Protein 4XCB (pdb70)

Solvent-accessible surface area: 38028 Å² total; per-residue (Å²): 140,171,79,126,114,40,3,76,121,67,41,12,1,19,2,3,1,2,0,19,9,44,27,101,56,24,5,38,92,49,61,4,106,53,15,86,50,17,0,132,160,39,132,37,68,100,52,60,47,100,124,14,101,55,8,71,73,1,14,83,58,2,89,36,0,28,153,4,0,58,32,101,90,0,19,34,8,0,61,22,0,0,5,5,10,0,25,7,5,26,4,16,0,26,45,7,42,84,54,0,16,51,60,1,43,19,5,17,0,4,26,24,82,54,84,110,47,75,0,6,20,16,15,6,20,30,33,43,31,8,61,30,52,4,2,1,3,10,0,25,0,14,0,1,0,16,70,2,78,30,53,73,29,0,0,6,0,15,0,11,3,0,2,30,1,23,3,24,0,5,39,24,38,32,139,145,54,84,104,73,1,1,6,70,70,29,20,105,10,16,36,44,15,89,2,132,32,0,10,0,0,0,1,3,21,0,0,0,8,0,7,38,80,6,112,43,130,51,66,10,7,9,0,0,0,0,0,0,0,2,7,2,15,87,92,124,134,10,131,51,50,45,110,67,4,103,10,18,0,9,17,90,17,14,24,6,116,92,63,63,212,166,81,124,111,38,3,75,117,54,42,13,2,17,2,4,1,1,0,19,10,43,25,100,57,26,5,44,91,54,65,4,99,55,14,76,45,17,0,135,164,36,127,37,70,104,36,66,51,100,137,12,98,57,8,71,73,1,12,82,62,2,108,46,0,33,196,4,1,58,31,110,90,0,12,34,8,0,60,23,0,0,5,5,10,0,26,9,4,28,4,16,0,24,47,6,55,81,76,1,13,48,50,1,44,18,5,18,1,4,25,22,88,71,134,52,77,2,6,19,17,14,5,22,32,34,43,32,7,62,29,56,5,2,2,3,11,0,23,1,14,0,2,1,15,70,2,76,35,50,80,28,0,0,6,0,14,0,12,3,0,2,30,2,22,8,42,7,1,49,48,28,35,131,115,57,73,63,82,1,0,5,73,69,31,19,104,13,16,40,43,14,89,4,133,43,0,10,1,0,1,2,2,20,0,0,0,8,0,8,40,68,6,104,41,128,53,58,9,2,10,0,0,0,0,0,0,0,2,7,3,14,82,98,137,120,17,130,57,49,51,109,66,2,83,12,28,1,11,18,90,16,16,22,3,106,96,53,58,191,106,45,4,84,104,59,41,20,1,21,2,4,1,2,0,19,10,41,27,97,65,26,6,40,95,53,62,4,86,52,13,72,64,5,0,127,186,31,128,35,68,113,42,58,39,99,151,14,99,51,7,73,73,2,13,81,62,2,101,36,0,29,183,5,0,53,31,103,97,0,14,26,8,0,68,18,0,0,6,5,9,0,25,10,3,25,3,14,0,24,68,12,85,120,73,0,12,51,42,1,42,20,5,17,0,3,28,23,83,57,78,109,50,77,0,6,19,15,14,6,21,31,31,45,31,7,59,34,52,6,2,1,3,12,0,24,0,14,0,2,0,24,71,2,74,27,58,76,27,0,0,6,0,15,0,13,4,0,2,31,1,22,5,38,8,4,44,51,40,30,131,184,56,78,99,63,0,2,5,64,68,26,22,103,13,16,43,44,17,87,4,134,34,0,8,0,0,0,1,3,22,0,0,0,8,1,9,39,74,23,112,82,27,18,13,0,0,0,0,0,0,0,1,7,2,9,80,91,127,139,29,135,60,51,47,108,76,4,82,14,20,0,10,16,90,17,13,20,6,108,88,65,58,54,83,119,48,44,12,2,18,2,5,1,1,0,19,10,43,31,97,56,24,4,37,96,45,68,5,103,59,18,92,62,36,1,136,200,42,125,35,65,102,40,60,61,98,138,10,98,52,5,68,77,0,18,87,51,5,93,44,0,26,154,3,0,50,35,98,96,0,13,42,13,0,63,36,0,0,5,4,9,0,25,8,3,28,4,15,0,23,42,6,47,72,59,0,17,48,55,1,43,18,6,16,1,4,28,24,80,53,82,106,52,78,1,6,19,20,13,6,21,30,32,43,29,8,61,27,52,6,1,2,2,12,0,25,0,13,0,2,1,18,69,2,74,27,55,78,29,0,0,6,0,14,0,10,4,0,3,31,1,23,9,40,3,0,77,96,43,70,129,118,73,0,1,4,63,68,29,22,103,12,17,42,41,17,92,2,131,28,0,10,2,0,1,1,2,20,0,0,0,8,0,6,41,78,8,103,44,131,41,67,9,8,9,0,0,0,0,0,0,0,1,6,3,10,89,100,137,118,18,135,58,48,48,110,72,3,93,14,25,0,11,16,90,16,17,22,3,110,96,54,67

Sequence (1024 aa):
LHMVPALTREQLYIFDTTGFLVIPGVFGSGEVESFRSELERLDTVDPGFPRTRRYPDLPAASPVFARLALDDRLLAPVRDVVNQPLRLLEGYGLRRTKDSVLYLHGGNSELLDLGDRQVGRDLSITHTYHDGKLYCPYVKALVYLSDIQSPEDGSFCYVQQGSHKANFPLLRERAERGENTSLVDSGFPTLSDVFVRSGDVLLLNEALMHGTRRKLTEGDRLLTAFGYGPTFFTEWRELDAETADLRGAGYVDHDVEEDFVLHMVPALTREQLYIFDTTGFLVIPGVFGSGEVESFRRSELERLDTVDPGFPRTRRYPDLPAASPVFARLALDDRLLAPVRDVVNQPLRLLEGYGLRRTKDSVLYLHGGNSELLDLDRQVGRDLSITHTYHDGKLYCPYVVKALVYLSDIQSPEDGSFCYVQQGSHKANFPLLRERRAERGENTSLVDSGFPTLSDVFVRSGDVLLLNEALMHGTRRKLTEGDRLLTAFGYGPTFFTEWRELDAETADLRGAGYVDHDVEEDFVVPALTREQLYIFDTTGFLVIPGVFGSGEVESFRSELERLDTVDPGFPRTRRYPDLPAASPVFARLALDDRLLAPVRDVVNQPLRLLEGYGLRRTKDSVLYLHGGNSELLDLGDRQVGRDLSITHTYHDGKLYCPYVKALVYLSDIQSPEDGSFCYVQQGSHKANFPLLRERAERGENTSLVDSGFPTLSDVFVRSGDVLLLNEALMHGTRRKLTRLLTAFGYGPTFFTEWRELDAETADLRGAGYVDHDVEEDFVLTREQLYIFDTTGFLVIPGVFGSGEVESFRSELERLDTVDPGFPRTRRYPDLPAASPVFARLALDDRLLAPVRDVVNQPLRLLEGYGLRRTKDSVLYLHGGNSELLDLGDRQVGRDLSITHTYHDGKLYCPYVKALVYLSDIQSPEDGSFCYVQQGSHKANFPLLRERAENTSLVDSGFPTLSDVFVRSGDVLLLNEALMHGTRRKLTEGDRLLTAFGYGPTFFTEWRELDAETADLRGAGYVDHDVEEDFV

CATH classification: 2.60.120.620

InterPro domains:
  IPR008775 Phytanoyl-CoA dioxygenase-like [PF05721] (12-217)

B-factor: mean 22.38, std 9.2, range [6.79, 66.64]

Foldseek 3Di:
DDDDQLADPVQVVCCVQFQKGKFAQLDDPVLLVVVVVVVVVADWDDPPFPQKTKFFAVLVGDVSVVCVLVPCNPVRVVCQAAVAAKDWQGKMKMKGFAQTWWFKFAFAFFWDDAPVDIGGGFPCQDWDDDDNGTRGFKKKKKQWSAWFADQQQFFKKFFGPRLVDPDHDDPVCLVVVVLDGCLAVPDPRIDTDTGHHNMIMMGRRNTTIITHGHHDGDMGIIMMIMMGHPPAHRADEDCHQDPVNPDDHGHGGDTSVVRD/DDDDQLADPVQVVCCVQFQKGKFAQLDDPVLLVVVVVVVVVDDFDDPPWPQKTKFFAVLVVDVSVVCVLVPCNQVRVVCQAAVAAKDWQGKMKMKGFAQTWWFKFAFAFFWDDAVDIGGGFVCQDWDDDDHGTRGFKKKKKQWSAWFADLQQFFKKFQGPRLVDPDHDPVVCVVVVVQDGCLAVPDPRIDGDTGHHNMIMMGRRNTTIITHGHHDGDMGIIMMIMMGHPVAHRADEDCHQDPVNPDHHGDGGDTSVVGD/DALADPVQVVCCVQFQKGKDAQQADPVLLVVVVVVVVVDDFDCPPWPQKTKFWAVLVGDVSQVDVLVDCNQVRVVCQAAVAAKDWQGKMKMDGDAQTWWFKFAFAFFWDDAPPDIGGGFVCQDWDDDDHGTRGFKKKKKAFSAWFADQLQFFKKFQGPRLVDPDHDVVVCLVVPVLDGCLAVPDPRIDTDTGGHNMIMIGRRNTIIITHGHHGGIIMMIMMGHPPAHRADEDDHQDPVNPDHHGDGGDTSVVRD/DDPVQVVCCVQFQKGKDAQLDDPVLLVVVVVVVVVFDWDCPVWPQKTKFFAVLVTDVSQVVVLVDPSQVVVVCQAAVAAKDWQGKMKMKGFAQTWWFWFAFAFFWDQQPVDIGGGFVCLDWDDDDHGTRGFKKKKKAWSAWFADQQQFFKKFQGPRLVDPDHDDPVCLVLDGCLEVPDPRIDGDTGHHNMIMIGRSNTTIITHGHHDGDMTIIMMIMMGHPPAHRADEDCHQDPVRPDHHGHGGDTSVVRD

Nearest PDB structures (foldseek):
  4xcb-assembly1_C  TM=1.004E+00  e=1.661E-54  Streptomyces hygroscopicus subsp. hygroscopicus
  4xcb-assembly1_D  TM=9.905E-01  e=1.956E-50  Streptomyces hygroscopicus subsp. hygroscopicus
  4xca-assembly1_A  TM=9.695E-01  e=4.659E-48  Streptomyces hygroscopicus subsp. hygroscopicus
  4zpi-assembly1_C  TM=9.800E-01  e=3.576E-47  Streptomyces hygroscopicus subsp. hygroscopicus
  4xc9-assembly2_F-2  TM=9.930E-01  e=4.125E-46  Streptomyces hygroscopicus subsp. hygroscopicus

Organism: NCBI:txid68042

Radius of gyration: 30.1 Å; Cα contacts (8 Å, |Δi|>4): 2611; chains: 4; bounding box: 62×93×93 Å

Structure (mmCIF, N/CA/C/O backbone):
data_4XCB
#
_entry.id   4XCB
#
_cell.length_a   50.220
_cell.length_b   117.431
_cell.length_c   185.359
_cell.angle_alpha   90.000
_cell.angle_beta   90.000
_cell.angle_gamma   90.000
#
_symmetry.space_group_name_H-M   'P 21 21 21'
#
loop_
_entity.id
_entity.type
_entity.pdbx_description
1 polymer oxidase/hydroxylase
2 non-polymer 'NICKEL (II) ION'
3 non-polymer '2-OXOGLUTARIC ACID'
4 non-polymer 'HYGROMYCIN B VARIANT'
5 water water
#
loop_
_atom_site.group_PDB
_atom_site.id
_atom_site.type_symbol
_atom_site.label_atom_id
_atom_site.label_alt_id
_atom_site.label_comp_id
_atom_site.label_asym_id
_atom_site.label_entity_id
_atom_site.label_seq_id
_atom_site.pdbx_PDB_ins_code
_atom_site.Cartn_x
_atom_site.Cartn_y
_atom_site.Cartn_z
_atom_site.occupancy
_atom_site.B_iso_or_equiv
_atom_site.auth_seq_id
_atom_site.auth_comp_id
_atom_site.auth_asym_id
_atom_site.auth_atom_id
_atom_site.pdbx_PDB_model_num
ATOM 1 N N . LEU A 1 1 ? -16.109 251.867 218.148 1.00 25.20 -2 LEU A N 1
ATOM 2 C CA . LEU A 1 1 ? -17.422 251.284 217.904 1.00 26.05 -2 LEU A CA 1
ATOM 3 C C . LEU A 1 1 ? -17.659 251.016 216.421 1.00 22.83 -2 LEU A C 1
ATOM 4 O O . LEU A 1 1 ? -18.461 250.145 216.063 1.00 20.48 -2 LEU A O 1
ATOM 6 N N . HIS A 1 2 ? -16.962 251.773 215.569 1.00 23.18 -1 HIS A N 1
ATOM 7 C CA . HIS A 1 2 ? -17.118 251.703 214.113 1.00 26.15 -1 HIS A CA 1
ATOM 8 C C . HIS A 1 2 ? -15.739 251.730 213.473 1.00 26.52 -1 HIS A C 1
ATOM 9 O O . HIS A 1 2 ? -15.432 252.590 212.642 1.00 31.07 -1 HIS A O 1
ATOM 16 N N . MET A 1 3 ? -14.912 250.776 213.893 1.00 30.92 0 MET A N 1
ATOM 17 C CA . MET A 1 3 ? -13.512 250.730 213.505 1.00 32.10 0 MET A CA 1
ATOM 18 C C . MET A 1 3 ? -13.331 250.213 212.091 1.00 29.61 0 MET A C 1
ATOM 19 O O . MET A 1 3 ? -13.897 249.188 211.708 1.00 31.18 0 MET A O 1
ATOM 20 N N . VAL A 1 4 ? -12.554 250.951 211.310 1.00 32.46 1 VAL A N 1
ATOM 21 C CA . VAL A 1 4 ? -12.103 250.478 210.012 1.00 35.13 1 VAL A CA 1
ATOM 22 C C . VAL A 1 4 ? -10.590 250.465 210.065 1.00 33.47 1 VAL A C 1
ATOM 23 O O . VAL A 1 4 ? -9.996 251.307 210.739 1.00 30.24 1 VAL A O 1
ATOM 27 N N . PRO A 1 5 ? -9.962 249.489 209.392 1.00 29.84 2 PRO A N 1
ATOM 28 C CA . PRO A 1 5 ? -8.502 249.359 209.436 1.00 29.00 2 PRO A CA 1
ATOM 29 C C . PRO A 1 5 ? -7.793 250.652 209.062 1.00 25.24 2 PRO A C 1
ATOM 30 O O . PRO A 1 5 ? -8.169 251.316 208.097 1.00 27.44 2 PRO A O 1
ATOM 34 N N . ALA A 1 6 ? -6.783 251.009 209.846 1.00 20.95 3 ALA A N 1
ATOM 35 C CA . ALA A 1 6 ? -6.010 252.214 209.593 1.00 20.57 3 ALA A CA 1
ATOM 36 C C . ALA A 1 6 ? -5.270 252.105 208.277 1.00 22.31 3 ALA A C 1
ATOM 37 O O . ALA A 1 6 ? -5.131 253.085 207.544 1.00 25.29 3 ALA A O 1
ATOM 39 N N . LEU A 1 7 ? -4.791 250.896 207.997 1.00 18.18 4 LEU A N 1
ATOM 40 C CA . LEU A 1 7 ? -4.041 250.633 206.771 1.00 13.43 4 LEU A CA 1
ATOM 41 C C . LEU A 1 7 ? -4.729 249.562 205.947 1.00 17.06 4 LEU A C 1
ATOM 42 O O . LEU A 1 7 ? -5.160 248.539 206.478 1.00 17.00 4 LEU A O 1
ATOM 47 N N . THR A 1 8 ? -4.806 249.791 204.641 1.00 17.46 5 THR A N 1
ATOM 48 C CA . THR A 1 8 ? -5.380 248.808 203.737 1.00 20.67 5 THR A CA 1
ATOM 49 C C . THR A 1 8 ? -4.417 247.649 203.528 1.00 17.54 5 THR A C 1
ATOM 50 O O . THR A 1 8 ? -3.259 247.726 203.936 1.00 14.64 5 THR A O 1
ATOM 54 N N . ARG A 1 9 ? -4.905 246.590 202.881 1.00 20.66 6 ARG A N 1
ATOM 55 C CA . ARG A 1 9 ? -4.078 245.442 202.514 1.00 21.18 6 ARG A CA 1
ATOM 56 C C . ARG A 1 9 ? -2.876 245.902 201.695 1.00 17.08 6 ARG A C 1
ATOM 57 O O . ARG A 1 9 ? -1.738 245.473 201.928 1.00 16.07 6 ARG A O 1
ATOM 65 N N . GLU A 1 10 ? -3.131 246.801 200.751 1.00 15.45 7 GLU A N 1
ATOM 66 C CA . GLU A 1 10 ? -2.078 247.293 199.890 1.00 15.86 7 GLU A CA 1
ATOM 67 C C . GLU A 1 10 ? -1.068 248.142 200.662 1.00 13.98 7 GLU A C 1
ATOM 68 O O . GLU A 1 10 ? 0.134 248.032 200.433 1.00 13.25 7 GLU A O 1
ATOM 74 N N . GLN A 1 11 ? -1.550 248.984 201.575 1.00 13.21 8 GLN A N 1
ATOM 75 C CA . GLN A 1 11 ? -0.662 249.813 202.388 1.00 13.50 8 GLN A CA 1
ATOM 76 C C . GLN A 1 11 ? 0.235 248.947 203.275 1.00 11.69 8 GLN A C 1
ATOM 77 O O . GLN A 1 11 ? 1.434 249.213 203.381 1.00 12.68 8 GLN A O 1
ATOM 83 N N . LEU A 1 12 ? -0.334 247.921 203.904 1.00 11.42 9 LEU A N 1
ATOM 84 C CA . LEU A 1 12 ? 0.480 246.963 204.663 1.00 11.90 9 LEU A CA 1
ATOM 85 C C . LEU A 1 12 ? 1.500 246.262 203.771 1.00 14.51 9 LEU A C 1
ATOM 86 O O . LEU A 1 12 ? 2.652 246.058 204.176 1.00 10.53 9 LEU A O 1
ATOM 91 N N . TYR A 1 13 ? 1.077 245.892 202.561 1.00 13.32 10 TYR A N 1
ATOM 92 C CA . TYR A 1 13 ? 1.980 245.196 201.647 1.00 12.88 10 TYR A CA 1
ATOM 93 C C . TYR A 1 13 ? 3.175 246.072 201.342 1.00 9.58 10 TYR A C 1
ATOM 94 O O . TYR A 1 13 ? 4.322 245.618 201.392 1.00 11.72 10 TYR A O 1
ATOM 103 N N . ILE A 1 14 ? 2.893 247.327 201.014 1.00 11.48 11 ILE A N 1
ATOM 104 C CA . ILE A 1 14 ? 3.926 248.297 200.698 1.00 10.99 11 ILE A CA 1
ATOM 105 C C . ILE A 1 14 ? 4.826 248.587 201.901 1.00 12.42 11 ILE A C 1
ATOM 106 O O . ILE A 1 14 ? 6.042 248.641 201.757 1.00 10.38 11 ILE A O 1
ATOM 111 N N . PHE A 1 15 ? 4.252 248.768 203.094 1.00 11.53 12 PHE A N 1
ATOM 112 C CA . PHE A 1 15 ? 5.107 249.033 204.242 1.00 10.27 12 PHE A CA 1
ATOM 113 C C . PHE A 1 15 ? 6.030 247.845 204.513 1.00 10.50 12 PHE A C 1
ATOM 114 O O . PHE A 1 15 ? 7.209 248.020 204.803 1.00 10.31 12 PHE A O 1
ATOM 122 N N . ASP A 1 16 ? 5.484 246.640 204.414 1.00 10.38 13 ASP A N 1
ATOM 123 C CA . ASP A 1 16 ? 6.256 245.438 204.661 1.00 8.54 13 ASP A CA 1
ATOM 124 C C . ASP A 1 16 ? 7.392 245.337 203.656 1.00 9.64 13 ASP A C 1
ATOM 125 O O . ASP A 1 16 ? 8.536 245.067 204.011 1.00 11.60 13 ASP A O 1
ATOM 130 N N . THR A 1 17 ? 7.076 245.559 202.383 1.00 10.05 14 THR A N 1
ATOM 131 C CA . THR A 1 17 ? 8.060 245.254 201.355 1.00 12.09 14 THR A CA 1
ATOM 132 C C . THR A 1 17 ? 9.096 246.354 201.161 1.00 11.95 14 THR A C 1
ATOM 133 O O . THR A 1 17 ? 10.199 246.080 200.684 1.00 15.29 14 THR A O 1
ATOM 137 N N . THR A 1 18 ? 8.763 247.590 201.524 1.00 11.40 15 THR A N 1
ATOM 138 C CA . THR A 1 18 ? 9.664 248.713 201.277 1.00 10.56 15 THR A CA 1
ATOM 139 C C . THR A 1 18 ? 10.218 249.371 202.540 1.00 11.75 15 THR A C 1
ATOM 140 O O . THR A 1 18 ? 11.196 250.120 202.485 1.00 12.71 15 THR A O 1
ATOM 144 N N . GLY A 1 19 ? 9.580 249.104 203.678 1.00 11.21 16 GLY A N 1
ATOM 145 C CA . GLY A 1 19 ? 10.051 249.641 204.945 1.00 8.69 16 GLY A CA 1
ATOM 146 C C . GLY A 1 19 ? 9.481 251.005 205.276 1.00 13.72 16 GLY A C 1
ATOM 147 O O . GLY A 1 19 ? 9.838 251.585 206.282 1.00 13.24 16 GLY A O 1
ATOM 148 N N . PHE A 1 20 ? 8.624 251.530 204.412 1.00 10.51 17 PHE A N 1
ATOM 149 C CA . PHE A 1 20 ? 7.993 252.802 204.714 1.00 13.00 17 PHE A CA 1
ATOM 150 C C . PHE A 1 20 ? 6.694 252.915 203.954 1.00 10.85 17 PHE A C 1
ATOM 151 O O . PHE A 1 20 ? 6.365 252.060 203.132 1.00 13.50 17 PHE A O 1
ATOM 159 N N . LEU A 1 21 ? 5.930 253.945 204.275 1.00 10.04 18 LEU A N 1
ATOM 160 C CA . LEU A 1 21 ? 4.664 254.180 203.615 1.00 10.74 18 LEU A CA 1
ATOM 161 C C . LEU A 1 21 ? 4.381 255.667 203.627 1.00 11.16 18 LEU A C 1
ATOM 162 O O . LEU A 1 21 ? 4.415 256.314 204.680 1.00 10.01 18 LEU A O 1
ATOM 167 N N . VAL A 1 22 ? 4.147 256.228 202.444 1.00 13.49 19 VAL A N 1
ATOM 168 C CA . VAL A 1 22 ? 3.759 257.622 202.349 1.00 12.75 19 VAL A CA 1
ATOM 169 C C . VAL A 1 22 ? 2.246 257.689 202.345 1.00 11.48 19 VAL A C 1
ATOM 170 O O . VAL A 1 22 ? 1.586 257.081 201.488 1.00 16.00 19 VAL A O 1
ATOM 174 N N . ILE A 1 23 ? 1.701 258.392 203.335 1.00 13.35 20 ILE A N 1
ATOM 175 C CA . ILE A 1 23 ? 0.263 258.559 203.447 1.00 15.91 20 ILE A CA 1
ATOM 176 C C . ILE A 1 23 ? -0.032 260.000 203.085 1.00 16.24 20 ILE A C 1
ATOM 177 O O . ILE A 1 23 ? 0.318 260.912 203.827 1.00 15.32 20 ILE A O 1
ATOM 182 N N . PRO A 1 24 ? -0.635 260.222 201.910 1.00 15.96 21 PRO A N 1
ATOM 183 C CA . PRO A 1 24 ? -0.798 261.593 201.434 1.00 15.10 21 PRO A CA 1
ATOM 184 C C . PRO A 1 24 ? -1.927 262.370 202.115 1.00 14.76 21 PRO A C 1
ATOM 185 O O . PRO A 1 24 ? -2.973 261.808 202.454 1.00 17.65 21 PRO A O 1
ATOM 189 N N . GLY A 1 25 ? -1.695 263.666 202.298 1.00 19.91 22 GLY A N 1
ATOM 190 C CA . GLY A 1 25 ? -2.732 264.584 202.725 1.00 18.60 22 GLY A CA 1
ATOM 191 C C . GLY A 1 25 ? -3.384 264.307 204.064 1.00 18.35 22 GLY A C 1
ATOM 192 O O . GLY A 1 25 ? -4.567 264.566 204.233 1.00 22.50 22 GLY A O 1
ATOM 193 N N . VAL A 1 26 ? -2.625 263.784 205.019 1.00 12.96 23 VAL A N 1
ATOM 194 C CA . VAL A 1 26 ? -3.193 263.458 206.320 1.00 14.97 23 VAL A CA 1
ATOM 195 C C . VAL A 1 26 ? -3.631 264.715 207.064 1.00 17.30 23 VAL A C 1
ATOM 196 O O . VAL A 1 26 ? -4.658 264.738 207.757 1.00 19.25 23 VAL A O 1
ATOM 200 N N . PHE A 1 27 ? -2.856 265.773 206.903 1.00 17.40 24 PHE A N 1
ATOM 201 C CA . PHE A 1 27 ? -3.169 267.015 207.586 1.00 16.19 24 PHE A CA 1
ATOM 202 C C . PHE A 1 27 ? -3.478 268.099 206.580 1.00 19.67 24 PHE A C 1
ATOM 203 O O . PHE A 1 27 ? -2.780 268.241 205.578 1.00 19.62 24 PHE A O 1
ATOM 211 N N . GLY A 1 28 ? -4.535 268.858 206.848 1.00 22.53 25 GLY A N 1
ATOM 212 C CA . GLY A 1 28 ? -4.977 269.875 205.913 1.00 16.94 25 GLY A CA 1
ATOM 213 C C . GLY A 1 28 ? -4.087 271.091 205.941 1.00 21.52 25 GLY A C 1
ATOM 214 O O . GLY A 1 28 ? -3.288 271.248 206.864 1.00 21.74 25 GLY A O 1
ATOM 215 N N . SER A 1 29 ? -4.242 271.957 204.939 1.00 21.06 26 SER A N 1
ATOM 216 C CA . SER A 1 29 ? -3.430 273.167 204.822 1.00 19.02 26 SER A CA 1
ATOM 217 C C . SER A 1 29 ? -3.537 274.046 206.071 1.00 22.47 26 SER A C 1
ATOM 218 O O . SER A 1 29 ? -2.548 274.614 206.524 1.00 25.64 26 SER A O 1
ATOM 221 N N . GLY A 1 30 ? -4.726 274.135 206.649 1.00 22.32 27 GLY A N 1
ATOM 222 C CA . GLY A 1 30 ? -4.912 274.922 207.857 1.00 20.64 27 GLY A CA 1
ATOM 223 C C . GLY A 1 30 ? -4.167 274.347 209.051 1.00 23.68 27 GLY A C 1
ATOM 224 O O . GLY A 1 30 ? -3.595 275.077 209.867 1.00 24.23 27 GLY A O 1
ATOM 225 N N . GLU A 1 31 ? -4.179 273.025 209.167 1.00 22.36 28 GLU A N 1
ATOM 226 C CA . GLU A 1 31 ? -3.482 272.378 210.269 1.00 21.97 28 GLU A CA 1
ATOM 227 C C . GLU A 1 31 ? -1.983 272.539 210.116 1.00 20.81 28 GLU A C 1
ATOM 228 O O . GLU A 1 31 ? -1.272 272.819 211.079 1.00 18.60 28 GLU A O 1
ATOM 234 N N . VAL A 1 32 ? -1.509 272.322 208.895 1.00 19.95 29 VAL A N 1
ATOM 235 C CA . VAL A 1 32 ? -0.113 272.549 208.567 1.00 20.19 29 VAL A CA 1
ATOM 236 C C . VAL A 1 32 ? 0.293 273.974 208.933 1.00 21.32 29 VAL A C 1
ATOM 237 O O . VAL A 1 32 ? 1.352 274.196 209.524 1.00 19.94 29 VAL A O 1
ATOM 241 N N . GLU A 1 33 ? -0.569 274.934 208.609 1.00 19.59 30 GLU A N 1
ATOM 242 C CA . GLU A 1 33 ? -0.330 276.319 209.001 1.00 22.79 30 GLU A CA 1
ATOM 243 C C . GLU A 1 33 ? -0.211 276.474 210.519 1.00 19.63 30 GLU A C 1
ATOM 244 O O . GLU A 1 33 ? 0.660 277.199 211.001 1.00 19.88 30 GLU A O 1
ATOM 250 N N . SER A 1 34 ? -1.074 275.782 211.260 1.00 19.45 31 SER A N 1
ATOM 251 C CA . SER A 1 34 ? -1.034 275.795 212.720 1.00 16.49 31 SER A CA 1
ATOM 252 C C . SER A 1 34 ? 0.293 275.247 213.240 1.00 17.88 31 SER A C 1
ATOM 253 O O . SER A 1 34 ? 0.882 275.788 214.172 1.00 20.99 31 SER A O 1
ATOM 256 N N . PHE A 1 35 ? 0.765 274.162 212.631 1.00 16.01 32 PHE A N 1
ATOM 257 C CA . PHE A 1 35 ? 2.019 273.559 213.072 1.00 18.74 32 PHE A CA 1
ATOM 258 C C . PHE A 1 35 ? 3.221 274.467 212.748 1.00 16.63 32 PHE A C 1
ATOM 259 O O . PHE A 1 35 ? 4.125 274.632 213.564 1.00 17.25 32 PHE A O 1
ATOM 267 N N . ARG A 1 36 ? 3.235 275.049 211.554 1.00 16.55 33 ARG A N 1
ATOM 268 C CA . ARG A 1 36 ? 4.299 275.977 211.178 1.00 18.08 33 ARG A CA 1
ATOM 269 C C . ARG A 1 36 ? 4.358 277.178 212.112 1.00 18.93 33 ARG A C 1
ATOM 270 O O . ARG A 1 36 ? 5.430 277.563 212.570 1.00 21.50 33 ARG A O 1
ATOM 278 N N . SER A 1 37 ? 3.198 277.774 212.376 1.00 19.99 34 SER A N 1
ATOM 279 C CA . SER A 1 37 ? 3.118 278.918 213.281 1.00 20.47 34 SER A CA 1
ATOM 280 C C . SER A 1 37 ? 3.697 278.597 214.643 1.00 21.09 34 SER A C 1
ATOM 281 O O . SER A 1 37 ? 4.458 279.385 215.204 1.00 21.22 34 SER A O 1
ATOM 284 N N . GLU A 1 38 ? 3.327 277.437 215.179 1.00 18.70 35 GLU A N 1
ATOM 285 C CA . GLU A 1 38 ? 3.799 277.029 216.493 1.00 19.78 35 GLU A CA 1
ATOM 286 C C . GLU A 1 38 ? 5.324 276.861 216.507 1.00 20.25 35 GLU A C 1
ATOM 287 O O . GLU A 1 38 ? 5.991 277.363 217.407 1.00 23.83 35 GLU A O 1
ATOM 293 N N . LEU A 1 39 ? 5.884 276.196 215.495 1.00 19.78 36 LEU A N 1
ATOM 294 C CA . LEU A 1 39 ? 7.334 276.011 215.454 1.00 16.40 36 LEU A CA 1
ATOM 295 C C . LEU A 1 39 ? 8.071 277.344 215.441 1.00 18.36 36 LEU A C 1
ATOM 296 O O . LEU A 1 39 ? 9.109 277.495 216.079 1.00 20.54 36 LEU A O 1
ATOM 301 N N . GLU A 1 40 ? 7.523 278.320 214.726 1.00 21.09 37 GLU A N 1
ATOM 302 C CA . GLU A 1 40 ? 8.148 279.639 214.668 1.00 21.61 37 GLU A CA 1
ATOM 303 C C . GLU A 1 40 ? 8.239 280.287 216.044 1.00 25.68 37 GLU A C 1
ATOM 304 O O . GLU A 1 40 ? 9.118 281.112 216.287 1.00 25.78 37 GLU A O 1
ATOM 310 N N . ARG A 1 41 ? 7.333 279.902 216.940 1.00 22.24 38 ARG A N 1
ATOM 311 C CA . ARG A 1 41 ? 7.314 280.418 218.302 1.00 24.87 38 ARG A CA 1
ATOM 312 C C . ARG A 1 41 ? 8.060 279.534 219.307 1.00 25.92 38 ARG A C 1
ATOM 313 O O . ARG A 1 41 ? 7.939 279.726 220.516 1.00 30.51 38 ARG A O 1
ATOM 321 N N . LEU A 1 42 ? 8.822 278.561 218.817 1.00 21.97 39 LEU A N 1
ATOM 322 C CA . LEU A 1 42 ? 9.580 277.687 219.706 1.00 25.30 39 LEU A CA 1
ATOM 323 C C . LEU A 1 42 ? 11.071 277.810 219.445 1.00 25.79 39 LEU A C 1
ATOM 324 O O . LEU A 1 42 ? 11.488 278.225 218.366 1.00 24.38 39 LEU A O 1
ATOM 329 N N . ASP A 1 43 ? 11.869 277.439 220.438 1.00 26.98 40 ASP A N 1
ATOM 330 C CA . ASP A 1 43 ? 13.320 277.533 220.336 1.00 27.66 40 ASP A CA 1
ATOM 331 C C . ASP A 1 43 ? 13.924 276.285 219.711 1.00 25.98 40 ASP A C 1
ATOM 332 O O . ASP A 1 43 ? 13.399 275.181 219.879 1.00 22.17 40 ASP A O 1
ATOM 337 N N . THR A 1 44 ? 15.042 276.465 219.016 1.00 23.41 41 THR A N 1
ATOM 338 C CA . THR A 1 44 ? 15.787 275.332 218.473 1.00 23.39 41 THR A CA 1
ATOM 339 C C . THR A 1 44 ? 17.156 275.188 219.109 1.00 26.04 41 THR A C 1
ATOM 340 O O . THR A 1 44 ? 17.612 276.056 219.860 1.00 22.46 41 THR A O 1
ATOM 344 N N . VAL A 1 45 ? 17.806 274.079 218.782 1.00 21.72 42 VAL A N 1
ATOM 345 C CA . VAL A 1 45 ? 19.206 273.887 219.099 1.00 21.93 42 VAL A CA 1
ATOM 346 C C . VAL A 1 45 ? 19.975 273.566 217.821 1.00 20.32 42 VAL A C 1
ATOM 347 O O . VAL A 1 45 ? 19.396 273.217 216.787 1.00 18.58 42 VAL A O 1
ATOM 351 N N . ASP A 1 46 ? 21.289 273.697 217.911 1.00 22.34 43 ASP A N 1
ATOM 352 C CA . ASP A 1 46 ? 22.197 273.257 216.872 1.00 26.62 43 ASP A CA 1
ATOM 353 C C . ASP A 1 46 ? 22.511 271.777 217.092 1.00 23.29 43 ASP A C 1
ATOM 354 O O . ASP A 1 46 ? 23.192 271.429 218.061 1.00 25.16 43 ASP A O 1
ATOM 359 N N . PRO A 1 47 ? 22.006 270.897 216.203 1.00 23.74 44 PRO A N 1
ATOM 360 C CA . PRO A 1 47 ? 22.229 269.456 216.359 1.00 23.59 44 PRO A CA 1
ATOM 361 C C . PRO A 1 47 ? 23.620 269.032 215.900 1.00 25.75 44 PRO A C 1
ATOM 362 O O . PRO A 1 47 ? 24.009 267.878 216.093 1.00 33.82 44 PRO A O 1
ATOM 366 N N . GLY A 1 48 ? 24.362 269.954 215.298 1.00 25.01 45 GLY A N 1
ATOM 367 C CA . GLY A 1 48 ? 25.714 269.657 214.870 1.00 28.14 45 GLY A CA 1
ATOM 368 C C . GLY A 1 48 ? 25.800 269.235 213.420 1.00 27.99 45 GLY A C 1
ATOM 369 O O . GLY A 1 48 ? 26.838 268.752 212.967 1.00 35.24 45 GLY A O 1
ATOM 370 N N . PHE A 1 49 ? 24.698 269.399 212.695 1.00 28.69 46 PHE A N 1
ATOM 371 C CA . PHE A 1 49 ? 24.701 269.245 211.248 1.00 27.81 46 PHE A CA 1
ATOM 372 C C . PHE A 1 49 ? 24.556 270.636 210.657 1.00 25.99 46 PHE A C 1
ATOM 373 O O . PHE A 1 49 ? 23.711 271.412 211.103 1.00 26.36 46 PHE A O 1
ATOM 378 N N . PRO A 1 50 ? 25.396 270.970 209.668 1.00 30.72 47 PRO A N 1
ATOM 379 C CA . PRO A 1 50 ? 25.365 272.313 209.080 1.00 26.59 47 PRO A CA 1
ATOM 380 C C . PRO A 1 50 ? 24.010 272.670 208.463 1.00 21.53 47 PRO A C 1
ATOM 381 O O . PRO A 1 50 ? 23.367 271.828 207.821 1.00 25.10 47 PRO A O 1
ATOM 385 N N . ARG A 1 51 ? 23.586 273.912 208.685 1.00 21.12 48 ARG A N 1
ATOM 386 C CA . ARG A 1 51 ? 22.382 274.475 208.073 1.00 23.79 48 ARG A CA 1
ATOM 387 C C . ARG A 1 51 ? 21.124 273.718 208.500 1.00 22.49 48 ARG A C 1
ATOM 388 O O . ARG A 1 51 ? 20.147 273.620 207.748 1.00 20.51 48 ARG A O 1
ATOM 396 N N . THR A 1 52 ? 21.177 273.198 209.724 1.00 21.78 49 THR A N 1
ATOM 397 C CA . THR A 1 52 ? 20.100 272.418 210.328 1.00 24.39 49 THR A CA 1
ATOM 398 C C . THR A 1 52 ? 19.837 272.931 211.746 1.00 21.99 49 THR A C 1
ATOM 399 O O . THR A 1 52 ? 20.776 273.135 212.528 1.00 23.53 49 THR A O 1
ATOM 403 N N . ARG A 1 53 ? 18.567 273.160 212.067 1.00 19.86 50 ARG A N 1
ATOM 404 C CA . ARG A 1 53 ? 18.154 273.466 213.433 1.00 16.78 50 ARG A CA 1
ATOM 405 C C . ARG A 1 53 ? 17.198 272.390 213.907 1.00 17.01 50 ARG A C 1
ATOM 406 O O . ARG A 1 53 ? 16.347 271.941 213.136 1.00 17.31 50 ARG A O 1
ATOM 414 N N . ARG A 1 54 ? 17.319 271.991 215.168 1.00 17.78 51 ARG A N 1
ATOM 415 C CA . ARG A 1 54 ? 16.468 270.939 215.720 1.00 14.75 51 ARG A CA 1
ATOM 416 C C . ARG A 1 54 ? 15.589 271.462 216.863 1.00 19.60 51 ARG A C 1
ATOM 417 O O . ARG A 1 54 ? 16.063 272.167 217.754 1.00 19.41 51 ARG A O 1
ATOM 425 N N . TYR A 1 55 ? 14.302 271.127 216.816 1.00 15.82 52 TYR A N 1
ATOM 426 C CA . TYR A 1 55 ? 13.398 271.375 217.942 1.00 14.68 52 TYR A CA 1
ATOM 427 C C . TYR A 1 55 ? 13.416 270.107 218.786 1.00 17.72 52 TYR A C 1
ATOM 428 O O . TYR A 1 55 ? 12.849 269.100 218.390 1.00 17.44 52 TYR A O 1
ATOM 437 N N . PRO A 1 56 ? 14.091 270.141 219.939 1.00 17.26 53 PRO A N 1
ATOM 438 C CA . PRO A 1 56 ? 14.459 268.858 220.547 1.00 18.33 53 PRO A CA 1
ATOM 439 C C . PRO A 1 56 ? 13.338 268.014 221.161 1.00 23.00 53 PRO A C 1
ATOM 440 O O . PRO A 1 56 ? 13.440 266.781 221.130 1.00 21.00 53 PRO A O 1
ATOM 444 N N . ASP A 1 57 ? 12.310 268.635 221.725 1.00 21.20 54 ASP A N 1
ATOM 445 C CA . ASP A 1 57 ? 11.278 267.855 222.414 1.00 18.59 54 ASP A CA 1
ATOM 446 C C . ASP A 1 57 ? 9.941 268.552 222.258 1.00 20.13 54 ASP A C 1
ATOM 447 O O . ASP A 1 57 ? 9.501 269.282 223.139 1.00 20.36 54 ASP A O 1
ATOM 452 N N . LEU A 1 58 ? 9.298 268.340 221.118 1.00 15.89 55 LEU A N 1
ATOM 453 C CA . LEU A 1 58 ? 8.090 269.088 220.810 1.00 16.22 55 LEU A CA 1
ATOM 454 C C . LEU A 1 58 ? 6.910 268.797 221.744 1.00 16.31 55 LEU A C 1
ATOM 455 O O . LEU A 1 58 ? 6.184 269.722 222.087 1.00 19.58 55 LEU A O 1
ATOM 460 N N . PRO A 1 59 ? 6.698 267.531 222.152 1.00 17.34 56 PRO A N 1
ATOM 461 C CA . PRO A 1 59 ? 5.517 267.356 223.006 1.00 20.08 56 PRO A CA 1
ATOM 462 C C . PRO A 1 59 ? 5.677 268.007 224.382 1.00 21.57 56 PRO A C 1
ATOM 463 O O . PRO A 1 59 ? 4.675 268.392 224.977 1.00 21.29 56 PRO A O 1
ATOM 467 N N . ALA A 1 60 ? 6.909 268.141 224.869 1.00 19.56 57 ALA A N 1
ATOM 468 C CA . ALA A 1 60 ? 7.159 268.853 226.120 1.00 19.43 57 ALA A CA 1
ATOM 469 C C . ALA A 1 60 ? 7.061 270.360 225.919 1.00 20.32 57 ALA A C 1
ATOM 470 O O . ALA A 1 60 ? 6.653 271.104 226.821 1.00 20.84 57 ALA A O 1
ATOM 472 N N . ALA A 1 61 ? 7.426 270.798 224.719 1.00 21.05 58 ALA A N 1
ATOM 473 C CA . ALA A 1 61 ? 7.570 272.215 224.412 1.00 18.86 58 ALA A CA 1
ATOM 474 C C . ALA A 1 61 ? 6.239 272.921 224.146 1.00 21.13 58 ALA A C 1
ATOM 475 O O . ALA A 1 61 ? 6.125 274.135 224.327 1.00 23.73 58 ALA A O 1
ATOM 477 N N . SER A 1 62 ? 5.232 272.169 223.717 1.00 21.83 59 SER A N 1
ATOM 478 C CA . SER A 1 62 ? 4.005 272.792 223.247 1.00 20.21 59 SER A CA 1
ATOM 479 C C . SER A 1 62 ? 2.842 271.813 223.213 1.00 18.46 59 SER A C 1
ATOM 480 O O . SER A 1 62 ? 2.970 270.719 222.674 1.00 21.81 59 SER A O 1
ATOM 483 N N . PRO A 1 63 ? 1.696 272.205 223.789 1.00 19.13 60 PRO A N 1
ATOM 484 C CA . PRO A 1 63 ? 0.519 271.332 223.809 1.00 19.66 60 PRO A CA 1
ATOM 485 C C . PRO A 1 63 ? 0.018 270.968 222.424 1.00 15.51 60 PRO A C 1
ATOM 486 O O . PRO A 1 63 ? -0.638 269.935 222.281 1.00 16.95 60 PRO A O 1
ATOM 490 N N . VAL A 1 64 ? 0.280 271.817 221.429 1.00 18.92 61 VAL A N 1
ATOM 491 C CA . VAL A 1 64 ? -0.094 271.506 220.060 1.00 17.01 61 VAL A CA 1
ATOM 492 C C . VAL A 1 64 ? 0.597 270.241 219.589 1.00 16.07 61 VAL A C 1
ATOM 493 O O . VAL A 1 64 ? -0.033 269.363 218.997 1.00 15.52 61 VAL A O 1
ATOM 497 N N . PHE A 1 65 ? 1.891 270.143 219.860 1.00 15.43 62 PHE A N 1
ATOM 498 C CA . PHE A 1 65 ? 2.622 268.978 219.411 1.00 17.30 62 PHE A CA 1
ATOM 499 C C . PHE A 1 65 ? 2.455 267.798 220.356 1.00 16.05 62 PHE A C 1
ATOM 500 O O . PHE A 1 65 ? 2.581 266.651 219.926 1.00 16.68 62 PHE A O 1
ATOM 508 N N . ALA A 1 66 ? 2.122 268.068 221.615 1.00 17.18 63 ALA A N 1
ATOM 509 C CA . ALA A 1 66 ? 1.689 266.994 222.504 1.00 18.76 63 ALA A CA 1
ATOM 510 C C . ALA A 1 66 ? 0.451 266.303 221.938 1.00 15.89 63 ALA A C 1
ATOM 511 O O . ALA A 1 66 ? 0.344 265.078 221.969 1.00 18.53 63 ALA A O 1
ATOM 513 N N . ARG A 1 67 ? -0.480 267.094 221.406 1.00 16.56 64 ARG A N 1
ATOM 514 C CA . ARG A 1 67 ? -1.708 266.543 220.845 1.00 16.38 64 ARG A CA 1
ATOM 515 C C . ARG A 1 67 ? -1.442 265.856 219.514 1.00 16.38 64 ARG A C 1
ATOM 516 O O . ARG A 1 67 ? -2.030 264.809 219.223 1.00 16.91 64 ARG A O 1
ATOM 524 N N . LEU A 1 68 ? -0.552 266.436 218.720 1.00 14.90 65 LEU A N 1
ATOM 525 C CA . LEU A 1 68 ? -0.185 265.830 217.441 1.00 14.86 65 LEU A CA 1
ATOM 526 C C . LEU A 1 68 ? 0.392 264.434 217.676 1.00 15.83 65 LEU A C 1
ATOM 527 O O . LEU A 1 68 ? 0.042 263.492 216.966 1.00 13.91 65 LEU A O 1
ATOM 532 N N . ALA A 1 69 ? 1.262 264.304 218.673 1.00 15.28 66 ALA A N 1
ATOM 533 C CA . ALA A 1 69 ? 1.876 263.010 218.999 1.00 12.35 66 ALA A CA 1
ATOM 534 C C . ALA A 1 69 ? 0.861 261.917 219.332 1.00 15.21 66 ALA A C 1
ATOM 535 O O . ALA A 1 69 ? 1.134 260.731 219.138 1.00 15.48 66 ALA A O 1
ATOM 537 N N . LEU A 1 70 ? -0.306 262.308 219.837 1.00 14.01 67 LEU A N 1
ATOM 538 C CA . LEU A 1 70 ? -1.342 261.343 220.190 1.00 14.12 67 LEU A CA 1
ATOM 539 C C . LEU A 1 70 ? -2.502 261.332 219.188 1.00 13.68 67 LEU A C 1
ATOM 540 O O . LEU A 1 70 ? -3.509 260.679 219.430 1.00 17.86 67 LEU A O 1
ATOM 545 N N . ASP A 1 71 ? -2.366 262.061 218.083 1.00 13.52 68 ASP A N 1
ATOM 546 C CA . ASP A 1 71 ? -3.425 262.123 217.076 1.00 13.66 68 ASP A CA 1
ATOM 547 C C . ASP A 1 71 ? -3.659 260.726 216.496 1.00 16.65 68 ASP A C 1
ATOM 548 O O . ASP A 1 71 ? -2.707 260.049 216.115 1.00 15.83 68 ASP A O 1
ATOM 553 N N . ASP A 1 72 ? -4.908 260.274 216.420 1.00 17.23 69 ASP A N 1
ATOM 554 C CA . ASP A 1 72 ? -5.150 258.932 215.868 1.00 17.74 69 ASP A CA 1
ATOM 555 C C . ASP A 1 72 ? -4.786 258.807 214.380 1.00 16.53 69 ASP A C 1
ATOM 556 O O . ASP A 1 72 ? -4.694 257.697 213.863 1.00 18.04 69 ASP A O 1
ATOM 561 N N . ARG A 1 73 ? -4.576 259.925 213.692 1.00 15.33 70 ARG A N 1
ATOM 562 C CA . ARG A 1 73 ? -4.149 259.853 212.298 1.00 14.18 70 ARG A CA 1
ATOM 563 C C . ARG A 1 73 ? -2.713 259.358 212.240 1.00 14.88 70 ARG A C 1
ATOM 564 O O . ARG A 1 73 ? -2.277 258.837 211.218 1.00 17.22 70 ARG A O 1
ATOM 572 N N . LEU A 1 74 ? -1.973 259.550 213.331 1.00 12.05 71 LEU A N 1
ATOM 573 C CA . LEU A 1 74 ? -0.645 258.958 213.458 1.00 12.87 71 LEU A CA 1
ATOM 574 C C . LEU A 1 74 ? -0.701 257.623 214.172 1.00 12.97 71 LEU A C 1
ATOM 575 O O . LEU A 1 74 ? -0.062 256.662 213.753 1.00 13.73 71 LEU A O 1
ATOM 580 N N . LEU A 1 75 ? -1.443 257.567 215.276 1.00 14.07 72 LEU A N 1
ATOM 581 C CA . LEU A 1 75 ? -1.426 256.373 216.098 1.00 13.29 72 LEU A CA 1
ATOM 582 C C . LEU A 1 75 ? -2.041 255.169 215.411 1.00 12.10 72 LEU A C 1
ATOM 583 O O . LEU A 1 75 ? -1.554 254.056 215.574 1.00 14.34 72 LEU A O 1
ATOM 588 N N . ALA A 1 76 ? -3.096 255.371 214.632 1.00 11.77 73 ALA A N 1
ATOM 589 C CA . ALA A 1 76 ? -3.755 254.209 214.048 1.00 12.44 73 ALA A CA 1
ATOM 590 C C . ALA A 1 76 ? -2.823 253.475 213.055 1.00 12.19 73 ALA A C 1
ATOM 591 O O . ALA A 1 76 ? -2.660 252.265 213.168 1.00 15.10 73 ALA A O 1
ATOM 593 N N . PRO A 1 77 ? -2.168 254.192 212.119 1.00 10.81 74 PRO A N 1
ATOM 594 C CA . PRO A 1 77 ? -1.228 253.419 211.289 1.00 10.39 74 PRO A CA 1
ATOM 595 C C . PRO A 1 77 ? -0.002 252.880 212.040 1.00 11.14 74 PRO A C 1
ATOM 596 O O . PRO A 1 77 ? 0.457 251.784 211.719 1.00 10.13 74 PRO A O 1
ATOM 600 N N . VAL A 1 78 ? 0.518 253.621 213.019 1.00 11.22 75 VAL A N 1
ATOM 601 C CA . VAL A 1 78 ? 1.619 253.110 213.858 1.00 10.20 75 VAL A CA 1
ATOM 602 C C . VAL A 1 78 ? 1.259 251.788 214.539 1.00 12.61 75 VAL A C 1
ATOM 603 O O . VAL A 1 78 ? 2.043 250.828 214.516 1.00 12.30 75 VAL A O 1
ATOM 607 N N . ARG A 1 79 ? 0.066 251.729 215.125 1.00 14.49 76 ARG A N 1
ATOM 608 C CA . ARG A 1 79 ? -0.387 250.509 215.783 1.00 13.71 76 ARG A CA 1
ATOM 609 C C . ARG A 1 79 ? -0.374 249.299 214.853 1.00 11.29 76 ARG A C 1
ATOM 610 O O . ARG A 1 79 ? -0.104 248.170 215.291 1.00 11.69 76 ARG A O 1
ATOM 618 N N . ASP A 1 80 ? -0.657 249.539 213.573 1.00 10.88 77 ASP A N 1
ATOM 619 C CA . ASP A 1 80 ? -0.759 248.465 212.583 1.00 11.70 77 ASP A CA 1
ATOM 620 C C . ASP A 1 80 ? 0.609 247.971 212.136 1.00 12.96 77 ASP A C 1
ATOM 621 O O . ASP A 1 80 ? 0.693 246.939 211.491 1.00 15.15 77 ASP A O 1
ATOM 626 N N . VAL A 1 81 ? 1.683 248.684 212.479 1.00 9.09 78 VAL A N 1
ATOM 627 C CA . VAL A 1 81 ? 3.013 248.194 212.117 1.00 11.72 78 VAL A CA 1
ATOM 628 C C . VAL A 1 81 ? 3.852 247.823 213.345 1.00 11.64 78 VAL A C 1
ATOM 629 O O . VAL A 1 81 ? 4.834 247.101 213.229 1.00 12.41 78 VAL A O 1
ATOM 633 N N . VAL A 1 82 ? 3.471 248.317 214.516 1.00 9.15 79 VAL A N 1
ATOM 634 C CA . VAL A 1 82 ? 4.144 247.906 215.763 1.00 10.03 79 VAL A CA 1
ATOM 635 C C . VAL A 1 82 ? 3.437 246.733 216.442 1.00 11.90 79 VAL A C 1
ATOM 636 O O . VAL A 1 82 ? 4.074 245.758 216.845 1.00 10.10 79 VAL A O 1
ATOM 640 N N . ASN A 1 83 ? 2.117 246.827 216.563 1.00 9.53 80 ASN A N 1
ATOM 641 C CA . ASN A 1 83 ? 1.291 245.764 217.137 1.00 8.31 80 ASN A CA 1
ATOM 642 C C . ASN A 1 83 ? 1.775 245.302 218.525 1.00 10.94 80 ASN A C 1
ATOM 643 O O . ASN A 1 83 ? 1.840 244.104 218.836 1.00 10.38 80 ASN A O 1
ATOM 648 N N . GLN A 1 84 ? 2.129 246.291 219.341 1.00 10.41 81 GLN A N 1
ATOM 649 C CA . GLN A 1 84 ? 2.486 246.107 220.755 1.00 8.68 81 GLN A CA 1
ATOM 650 C C . GLN A 1 84 ? 1.823 247.221 221.551 1.00 11.63 81 GLN A C 1
ATOM 651 O O . GLN A 1 84 ? 1.498 248.265 220.978 1.00 11.91 81 GLN A O 1
ATOM 657 N N . PRO A 1 85 ? 1.641 247.016 222.870 1.00 12.25 82 PRO A N 1
ATOM 658 C CA . PRO A 1 85 ? 1.306 248.162 223.717 1.00 12.40 82 PRO A CA 1
ATOM 659 C C . PRO A 1 85 ? 2.331 249.259 223.465 1.00 11.22 82 PRO A C 1
ATOM 660 O O . PRO A 1 85 ? 3.525 248.993 223.473 1.00 11.64 82 PRO A O 1
ATOM 664 N N . LEU A 1 86 ? 1.847 250.467 223.214 1.00 12.30 83 LEU A N 1
ATOM 665 C CA . LEU A 1 86 ? 2.634 251.544 222.635 1.00 10.92 83 LEU A CA 1
ATOM 666 C C . LEU A 1 86 ? 3.139 252.571 223.633 1.00 13.54 83 LEU A C 1
ATOM 667 O O . LEU A 1 86 ? 2.453 252.909 224.605 1.00 12.39 83 LEU A O 1
ATOM 672 N N . ARG A 1 87 ? 4.320 253.103 223.345 1.00 12.80 84 ARG A N 1
ATOM 673 C CA . ARG A 1 87 ? 4.863 254.231 224.083 1.00 10.46 84 ARG A CA 1
ATOM 674 C C . ARG A 1 87 ? 5.449 255.246 223.103 1.00 13.87 84 ARG A C 1
ATOM 675 O O . ARG A 1 87 ? 6.026 254.875 222.085 1.00 11.46 84 ARG A O 1
ATOM 683 N N . LEU A 1 88 ? 5.272 256.527 223.391 1.00 10.42 85 LEU A N 1
ATOM 684 C CA . LEU A 1 88 ? 5.912 257.595 222.632 1.00 10.25 85 LEU A CA 1
ATOM 685 C C . LEU A 1 88 ? 7.374 257.713 223.037 1.00 9.94 85 LEU A C 1
ATOM 686 O O . LEU A 1 88 ? 7.672 257.951 224.212 1.00 13.32 85 LEU A O 1
ATOM 691 N N . LEU A 1 89 ? 8.294 257.548 222.084 1.00 8.74 86 LEU A N 1
ATOM 692 C CA . LEU A 1 89 ? 9.719 257.490 222.443 1.00 10.85 86 LEU A CA 1
ATOM 693 C C . LEU A 1 89 ? 10.448 258.811 222.215 1.00 9.75 86 LEU A C 1
ATOM 694 O O . LEU A 1 89 ? 11.436 259.113 222.893 1.00 12.84 86 LEU A O 1
ATOM 699 N N . GLU A 1 90 ? 9.947 259.606 221.280 1.00 11.99 87 GLU A N 1
ATOM 700 C CA . GLU A 1 90 ? 10.539 260.913 220.987 1.00 11.48 87 GLU A CA 1
ATOM 701 C C . GLU A 1 90 ? 9.634 261.742 220.094 1.00 12.05 87 GLU A C 1
ATOM 702 O O . GLU A 1 90 ? 8.767 261.211 219.411 1.00 12.83 87 GLU A O 1
ATOM 708 N N . GLY A 1 91 ? 9.833 263.054 220.114 1.00 13.45 88 GLY A N 1
ATOM 709 C CA . GLY A 1 91 ? 9.136 263.920 219.186 1.00 11.16 88 GLY A CA 1
ATOM 710 C C . GLY A 1 91 ? 9.985 265.147 218.974 1.00 13.98 88 GLY A C 1
ATOM 711 O O . GLY A 1 91 ? 10.254 265.897 219.925 1.00 14.57 88 GLY A O 1
ATOM 712 N N . TYR A 1 92 ? 10.429 265.354 217.739 1.00 12.87 89 TYR A N 1
ATOM 713 C CA . TYR A 1 92 ? 11.312 266.476 217.450 1.00 13.07 89 TYR A CA 1
ATOM 714 C C . TYR A 1 92 ? 10.984 267.134 216.117 1.00 12.31 89 TYR A C 1
ATOM 715 O O . TYR A 1 92 ? 10.197 266.614 215.327 1.00 13.21 89 TYR A O 1
ATOM 724 N N . GLY A 1 93 ? 11.586 268.293 215.887 1.00 14.65 90 GLY A N 1
ATOM 725 C CA . GLY A 1 93 ? 11.387 269.003 214.642 1.00 15.84 90 GLY A CA 1
ATOM 726 C C . GLY A 1 93 ? 12.719 269.285 213.991 1.00 13.74 90 GLY A C 1
ATOM 727 O O . GLY A 1 93 ? 13.726 269.378 214.673 1.00 14.86 90 GLY A O 1
ATOM 728 N N . LEU A 1 94 ? 12.723 269.388 212.667 1.00 14.05 91 LEU A N 1
ATOM 729 C CA . LEU A 1 94 ? 13.933 269.707 211.914 1.00 13.47 91 LEU A CA 1
ATOM 730 C C . LEU A 1 94 ? 13.639 270.796 210.897 1.00 13.02 91 LEU A C 1
ATOM 731 O O . LEU A 1 94 ? 12.749 270.651 210.050 1.00 16.00 91 LEU A O 1
ATOM 736 N N . ARG A 1 95 ? 14.401 271.882 210.989 1.00 16.20 92 ARG A N 1
ATOM 737 C CA . ARG A 1 95 ? 14.308 272.975 210.039 1.00 16.51 92 ARG A CA 1
ATOM 738 C C . ARG A 1 95 ? 15.632 273.102 209.298 1.00 16.25 92 ARG A C 1
ATOM 739 O O . ARG A 1 95 ? 16.664 273.291 209.928 1.00 15.63 92 ARG A O 1
ATOM 747 N N . ARG A 1 96 ? 15.601 272.999 207.974 1.00 15.04 93 ARG A N 1
ATOM 748 C CA . ARG A 1 96 ? 16.830 273.022 207.181 1.00 14.98 93 ARG A CA 1
ATOM 749 C C . ARG A 1 96 ? 16.818 274.082 206.092 1.00 18.85 93 ARG A C 1
ATOM 750 O O . ARG A 1 96 ? 15.777 274.382 205.511 1.00 18.88 93 ARG A O 1
ATOM 758 N N . THR A 1 97 ? 17.995 274.618 205.804 1.00 21.73 94 THR A N 1
ATOM 759 C CA . THR A 1 97 ? 18.158 275.551 204.697 1.00 19.58 94 THR A CA 1
ATOM 760 C C . THR A 1 97 ? 19.178 274.982 203.719 1.00 23.19 94 THR A C 1
ATOM 761 O O . THR A 1 97 ? 19.669 273.867 203.912 1.00 22.26 94 THR A O 1
ATOM 765 N N . LYS A 1 98 ? 19.484 275.730 202.662 1.00 23.51 95 LYS A N 1
ATOM 766 C CA . LYS A 1 98 ? 20.352 275.228 201.602 1.00 24.77 95 LYS A CA 1
ATOM 767 C C . LYS A 1 98 ? 21.729 274.800 202.120 1.00 24.74 95 LYS A C 1
ATOM 768 O O . LYS A 1 98 ? 22.242 275.363 203.083 1.00 24.55 95 LYS A O 1
ATOM 774 N N . ASP A 1 99 ? 22.288 273.785 201.459 1.00 25.40 96 ASP A N 1
ATOM 775 C CA . ASP A 1 99 ? 23.586 273.179 201.774 1.00 23.74 96 ASP A CA 1
ATOM 776 C C . ASP A 1 99 ? 23.520 272.215 202.961 1.00 28.78 96 ASP A C 1
ATOM 777 O O . ASP A 1 99 ? 24.557 271.741 203.423 1.00 29.82 96 ASP A O 1
ATOM 779 N N . SER A 1 100 ? 22.313 271.913 203.440 1.00 23.50 97 SER A N 1
ATOM 780 C CA . SER A 1 100 ? 22.141 270.892 204.483 1.00 21.55 97 SER A CA 1
ATOM 781 C C . SER A 1 100 ? 21.929 269.513 203.857 1.00 18.00 97 SER A C 1
ATOM 782 O O . SER A 1 100 ? 21.470 269.405 202.723 1.00 18.34 97 SER A O 1
ATOM 785 N N . VAL A 1 101 ? 22.265 268.468 204.615 1.00 19.05 98 VAL A N 1
ATOM 786 C CA . VAL A 1 101 ? 22.248 267.095 204.126 1.00 16.22 98 VAL A CA 1
ATOM 787 C C . VAL A 1 101 ? 22.055 266.168 205.322 1.00 17.57 98 VAL A C 1
ATOM 788 O O . VAL A 1 101 ? 22.384 266.544 206.438 1.00 17.62 98 VAL A O 1
ATOM 792 N N . LEU A 1 102 ? 21.504 264.979 205.092 1.00 18.29 99 LEU A N 1
ATOM 793 C CA . LEU A 1 102 ? 21.426 263.972 206.154 1.00 17.65 99 LEU A CA 1
ATOM 794 C C . LEU A 1 102 ? 21.927 262.648 205.609 1.00 15.59 99 LEU A C 1
ATOM 795 O O . LEU A 1 102 ? 21.275 262.015 204.774 1.00 17.61 99 LEU A O 1
ATOM 800 N N . TYR A 1 103 ? 23.100 262.240 206.080 1.00 18.80 100 TYR A N 1
ATOM 801 C CA . TYR A 1 103 ? 23.745 261.044 205.554 1.00 15.09 100 TYR A CA 1
ATOM 802 C C . TYR A 1 103 ? 22.991 259.793 205.988 1.00 20.07 100 TYR A C 1
ATOM 803 O O . TYR A 1 103 ? 22.228 259.834 206.955 1.00 17.32 100 TYR A O 1
ATOM 812 N N . LEU A 1 104 ? 23.208 258.691 205.271 1.00 15.86 101 LEU A N 1
ATOM 813 C CA . LEU A 1 104 ? 22.485 257.452 205.527 1.00 13.09 101 LEU A CA 1
ATOM 814 C C . LEU A 1 104 ? 22.664 256.939 206.950 1.00 14.76 101 LEU A C 1
ATOM 815 O O . LEU A 1 104 ? 23.740 257.043 207.555 1.00 14.82 101 LEU A O 1
ATOM 820 N N . HIS A 1 105 ? 21.581 256.380 207.472 1.00 14.03 102 HIS A N 1
ATOM 821 C CA . HIS A 1 105 ? 21.592 255.753 208.796 1.00 12.31 102 HIS A CA 1
ATOM 822 C C . HIS A 1 105 ? 20.548 254.664 208.807 1.00 13.15 102 HIS A C 1
ATOM 823 O O . HIS A 1 105 ? 19.700 254.611 207.926 1.00 14.02 102 HIS A O 1
ATOM 830 N N . GLY A 1 106 ? 20.585 253.799 209.819 1.00 15.22 103 GLY A N 1
ATOM 831 C CA . GLY A 1 106 ? 19.715 252.638 209.826 1.00 16.11 103 GLY A CA 1
ATOM 832 C C . GLY A 1 106 ? 20.319 251.528 208.990 1.00 16.17 103 GLY A C 1
ATOM 833 O O . GLY A 1 106 ? 21.489 251.584 208.638 1.00 20.38 103 GLY A O 1
ATOM 834 N N . GLY A 1 107 ? 19.512 250.531 208.656 1.00 11.50 104 GLY A N 1
ATOM 835 C CA . GLY A 1 107 ? 19.994 249.341 207.968 1.00 13.53 104 GLY A CA 1
ATOM 836 C C . GLY A 1 107 ? 19.943 248.131 208.894 1.00 12.91 104 GLY A C 1
ATOM 837 O O . GLY A 1 107 ? 20.466 248.157 210.006 1.00 19.40 104 GLY A O 1
ATOM 838 N N . ASN A 1 108 ? 19.337 247.055 208.413 1.00 14.58 105 ASN A N 1
ATOM 839 C CA . ASN A 1 108 ? 19.070 245.873 209.226 1.00 14.60 105 ASN A CA 1
ATOM 840 C C . ASN A 1 108 ? 20.311 245.135 209.737 1.00 15.66 105 ASN A C 1
ATOM 841 O O . ASN A 1 108 ? 20.280 244.546 210.832 1.00 15.77 105 ASN A O 1
ATOM 846 N N . SER A 1 109 ? 21.394 245.143 208.966 1.00 15.19 106 SER A N 1
ATOM 847 C CA . SER A 1 109 ? 22.560 244.331 209.311 1.00 15.02 106 SER A CA 1
ATOM 848 C C . SER A 1 109 ? 23.889 245.083 209.456 1.00 14.76 106 SER A C 1
ATOM 849 O O . SER A 1 109 ? 24.962 244.477 209.329 1.00 16.56 106 SER A O 1
ATOM 852 N N . GLU A 1 110 ? 23.841 246.375 209.765 1.00 13.52 107 GLU A N 1
ATOM 853 C CA . GLU A 1 110 ? 25.068 247.135 209.924 1.00 12.65 107 GLU A CA 1
ATOM 854 C C . GLU A 1 110 ? 25.779 246.707 211.192 1.00 15.01 107 GLU A C 1
ATOM 855 O O . GLU A 1 110 ? 25.147 246.159 212.112 1.00 14.18 107 GLU A O 1
ATOM 861 N N . LEU A 1 111 ? 27.084 246.956 211.242 1.00 12.89 108 LEU A N 1
ATOM 862 C CA . LEU A 1 111 ? 27.927 246.407 212.296 1.00 16.72 108 LEU A CA 1
ATOM 863 C C . LEU A 1 111 ? 28.129 247.365 213.454 1.00 16.83 108 LEU A C 1
ATOM 864 O O . LEU A 1 111 ? 28.010 248.583 213.317 1.00 18.65 108 LEU A O 1
ATOM 869 N N . LEU A 1 112 ? 28.430 246.787 214.612 1.00 14.14 109 LEU A N 1
ATOM 870 C CA . LEU A 1 112 ? 28.821 247.544 215.790 1.00 16.16 109 LEU A CA 1
ATOM 871 C C . LEU A 1 112 ? 29.923 246.763 216.480 1.00 16.85 109 LEU A C 1
ATOM 872 O O . LEU A 1 112 ? 29.779 245.564 216.702 1.00 18.40 109 LEU A O 1
ATOM 877 N N . ASP A 1 113 ? 31.033 247.437 216.771 1.00 18.44 110 ASP A N 1
ATOM 878 C CA . ASP A 1 113 ? 32.140 246.817 217.480 1.00 19.17 110 ASP A CA 1
ATOM 879 C C . ASP A 1 113 ? 31.912 247.034 218.963 1.00 19.06 110 ASP A C 1
ATOM 880 O O . ASP A 1 113 ? 31.706 248.173 219.401 1.00 21.46 110 ASP A O 1
ATOM 885 N N . LEU A 1 114 ? 31.944 245.947 219.730 1.00 20.93 111 LEU A N 1
ATOM 886 C CA . LEU A 1 114 ? 31.734 246.028 221.173 1.00 24.03 111 LEU A CA 1
ATOM 887 C C . LEU A 1 114 ? 32.962 245.655 221.993 1.00 30.31 111 LEU A C 1
ATOM 888 O O . LEU A 1 114 ? 32.839 245.239 223.147 1.00 32.61 111 LEU A O 1
ATOM 893 N N . GLY A 1 115 ? 34.144 245.801 221.408 1.00 25.06 112 GLY A N 1
ATOM 894 C CA . GLY A 1 115 ? 35.367 245.566 222.154 1.00 30.54 112 GLY A CA 1
ATOM 895 C C . GLY A 1 115 ? 35.914 244.168 221.956 1.00 34.47 112 GLY A C 1
ATOM 896 O O . GLY A 1 115 ? 36.952 243.981 221.319 1.00 40.45 112 GLY A O 1
ATOM 897 N N . ASP A 1 116 ? 35.213 243.177 222.498 1.00 29.85 113 ASP A N 1
ATOM 898 C CA . ASP A 1 116 ? 35.649 241.793 222.353 1.00 30.65 113 ASP A CA 1
ATOM 899 C C . ASP A 1 116 ? 34.879 241.059 221.255 1.00 31.92 113 ASP A C 1
ATOM 900 O O . ASP A 1 116 ? 35.064 239.856 221.058 1.00 32.75 113 ASP A O 1
ATOM 905 N N . ARG A 1 117 ? 34.028 241.789 220.540 1.00 25.47 114 ARG A N 1
ATOM 906 C CA . ARG A 1 117 ? 33.187 241.191 219.516 1.00 25.09 114 ARG A CA 1
ATOM 907 C C . ARG A 1 117 ? 32.532 242.239 218.633 1.00 21.92 114 ARG A C 1
ATOM 908 O O . ARG A 1 117 ? 32.346 243.391 219.027 1.00 21.24 114 ARG A O 1
ATOM 916 N N . GLN A 1 118 ? 32.165 241.809 217.439 1.00 18.58 115 GLN A N 1
ATOM 917 C CA . GLN A 1 118 ? 31.390 242.629 216.525 1.00 17.10 115 GLN A CA 1
ATOM 918 C C . GLN A 1 118 ? 29.985 242.036 216.345 1.00 16.91 115 GLN A C 1
ATOM 919 O O . GLN A 1 118 ? 29.838 240.837 216.116 1.00 18.77 115 GLN A O 1
ATOM 925 N N . VAL A 1 119 ? 28.949 242.859 216.457 1.00 14.68 116 VAL A N 1
ATOM 926 C CA . VAL A 1 119 ? 27.592 242.352 216.282 1.00 16.05 116 VAL A CA 1
ATOM 927 C C . VAL A 1 119 ? 26.941 242.984 215.060 1.00 18.12 116 VAL A C 1
ATOM 928 O O . VAL A 1 119 ? 27.332 244.075 214.636 1.00 18.89 116 VAL A O 1
ATOM 932 N N . GLY A 1 120 ? 25.970 242.283 214.477 1.00 13.83 117 GLY A N 1
ATOM 933 C CA . GLY A 1 120 ? 25.320 242.734 213.258 1.00 14.05 117 GLY A CA 1
ATOM 934 C C . GLY A 1 120 ? 23.807 242.820 213.313 1.00 14.56 117 GLY A C 1
ATOM 935 O O . GLY A 1 120 ? 23.145 242.908 212.279 1.00 15.11 117 GLY A O 1
ATOM 936 N N . ARG A 1 121 ? 23.263 242.755 214.519 1.00 15.29 118 ARG A N 1
ATOM 937 C CA . ARG A 1 121 ? 21.845 243.014 214.755 1.00 14.64 118 ARG A CA 1
ATOM 938 C C . ARG A 1 121 ? 21.721 244.106 215.806 1.00 11.65 118 ARG A C 1
ATOM 939 O O . ARG A 1 121 ? 22.469 244.120 216.788 1.00 12.34 118 ARG A O 1
ATOM 947 N N . ASP A 1 122 ? 20.782 245.022 215.588 1.00 13.55 119 ASP A N 1
ATOM 948 C CA . ASP A 1 122 ? 20.401 246.030 216.574 1.00 13.73 119 ASP A CA 1
ATOM 949 C C . ASP A 1 122 ? 18.987 245.684 216.964 1.00 12.77 119 ASP A C 1
ATOM 950 O O . ASP A 1 122 ? 18.066 245.823 216.149 1.00 12.04 119 ASP A O 1
ATOM 955 N N . LEU A 1 123 ? 18.807 245.226 218.202 1.00 11.88 120 LEU A N 1
ATOM 956 C CA . LEU A 1 123 ? 17.518 244.677 218.586 1.00 11.61 120 LEU A CA 1
ATOM 957 C C . LEU A 1 123 ? 16.458 245.783 218.702 1.00 9.89 120 LEU A C 1
ATOM 958 O O . LEU A 1 123 ? 15.272 245.481 218.676 1.00 13.14 120 LEU A O 1
ATOM 963 N N . SER A 1 124 ? 16.866 247.056 218.729 1.00 10.43 121 SER A N 1
ATOM 964 C CA . SER A 1 124 ? 15.896 248.156 218.797 1.00 11.40 121 SER A CA 1
ATOM 965 C C . SER A 1 124 ? 15.120 248.311 217.498 1.00 10.52 121 SER A C 1
ATOM 966 O O . SER A 1 124 ? 14.053 248.939 217.465 1.00 10.53 121 SER A O 1
ATOM 969 N N . ILE A 1 125 ? 15.663 247.766 216.414 1.00 12.61 122 ILE A N 1
ATOM 970 C CA . ILE A 1 125 ? 15.027 247.886 215.121 1.00 10.41 122 ILE A CA 1
ATOM 971 C C . ILE A 1 125 ? 14.802 246.544 214.440 1.00 10.87 122 ILE A C 1
ATOM 972 O O . ILE A 1 125 ? 14.439 246.501 213.276 1.00 14.32 122 ILE A O 1
ATOM 977 N N . THR A 1 126 ? 15.046 245.460 215.162 1.00 11.48 123 THR A N 1
ATOM 978 C CA . THR A 1 126 ? 14.877 244.124 214.616 1.00 12.20 123 THR A CA 1
ATOM 979 C C . THR A 1 126 ? 13.392 243.762 214.619 1.00 13.47 123 THR A C 1
ATOM 980 O O . THR A 1 126 ? 12.733 243.744 215.661 1.00 13.47 123 THR A O 1
ATOM 984 N N . HIS A 1 127 ? 12.852 243.505 213.433 1.00 10.23 124 HIS A N 1
ATOM 985 C CA . HIS A 1 127 ? 11.422 243.386 213.296 1.00 10.49 124 HIS A CA 1
ATOM 986 C C . HIS A 1 127 ? 11.024 242.038 212.733 1.00 12.30 124 HIS A C 1
ATOM 987 O O . HIS A 1 127 ? 11.851 241.293 212.196 1.00 12.43 124 HIS A O 1
ATOM 994 N N . THR A 1 128 ? 9.755 241.708 212.888 1.00 9.67 125 THR A N 1
ATOM 995 C CA . THR A 1 128 ? 9.302 240.411 212.436 1.00 11.14 125 THR A CA 1
ATOM 996 C C . THR A 1 128 ? 7.850 240.461 211.976 1.00 11.77 125 THR A C 1
ATOM 997 O O . THR A 1 128 ? 7.239 241.532 211.875 1.00 13.03 125 THR A O 1
ATOM 1001 N N . TYR A 1 129 ? 7.337 239.288 211.645 1.00 11.54 126 TYR A N 1
ATOM 1002 C CA . TYR A 1 129 ? 5.988 239.108 211.133 1.00 10.37 126 TYR A CA 1
ATOM 1003 C C . TYR A 1 129 ? 5.434 237.802 211.683 1.00 9.50 126 TYR A C 1
ATOM 1004 O O . TYR A 1 129 ? 6.146 236.798 211.755 1.00 12.06 126 TYR A O 1
ATOM 1013 N N . HIS A 1 130 ? 4.164 237.804 212.059 1.00 9.79 127 HIS A N 1
ATOM 1014 C CA . HIS A 1 130 ? 3.555 236.621 212.626 1.00 8.63 127 HIS A CA 1
ATOM 1015 C C . HIS A 1 130 ? 2.038 236.694 212.503 1.00 12.11 127 HIS A C 1
ATOM 1016 O O . HIS A 1 130 ? 1.417 237.677 212.929 1.00 12.64 127 HIS A O 1
ATOM 1023 N N . ASP A 1 131 ? 1.464 235.645 211.919 1.00 15.30 128 ASP A N 1
ATOM 1024 C CA . ASP A 1 131 ? 0.021 235.451 211.863 1.00 14.01 128 ASP A CA 1
ATOM 1025 C C . ASP A 1 131 ? -0.733 236.701 211.428 1.00 12.76 128 ASP A C 1
ATOM 1026 O O . ASP A 1 131 ? -1.659 237.136 212.108 1.00 15.50 128 ASP A O 1
ATOM 1031 N N . GLY A 1 132 ? -0.320 237.285 210.312 1.00 16.93 129 GLY A N 1
ATOM 1032 C CA . GLY A 1 132 ? -1.071 238.383 209.734 1.00 13.52 129 GLY A CA 1
ATOM 1033 C C . GLY A 1 132 ? -0.699 239.764 210.230 1.00 15.90 129 GLY A C 1
ATOM 1034 O O . GLY A 1 132 ? -1.287 240.773 209.818 1.00 14.74 129 GLY A O 1
ATOM 1035 N N . LYS A 1 133 ? 0.296 239.834 211.107 1.00 11.90 130 LYS A N 1
ATOM 1036 C CA . LYS A 1 133 ? 0.643 241.118 211.698 1.00 11.55 130 LYS A CA 1
ATOM 1037 C C . LYS A 1 133 ? 2.125 241.417 211.602 1.00 8.66 130 LYS A C 1
ATOM 1038 O O . LYS A 1 133 ? 2.958 240.542 211.846 1.00 11.36 130 LYS A O 1
ATOM 1044 N N . LEU A 1 134 ? 2.449 242.657 211.259 1.00 11.09 131 LEU A N 1
ATOM 1045 C CA . LEU A 1 134 ? 3.812 243.170 211.393 1.00 10.19 131 LEU A CA 1
ATOM 1046 C C . LEU A 1 134 ? 4.121 243.545 212.828 1.00 9.38 131 LEU A C 1
ATOM 1047 O O . LEU A 1 134 ? 3.274 244.085 213.538 1.00 10.88 131 LEU A O 1
ATOM 1052 N N . TYR A 1 135 ? 5.349 243.252 213.239 1.00 11.01 132 TYR A N 1
ATOM 1053 C CA . TYR A 1 135 ? 5.844 243.637 214.547 1.00 9.11 132 TYR A CA 1
ATOM 1054 C C . TYR A 1 135 ? 7.167 244.393 214.383 1.00 10.96 132 TYR A C 1
ATOM 1055 O O . TYR A 1 135 ? 8.229 243.788 214.349 1.00 12.09 132 TYR A O 1
ATOM 1064 N N . CYS A 1 136 ? 7.093 245.716 214.242 1.00 12.06 133 CYS A N 1
ATOM 1065 C CA . CYS A 1 136 ? 8.295 246.544 214.137 1.00 10.00 133 CYS A CA 1
ATOM 1066 C C . CYS A 1 136 ? 8.459 247.341 215.409 1.00 12.74 133 CYS A C 1
ATOM 1067 O O . CYS A 1 136 ? 7.576 248.108 215.769 1.00 17.23 133 CYS A O 1
ATOM 1070 N N . PRO A 1 137 ? 9.591 247.169 216.094 1.00 10.75 134 PRO A N 1
ATOM 1071 C CA . PRO A 1 137 ? 9.660 247.784 217.424 1.00 10.75 134 PRO A CA 1
ATOM 1072 C C . PRO A 1 137 ? 9.967 249.288 217.426 1.00 12.29 134 PRO A C 1
ATOM 1073 O O . PRO A 1 137 ? 9.742 249.915 218.462 1.00 14.04 134 PRO A O 1
ATOM 1077 N N . TYR A 1 138 ? 10.473 249.864 216.342 1.00 10.81 135 TYR A N 1
ATOM 1078 C CA . TYR A 1 138 ? 10.785 251.283 216.369 1.00 12.03 135 TYR A CA 1
ATOM 1079 C C . TYR A 1 138 ? 10.344 251.874 215.056 1.00 10.54 135 TYR A C 1
ATOM 1080 O O . TYR A 1 138 ? 10.950 251.588 214.025 1.00 10.05 135 TYR A O 1
ATOM 1089 N N . VAL A 1 139 ? 9.269 252.655 215.085 1.00 9.29 136 VAL A N 1
ATOM 1090 C CA . VAL A 1 139 ? 8.786 253.317 213.883 1.00 9.56 136 VAL A CA 1
ATOM 1091 C C . VAL A 1 139 ? 8.618 254.815 214.129 1.00 10.69 136 VAL A C 1
ATOM 1092 O O . VAL A 1 139 ? 8.432 255.281 215.279 1.00 12.27 136 VAL A O 1
ATOM 1096 N N . LYS A 1 140 ? 8.715 255.576 213.047 1.00 10.28 137 LYS A N 1
ATOM 1097 C CA . LYS A 1 140 ? 8.550 257.009 213.088 1.00 11.65 137 LYS A CA 1
ATOM 1098 C C . LYS A 1 140 ? 7.431 257.447 212.189 1.00 14.08 137 LYS A C 1
ATOM 1099 O O . LYS A 1 140 ? 7.250 256.905 211.098 1.00 13.34 137 LYS A O 1
ATOM 1105 N N . ALA A 1 141 ? 6.689 258.446 212.639 1.00 13.40 138 ALA A N 1
ATOM 1106 C CA . ALA A 1 141 ? 5.801 259.176 211.755 1.00 12.46 138 ALA A CA 1
ATOM 1107 C C . ALA A 1 141 ? 6.443 260.518 211.469 1.00 13.17 138 ALA A C 1
ATOM 1108 O O . ALA A 1 141 ? 6.607 261.345 212.36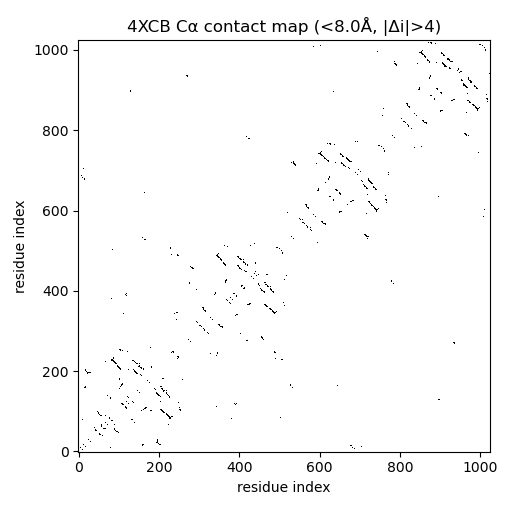4 1.00 14.31 138 ALA A O 1
ATOM 1110 N N . LEU A 1 142 ? 6.836 260.722 210.221 1.00 12.50 139 LEU A N 1
ATOM 1111 C CA . LEU A 1 142 ? 7.352 262.003 209.783 1.00 11.91 139 LEU A CA 1
ATOM 1112 C C . LEU A 1 142 ? 6.214 262.813 209.180 1.00 14.56 139 LEU A C 1
ATOM 1113 O O . LEU A 1 142 ? 5.628 262.422 208.169 1.00 15.84 139 LEU A O 1
ATOM 1118 N N . VAL A 1 143 ? 5.906 263.936 209.814 1.00 15.08 140 VAL A N 1
ATOM 1119 C CA . VAL A 1 143 ? 4.907 264.859 209.316 1.00 13.83 140 VAL A CA 1
ATOM 1120 C C . VAL A 1 143 ? 5.607 266.010 208.593 1.00 13.54 140 VAL A C 1
ATOM 1121 O O . VAL A 1 143 ? 6.217 266.894 209.214 1.00 14.36 140 VAL A O 1
ATOM 1125 N N . TYR A 1 144 ? 5.529 266.005 207.269 1.00 13.63 141 TYR A N 1
ATOM 1126 C CA . TYR A 1 144 ? 6.206 267.043 206.509 1.00 14.78 141 TYR A CA 1
ATOM 1127 C C . TYR A 1 144 ? 5.380 268.312 206.474 1.00 13.30 141 TYR A C 1
ATOM 1128 O O . TYR A 1 144 ? 4.159 268.271 206.302 1.00 14.71 141 TYR A O 1
ATOM 1137 N N . LEU A 1 145 ? 6.053 269.439 206.650 1.00 14.77 142 LEU A N 1
ATOM 1138 C CA . LEU A 1 145 ? 5.381 270.726 206.723 1.00 13.07 142 LEU A CA 1
ATOM 1139 C C . LEU A 1 145 ? 5.875 271.631 205.612 1.00 15.24 142 LEU A C 1
ATOM 1140 O O . LEU A 1 145 ? 5.686 272.845 205.665 1.00 17.38 142 LEU A O 1
ATOM 1145 N N . SER A 1 146 ? 6.532 271.037 204.616 1.00 16.96 143 SER A N 1
ATOM 1146 C CA . SER A 1 146 ? 6.877 271.756 203.393 1.00 16.67 143 SER A CA 1
ATOM 1147 C C . SER A 1 146 ? 6.902 270.771 202.232 1.00 18.54 143 SER A C 1
ATOM 1148 O O . SER A 1 146 ? 6.944 269.562 202.442 1.00 17.20 143 SER A O 1
ATOM 1151 N N . ASP A 1 147 ? 6.854 271.297 201.013 1.00 17.56 144 ASP A N 1
ATOM 1152 C CA . ASP A 1 147 ? 6.887 270.470 199.818 1.00 15.47 144 ASP A CA 1
ATOM 1153 C C . ASP A 1 147 ? 8.317 270.106 199.478 1.00 15.19 144 ASP A C 1
ATOM 1154 O O . ASP A 1 147 ? 9.207 270.960 199.496 1.00 17.66 144 ASP A O 1
ATOM 1159 N N . ILE A 1 148 ? 8.529 268.835 199.160 1.00 17.99 145 ILE A N 1
ATOM 1160 C CA . ILE A 1 148 ? 9.834 268.342 198.765 1.00 18.35 145 ILE A CA 1
ATOM 1161 C C . ILE A 1 148 ? 9.619 267.541 197.478 1.00 17.34 145 ILE A C 1
ATOM 1162 O O . ILE A 1 148 ? 9.197 266.383 197.505 1.00 16.57 145 ILE A O 1
ATOM 1167 N N . GLN A 1 149 ? 9.868 268.175 196.334 1.00 18.73 146 GLN A N 1
ATOM 1168 C CA . GLN A 1 149 ? 9.432 267.595 195.068 1.00 21.76 146 GLN A CA 1
ATOM 1169 C C . GLN A 1 149 ? 10.576 267.300 194.096 1.00 19.33 146 GLN A C 1
ATOM 1170 O O . GLN A 1 149 ? 10.348 266.877 192.966 1.00 21.55 146 GLN A O 1
ATOM 1176 N N . SER A 1 150 ? 11.803 267.528 194.540 1.00 22.02 147 SER A N 1
ATOM 1177 C CA . SER A 1 150 ? 12.964 267.206 193.725 1.00 21.69 147 SER A CA 1
ATOM 1178 C C . SER A 1 150 ? 14.103 266.780 194.625 1.00 22.62 147 SER A C 1
ATOM 1179 O O . SER A 1 150 ? 14.076 267.055 195.816 1.00 20.13 147 SER A O 1
ATOM 1182 N N . PRO A 1 151 ? 15.109 266.099 194.064 1.00 20.72 148 PRO A N 1
ATOM 1183 C CA . PRO A 1 151 ? 16.309 265.821 194.853 1.00 20.37 148 PRO A CA 1
ATOM 1184 C C . PRO A 1 151 ? 16.912 267.071 195.492 1.00 20.22 148 PRO A C 1
ATOM 1185 O O . PRO A 1 151 ? 17.312 267.036 196.647 1.00 18.23 148 PRO A O 1
ATOM 1189 N N . GLU A 1 152 ? 16.946 268.186 194.767 1.00 22.25 149 GLU A N 1
ATOM 1190 C CA . GLU A 1 152 ? 17.603 269.377 195.289 1.00 17.93 149 GLU A CA 1
ATOM 1191 C C . GLU A 1 152 ? 16.788 270.074 196.373 1.00 16.37 149 GLU A C 1
ATOM 1192 O O . GLU A 1 152 ? 17.282 270.999 197.007 1.00 23.54 149 GLU A O 1
ATOM 1198 N N . ASP A 1 153 ? 15.554 269.626 196.593 1.00 17.58 150 ASP A N 1
ATOM 1199 C CA . ASP A 1 153 ? 14.812 270.045 197.789 1.00 15.72 150 ASP A CA 1
ATOM 1200 C C . ASP A 1 153 ? 15.295 269.284 199.028 1.00 19.50 150 ASP A C 1
ATOM 1201 O O . ASP A 1 153 ? 14.856 269.554 200.146 1.00 20.89 150 ASP A O 1
ATOM 1206 N N . GLY A 1 154 ? 16.196 268.329 198.827 1.00 19.88 151 GLY A N 1
ATOM 1207 C CA . GLY A 1 154 ? 16.663 267.493 199.918 1.00 18.79 151 GLY A CA 1
ATOM 1208 C C . GLY A 1 154 ? 15.700 266.350 200.157 1.00 15.25 151 GLY A C 1
ATOM 1209 O O . GLY A 1 154 ? 15.301 266.069 201.294 1.00 15.75 151 GLY A O 1
ATOM 1210 N N . SER A 1 155 ? 15.313 265.668 199.088 1.00 18.08 152 SER A N 1
ATOM 1211 C CA . SER A 1 155 ? 14.347 264.592 199.229 1.00 18.64 152 SER A CA 1
ATOM 1212 C C . SER A 1 155 ? 14.870 263.485 200.122 1.00 16.81 152 SER A C 1
ATOM 1213 O O . SER A 1 155 ? 16.059 263.171 200.123 1.00 14.44 152 SER A O 1
ATOM 1216 N N . PHE A 1 156 ? 13.954 262.932 200.900 1.00 14.41 153 PHE A N 1
ATOM 1217 C CA . PHE A 1 156 ? 14.156 261.670 201.585 1.00 15.88 153 PHE A CA 1
ATOM 1218 C C . PHE A 1 156 ? 14.681 260.652 200.577 1.00 14.42 153 PHE A C 1
ATOM 1219 O O . PHE A 1 156 ? 14.230 260.620 199.427 1.00 16.59 153 PHE A O 1
ATOM 1227 N N . CYS A 1 157 ? 15.658 259.858 200.990 1.00 13.58 154 CYS A N 1
ATOM 1228 C CA . CYS A 1 157 ? 16.118 258.756 200.158 1.00 14.33 154 CYS A CA 1
ATOM 1229 C C . CYS A 1 157 ? 16.403 257.534 201.012 1.00 13.11 154 CYS A C 1
ATOM 1230 O O . CYS A 1 157 ? 16.641 257.639 202.216 1.00 14.62 154 CYS A O 1
ATOM 1233 N N . TYR A 1 158 ? 16.389 256.377 200.372 1.00 14.64 155 TYR A N 1
ATOM 1234 C CA . TYR A 1 158 ? 16.528 255.119 201.084 1.00 12.25 155 TYR A CA 1
ATOM 1235 C C . TYR A 1 158 ? 17.180 254.067 200.196 1.00 14.15 155 TYR A C 1
ATOM 1236 O O . TYR A 1 158 ? 17.087 254.118 198.957 1.00 13.71 155 TYR A O 1
ATOM 1245 N N . VAL A 1 159 ? 17.832 253.105 200.828 1.00 15.29 156 VAL A N 1
ATOM 1246 C CA . VAL A 1 159 ? 18.388 251.980 200.086 1.00 13.18 156 VAL A CA 1
ATOM 1247 C C . VAL A 1 159 ? 17.343 250.876 200.007 1.00 13.56 156 VAL A C 1
ATOM 1248 O O . VAL A 1 159 ? 16.889 250.374 201.033 1.00 14.49 156 VAL A O 1
ATOM 1252 N N . GLN A 1 160 ? 16.958 250.490 198.790 1.00 12.31 157 GLN A N 1
ATOM 1253 C CA A GLN A 1 160 ? 15.894 249.518 198.579 0.51 14.58 157 GLN A CA 1
ATOM 1254 C CA B GLN A 1 160 ? 15.868 249.528 198.616 0.49 14.58 157 GLN A CA 1
ATOM 1255 C C . GLN A 1 160 ? 16.115 248.230 199.371 1.00 15.79 157 GLN A C 1
ATOM 1256 O O . GLN A 1 160 ? 17.195 247.639 199.301 1.00 15.19 157 GLN A O 1
ATOM 1267 N N . GLY A 1 161 ? 15.102 247.802 200.118 1.00 13.28 158 GLY A N 1
ATOM 1268 C CA . GLY A 1 161 ? 15.164 246.553 200.855 1.00 12.17 158 GLY A CA 1
ATOM 1269 C C . GLY A 1 161 ? 16.155 246.508 202.011 1.00 11.87 158 GLY A C 1
ATOM 1270 O O . GLY A 1 161 ? 16.394 245.433 202.590 1.00 11.95 158 GLY A O 1
ATOM 1271 N N . SER A 1 162 ? 16.714 247.659 202.380 1.00 11.09 159 SER A N 1
ATOM 1272 C CA . SER A 1 162 ? 17.741 247.686 203.416 1.00 10.82 159 SER A CA 1
ATOM 1273 C C . SER A 1 162 ? 17.184 247.357 204.790 1.00 12.25 159 SER A C 1
ATOM 1274 O O . SER A 1 162 ? 17.947 247.056 205.702 1.00 13.61 159 SER A O 1
ATOM 1277 N N . HIS A 1 163 ? 15.868 247.418 204.941 1.00 10.57 160 HIS A N 1
ATOM 1278 C CA . HIS A 1 163 ? 15.246 247.101 206.232 1.00 13.09 160 HIS A CA 1
ATOM 1279 C C . HIS A 1 163 ? 15.256 245.593 206.486 1.00 13.18 160 HIS A C 1
ATOM 1280 O O . HIS A 1 163 ? 15.057 245.133 207.627 1.00 11.49 160 HIS A O 1
ATOM 1287 N N . LYS A 1 164 ? 15.505 244.806 205.441 1.00 11.99 161 LYS A N 1
ATOM 1288 C CA . LYS A 1 164 ? 15.573 243.355 205.616 1.00 12.71 161 LYS A CA 1
ATOM 1289 C C . LYS A 1 164 ? 16.928 242.804 205.156 1.00 11.77 161 LYS A C 1
ATOM 1290 O O . LYS A 1 164 ? 17.066 241.606 204.915 1.00 16.55 161 LYS A O 1
ATOM 1296 N N . ALA A 1 165 ? 17.919 243.689 205.049 1.00 12.49 162 ALA A N 1
ATOM 1297 C CA . ALA A 1 165 ? 19.255 243.309 204.593 1.00 12.76 162 ALA A CA 1
ATOM 1298 C C . ALA A 1 165 ? 19.906 242.299 205.527 1.00 12.34 162 ALA A C 1
ATOM 1299 O O . ALA A 1 165 ? 19.828 242.425 206.760 1.00 13.68 162 ALA A O 1
ATOM 1301 N N . ASN A 1 166 ? 20.534 241.282 204.946 1.00 12.19 163 ASN A N 1
ATOM 1302 C CA . ASN A 1 166 ? 21.289 240.305 205.742 1.00 13.40 163 ASN A CA 1
ATOM 1303 C C . ASN A 1 166 ? 22.792 240.574 205.761 1.00 13.84 163 ASN A C 1
ATOM 1304 O O . ASN A 1 166 ? 23.522 239.976 206.553 1.00 16.30 163 ASN A O 1
ATOM 1309 N N . PHE A 1 167 ? 23.257 241.470 204.894 1.00 14.71 164 PHE A N 1
ATOM 1310 C CA . PHE A 1 167 ? 24.667 241.827 204.834 1.00 14.43 164 PHE A CA 1
ATOM 1311 C C . PHE A 1 167 ? 24.851 243.283 205.234 1.00 14.68 164 PHE A C 1
ATOM 1312 O O . PHE A 1 167 ? 23.957 244.094 205.004 1.00 14.46 164 PHE A O 1
ATOM 1320 N N . PRO A 1 168 ? 26.015 243.628 205.802 1.00 15.47 165 PRO A N 1
ATOM 1321 C CA . PRO A 1 168 ? 26.311 245.034 206.086 1.00 15.90 165 PRO A CA 1
ATOM 1322 C C . PRO A 1 168 ? 26.787 245.763 204.837 1.00 18.34 165 PRO A C 1
ATOM 1323 O O . PRO A 1 168 ? 27.376 245.147 203.938 1.00 17.60 165 PRO A O 1
ATOM 1327 N N . LEU A 1 169 ? 26.534 247.062 204.786 1.00 17.51 166 LEU A N 1
ATOM 1328 C CA . LEU A 1 169 ? 26.866 247.855 203.606 1.00 16.57 166 LEU A CA 1
ATOM 1329 C C . LEU A 1 169 ? 27.960 248.885 203.889 1.00 19.32 166 LEU A C 1
ATOM 1330 O O . LEU A 1 169 ? 28.885 249.057 203.097 1.00 18.91 166 LEU A O 1
ATOM 1335 N N . LEU A 1 170 ? 27.879 249.562 205.025 1.00 17.27 167 LEU A N 1
ATOM 1336 C CA . LEU A 1 170 ? 28.717 250.728 205.221 1.00 16.29 167 LEU A CA 1
ATOM 1337 C C . LEU A 1 170 ? 30.174 250.419 205.571 1.00 21.18 167 LEU A C 1
ATOM 1338 O O . LEU A 1 170 ? 31.074 251.171 205.189 1.00 25.27 167 LEU A O 1
ATOM 1343 N N . ARG A 1 171 ? 30.412 249.327 206.294 1.00 18.73 168 ARG A N 1
ATOM 1344 C CA . ARG A 1 171 ? 31.756 249.047 206.799 1.00 22.01 168 ARG A CA 1
ATOM 1345 C C . ARG A 1 171 ? 32.731 248.777 205.645 1.00 21.85 168 ARG A C 1
ATOM 1346 O O . ARG A 1 171 ? 33.840 249.303 205.637 1.00 23.04 168 ARG A O 1
ATOM 1354 N N . GLU A 1 172 ? 32.304 247.976 204.671 1.00 24.50 169 GLU A N 1
ATOM 1355 C CA . GLU A 1 172 ? 33.170 247.625 203.546 1.00 28.37 169 GLU A CA 1
ATOM 1356 C C . GLU A 1 172 ? 33.497 248.857 202.716 1.00 31.60 169 GLU A C 1
ATOM 1357 O O . GLU A 1 172 ? 34.631 249.022 202.273 1.00 34.66 169 GLU A O 1
ATOM 1363 N N . ARG A 1 173 ? 32.506 249.726 202.524 1.00 27.17 170 ARG A N 1
ATOM 1364 C CA . ARG A 1 173 ? 32.718 250.969 201.786 1.00 28.72 170 ARG A CA 1
ATOM 1365 C C . ARG A 1 173 ? 33.788 251.810 202.460 1.00 29.38 170 ARG A C 1
ATOM 1366 O O . ARG A 1 173 ? 34.660 252.374 201.800 1.00 29.76 170 ARG A O 1
ATOM 1374 N N . ALA A 1 174 ? 33.717 251.880 203.783 1.00 27.22 171 ALA A N 1
ATOM 1375 C CA . ALA A 1 174 ? 34.700 252.617 204.559 1.00 28.68 171 ALA A CA 1
ATOM 1376 C C . ALA A 1 174 ? 36.090 251.998 204.403 1.00 33.95 171 ALA A C 1
ATOM 1377 O O . ALA A 1 174 ? 37.077 252.706 204.202 1.00 32.91 171 ALA A O 1
ATOM 1379 N N . GLU A 1 175 ? 36.159 250.674 204.487 1.00 32.01 172 GLU A N 1
ATOM 1380 C CA . GLU A 1 175 ? 37.431 249.968 204.330 1.00 35.99 172 GLU A CA 1
ATOM 1381 C C . GLU A 1 175 ? 38.030 250.176 202.943 1.00 35.24 172 GLU A C 1
ATOM 1382 O O . GLU A 1 175 ? 39.248 250.194 202.776 1.00 36.33 172 GLU A O 1
ATOM 1388 N N . ARG A 1 176 ? 37.171 250.326 201.943 1.00 33.76 173 ARG A N 1
ATOM 1389 C CA . ARG A 1 176 ? 37.647 250.541 200.590 1.00 33.70 173 ARG A CA 1
ATOM 1390 C C . ARG A 1 176 ? 37.901 252.025 200.348 1.00 36.83 173 ARG A C 1
ATOM 1391 O O . ARG A 1 176 ? 38.145 252.447 199.218 1.00 39.73 173 ARG A O 1
ATOM 1399 N N . GLY A 1 177 ? 37.848 252.804 201.427 1.00 36.13 174 GLY A N 1
ATOM 1400 C CA . GLY A 1 177 ? 38.190 254.215 201.397 1.00 41.16 174 GLY A CA 1
ATOM 1401 C C . GLY A 1 177 ? 37.204 255.078 200.635 1.00 40.91 174 GLY A C 1
ATOM 1402 O O . GLY A 1 177 ? 37.587 256.079 200.030 1.00 43.02 174 GLY A O 1
ATOM 1403 N N . GLU A 1 178 ? 35.931 254.691 200.665 1.00 41.62 175 GLU A N 1
ATOM 1404 C CA . GLU A 1 178 ? 34.887 255.406 199.937 1.00 39.42 175 GLU A CA 1
ATOM 1405 C C . GLU A 1 178 ? 34.195 256.430 200.829 1.00 37.70 175 GLU A C 1
ATOM 1406 O O . GLU A 1 178 ? 33.016 256.279 201.143 1.00 40.24 175 GLU A O 1
ATOM 1412 N N . ASN A 1 179 ? 34.919 257.474 201.228 1.00 38.08 176 ASN A N 1
ATOM 1413 C CA . ASN A 1 179 ? 34.391 258.437 202.197 1.00 34.92 176 ASN A CA 1
ATOM 1414 C C . ASN A 1 179 ? 33.487 259.522 201.604 1.00 27.29 176 ASN A C 1
ATOM 1415 O O . ASN A 1 179 ? 33.407 260.625 202.135 1.00 32.28 176 ASN A O 1
ATOM 1420 N N . THR A 1 180 ? 32.807 259.198 200.511 1.00 35.98 177 THR A N 1
ATOM 1421 C CA . THR A 1 180 ? 31.790 260.075 199.943 1.00 32.53 177 THR A CA 1
ATOM 1422 C C . THR A 1 180 ? 30.410 259.460 200.165 1.00 29.79 177 THR A C 1
ATOM 1423 O O . THR A 1 180 ? 30.149 258.346 199.713 1.00 33.43 177 THR A O 1
ATOM 1427 N N . SER A 1 181 ? 29.530 260.180 200.861 1.00 26.01 178 SER A N 1
ATOM 1428 C CA . SER A 1 181 ? 28.186 259.667 201.151 1.00 22.70 178 SER A CA 1
ATOM 1429 C C . SER A 1 181 ? 27.433 259.245 199.907 1.00 23.67 178 SER A C 1
ATOM 1430 O O . SER A 1 181 ? 27.487 259.911 198.876 1.00 22.45 178 SER A O 1
ATOM 1433 N N . LEU A 1 182 ? 26.718 258.138 200.022 1.00 16.92 179 LEU A N 1
ATOM 1434 C CA . LEU A 1 182 ? 25.908 257.629 198.932 1.00 17.73 179 LEU A CA 1
ATOM 1435 C C . LEU A 1 182 ? 24.804 258.610 198.540 1.00 19.03 179 LEU A C 1
ATOM 1436 O O . LEU A 1 182 ? 24.310 258.546 197.415 1.00 20.78 179 LEU A O 1
ATOM 1441 N N . VAL A 1 183 ? 24.406 259.513 199.444 1.00 18.62 180 VAL A N 1
ATOM 1442 C CA . VAL A 1 183 ? 23.339 260.457 199.078 1.00 14.87 180 VAL A CA 1
ATOM 1443 C C . VAL A 1 183 ? 23.901 261.509 198.130 1.00 20.44 180 VAL A C 1
ATOM 1444 O O . VAL A 1 183 ? 23.144 262.182 197.438 1.00 21.92 180 VAL A O 1
ATOM 1448 N N . ASP A 1 184 ? 25.224 261.647 198.109 1.00 19.94 181 ASP A N 1
ATOM 1449 C CA . ASP A 1 184 ? 25.885 262.551 197.163 1.00 21.85 181 ASP A CA 1
ATOM 1450 C C . ASP A 1 184 ? 26.333 261.842 195.889 1.00 23.76 181 ASP A C 1
ATOM 1451 O O . ASP A 1 184 ? 26.179 262.376 194.787 1.00 24.82 181 ASP A O 1
ATOM 1456 N N . SER A 1 185 ? 26.895 260.646 196.032 1.00 24.14 182 SER A N 1
ATOM 1457 C CA . SER A 1 185 ? 27.455 259.934 194.884 1.00 20.29 182 SER A CA 1
ATOM 1458 C C . SER A 1 185 ? 26.407 259.097 194.161 1.00 23.93 182 SER A C 1
ATOM 1459 O O . SER A 1 185 ? 26.544 258.796 192.977 1.00 23.91 182 SER A O 1
ATOM 1462 N N . GLY A 1 186 ? 25.360 258.715 194.880 1.00 20.18 183 GLY A N 1
ATOM 1463 C CA . GLY A 1 186 ? 24.376 257.801 194.353 1.00 20.18 183 GLY A CA 1
ATOM 1464 C C . GLY A 1 186 ? 24.764 256.360 194.622 1.00 14.82 183 GLY A C 1
ATOM 1465 O O . GLY A 1 186 ? 25.895 256.067 195.002 1.00 18.26 183 GLY A O 1
ATOM 1466 N N . PHE A 1 187 ? 23.804 255.463 194.419 1.00 20.42 184 PHE A N 1
ATOM 1467 C CA . PHE A 1 187 ? 23.984 254.033 194.618 1.00 18.37 184 PHE A CA 1
ATOM 1468 C C . PHE A 1 187 ? 22.903 253.362 193.791 1.00 19.63 184 PHE A C 1
ATOM 1469 O O . PHE A 1 187 ? 21.815 253.916 193.660 1.00 21.01 184 PHE A O 1
ATOM 1477 N N . PRO A 1 188 ? 23.192 252.188 193.200 1.00 16.75 185 PRO A N 1
ATOM 1478 C CA . PRO A 1 188 ? 22.250 251.591 192.243 1.00 21.29 185 PRO A CA 1
ATOM 1479 C C . PRO A 1 188 ? 20.850 251.382 192.790 1.00 15.86 185 PRO A C 1
ATOM 1480 O O . PRO A 1 188 ? 19.884 251.437 192.032 1.00 19.53 185 PRO A O 1
ATOM 1484 N N . THR A 1 189 ? 20.749 251.140 194.096 1.00 16.63 186 THR A N 1
ATOM 1485 C CA . THR A 1 189 ? 19.455 250.903 194.727 1.00 18.46 186 THR A CA 1
ATOM 1486 C C . THR A 1 189 ? 19.034 252.024 195.678 1.00 19.77 186 THR A C 1
ATOM 1487 O O . THR A 1 189 ? 18.110 251.857 196.478 1.00 19.01 186 THR A O 1
ATOM 1491 N N . LEU A 1 190 ? 19.704 253.164 195.594 1.00 16.21 187 LEU A N 1
ATOM 1492 C CA . LEU A 1 190 ? 19.272 254.341 196.346 1.00 13.51 187 LEU A CA 1
ATOM 1493 C C . LEU A 1 190 ? 18.164 255.074 195.586 1.00 16.74 187 LEU A C 1
ATOM 1494 O O . LEU A 1 190 ? 18.348 255.485 194.434 1.00 21.32 187 LEU A O 1
ATOM 1499 N N . SER A 1 191 ? 17.016 255.236 196.235 1.00 18.10 188 SER A N 1
ATOM 1500 C CA . SER A 1 191 ? 15.841 255.831 195.618 1.00 15.38 188 SER A CA 1
ATOM 1501 C C . SER A 1 191 ? 15.372 257.039 196.408 1.00 16.82 188 SER A C 1
ATOM 1502 O O . SER A 1 191 ? 15.642 257.147 197.601 1.00 15.36 188 SER A O 1
ATOM 1505 N N . ASP A 1 192 ? 14.660 257.928 195.726 1.00 17.74 189 ASP A N 1
ATOM 1506 C CA . ASP A 1 192 ? 14.152 259.155 196.326 1.00 17.02 189 ASP A CA 1
ATOM 1507 C C . ASP A 1 192 ? 12.649 259.096 196.524 1.00 14.40 189 ASP A C 1
ATOM 1508 O O . ASP A 1 192 ? 11.931 258.415 195.775 1.00 15.64 189 ASP A O 1
ATOM 1513 N N . VAL A 1 193 ? 12.182 259.839 197.524 1.00 14.67 190 VAL A N 1
ATOM 1514 C CA . VAL A 1 193 ? 10.762 259.918 197.846 1.00 18.35 190 VAL A CA 1
ATOM 1515 C C . VAL A 1 193 ? 10.343 261.371 197.915 1.00 15.32 190 VAL A C 1
ATOM 1516 O O . VAL A 1 193 ? 10.953 262.159 198.638 1.00 17.74 190 VAL A O 1
ATOM 1520 N N . PHE A 1 194 ? 9.302 261.732 197.169 1.00 15.11 191 PHE A N 1
ATOM 1521 C CA . PHE A 1 194 ? 8.846 263.113 197.148 1.00 16.04 191 PHE A CA 1
ATOM 1522 C C . PHE A 1 194 ? 7.554 263.244 197.927 1.00 17.91 191 PHE A C 1
ATOM 1523 O O . PHE A 1 194 ? 6.731 262.334 197.935 1.00 19.31 191 PHE A O 1
ATOM 1531 N N . VAL A 1 195 ? 7.397 264.357 198.636 1.00 18.86 192 VAL A N 1
ATOM 1532 C CA . VAL A 1 195 ? 6.233 264.527 199.497 1.00 17.36 192 VAL A CA 1
ATOM 1533 C C . VAL A 1 195 ? 5.658 265.927 199.398 1.00 19.59 192 VAL A C 1
ATOM 1534 O O . VAL A 1 195 ? 6.337 266.857 198.962 1.00 17.91 192 VAL A O 1
ATOM 1538 N N . ARG A 1 196 ? 4.406 266.067 199.824 1.00 17.43 193 ARG A N 1
ATOM 1539 C CA . ARG A 1 196 ? 3.753 267.368 199.921 1.00 18.50 193 ARG A CA 1
ATOM 1540 C C . ARG A 1 196 ? 3.527 267.715 201.377 1.00 17.59 193 ARG A C 1
ATOM 1541 O O . ARG A 1 196 ? 3.484 266.820 202.227 1.00 18.29 193 ARG A O 1
ATOM 1549 N N . SER A 1 197 ? 3.430 269.009 201.662 1.00 17.34 194 SER A N 1
ATOM 1550 C CA . SER A 1 197 ? 3.120 269.494 202.997 1.00 17.79 194 SER A CA 1
ATOM 1551 C C . SER A 1 197 ? 1.816 268.851 203.473 1.00 18.51 194 SER A C 1
ATOM 1552 O O . SER A 1 197 ? 0.810 268.884 202.763 1.00 21.83 194 SER A O 1
ATOM 1555 N N . GLY A 1 198 ? 1.845 268.231 204.653 1.00 18.10 195 GLY A N 1
ATOM 1556 C CA . GLY A 1 198 ? 0.668 267.557 205.177 1.00 18.01 195 GLY A CA 1
ATOM 1557 C C . GLY A 1 198 ? 0.675 266.048 205.003 1.00 16.27 195 GLY A C 1
ATOM 1558 O O . GLY A 1 198 ? -0.169 265.338 205.572 1.00 15.47 195 GLY A O 1
ATOM 1559 N N . ASP A 1 199 ? 1.617 265.552 204.208 1.00 15.35 196 ASP A N 1
ATOM 1560 C CA . ASP A 1 199 ? 1.826 264.114 204.070 1.00 15.24 196 ASP A CA 1
ATOM 1561 C C . ASP A 1 199 ? 2.505 263.539 205.306 1.00 16.63 196 ASP A C 1
ATOM 1562 O O . ASP A 1 199 ? 3.267 264.230 205.984 1.00 15.05 196 ASP A O 1
ATOM 1567 N N . VAL A 1 200 ? 2.258 262.260 205.560 1.00 12.93 197 VAL A N 1
ATOM 1568 C CA . VAL A 1 200 ? 2.944 261.519 206.618 1.00 12.16 197 VAL A CA 1
ATOM 1569 C C . VAL A 1 200 ? 3.794 260.418 205.975 1.00 12.69 197 VAL A C 1
ATOM 1570 O O . VAL A 1 200 ? 3.292 259.660 205.154 1.00 15.48 197 VAL A O 1
ATOM 1574 N N . LEU A 1 201 ? 5.069 260.338 206.348 1.00 11.36 198 LEU A N 1
ATOM 1575 C CA . LEU A 1 201 ? 5.882 259.182 205.988 1.00 13.96 198 LEU A CA 1
ATOM 1576 C C . LEU A 1 201 ? 6.022 258.315 207.250 1.00 10.76 198 LEU A C 1
ATOM 1577 O O . LEU A 1 201 ? 6.621 258.730 208.248 1.00 13.57 198 LEU A O 1
ATOM 1582 N N . LEU A 1 202 ? 5.424 257.127 207.189 1.00 12.13 199 LEU A N 1
ATOM 1583 C CA . LEU A 1 202 ? 5.510 256.122 208.248 1.00 11.04 199 LEU A CA 1
ATOM 1584 C C . LEU A 1 202 ? 6.744 255.275 207.954 1.00 10.73 199 LEU A C 1
ATOM 1585 O O . LEU A 1 202 ? 6.839 254.700 206.877 1.00 12.28 199 LEU A O 1
ATOM 1590 N N . LEU A 1 203 ? 7.664 255.174 208.914 1.00 11.26 200 LEU A N 1
ATOM 1591 C CA . LEU A 1 203 ? 9.001 254.650 208.628 1.00 11.00 200 LEU A CA 1
ATOM 1592 C C . LEU A 1 203 ? 9.431 253.557 209.607 1.00 10.98 200 LEU A C 1
ATOM 1593 O O . LEU A 1 203 ? 9.447 253.767 210.812 1.00 12.09 200 LEU A O 1
ATOM 1598 N N . ASN A 1 204 ? 9.778 252.394 209.077 1.00 11.00 201 ASN A N 1
ATOM 1599 C CA . ASN A 1 204 ? 10.477 251.351 209.833 1.00 11.50 201 ASN A CA 1
ATOM 1600 C C . ASN A 1 204 ? 11.923 251.779 210.029 1.00 11.99 201 ASN A C 1
ATOM 1601 O O . ASN A 1 204 ? 12.656 251.915 209.051 1.00 11.83 201 ASN A O 1
ATOM 1606 N N . GLU A 1 205 ? 12.362 251.985 211.263 1.00 11.48 202 GLU A N 1
ATOM 1607 C CA . GLU A 1 205 ? 13.700 252.538 211.466 1.00 11.54 202 GLU A CA 1
ATOM 1608 C C . GLU A 1 205 ? 14.798 251.542 211.091 1.00 12.52 202 GLU A C 1
ATOM 1609 O O . GLU A 1 205 ? 15.976 251.893 211.053 1.00 13.18 202 GLU A O 1
ATOM 1615 N N . ALA A 1 206 ? 14.407 250.323 210.752 1.00 11.62 203 ALA A N 1
ATOM 1616 C CA . ALA A 1 206 ? 15.362 249.360 210.197 1.00 11.79 203 ALA A CA 1
ATOM 1617 C C . ALA A 1 206 ? 15.830 249.762 208.793 1.00 13.39 203 ALA A C 1
ATOM 1618 O O . ALA A 1 206 ? 16.902 249.330 208.356 1.00 11.40 203 ALA A O 1
ATOM 1620 N N . LEU A 1 207 ? 15.040 250.580 208.102 1.00 9.15 204 LEU A N 1
ATOM 1621 C CA . LEU A 1 207 ? 15.377 250.995 206.737 1.00 10.51 204 LEU A CA 1
ATOM 1622 C C . LEU A 1 207 ? 16.603 251.893 206.753 1.00 10.72 204 LEU A C 1
ATOM 1623 O O . LEU A 1 207 ? 16.717 252.760 207.590 1.00 11.95 204 LEU A O 1
ATOM 1628 N N . MET A 1 208 ? 17.535 251.688 205.822 1.00 10.23 205 MET A N 1
ATOM 1629 C CA . MET A 1 208 ? 18.668 252.584 205.709 1.00 10.32 205 MET A CA 1
ATOM 1630 C C . MET A 1 208 ? 18.248 253.755 204.858 1.00 9.85 205 MET A C 1
ATOM 1631 O O . MET A 1 208 ? 17.863 253.561 203.711 1.00 10.67 205 MET A O 1
ATOM 1636 N N . HIS A 1 209 ? 18.299 254.948 205.438 1.00 10.63 206 HIS A N 1
ATOM 1637 C CA . HIS A 1 209 ? 17.697 256.112 204.813 1.00 15.71 206 HIS A CA 1
ATOM 1638 C C . HIS A 1 209 ? 18.428 257.394 205.197 1.00 12.24 206 HIS A C 1
ATOM 1639 O O . HIS A 1 209 ? 19.275 257.412 206.091 1.00 11.89 206 HIS A O 1
ATOM 1646 N N . GLY A 1 210 ? 18.086 258.476 204.513 1.00 13.77 207 GLY A N 1
ATOM 1647 C CA . GLY A 1 210 ? 18.661 259.775 204.806 1.00 14.69 207 GLY A CA 1
ATOM 1648 C C . GLY A 1 210 ? 17.994 260.760 203.882 1.00 12.28 207 GLY A C 1
ATOM 1649 O O . GLY A 1 210 ? 16.869 260.536 203.450 1.00 14.55 207 GLY A O 1
ATOM 1650 N N . THR A 1 211 ? 18.671 261.857 203.570 1.00 15.05 208 THR A N 1
ATOM 1651 C CA . THR A 1 211 ? 18.151 262.741 202.528 1.00 14.03 208 THR A CA 1
ATOM 1652 C C . THR A 1 211 ? 19.257 263.245 201.634 1.00 18.17 208 THR A C 1
ATOM 1653 O O . THR A 1 211 ? 20.422 263.270 202.018 1.00 18.01 208 THR A O 1
ATOM 1657 N N . ARG A 1 212 ? 18.864 263.671 200.446 1.00 18.75 209 ARG A N 1
ATOM 1658 C CA . ARG A 1 212 ? 19.784 264.331 199.537 1.00 16.32 209 ARG A CA 1
ATOM 1659 C C . ARG A 1 212 ? 20.202 265.675 200.094 1.00 16.98 209 ARG A C 1
ATOM 1660 O O . ARG A 1 212 ? 19.595 266.213 201.023 1.00 17.01 209 ARG A O 1
ATOM 1668 N N . ARG A 1 213 ? 21.250 266.223 199.508 1.00 19.62 210 ARG A N 1
ATOM 1669 C CA . ARG A 1 213 ? 21.707 267.552 199.865 1.00 20.30 210 ARG A CA 1
ATOM 1670 C C . ARG A 1 213 ? 20.717 268.585 199.333 1.00 17.58 210 ARG A C 1
ATOM 1671 O O . ARG A 1 213 ? 20.308 268.520 198.170 1.00 21.10 210 ARG A O 1
ATOM 1679 N N . LYS A 1 214 ? 20.319 269.522 200.185 1.00 15.79 211 LYS A N 1
ATOM 1680 C CA . LYS A 1 214 ? 19.363 270.551 199.783 1.00 20.36 211 LYS A CA 1
ATOM 1681 C C . LYS A 1 214 ? 20.079 271.729 199.136 1.00 17.94 211 LYS A C 1
ATOM 1682 O O . LYS A 1 214 ? 21.032 272.260 199.704 1.00 20.61 211 LYS A O 1
ATOM 1688 N N . LEU A 1 215 ? 19.602 272.134 197.960 1.00 21.90 212 LEU A N 1
ATOM 1689 C CA . LEU A 1 215 ? 20.207 273.230 197.203 1.00 24.76 212 LEU A CA 1
ATOM 1690 C C . LEU A 1 215 ? 19.282 274.431 197.100 1.00 26.59 212 LEU A C 1
ATOM 1691 O O . LEU A 1 215 ? 19.722 275.553 196.823 1.00 27.29 212 LEU A O 1
ATOM 1696 N N . THR A 1 216 ? 17.996 274.192 197.324 1.00 26.61 213 THR A N 1
ATOM 1697 C CA . THR A 1 216 ? 16.976 275.190 197.039 1.00 22.89 213 THR A CA 1
ATOM 1698 C C . THR A 1 216 ? 16.708 276.165 198.185 1.00 21.47 213 THR A C 1
ATOM 1699 O O . THR A 1 216 ? 16.979 275.884 199.360 1.00 21.64 213 THR A O 1
ATOM 1703 N N . GLU A 1 217 ? 16.172 277.325 197.820 1.00 26.64 214 GLU A N 1
ATOM 1704 C CA . GLU A 1 217 ? 15.746 278.328 198.789 1.00 24.50 214 GLU A CA 1
ATOM 1705 C C . GLU A 1 217 ? 14.476 277.900 199.524 1.00 24.47 214 GLU A C 1
ATOM 1706 O O . GLU A 1 217 ? 13.734 277.043 199.051 1.00 26.75 214 GLU A O 1
ATOM 1712 N N . GLY A 1 218 ? 14.210 278.526 200.662 1.00 24.72 215 GLY A N 1
ATOM 1713 C CA . GLY A 1 218 ? 13.028 278.200 201.438 1.00 24.98 215 GLY A CA 1
ATOM 1714 C C . GLY A 1 218 ? 13.336 277.114 202.445 1.00 24.83 215 GLY A C 1
ATOM 1715 O O . GLY A 1 218 ? 14.085 276.188 202.144 1.00 23.82 215 GLY A O 1
ATOM 1716 N N . ASP A 1 219 ? 12.769 277.232 203.640 1.00 20.98 216 ASP A N 1
ATOM 1717 C CA . ASP A 1 219 ? 13.029 276.257 204.701 1.00 16.20 216 ASP A CA 1
ATOM 1718 C C . ASP A 1 219 ? 12.425 274.894 204.417 1.00 19.89 216 ASP A C 1
ATOM 1719 O O . ASP A 1 219 ? 11.280 274.785 203.980 1.00 20.15 216 ASP A O 1
ATOM 1724 N N . ARG A 1 220 ? 13.197 273.853 204.703 1.00 20.54 217 ARG A N 1
ATOM 1725 C CA . ARG A 1 220 ? 12.687 272.491 204.656 1.00 16.23 217 ARG A CA 1
ATOM 1726 C C . ARG A 1 220 ? 12.297 272.139 206.080 1.00 14.26 217 ARG A C 1
ATOM 1727 O O . ARG A 1 220 ? 13.100 272.300 206.997 1.00 16.82 217 ARG A O 1
ATOM 1735 N N . LEU A 1 221 ? 11.066 271.672 206.270 1.00 13.17 218 LEU A N 1
ATOM 1736 C CA . LEU A 1 221 ? 10.508 271.589 207.621 1.00 15.88 218 LEU A CA 1
ATOM 1737 C C . LEU A 1 221 ? 9.687 270.322 207.858 1.00 15.61 218 LEU A C 1
ATOM 1738 O O . LEU A 1 221 ? 8.854 269.944 207.043 1.00 14.44 218 LEU A O 1
ATOM 1743 N N . LEU A 1 222 ? 9.913 269.674 208.993 1.00 15.15 219 LEU A N 1
ATOM 1744 C CA . LEU A 1 222 ? 9.093 268.530 209.345 1.00 14.66 219 LEU A CA 1
ATOM 1745 C C . LEU A 1 222 ? 9.159 268.271 210.830 1.00 13.48 219 LEU A C 1
ATOM 1746 O O . LEU A 1 222 ? 10.024 268.799 211.521 1.00 14.70 219 LEU A O 1
ATOM 1751 N N . THR A 1 223 ? 8.219 267.464 211.305 1.00 14.45 220 THR A N 1
ATOM 1752 C CA . THR A 1 223 ? 8.230 266.999 212.685 1.00 14.53 220 THR A CA 1
ATOM 1753 C C . THR A 1 223 ? 8.173 265.479 212.700 1.00 15.21 220 THR A C 1
ATOM 1754 O O . THR A 1 223 ? 7.464 264.872 211.904 1.00 19.76 220 THR A O 1
ATOM 1758 N N . ALA A 1 224 ? 8.947 264.866 213.583 1.00 12.17 221 ALA A N 1
ATOM 1759 C CA . ALA A 1 224 ? 9.075 263.413 213.617 1.00 14.31 221 ALA A CA 1
ATOM 1760 C C . ALA A 1 224 ? 8.658 262.886 214.974 1.00 11.74 221 ALA A C 1
ATOM 1761 O O . ALA A 1 224 ? 9.075 263.418 216.009 1.00 14.06 221 ALA A O 1
ATOM 1763 N N . PHE A 1 225 ? 7.862 261.823 214.969 1.00 12.16 222 PHE A N 1
ATOM 1764 C CA . PHE A 1 225 ? 7.440 261.212 216.228 1.00 9.79 222 PHE A CA 1
ATOM 1765 C C . PHE A 1 225 ? 7.789 259.743 216.207 1.00 11.26 222 PHE A C 1
ATOM 1766 O O . PHE A 1 225 ? 7.463 259.046 215.245 1.00 13.19 222 PHE A O 1
ATOM 1774 N N . GLY A 1 226 ? 8.452 259.278 217.267 1.00 10.63 223 GLY A N 1
ATOM 1775 C CA . GLY A 1 226 ? 8.996 257.933 217.302 1.00 11.04 223 GLY A CA 1
ATOM 1776 C C . GLY A 1 226 ? 8.227 257.127 218.317 1.00 12.15 223 GLY A C 1
ATOM 1777 O O . GLY A 1 226 ? 7.968 257.604 219.420 1.00 12.40 223 GLY A O 1
ATOM 1778 N N . TYR A 1 227 ? 7.840 255.919 217.922 1.00 9.88 224 TYR A N 1
ATOM 1779 C CA . TYR A 1 227 ? 7.011 255.057 218.751 1.00 10.95 224 TYR A CA 1
ATOM 1780 C C . TYR A 1 227 ? 7.613 253.683 218.859 1.00 11.89 224 TYR A C 1
ATOM 1781 O O . TYR A 1 227 ? 8.236 253.189 217.915 1.00 10.71 224 TYR A O 1
ATOM 1790 N N . GLY A 1 228 ? 7.388 253.029 219.990 1.00 12.01 225 GLY A N 1
ATOM 1791 C CA . GLY A 1 228 ? 7.731 251.630 220.118 1.00 12.04 225 GLY A CA 1
ATOM 1792 C C . GLY A 1 228 ? 7.003 251.039 221.301 1.00 10.95 225 GLY A C 1
ATOM 1793 O O . GLY A 1 228 ? 6.084 251.666 221.846 1.00 10.97 225 GLY A O 1
ATOM 1794 N N . PRO A 1 229 ? 7.424 249.849 221.727 1.00 9.51 226 PRO A N 1
ATOM 1795 C CA . PRO A 1 229 ? 6.733 249.164 222.820 1.00 7.17 226 PRO A CA 1
ATOM 1796 C C . PRO A 1 229 ? 6.917 249.843 224.163 1.00 10.55 226 PRO A C 1
ATOM 1797 O O . PRO A 1 229 ? 7.857 250.593 224.349 1.00 8.31 226 PRO A O 1
ATOM 1801 N N . THR A 1 230 ? 6.013 249.568 225.091 1.00 9.23 227 THR A N 1
ATOM 1802 C CA . THR A 1 230 ? 6.076 250.191 226.404 1.00 8.93 227 THR A CA 1
ATOM 1803 C C . THR A 1 230 ? 7.345 249.877 227.178 1.00 9.20 227 THR A C 1
ATOM 1804 O O . THR A 1 230 ? 7.678 250.608 228.112 1.00 12.00 227 THR A O 1
ATOM 1808 N N . PHE A 1 231 ? 8.054 248.819 226.806 1.00 10.23 228 PHE A N 1
ATOM 1809 C CA . PHE A 1 231 ? 9.277 248.459 227.522 1.00 10.83 228 PHE A CA 1
ATOM 1810 C C . PHE A 1 231 ? 10.525 249.065 226.881 1.00 10.71 228 PHE A C 1
ATOM 1811 O O . PHE A 1 231 ? 11.627 248.822 227.362 1.00 12.65 228 PHE A O 1
ATOM 1819 N N . PHE A 1 232 ? 10.360 249.826 225.796 1.00 11.07 229 PHE A N 1
ATOM 1820 C CA . PHE A 1 232 ? 11.468 250.618 225.259 1.00 12.26 229 PHE A CA 1
ATOM 1821 C C . PHE A 1 232 ? 11.633 251.893 226.076 1.00 12.86 229 PHE A C 1
ATOM 1822 O O . PHE A 1 232 ? 10.640 252.483 226.509 1.00 12.42 229 PHE A O 1
ATOM 1830 N N . THR A 1 233 ? 12.876 252.311 226.301 1.00 12.64 230 THR A N 1
ATOM 1831 C CA . THR A 1 233 ? 13.125 253.605 226.940 1.00 12.82 230 THR A CA 1
ATOM 1832 C C . THR A 1 233 ? 12.943 254.762 225.953 1.00 12.35 230 THR A C 1
ATOM 1833 O O . THR A 1 233 ? 13.071 254.587 224.735 1.00 14.34 230 THR A O 1
ATOM 1837 N N . GLU A 1 234 ? 12.658 255.958 226.471 1.00 12.69 231 GLU A N 1
ATOM 1838 C CA . GLU A 1 234 ? 12.562 257.122 225.593 1.00 12.43 231 GLU A CA 1
ATOM 1839 C C . GLU A 1 234 ? 13.904 257.311 224.899 1.00 12.16 231 GLU A C 1
ATOM 1840 O O . GLU A 1 234 ? 14.944 256.960 225.463 1.00 16.73 231 GLU A O 1
ATOM 1846 N N . TRP A 1 235 ? 13.903 257.853 223.682 1.00 10.78 232 TRP A N 1
ATOM 1847 C CA . TRP A 1 235 ? 15.164 257.905 222.945 1.00 11.02 232 TRP A CA 1
ATOM 1848 C C . TRP A 1 235 ? 16.207 258.796 223.599 1.00 13.87 232 TRP A C 1
ATOM 1849 O O . TRP A 1 235 ? 15.934 259.927 224.014 1.00 14.96 232 TRP A O 1
ATOM 1860 N N . ARG A 1 236 ? 17.411 258.248 223.687 1.00 13.72 233 ARG A N 1
ATOM 1861 C CA . ARG A 1 236 ? 18.583 258.970 224.152 1.00 19.84 233 ARG A CA 1
ATOM 1862 C C . ARG A 1 236 ? 19.802 258.362 223.478 1.00 17.75 233 ARG A C 1
ATOM 1863 O O . ARG A 1 236 ? 19.873 257.144 223.313 1.00 16.94 233 ARG A O 1
ATOM 1871 N N . GLU A 1 237 ? 20.741 259.200 223.056 1.00 16.60 234 GLU A N 1
ATOM 1872 C CA . GLU A 1 237 ? 21.964 258.704 222.452 1.00 15.25 234 GLU A CA 1
ATOM 1873 C C . GLU A 1 237 ? 22.877 258.137 223.533 1.00 18.68 234 GLU A C 1
ATOM 1874 O O . GLU A 1 237 ? 23.062 258.749 224.573 1.00 18.87 234 GLU A O 1
ATOM 1880 N N . LEU A 1 238 ? 23.428 256.955 223.287 1.00 18.41 235 LEU A N 1
ATOM 1881 C CA . LEU A 1 238 ? 24.335 256.326 224.241 1.00 17.23 235 LEU A CA 1
ATOM 1882 C C . LEU A 1 238 ? 25.526 255.752 223.486 1.00 21.45 235 LEU A C 1
ATOM 1883 O O . LEU A 1 238 ? 25.357 255.014 222.510 1.00 22.36 235 LEU A O 1
ATOM 1888 N N . ASP A 1 239 ? 26.724 256.124 223.925 1.00 24.42 236 ASP A N 1
ATOM 1889 C CA . ASP A 1 239 ? 27.966 255.741 223.263 1.00 28.09 236 ASP A CA 1
ATOM 1890 C C . ASP A 1 239 ? 28.346 254.290 223.537 1.00 29.99 236 ASP A C 1
ATOM 1891 O O . ASP A 1 239 ? 28.846 253.586 222.655 1.00 29.61 236 ASP A O 1
ATOM 1896 N N . ALA A 1 240 ? 28.105 253.856 224.769 1.00 27.26 237 ALA A N 1
ATOM 1897 C CA . ALA A 1 240 ? 28.449 252.511 225.208 1.00 24.52 237 ALA A CA 1
ATOM 1898 C C . ALA A 1 240 ? 27.687 252.181 226.476 1.00 26.06 237 ALA A C 1
ATOM 1899 O O . ALA A 1 240 ? 27.193 253.088 227.154 1.00 21.13 237 ALA A O 1
ATOM 1901 N N . GLU A 1 241 ? 27.597 250.889 226.796 1.00 21.94 238 GLU A N 1
ATOM 1902 C CA . GLU A 1 241 ? 27.040 250.458 228.076 1.00 21.21 238 GLU A CA 1
ATOM 1903 C C . GLU A 1 241 ? 27.852 251.110 229.183 1.00 20.85 238 GLU A C 1
ATOM 1904 O O . GLU A 1 241 ? 29.035 251.402 228.999 1.00 24.65 238 GLU A O 1
ATOM 1910 N N . THR A 1 242 ? 27.221 251.344 230.324 1.00 17.83 239 THR A N 1
ATOM 1911 C CA . THR A 1 242 ? 27.881 252.065 231.404 1.00 22.28 239 THR A CA 1
ATOM 1912 C C . THR A 1 242 ? 28.558 251.109 232.367 1.00 22.14 239 THR A C 1
ATOM 1913 O O . THR A 1 242 ? 28.351 249.895 232.301 1.00 24.05 239 THR A O 1
ATOM 1917 N N . ALA A 1 243 ? 29.375 251.665 233.256 1.00 24.77 240 ALA A N 1
ATOM 1918 C CA . ALA A 1 243 ? 30.201 250.866 234.146 1.00 25.33 240 ALA A CA 1
ATOM 1919 C C . ALA A 1 243 ? 29.369 250.016 235.091 1.00 23.52 240 ALA A C 1
ATOM 1920 O O . ALA A 1 243 ? 29.792 248.933 235.497 1.00 27.87 240 ALA A O 1
ATOM 1922 N N . ASP A 1 244 ? 28.188 250.506 235.454 1.00 21.08 241 ASP A N 1
ATOM 1923 C CA . ASP A 1 244 ? 27.361 249.792 236.418 1.00 19.56 241 ASP A CA 1
ATOM 1924 C C . ASP A 1 244 ? 26.168 249.128 235.745 1.00 19.40 241 ASP A C 1
ATOM 1925 O O . ASP A 1 244 ? 25.277 248.627 236.421 1.00 17.55 241 ASP A O 1
ATOM 1930 N N . LEU A 1 245 ? 26.162 249.134 234.413 1.00 17.23 242 LEU A N 1
ATOM 1931 C CA . LEU A 1 245 ? 25.084 248.522 233.640 1.00 18.77 242 LEU A CA 1
ATOM 1932 C C . LEU A 1 245 ? 23.708 249.105 233.965 1.00 17.81 242 LEU A C 1
ATOM 1933 O O . LEU A 1 245 ? 22.680 248.435 233.809 1.00 16.61 242 LEU A O 1
ATOM 1938 N N . ARG A 1 246 ? 23.684 250.354 234.413 1.00 14.75 243 ARG A N 1
ATOM 1939 C CA . ARG A 1 246 ? 22.421 251.050 234.652 1.00 18.00 243 ARG A CA 1
ATOM 1940 C C . ARG A 1 246 ? 22.112 252.078 233.574 1.00 18.03 243 ARG A C 1
ATOM 1941 O O . ARG A 1 246 ? 21.030 252.654 233.559 1.00 23.25 243 ARG A O 1
ATOM 1949 N N . GLY A 1 247 ? 23.062 252.301 232.675 1.00 19.10 244 GLY A N 1
ATOM 1950 C CA . GLY A 1 247 ? 22.909 253.316 231.651 1.00 21.78 244 GLY A CA 1
ATOM 1951 C C . GLY A 1 247 ? 21.888 252.921 230.606 1.00 17.36 244 GLY A C 1
ATOM 1952 O O . GLY A 1 247 ? 21.938 251.820 230.066 1.00 19.15 244 GLY A O 1
ATOM 1953 N N . ALA A 1 248 ? 20.957 253.827 230.330 1.00 20.06 245 ALA A N 1
ATOM 1954 C CA . ALA A 1 248 ? 19.931 253.589 229.328 1.00 14.95 245 ALA A CA 1
ATOM 1955 C C . ALA A 1 248 ? 20.203 254.395 228.075 1.00 15.94 245 ALA A C 1
ATOM 1956 O O . ALA A 1 248 ? 20.789 255.462 228.138 1.00 19.94 245 ALA A O 1
ATOM 1958 N N . GLY A 1 249 ? 19.783 253.860 226.944 1.00 14.36 246 GLY A N 1
ATOM 1959 C CA . GLY A 1 249 ? 19.843 254.590 225.699 1.00 10.99 246 GLY A CA 1
ATOM 1960 C C . GLY A 1 249 ? 20.082 253.681 224.524 1.00 13.14 246 GLY A C 1
ATOM 1961 O O . GLY A 1 249 ? 20.092 252.454 224.631 1.00 12.13 246 GLY A O 1
ATOM 1962 N N . TYR A 1 250 ? 20.294 254.312 223.390 1.00 12.29 247 TYR A N 1
ATOM 1963 C CA . TYR A 1 250 ? 20.400 253.607 222.126 1.00 11.86 247 TYR A CA 1
ATOM 1964 C C . TYR A 1 250 ? 21.811 253.765 221.575 1.00 14.19 247 TYR A C 1
ATOM 1965 O O . TYR A 1 250 ? 22.304 254.882 221.393 1.00 15.07 247 TYR A O 1
ATOM 1974 N N . VAL A 1 251 ? 22.454 252.634 221.321 1.00 15.08 248 VAL A N 1
ATOM 1975 C CA . VAL A 1 251 ? 23.794 252.619 220.743 1.00 18.66 248 VAL A CA 1
ATOM 1976 C C . VAL A 1 251 ? 23.702 252.213 219.286 1.00 16.64 248 VAL A C 1
ATOM 1977 O O . VAL A 1 251 ? 23.459 251.048 218.968 1.00 15.15 248 VAL A O 1
ATOM 1981 N N . ASP A 1 252 ? 23.881 253.179 218.388 1.00 15.87 249 ASP A N 1
ATOM 1982 C CA . ASP A 1 252 ? 23.690 252.901 216.973 1.00 14.24 249 ASP A CA 1
ATOM 1983 C C . ASP A 1 252 ? 24.837 252.101 216.370 1.00 14.83 249 ASP A C 1
ATOM 1984 O O . ASP A 1 252 ? 25.996 252.239 216.768 1.00 15.74 249 ASP A O 1
ATOM 1989 N N . HIS A 1 253 ? 24.487 251.276 215.394 1.00 14.12 250 HIS A N 1
ATOM 1990 C CA . HIS A 1 253 ? 25.469 250.581 214.574 1.00 12.28 250 HIS A CA 1
ATOM 1991 C C . HIS A 1 253 ? 25.991 251.564 213.527 1.00 14.87 250 HIS A C 1
ATOM 1992 O O . HIS A 1 253 ? 25.620 252.732 213.567 1.00 13.75 250 HIS A O 1
ATOM 1999 N N . ASP A 1 254 ? 26.862 251.113 212.626 1.00 16.68 251 ASP A N 1
ATOM 2000 C CA . ASP A 1 254 ? 27.514 252.031 211.670 1.00 15.25 251 ASP A CA 1
ATOM 2001 C C . ASP A 1 254 ? 26.505 252.934 210.987 1.00 12.11 251 ASP A C 1
ATOM 2002 O O . ASP A 1 254 ? 25.481 252.461 210.526 1.00 15.49 251 ASP A O 1
ATOM 2007 N N . VAL A 1 255 ? 26.801 254.234 210.928 1.00 16.94 252 VAL A N 1
ATOM 2008 C CA . VAL A 1 255 ? 26.050 255.172 210.093 1.00 16.96 252 VAL A CA 1
ATOM 2009 C C . VAL A 1 255 ? 27.068 255.954 209.260 1.00 15.72 252 VAL A C 1
ATOM 2010 O O . VAL A 1 255 ? 28.239 256.025 209.635 1.00 17.53 252 VAL A O 1
ATOM 2014 N N . GLU A 1 256 ? 26.634 256.553 208.154 1.00 16.66 253 GLU A N 1
ATOM 2015 C CA . GLU A 1 256 ? 27.589 257.263 207.304 1.00 17.45 253 GLU A CA 1
ATOM 2016 C C . GLU A 1 256 ? 28.329 258.381 208.028 1.00 19.05 253 GLU A C 1
ATOM 2017 O O . GLU A 1 256 ? 29.485 258.647 207.716 1.00 22.03 253 GLU A O 1
ATOM 2023 N N . GLU A 1 257 ? 27.682 259.013 209.004 1.00 17.67 254 GLU A N 1
ATOM 2024 C CA . GLU A 1 257 ? 28.328 260.044 209.809 1.00 19.98 254 GLU A CA 1
ATOM 2025 C C . GLU A 1 257 ? 29.633 259.554 210.462 1.00 21.55 254 GLU A C 1
ATOM 2026 O O . GLU A 1 257 ? 30.522 260.355 210.745 1.00 22.78 254 GLU A O 1
ATOM 2032 N N . ASP A 1 258 ? 29.749 258.242 210.692 1.00 16.91 255 ASP A N 1
ATOM 2033 C CA . ASP A 1 258 ? 30.958 257.665 211.277 1.00 20.81 255 ASP A CA 1
ATOM 2034 C C . ASP A 1 258 ? 32.136 257.660 210.304 1.00 20.67 255 ASP A C 1
ATOM 2035 O O . ASP A 1 258 ? 33.286 257.567 210.732 1.00 23.44 255 ASP A O 1
ATOM 2040 N N . PHE A 1 259 ? 31.839 257.726 209.007 1.00 21.87 256 PHE A N 1
ATOM 2041 C CA . PHE A 1 259 ? 32.826 257.413 207.965 1.00 23.08 256 PHE A CA 1
ATOM 2042 C C . PHE A 1 259 ? 33.035 258.532 206.945 1.00 26.21 256 PHE A C 1
ATOM 2043 O O . PHE A 1 259 ? 34.086 258.598 206.306 1.00 27.96 256 PHE A O 1
ATOM 2051 N N . VAL A 1 260 ? 32.030 259.382 206.755 1.00 21.63 257 VAL A N 1
ATOM 2052 C CA . VAL A 1 260 ? 32.038 260.297 205.607 1.00 26.45 257 VAL A CA 1
ATOM 2053 C C . VAL A 1 260 ? 32.371 261.732 205.996 1.00 25.35 257 VAL A C 1
ATOM 2054 O O . VAL A 1 260 ? 32.669 262.021 207.149 1.00 28.77 257 VAL A O 1
ATOM 2058 N N . LEU B 1 1 ? 42.784 241.389 228.703 1.00 28.52 -2 LEU B N 1
ATOM 2059 C CA . LEU B 1 1 ? 44.036 241.086 228.015 1.00 25.33 -2 LEU B CA 1
ATOM 2060 C C . LEU B 1 1 ? 44.190 239.595 227.727 1.00 22.53 -2 LEU B C 1
ATOM 2061 O O . LEU B 1 1 ? 45.013 239.198 226.903 1.00 18.40 -2 LEU B O 1
ATOM 2066 N N . HIS B 1 2 ? 43.409 238.767 228.420 1.00 24.92 -1 HIS B N 1
ATOM 2067 C CA . HIS B 1 2 ? 43.548 237.313 228.318 1.00 25.58 -1 HIS B CA 1
ATOM 2068 C C . HIS B 1 2 ? 42.164 236.672 228.294 1.00 30.64 -1 HIS B C 1
ATOM 2069 O O . HIS B 1 2 ? 41.837 235.807 229.118 1.00 28.69 -1 HIS B O 1
ATOM 2076 N N . MET B 1 3 ? 41.361 237.116 227.330 1.00 29.04 0 MET B N 1
ATOM 2077 C CA . MET B 1 3 ? 39.960 236.729 227.237 1.00 35.44 0 MET B CA 1
ATOM 2078 C C . MET B 1 3 ? 39.770 235.307 226.727 1.00 33.12 0 MET B C 1
ATOM 2079 O O . MET B 1 3 ? 40.423 234.872 225.777 1.00 32.18 0 MET B O 1
ATOM 2080 N N . VAL B 1 4 ? 38.859 234.589 227.368 1.00 36.80 1 VAL B N 1
ATOM 2081 C CA . VAL B 1 4 ? 38.515 233.233 226.968 1.00 34.95 1 VAL B CA 1
ATOM 2082 C C . VAL B 1 4 ? 36.998 233.164 226.823 1.00 33.63 1 VAL B C 1
ATOM 2083 O O . VAL B 1 4 ? 36.281 233.739 227.645 1.00 33.41 1 VAL B O 1
ATOM 2087 N N . PRO B 1 5 ? 36.506 232.498 225.760 1.00 33.47 2 PRO B N 1
ATOM 2088 C CA . PRO B 1 5 ? 35.059 232.374 225.542 1.00 32.04 2 PRO B CA 1
ATOM 2089 C C . PRO B 1 5 ? 34.306 231.943 226.796 1.00 28.51 2 PRO B C 1
ATOM 2090 O O . PRO B 1 5 ? 34.668 230.962 227.448 1.00 31.72 2 PRO B O 1
ATOM 2094 N N . ALA B 1 6 ? 33.266 232.693 227.131 1.00 24.90 3 ALA B N 1
ATOM 2095 C CA . ALA B 1 6 ? 32.472 232.406 228.316 1.00 24.69 3 ALA B CA 1
ATOM 2096 C C . ALA B 1 6 ? 31.653 231.134 228.144 1.00 25.79 3 ALA B C 1
ATOM 2097 O O . ALA B 1 6 ? 31.367 230.430 229.116 1.00 29.67 3 ALA B O 1
ATOM 2099 N N . LEU B 1 7 ? 31.258 230.864 226.907 1.00 20.95 4 LEU B N 1
ATOM 2100 C CA . LEU B 1 7 ? 30.488 229.672 226.591 1.00 20.50 4 LEU B CA 1
ATOM 2101 C C . LEU B 1 7 ? 31.166 228.877 225.482 1.00 19.57 4 LEU B C 1
ATOM 2102 O O . LEU B 1 7 ? 31.645 229.444 224.507 1.00 19.61 4 LEU B O 1
ATOM 2107 N N . THR B 1 8 ? 31.202 227.563 225.646 1.00 16.75 5 THR B N 1
ATOM 2108 C CA . THR B 1 8 ? 31.727 226.671 224.612 1.00 16.67 5 THR B CA 1
ATOM 2109 C C . THR B 1 8 ? 30.754 226.525 223.462 1.00 19.66 5 THR B C 1
ATOM 2110 O O . THR B 1 8 ? 29.602 226.934 223.567 1.00 17.41 5 THR B O 1
ATOM 2114 N N . ARG B 1 9 ? 31.209 225.909 222.376 1.00 19.54 6 ARG B N 1
ATOM 2115 C CA . ARG B 1 9 ? 30.330 225.667 221.232 1.00 18.83 6 ARG B CA 1
ATOM 2116 C C . ARG B 1 9 ? 29.152 224.805 221.684 1.00 16.56 6 ARG B C 1
ATOM 2117 O O . ARG B 1 9 ? 28.013 225.048 221.308 1.00 16.45 6 ARG B O 1
ATOM 2125 N N . GLU B 1 10 ? 29.427 223.806 222.510 1.00 16.85 7 GLU B N 1
ATOM 2126 C CA . GLU B 1 10 ? 28.371 222.911 222.970 1.00 16.20 7 GLU B CA 1
ATOM 2127 C C . GLU B 1 10 ? 27.381 223.653 223.874 1.00 14.28 7 GLU B C 1
ATOM 2128 O O . GLU B 1 10 ? 26.166 223.445 223.795 1.00 13.34 7 GLU B O 1
ATOM 2134 N N . GLN B 1 11 ? 27.898 224.512 224.740 1.00 14.52 8 GLN B N 1
ATOM 2135 C CA . GLN B 1 11 ? 27.024 225.286 225.605 1.00 12.61 8 GLN B CA 1
ATOM 2136 C C . GLN B 1 11 ? 26.100 226.199 224.803 1.00 12.18 8 GLN B C 1
ATOM 2137 O O . GLN B 1 11 ? 24.916 226.317 225.123 1.00 13.91 8 GLN B O 1
ATOM 2143 N N . LEU B 1 12 ? 26.640 226.853 223.775 1.00 12.13 9 LEU B N 1
ATOM 2144 C CA . LEU B 1 12 ? 25.815 227.691 222.912 1.00 12.68 9 LEU B CA 1
ATOM 2145 C C . LEU B 1 12 ? 24.791 226.849 222.188 1.00 11.11 9 LEU B C 1
ATOM 2146 O O . LEU B 1 12 ? 23.638 227.238 222.082 1.00 10.58 9 LEU B O 1
ATOM 2151 N N . TYR B 1 13 ? 25.224 225.697 221.677 1.00 11.70 10 TYR B N 1
ATOM 2152 C CA . TYR B 1 13 ? 24.294 224.792 221.021 1.00 10.49 10 TYR B CA 1
ATOM 2153 C C . TYR B 1 13 ? 23.130 224.475 221.972 1.00 11.03 10 TYR B C 1
ATOM 2154 O O . TYR B 1 13 ? 21.961 224.600 221.601 1.00 10.91 10 TYR B O 1
ATOM 2163 N N . ILE B 1 14 ? 23.444 224.072 223.207 1.00 9.63 11 ILE B N 1
ATOM 2164 C CA . ILE B 1 14 ? 22.393 223.709 224.136 1.00 9.75 11 ILE B CA 1
ATOM 2165 C C . ILE B 1 14 ? 21.496 224.905 224.471 1.00 11.71 11 ILE B C 1
ATOM 2166 O O . ILE B 1 14 ? 20.273 224.757 224.529 1.00 9.60 11 ILE B O 1
ATOM 2171 N N . PHE B 1 15 ? 22.071 226.091 224.669 1.00 9.76 12 PHE B N 1
ATOM 2172 C CA . PHE B 1 15 ? 21.226 227.240 225.016 1.00 10.74 12 PHE B CA 1
ATOM 2173 C C . PHE B 1 15 ? 20.286 227.573 223.861 1.00 11.75 12 PHE B C 1
ATOM 2174 O O . PHE B 1 15 ? 19.103 227.831 224.068 1.00 10.55 12 PHE B O 1
ATOM 2182 N N . ASP B 1 16 ? 20.825 227.578 222.645 1.00 9.73 13 ASP B N 1
ATOM 2183 C CA . ASP B 1 16 ? 20.024 227.831 221.455 1.00 11.17 13 ASP B CA 1
ATOM 2184 C C . ASP B 1 16 ? 18.871 226.826 221.335 1.00 12.30 13 ASP B C 1
ATOM 2185 O O . ASP B 1 16 ? 17.720 227.199 221.123 1.00 10.80 13 ASP B O 1
ATOM 2190 N N . THR B 1 17 ? 19.176 225.546 221.501 1.00 9.56 14 THR B N 1
ATOM 2191 C CA . THR B 1 17 ? 18.198 224.531 221.171 1.00 12.93 14 THR B CA 1
ATOM 2192 C C . THR B 1 17 ? 17.167 224.332 222.269 1.00 12.51 14 THR B C 1
ATOM 2193 O O . THR B 1 17 ? 16.039 223.973 221.966 1.00 13.70 14 THR B O 1
ATOM 2197 N N . THR B 1 18 ? 17.531 224.571 223.536 1.00 9.57 15 THR B N 1
ATOM 2198 C CA . THR B 1 18 ? 16.599 224.330 224.634 1.00 10.74 15 THR B CA 1
ATOM 2199 C C . THR B 1 18 ? 16.077 225.601 225.306 1.00 8.48 15 THR B C 1
ATOM 2200 O O . THR B 1 18 ? 15.057 225.571 225.999 1.00 11.31 15 THR B O 1
ATOM 2204 N N . GLY B 1 19 ? 16.776 226.710 225.114 1.00 9.36 16 GLY B N 1
ATOM 2205 C CA . GLY B 1 19 ? 16.347 227.968 225.697 1.00 7.34 16 GLY B CA 1
ATOM 2206 C C . GLY B 1 19 ? 16.886 228.225 227.076 1.00 10.87 16 GLY B C 1
ATOM 2207 O O . GLY B 1 19 ? 16.555 229.235 227.701 1.00 9.36 16 GLY B O 1
ATOM 2208 N N . PHE B 1 20 ? 17.738 227.325 227.536 1.00 10.69 17 PHE B N 1
ATOM 2209 C CA . PHE B 1 20 ? 18.398 227.529 228.824 1.00 7.92 17 PHE B CA 1
ATOM 2210 C C . PHE B 1 20 ? 19.689 226.740 228.881 1.00 8.20 17 PHE B C 1
ATOM 2211 O O . PHE B 1 20 ? 19.966 225.904 228.017 1.00 10.90 17 PHE B O 1
ATOM 2219 N N . LEU B 1 21 ? 20.483 227.017 229.914 1.00 10.13 18 LEU B N 1
ATOM 2220 C CA . LEU B 1 21 ? 21.730 226.310 230.114 1.00 9.54 18 LEU B CA 1
ATOM 2221 C C . LEU B 1 21 ? 22.042 226.263 231.598 1.00 9.52 18 LEU B C 1
ATOM 2222 O O . LEU B 1 21 ? 22.104 227.303 232.248 1.00 9.72 18 LEU B O 1
ATOM 2227 N N . VAL B 1 22 ? 22.211 225.057 232.137 1.00 10.97 19 VAL B N 1
ATOM 2228 C CA . VAL B 1 22 ? 22.700 224.935 233.506 1.00 11.86 19 VAL B CA 1
ATOM 2229 C C . VAL B 1 22 ? 24.217 224.925 233.474 1.00 11.33 19 VAL B C 1
ATOM 2230 O O . VAL B 1 22 ? 24.845 224.111 232.788 1.00 11.78 19 VAL B O 1
ATOM 2234 N N . ILE B 1 23 ? 24.795 225.860 234.218 1.00 13.45 20 ILE B N 1
ATOM 2235 C CA . ILE B 1 23 ? 26.234 225.955 234.361 1.00 11.41 20 ILE B CA 1
ATOM 2236 C C . ILE B 1 23 ? 26.578 225.534 235.775 1.00 15.30 20 ILE B C 1
ATOM 2237 O O . ILE B 1 23 ? 26.285 226.255 236.715 1.00 15.37 20 ILE B O 1
ATOM 2242 N N . PRO B 1 24 ? 27.195 224.356 235.928 1.00 15.59 21 PRO B N 1
ATOM 2243 C CA . PRO B 1 24 ? 27.413 223.777 237.260 1.00 15.45 21 PRO B CA 1
ATOM 2244 C C . PRO B 1 24 ? 28.552 224.422 238.048 1.00 17.43 21 PRO B C 1
ATOM 2245 O O . PRO B 1 24 ? 29.598 224.773 237.490 1.00 18.64 21 PRO B O 1
ATOM 2249 N N . GLY B 1 25 ? 28.324 224.583 239.344 1.00 19.80 22 GLY B N 1
ATOM 2250 C CA . GLY B 1 25 ? 29.366 224.974 240.281 1.00 19.33 22 GLY B CA 1
ATOM 2251 C C . GLY B 1 25 ? 30.063 226.292 240.009 1.00 15.31 22 GLY B C 1
ATOM 2252 O O . GLY B 1 25 ? 31.278 226.401 240.160 1.00 19.49 22 GLY B O 1
ATOM 2253 N N . VAL B 1 26 ? 29.297 227.301 239.619 1.00 17.53 23 VAL B N 1
ATOM 2254 C CA . VAL B 1 26 ? 29.864 228.596 239.285 1.00 20.16 23 VAL B CA 1
ATOM 2255 C C . VAL B 1 26 ? 30.372 229.248 240.561 1.00 17.65 23 VAL B C 1
ATOM 2256 O O . VAL B 1 26 ? 31.428 229.871 240.564 1.00 18.37 23 VAL B O 1
ATOM 2260 N N . PHE B 1 27 ? 29.614 229.075 241.640 1.00 14.18 24 PHE B N 1
ATOM 2261 C CA . PHE B 1 27 ? 29.965 229.651 242.927 1.00 17.79 24 PHE B CA 1
ATOM 2262 C C . PHE B 1 27 ? 30.251 228.525 243.911 1.00 18.99 24 PHE B C 1
ATOM 2263 O O . PHE B 1 27 ? 29.460 227.603 244.043 1.00 19.07 24 PHE B O 1
ATOM 2271 N N . GLY B 1 28 ? 31.400 228.602 244.576 1.00 20.61 25 GLY B N 1
ATOM 2272 C CA . GLY B 1 28 ? 31.787 227.601 245.556 1.00 20.86 25 GLY B CA 1
ATOM 2273 C C . GLY B 1 28 ? 30.993 227.723 246.840 1.00 21.99 25 GLY B C 1
ATOM 2274 O O . GLY B 1 28 ? 30.296 228.713 247.060 1.00 23.04 25 GLY B O 1
ATOM 2275 N N . SER B 1 29 ? 31.110 226.722 247.703 1.00 24.36 26 SER B N 1
ATOM 2276 C CA . SER B 1 29 ? 30.270 226.657 248.892 1.00 19.75 26 SER B CA 1
ATOM 2277 C C . SER B 1 29 ? 30.441 227.863 249.813 1.00 20.76 26 SER B C 1
ATOM 2278 O O . SER B 1 29 ? 29.500 228.244 250.494 1.00 23.71 26 SER B O 1
ATOM 2281 N N . GLY B 1 30 ? 31.641 228.436 249.851 1.00 20.94 27 GLY B N 1
ATOM 2282 C CA . GLY B 1 30 ? 31.910 229.602 250.673 1.00 23.79 27 GLY B CA 1
ATOM 2283 C C . GLY B 1 30 ? 31.120 230.802 250.207 1.00 20.26 27 GLY B C 1
ATOM 2284 O O . GLY B 1 30 ? 30.509 231.518 251.000 1.00 20.97 27 GLY B O 1
ATOM 2285 N N . GLU B 1 31 ? 31.115 231.014 248.895 1.00 19.74 28 GLU B N 1
ATOM 2286 C CA . GLU B 1 31 ? 30.362 232.122 248.333 1.00 20.69 28 GLU B CA 1
ATOM 2287 C C . GLU B 1 31 ? 28.871 231.894 248.490 1.00 19.49 28 GLU B C 1
ATOM 2288 O O . GLU B 1 31 ? 28.131 232.812 248.815 1.00 20.31 28 GLU B O 1
ATOM 2294 N N . VAL B 1 32 ? 28.435 230.668 248.229 1.00 15.54 29 VAL B N 1
ATOM 2295 C CA . VAL B 1 32 ? 27.048 230.294 248.454 1.00 19.76 29 VAL B CA 1
ATOM 2296 C C . VAL B 1 32 ? 26.642 230.575 249.905 1.00 18.83 29 VAL B C 1
ATOM 2297 O O . VAL B 1 32 ? 25.577 231.139 250.161 1.00 18.98 29 VAL B O 1
ATOM 2301 N N . GLU B 1 33 ? 27.491 230.213 250.860 1.00 19.67 30 GLU B N 1
ATOM 2302 C CA . GLU B 1 33 ? 27.155 230.477 252.260 1.00 19.46 30 GLU B CA 1
ATOM 2303 C C . GLU B 1 33 ? 27.079 231.983 252.524 1.00 17.56 30 GLU B C 1
ATOM 2304 O O . GLU B 1 33 ? 26.188 232.450 253.235 1.00 18.27 30 GLU B O 1
ATOM 2310 N N . SER B 1 34 ? 27.977 232.738 251.895 1.00 19.05 31 SER B N 1
ATOM 2311 C CA . SER B 1 34 ? 27.962 234.192 251.978 1.00 16.81 31 SER B CA 1
ATOM 2312 C C . SER B 1 34 ? 26.653 234.788 251.438 1.00 20.66 31 SER B C 1
ATOM 2313 O O . SER B 1 34 ? 26.079 235.709 252.026 1.00 19.67 31 SER B O 1
ATOM 2316 N N . PHE B 1 35 ? 26.170 234.256 250.320 1.00 16.36 32 PHE B N 1
ATOM 2317 C CA . PHE B 1 35 ? 24.944 234.765 249.729 1.00 16.62 32 PHE B CA 1
ATOM 2318 C C . PHE B 1 35 ? 23.737 234.469 250.617 1.00 13.90 32 PHE B C 1
ATOM 2319 O O . PHE B 1 35 ? 22.857 235.312 250.783 1.00 14.69 32 PHE B O 1
ATOM 2327 N N . ARG B 1 36 ? 23.698 233.258 251.161 1.00 14.84 33 ARG B N 1
ATOM 2328 C CA A ARG B 1 36 ? 22.616 232.861 252.055 0.40 16.37 33 ARG B CA 1
ATOM 2329 C CA B ARG B 1 36 ? 22.632 232.842 252.070 0.60 16.36 33 ARG B CA 1
ATOM 2330 C C . ARG B 1 36 ? 22.581 233.725 253.310 1.00 15.90 33 ARG B C 1
ATOM 2331 O O . ARG B 1 36 ? 21.512 234.154 253.734 1.00 16.60 33 ARG B O 1
ATOM 2346 N N . SER B 1 37 ? 23.750 233.982 253.893 1.00 19.80 34 SER B N 1
ATOM 2347 C CA . SER B 1 37 ? 23.815 234.782 255.115 1.00 19.39 34 SER B CA 1
ATOM 2348 C C . SER B 1 37 ? 23.350 236.201 254.823 1.00 18.89 34 SER B C 1
ATOM 2349 O O . SER B 1 37 ? 22.682 236.823 255.639 1.00 22.75 34 SER B O 1
ATOM 2352 N N . GLU B 1 38 ? 23.689 236.714 253.644 1.00 17.39 35 GLU B N 1
ATOM 2353 C CA . GLU B 1 38 ? 23.247 238.049 253.279 1.00 17.07 35 GLU B CA 1
ATOM 2354 C C . GLU B 1 38 ? 21.729 238.138 253.106 1.00 18.07 35 GLU B C 1
ATOM 2355 O O . GLU B 1 38 ? 21.114 239.117 253.527 1.00 18.97 35 GLU B O 1
ATOM 2361 N N . LEU B 1 39 ? 21.116 237.123 252.500 1.00 15.49 36 LEU B N 1
ATOM 2362 C CA . LEU B 1 39 ? 19.665 237.105 252.372 1.00 18.62 36 LEU B CA 1
ATOM 2363 C C . LEU B 1 39 ? 18.988 237.063 253.743 1.00 20.33 36 LEU B C 1
ATOM 2364 O O . LEU B 1 39 ? 17.913 237.636 253.921 1.00 21.88 36 LEU B O 1
ATOM 2369 N N . GLU B 1 40 ? 19.627 236.400 254.704 1.00 21.00 37 GLU B N 1
ATOM 2370 C CA . GLU B 1 40 ? 19.106 236.342 256.068 1.00 23.20 37 GLU B CA 1
ATOM 2371 C C . GLU B 1 40 ? 18.986 237.733 256.682 1.00 23.20 37 GLU B C 1
ATOM 2372 O O . GLU B 1 40 ? 18.118 237.980 257.520 1.00 21.93 37 GLU B O 1
ATOM 2378 N N . ARG B 1 41 ? 19.852 238.642 256.242 1.00 22.52 38 ARG B N 1
ATOM 2379 C CA . ARG B 1 41 ? 19.873 240.004 256.760 1.00 22.30 38 ARG B CA 1
ATOM 2380 C C . ARG B 1 41 ? 18.852 240.906 256.085 1.00 25.64 38 ARG B C 1
ATOM 2381 O O . ARG B 1 41 ? 18.672 242.060 256.470 1.00 23.38 38 ARG B O 1
ATOM 2389 N N . LEU B 1 42 ? 18.191 240.409 255.049 1.00 19.43 39 LEU B N 1
ATOM 2390 C CA . LEU B 1 42 ? 17.290 241.274 254.317 1.00 20.30 39 LEU B CA 1
ATOM 2391 C C . LEU B 1 42 ? 15.818 240.958 254.551 1.00 19.00 39 LEU B C 1
ATOM 2392 O O . LEU B 1 42 ? 15.458 239.845 254.935 1.00 25.26 39 LEU B O 1
ATOM 2397 N N . ASP B 1 43 ? 14.976 241.952 254.302 1.00 22.79 40 ASP B N 1
ATOM 2398 C CA . ASP B 1 43 ? 13.536 241.806 254.452 1.00 25.07 40 ASP B CA 1
ATOM 2399 C C . ASP B 1 43 ? 12.927 241.395 253.123 1.00 23.15 40 ASP B C 1
ATOM 2400 O O . ASP B 1 43 ? 13.565 241.539 252.084 1.00 23.75 40 ASP B O 1
ATOM 2405 N N . THR B 1 44 ? 11.690 240.911 253.162 1.00 22.31 41 THR B N 1
ATOM 2406 C CA . THR B 1 44 ? 10.986 240.498 251.948 1.00 19.28 41 THR B CA 1
ATOM 2407 C C . THR B 1 44 ? 9.627 241.157 251.809 1.00 21.43 41 THR B C 1
ATOM 2408 O O . THR B 1 44 ? 9.141 241.810 252.741 1.00 22.79 41 THR B O 1
ATOM 2412 N N . VAL B 1 45 ? 9.014 240.967 250.642 1.00 17.96 42 VAL B N 1
ATOM 2413 C CA . VAL B 1 45 ? 7.619 241.316 250.421 1.00 17.07 42 VAL B CA 1
ATOM 2414 C C . VAL B 1 45 ? 6.792 240.096 250.032 1.00 19.31 42 VAL B C 1
ATOM 2415 O O . VAL B 1 45 ? 7.325 239.041 249.652 1.00 17.26 42 VAL B O 1
ATOM 2419 N N . ASP B 1 46 ? 5.479 240.253 250.144 1.00 22.35 43 ASP B N 1
ATOM 2420 C CA . ASP B 1 46 ? 4.535 239.219 249.768 1.00 24.89 43 ASP B CA 1
ATOM 2421 C C . ASP B 1 46 ? 4.220 239.374 248.286 1.00 23.76 43 ASP B C 1
ATOM 2422 O O . ASP B 1 46 ? 3.585 240.349 247.885 1.00 25.31 43 ASP B O 1
ATOM 2427 N N . PRO B 1 47 ? 4.665 238.409 247.464 1.00 18.82 44 PRO B N 1
ATOM 2428 C CA . PRO B 1 47 ? 4.497 238.538 246.017 1.00 21.75 44 PRO B CA 1
ATOM 2429 C C . PRO B 1 47 ? 3.125 238.107 245.513 1.00 26.00 44 PRO B C 1
ATOM 2430 O O . PRO B 1 47 ? 2.898 238.145 244.303 1.00 25.35 44 PRO B O 1
ATOM 2434 N N . GLY B 1 48 ? 2.234 237.693 246.408 1.00 23.31 45 GLY B N 1
ATOM 2435 C CA . GLY B 1 48 ? 0.904 237.275 245.992 1.00 23.20 45 GLY B CA 1
ATOM 2436 C C . GLY B 1 48 ? 0.790 235.786 245.721 1.00 24.37 45 GLY B C 1
ATOM 2437 O O . GLY B 1 48 ? -0.254 235.302 245.282 1.00 31.81 45 GLY B O 1
ATOM 2438 N N . PHE B 1 49 ? 1.871 235.055 245.973 1.00 23.11 46 PHE B N 1
ATOM 2439 C CA . PHE B 1 49 ? 1.874 233.600 245.838 1.00 20.68 46 PHE B CA 1
ATOM 2440 C C . PHE B 1 49 ? 2.112 232.985 247.210 1.00 19.74 46 PHE B C 1
ATOM 2441 O O . PHE B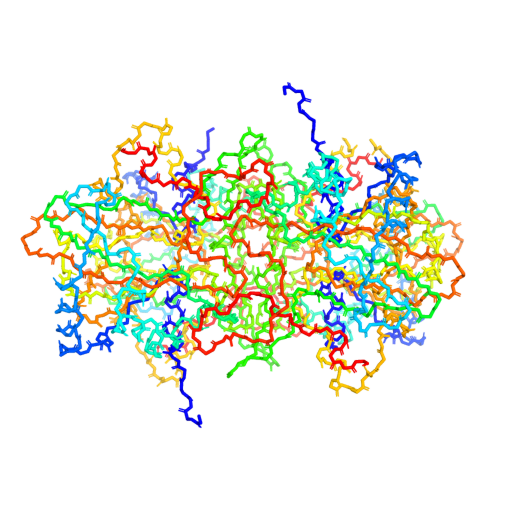 1 49 ? 3.002 233.428 247.938 1.00 19.47 46 PHE B O 1
ATOM 2449 N N . PRO B 1 50 ? 1.323 231.964 247.573 1.00 18.49 47 PRO B N 1
ATOM 2450 C CA . PRO B 1 50 ? 1.482 231.427 248.929 1.00 16.30 47 PRO B CA 1
ATOM 2451 C C . PRO B 1 50 ? 2.837 230.764 249.160 1.00 14.43 47 PRO B C 1
ATOM 2452 O O . PRO B 1 50 ? 3.425 230.185 248.240 1.00 16.83 47 PRO B O 1
ATOM 2456 N N . ARG B 1 51 ? 3.311 230.863 250.402 1.00 17.37 48 ARG B N 1
ATOM 2457 C CA . ARG B 1 51 ? 4.532 230.198 250.849 1.00 17.43 48 ARG B CA 1
ATOM 2458 C C . ARG B 1 51 ? 5.747 230.640 250.053 1.00 16.53 48 ARG B C 1
ATOM 2459 O O . ARG B 1 51 ? 6.701 229.879 249.892 1.00 14.61 48 ARG B O 1
ATOM 2467 N N . THR B 1 52 ? 5.696 231.883 249.579 1.00 14.83 49 THR B N 1
ATOM 2468 C CA . THR B 1 52 ? 6.774 232.495 248.813 1.00 14.57 49 THR B CA 1
ATOM 2469 C C . THR B 1 52 ? 7.065 233.888 249.369 1.00 15.92 49 THR B C 1
ATOM 2470 O O . THR B 1 52 ? 6.140 234.671 249.616 1.00 15.90 49 THR B O 1
ATOM 2474 N N . ARG B 1 53 ? 8.343 234.184 249.565 1.00 14.59 50 ARG B N 1
ATOM 2475 C CA . ARG B 1 53 ? 8.783 235.520 249.940 1.00 16.02 50 ARG B CA 1
ATOM 2476 C C . ARG B 1 53 ? 9.720 236.030 248.865 1.00 14.75 50 ARG B C 1
ATOM 2477 O O . ARG B 1 53 ? 10.584 235.291 248.390 1.00 14.02 50 ARG B O 1
ATOM 2485 N N . ARG B 1 54 ? 9.558 237.293 248.506 1.00 15.19 51 ARG B N 1
ATOM 2486 C CA . ARG B 1 54 ? 10.382 237.883 247.467 1.00 14.27 51 ARG B CA 1
ATOM 2487 C C . ARG B 1 54 ? 11.259 238.997 248.025 1.00 18.21 51 ARG B C 1
ATOM 2488 O O . ARG B 1 54 ? 10.772 239.872 248.737 1.00 15.71 51 ARG B O 1
ATOM 2496 N N . TYR B 1 55 ? 12.550 238.944 247.699 1.00 13.49 52 TYR B N 1
ATOM 2497 C CA . TYR B 1 55 ? 13.487 240.034 247.969 1.00 15.50 52 TYR B CA 1
ATOM 2498 C C . TYR B 1 55 ? 13.451 240.935 246.737 1.00 14.88 52 TYR B C 1
ATOM 2499 O O . TYR B 1 55 ? 13.987 240.560 245.698 1.00 14.38 52 TYR B O 1
ATOM 2508 N N . PRO B 1 56 ? 12.803 242.102 246.832 1.00 15.88 53 PRO B N 1
ATOM 2509 C CA . PRO B 1 56 ? 12.356 242.829 245.633 1.00 17.87 53 PRO B CA 1
ATOM 2510 C C . PRO B 1 56 ? 13.435 243.459 244.763 1.00 20.41 53 PRO B C 1
ATOM 2511 O O . PRO B 1 56 ? 13.253 243.517 243.546 1.00 19.36 53 PRO B O 1
ATOM 2515 N N . ASP B 1 57 ? 14.514 243.947 245.360 1.00 19.29 54 ASP B N 1
ATOM 2516 C CA . ASP B 1 57 ? 15.536 244.657 244.594 1.00 17.19 54 ASP B CA 1
ATOM 2517 C C . ASP B 1 57 ? 16.893 244.455 245.264 1.00 19.59 54 ASP B C 1
ATOM 2518 O O . ASP B 1 57 ? 17.370 245.315 246.024 1.00 22.29 54 ASP B O 1
ATOM 2523 N N . LEU B 1 58 ? 17.509 243.310 244.993 1.00 14.29 55 LEU B N 1
ATOM 2524 C CA . LEU B 1 58 ? 18.726 242.912 245.705 1.00 18.64 55 LEU B CA 1
ATOM 2525 C C . LEU B 1 58 ? 19.930 243.835 245.489 1.00 17.95 55 LEU B C 1
ATOM 2526 O O . LEU B 1 58 ? 20.677 244.103 246.442 1.00 17.00 55 LEU B O 1
ATOM 2531 N N . PRO B 1 59 ? 20.146 244.322 244.255 1.00 16.40 56 PRO B N 1
ATOM 2532 C CA . PRO B 1 59 ? 21.287 245.232 244.100 1.00 19.65 56 PRO B CA 1
ATOM 2533 C C . PRO B 1 59 ? 21.142 246.539 244.889 1.00 20.23 56 PRO B C 1
ATOM 2534 O O . PRO B 1 59 ? 22.147 247.104 245.325 1.00 25.75 56 PRO B O 1
ATOM 2538 N N . ALA B 1 60 ? 19.916 247.005 245.086 1.00 17.74 57 ALA B N 1
ATOM 2539 C CA . ALA B 1 60 ? 19.699 248.224 245.869 1.00 20.99 57 ALA B CA 1
ATOM 2540 C C . ALA B 1 60 ? 19.828 247.977 247.366 1.00 26.37 57 ALA B C 1
ATOM 2541 O O . ALA B 1 60 ? 20.147 248.894 248.131 1.00 24.97 57 ALA B O 1
ATOM 2543 N N . ALA B 1 61 ? 19.586 246.742 247.790 1.00 20.36 58 ALA B N 1
ATOM 2544 C CA . ALA B 1 61 ? 19.505 246.447 249.218 1.00 17.91 58 ALA B CA 1
ATOM 2545 C C . ALA B 1 61 ? 20.814 245.931 249.815 1.00 20.52 58 ALA B C 1
ATOM 2546 O O . ALA B 1 61 ? 20.969 245.871 251.044 1.00 20.35 58 ALA B O 1
ATOM 2548 N N . SER B 1 62 ? 21.758 245.565 248.957 1.00 19.03 59 SER B N 1
ATOM 2549 C CA . SER B 1 62 ? 22.937 244.833 249.400 1.00 19.39 59 SER B CA 1
ATOM 2550 C C . SER B 1 62 ? 24.121 245.072 248.484 1.00 19.68 59 SER B C 1
ATOM 2551 O O . SER B 1 62 ? 23.998 244.888 247.277 1.00 18.36 59 SER B O 1
ATOM 2554 N N . PRO B 1 63 ? 25.277 245.457 249.047 1.00 17.40 60 PRO B N 1
ATOM 2555 C CA . PRO B 1 63 ? 26.513 245.555 248.261 1.00 18.76 60 PRO B CA 1
ATOM 2556 C C . PRO B 1 63 ? 26.981 244.189 247.767 1.00 15.26 60 PRO B C 1
ATOM 2557 O O . PRO B 1 63 ? 27.647 244.067 246.740 1.00 19.27 60 PRO B O 1
ATOM 2561 N N . VAL B 1 64 ? 26.628 243.154 248.517 1.00 18.19 61 VAL B N 1
ATOM 2562 C CA . VAL B 1 64 ? 26.961 241.795 248.134 1.00 14.85 61 VAL B CA 1
ATOM 2563 C C . VAL B 1 64 ? 26.272 241.422 246.827 1.00 13.37 61 VAL B C 1
ATOM 2564 O O . VAL B 1 64 ? 26.898 240.905 245.915 1.00 15.72 61 VAL B O 1
ATOM 2568 N N . PHE B 1 65 ? 24.981 241.711 246.750 1.00 14.26 62 PHE B N 1
ATOM 2569 C CA . PHE B 1 65 ? 24.229 241.334 245.557 1.00 13.35 62 PHE B CA 1
ATOM 2570 C C . PHE B 1 65 ? 24.372 242.353 244.433 1.00 14.10 62 PHE B C 1
ATOM 2571 O O . PHE B 1 65 ? 24.259 241.993 243.265 1.00 14.83 62 PHE B O 1
ATOM 2579 N N . ALA B 1 66 ? 24.650 243.609 244.772 1.00 15.25 63 ALA B N 1
ATOM 2580 C CA . ALA B 1 66 ? 25.024 244.584 243.747 1.00 15.73 63 ALA B CA 1
ATOM 2581 C C . ALA B 1 66 ? 26.302 244.122 243.037 1.00 15.79 63 ALA B C 1
ATOM 2582 O O . ALA B 1 66 ? 26.458 244.303 241.836 1.00 17.56 63 ALA B O 1
ATOM 2584 N N . ARG B 1 67 ? 27.212 243.505 243.783 1.00 19.08 64 ARG B N 1
ATOM 2585 C CA . ARG B 1 67 ? 28.446 242.999 243.198 1.00 14.66 64 ARG B CA 1
ATOM 2586 C C . ARG B 1 67 ? 28.177 241.742 242.356 1.00 17.19 64 ARG B C 1
ATOM 2587 O O . ARG B 1 67 ? 28.718 241.584 241.258 1.00 15.92 64 ARG B O 1
ATOM 2595 N N . LEU B 1 68 ? 27.326 240.863 242.879 1.00 15.34 65 LEU B N 1
ATOM 2596 C CA . LEU B 1 68 ? 26.969 239.618 242.197 1.00 15.72 65 LEU B CA 1
ATOM 2597 C C . LEU B 1 68 ? 26.366 239.906 240.821 1.00 13.67 65 LEU B C 1
ATOM 2598 O O . LEU B 1 68 ? 26.704 239.249 239.822 1.00 12.75 65 LEU B O 1
ATOM 2603 N N . ALA B 1 69 ? 25.473 240.889 240.786 1.00 14.17 66 ALA B N 1
ATOM 2604 C CA . ALA B 1 69 ? 24.776 241.268 239.552 1.00 13.21 66 ALA B CA 1
ATOM 2605 C C . ALA B 1 69 ? 25.769 241.595 238.448 1.00 12.78 66 ALA B C 1
ATOM 2606 O O . ALA B 1 69 ? 25.476 241.445 237.257 1.00 15.86 66 ALA B O 1
ATOM 2608 N N . LEU B 1 70 ? 26.966 242.026 238.830 1.00 14.84 67 LEU B N 1
ATOM 2609 C CA . LEU B 1 70 ? 27.956 242.455 237.845 1.00 15.63 67 LEU B CA 1
ATOM 2610 C C . LEU B 1 70 ? 29.148 241.507 237.759 1.00 14.89 67 LEU B C 1
ATOM 2611 O O . LEU B 1 70 ? 30.128 241.785 237.067 1.00 19.14 67 LEU B O 1
ATOM 2616 N N . ASP B 1 71 ? 29.067 240.397 238.480 1.00 14.59 68 ASP B N 1
ATOM 2617 C CA . ASP B 1 71 ? 30.124 239.406 238.477 1.00 14.83 68 ASP B CA 1
ATOM 2618 C C . ASP B 1 71 ? 30.351 238.905 237.065 1.00 18.15 68 ASP B C 1
ATOM 2619 O O . ASP B 1 71 ? 29.388 238.593 236.368 1.00 14.86 68 ASP B O 1
ATOM 2624 N N . ASP B 1 72 ? 31.608 238.820 236.642 1.00 17.92 69 ASP B N 1
ATOM 2625 C CA . ASP B 1 72 ? 31.909 238.371 235.283 1.00 19.35 69 ASP B CA 1
ATOM 2626 C C . ASP B 1 72 ? 31.429 236.946 235.030 1.00 16.54 69 ASP B C 1
ATOM 2627 O O . ASP B 1 72 ? 31.207 236.564 233.879 1.00 19.13 69 ASP B O 1
ATOM 2632 N N . ARG B 1 73 ? 31.277 236.156 236.092 1.00 17.50 70 ARG B N 1
ATOM 2633 C CA . ARG B 1 73 ? 30.794 234.787 235.939 1.00 16.30 70 ARG B CA 1
ATOM 2634 C C . ARG B 1 73 ? 29.337 234.758 235.497 1.00 14.74 70 ARG B C 1
ATOM 2635 O O . ARG B 1 73 ? 28.885 233.755 234.956 1.00 18.24 70 ARG B O 1
ATOM 2643 N N . LEU B 1 74 ? 28.606 235.846 235.738 1.00 14.95 71 LEU B N 1
ATOM 2644 C CA . LEU B 1 74 ? 27.239 235.978 235.221 1.00 12.95 71 LEU B CA 1
ATOM 2645 C C . LEU B 1 74 ? 27.232 236.755 233.917 1.00 17.99 71 LEU B C 1
ATOM 2646 O O . LEU B 1 74 ? 26.605 236.330 232.944 1.00 14.24 71 LEU B O 1
ATOM 2651 N N . LEU B 1 75 ? 27.937 237.883 233.895 1.00 14.54 72 LEU B N 1
ATOM 2652 C CA . LEU B 1 75 ? 27.912 238.752 232.718 1.00 14.25 72 LEU B CA 1
ATOM 2653 C C . LEU B 1 75 ? 28.498 238.094 231.474 1.00 16.28 72 LEU B C 1
ATOM 2654 O O . LEU B 1 75 ? 27.982 238.280 230.388 1.00 14.46 72 LEU B O 1
ATOM 2659 N N . ALA B 1 76 ? 29.576 237.335 231.619 1.00 15.74 73 ALA B N 1
ATOM 2660 C CA . ALA B 1 76 ? 30.224 236.786 230.432 1.00 16.75 73 ALA B CA 1
ATOM 2661 C C . ALA B 1 76 ? 29.301 235.816 229.668 1.00 14.98 73 ALA B C 1
ATOM 2662 O O . ALA B 1 76 ? 29.161 235.951 228.450 1.00 16.87 73 ALA B O 1
ATOM 2664 N N . PRO B 1 77 ? 28.639 234.866 230.356 1.00 12.90 74 PRO B N 1
ATOM 2665 C CA . PRO B 1 77 ? 27.686 234.076 229.566 1.00 12.50 74 PRO B CA 1
ATOM 2666 C C . PRO B 1 77 ? 26.465 234.868 229.098 1.00 12.69 74 PRO B C 1
ATOM 2667 O O . PRO B 1 77 ? 25.938 234.575 228.032 1.00 12.18 74 PRO B O 1
ATOM 2671 N N . VAL B 1 78 ? 26.016 235.843 229.878 1.00 12.62 75 VAL B N 1
ATOM 2672 C CA . VAL B 1 78 ? 24.887 236.661 229.461 1.00 12.14 75 VAL B CA 1
ATOM 2673 C C . VAL B 1 78 ? 25.220 237.396 228.163 1.00 11.29 75 VAL B C 1
ATOM 2674 O O . VAL B 1 78 ? 24.407 237.430 227.244 1.00 10.54 75 VAL B O 1
ATOM 2678 N N . ARG B 1 79 ? 26.418 237.969 228.077 1.00 12.41 76 ARG B N 1
ATOM 2679 C CA . ARG B 1 79 ? 26.835 238.655 226.841 1.00 11.76 76 ARG B CA 1
ATOM 2680 C C . ARG B 1 79 ? 26.795 237.727 225.623 1.00 14.73 76 ARG B C 1
ATOM 2681 O O . ARG B 1 79 ? 26.525 238.158 224.494 1.00 14.22 76 ARG B O 1
ATOM 2689 N N . ASP B 1 80 ? 27.062 236.447 225.851 1.00 12.84 77 ASP B N 1
ATOM 2690 C CA . ASP B 1 80 ? 27.163 235.516 224.736 1.00 15.56 77 ASP B CA 1
ATOM 2691 C C . ASP B 1 80 ? 25.807 235.120 224.180 1.00 12.63 77 ASP B C 1
ATOM 2692 O O . ASP B 1 80 ? 25.733 234.553 223.099 1.00 14.72 77 ASP B O 1
ATOM 2697 N N . VAL B 1 81 ? 24.741 235.382 224.929 1.00 10.12 78 VAL B N 1
ATOM 2698 C CA . VAL B 1 81 ? 23.407 235.100 224.419 1.00 11.82 78 VAL B CA 1
ATOM 2699 C C . VAL B 1 81 ? 22.576 236.370 224.148 1.00 11.35 78 VAL B C 1
ATOM 2700 O O . VAL B 1 81 ? 21.581 236.311 223.423 1.00 12.69 78 VAL B O 1
ATOM 2704 N N . VAL B 1 82 ? 22.994 237.517 224.677 1.00 11.86 79 VAL B N 1
ATOM 2705 C CA . VAL B 1 82 ? 22.331 238.769 224.337 1.00 9.63 79 VAL B CA 1
ATOM 2706 C C . VAL B 1 82 ? 23.038 239.498 223.194 1.00 10.78 79 VAL B C 1
ATOM 2707 O O . VAL B 1 82 ? 22.397 239.932 222.235 1.00 10.62 79 VAL B O 1
ATOM 2711 N N . ASN B 1 83 ? 24.355 239.649 223.305 1.00 11.76 80 ASN B N 1
ATOM 2712 C CA . ASN B 1 83 ? 25.161 240.262 222.246 1.00 10.38 80 ASN B CA 1
ATOM 2713 C C . ASN B 1 83 ? 24.693 241.669 221.838 1.00 11.04 80 ASN B C 1
ATOM 2714 O O . ASN B 1 83 ? 24.606 242.002 220.653 1.00 12.85 80 ASN B O 1
ATOM 2719 N N . GLN B 1 84 ? 24.403 242.478 222.853 1.00 10.18 81 GLN B N 1
ATOM 2720 C CA . GLN B 1 84 ? 24.052 243.886 222.734 1.00 11.64 81 GLN B CA 1
ATOM 2721 C C . GLN B 1 84 ? 24.752 244.598 223.868 1.00 13.82 81 GLN B C 1
ATOM 2722 O O . GLN B 1 84 ? 25.123 243.958 224.849 1.00 14.50 81 GLN B O 1
ATOM 2728 N N . PRO B 1 85 ? 24.930 245.916 223.744 1.00 13.33 82 PRO B N 1
ATOM 2729 C CA . PRO B 1 85 ? 25.255 246.708 224.938 1.00 14.02 82 PRO B CA 1
ATOM 2730 C C . PRO B 1 85 ? 24.240 246.406 226.023 1.00 13.54 82 PRO B C 1
ATOM 2731 O O . PRO B 1 85 ? 23.041 246.373 225.744 1.00 13.17 82 PRO B O 1
ATOM 2735 N N . LEU B 1 86 ? 24.723 246.185 227.237 1.00 12.03 83 LEU B N 1
ATOM 2736 C CA . LEU B 1 86 ? 23.929 245.548 228.275 1.00 15.12 83 LEU B CA 1
ATOM 2737 C C . LEU B 1 86 ? 23.385 246.501 229.337 1.00 14.13 83 LEU B C 1
ATOM 2738 O O . LEU B 1 86 ? 23.992 247.527 229.653 1.00 14.08 83 LEU B O 1
ATOM 2743 N N . ARG B 1 87 ? 22.229 246.133 229.884 1.00 9.88 84 ARG B N 1
ATOM 2744 C CA . ARG B 1 87 ? 21.646 246.822 231.029 1.00 13.49 84 ARG B CA 1
ATOM 2745 C C . ARG B 1 87 ? 21.113 245.786 232.007 1.00 10.91 84 ARG B C 1
ATOM 2746 O O . ARG B 1 87 ? 20.571 244.754 231.605 1.00 10.67 84 ARG B O 1
ATOM 2754 N N . LEU B 1 88 ? 21.291 246.048 233.297 1.00 11.27 85 LEU B N 1
ATOM 2755 C CA . LEU B 1 88 ? 20.658 245.248 234.332 1.00 9.70 85 LEU B CA 1
ATOM 2756 C C . LEU B 1 88 ? 19.206 245.688 234.474 1.00 10.65 85 LEU B C 1
ATOM 2757 O O . LEU B 1 88 ? 18.934 246.862 234.719 1.00 15.08 85 LEU B O 1
ATOM 2762 N N . LEU B 1 89 ? 18.267 244.757 234.321 1.00 8.42 86 LEU B N 1
ATOM 2763 C CA . LEU B 1 89 ? 16.862 245.114 234.294 1.00 8.63 86 LEU B CA 1
ATOM 2764 C C . LEU B 1 89 ? 16.136 244.814 235.582 1.00 8.74 86 LEU B C 1
ATOM 2765 O O . LEU B 1 89 ? 15.133 245.437 235.885 1.00 11.29 86 LEU B O 1
ATOM 2770 N N . GLU B 1 90 ? 16.664 243.863 236.334 1.00 10.35 87 GLU B N 1
ATOM 2771 C CA . GLU B 1 90 ? 16.099 243.528 237.633 1.00 9.04 87 GLU B CA 1
ATOM 2772 C C . GLU B 1 90 ? 17.043 242.596 238.371 1.00 11.98 87 GLU B C 1
ATOM 2773 O O . GLU B 1 90 ? 17.900 241.945 237.773 1.00 12.25 87 GLU B O 1
ATOM 2779 N N . GLY B 1 91 ? 16.881 242.526 239.686 1.00 9.44 88 GLY B N 1
ATOM 2780 C CA . GLY B 1 91 ? 17.642 241.584 240.475 1.00 9.84 88 GLY B CA 1
ATOM 2781 C C . GLY B 1 91 ? 16.834 241.319 241.721 1.00 16.24 88 GLY B C 1
ATOM 2782 O O . GLY B 1 91 ? 16.647 242.212 242.547 1.00 14.32 88 GLY B O 1
ATOM 2783 N N . TYR B 1 92 ? 16.347 240.099 241.871 1.00 11.01 89 TYR B N 1
ATOM 2784 C CA . TYR B 1 92 ? 15.481 239.804 243.001 1.00 10.62 89 TYR B CA 1
ATOM 2785 C C . TYR B 1 92 ? 15.786 238.446 243.583 1.00 12.35 89 TYR B C 1
ATOM 2786 O O . TYR B 1 92 ? 16.509 237.649 242.992 1.00 11.93 89 TYR B O 1
ATOM 2795 N N . GLY B 1 93 ? 15.227 238.178 244.758 1.00 12.13 90 GLY B N 1
ATOM 2796 C CA . GLY B 1 93 ? 15.388 236.874 245.364 1.00 12.56 90 GLY B CA 1
ATOM 2797 C C . GLY B 1 93 ? 14.052 236.226 245.656 1.00 12.81 90 GLY B C 1
ATOM 2798 O O . GLY B 1 93 ? 13.055 236.916 245.847 1.00 13.30 90 GLY B O 1
ATOM 2799 N N . LEU B 1 94 ? 14.049 234.898 245.706 1.00 11.21 91 LEU B N 1
ATOM 2800 C CA . LEU B 1 94 ? 12.857 234.128 246.029 1.00 12.79 91 LEU B CA 1
ATOM 2801 C C . LEU B 1 94 ? 13.179 233.073 247.092 1.00 13.42 91 LEU B C 1
ATOM 2802 O O . LEU B 1 94 ? 14.106 232.285 246.930 1.00 14.27 91 LEU B O 1
ATOM 2807 N N . ARG B 1 95 ? 12.415 233.080 248.180 1.00 9.77 92 ARG B N 1
ATOM 2808 C CA . ARG B 1 95 ? 12.538 232.065 249.232 1.00 11.49 92 ARG B CA 1
ATOM 2809 C C . ARG B 1 95 ? 11.195 231.370 249.370 1.00 12.94 92 ARG B C 1
ATOM 2810 O O . ARG B 1 95 ? 10.180 232.015 249.633 1.00 14.87 92 ARG B O 1
ATOM 2818 N N . ARG B 1 96 ? 11.188 230.065 249.141 1.00 11.85 93 ARG B N 1
ATOM 2819 C CA . ARG B 1 96 ? 9.959 229.292 249.111 1.00 10.36 93 ARG B CA 1
ATOM 2820 C C . ARG B 1 96 ? 9.970 228.175 250.126 1.00 11.38 93 ARG B C 1
ATOM 2821 O O . ARG B 1 96 ? 10.997 227.546 250.360 1.00 13.54 93 ARG B O 1
ATOM 2829 N N . THR B 1 97 ? 8.803 227.917 250.692 1.00 16.93 94 THR B N 1
ATOM 2830 C CA . THR B 1 97 ? 8.638 226.775 251.580 1.00 15.93 94 THR B CA 1
ATOM 2831 C C . THR B 1 97 ? 7.584 225.842 251.033 1.00 17.63 94 THR B C 1
ATOM 2832 O O . THR B 1 97 ? 7.011 226.079 249.969 1.00 15.38 94 THR B O 1
ATOM 2836 N N . LYS B 1 98 ? 7.346 224.772 251.780 1.00 16.75 95 LYS B N 1
ATOM 2837 C CA . LYS B 1 98 ? 6.378 223.743 251.428 1.00 16.12 95 LYS B CA 1
ATOM 2838 C C . LYS B 1 98 ? 5.030 224.268 250.957 1.00 17.28 95 LYS B C 1
ATOM 2839 O O . LYS B 1 98 ? 4.471 225.179 251.576 1.00 17.73 95 LYS B O 1
ATOM 2845 N N . ASP B 1 99 ? 4.541 223.678 249.860 1.00 15.51 96 ASP B N 1
ATOM 2846 C CA . ASP B 1 99 ? 3.237 223.935 249.220 1.00 16.63 96 ASP B CA 1
ATOM 2847 C C . ASP B 1 99 ? 3.240 225.147 248.275 1.00 20.00 96 ASP B C 1
ATOM 2848 O O . ASP B 1 99 ? 2.212 225.494 247.694 1.00 26.06 96 ASP B O 1
ATOM 2853 N N . SER B 1 100 ? 4.401 225.758 248.094 1.00 13.85 97 SER B N 1
ATOM 2854 C CA . SER B 1 100 ? 4.561 226.837 247.120 1.00 14.11 97 SER B CA 1
ATOM 2855 C C . SER B 1 100 ? 4.750 226.286 245.706 1.00 14.84 97 SER B C 1
ATOM 2856 O O . SER B 1 100 ? 5.218 225.166 245.522 1.00 13.71 97 SER B O 1
ATOM 2859 N N . VAL B 1 101 ? 4.389 227.088 244.709 1.00 10.62 98 VAL B N 1
ATOM 2860 C CA . VAL B 1 101 ? 4.422 226.640 243.326 1.00 12.59 98 VAL B CA 1
ATOM 2861 C C . VAL B 1 101 ? 4.589 227.871 242.444 1.00 12.55 98 VAL B C 1
ATOM 2862 O O . VAL B 1 101 ? 4.343 228.991 242.886 1.00 14.64 98 VAL B O 1
ATOM 2866 N N . LEU B 1 102 ? 5.057 227.673 241.216 1.00 11.68 99 LEU B N 1
ATOM 2867 C CA . LEU B 1 102 ? 5.158 228.787 240.282 1.00 13.04 99 LEU B CA 1
ATOM 2868 C C . LEU B 1 102 ? 4.644 228.308 238.947 1.00 10.58 99 LEU B C 1
ATOM 2869 O O . LEU B 1 102 ? 5.267 227.470 238.300 1.00 11.49 99 LEU B O 1
ATOM 2874 N N . TYR B 1 103 ? 3.475 228.813 238.579 1.00 12.24 100 TYR B N 1
ATOM 2875 C CA . TYR B 1 103 ? 2.786 228.378 237.370 1.00 10.05 100 TYR B CA 1
ATOM 2876 C C . TYR B 1 103 ? 3.538 228.809 236.122 1.00 11.33 100 TYR B C 1
ATOM 2877 O O . TYR B 1 103 ? 4.349 229.730 236.171 1.00 12.04 100 TYR B O 1
ATOM 2886 N N . LEU B 1 104 ? 3.247 228.152 235.003 1.00 10.02 101 LEU B N 1
ATOM 2887 C CA . LEU B 1 104 ? 3.952 228.427 233.750 1.00 8.62 101 LEU B CA 1
ATOM 2888 C C . LEU B 1 104 ? 3.761 229.852 233.255 1.00 11.08 101 LEU B C 1
ATOM 2889 O O . LEU B 1 104 ? 2.685 230.438 233.363 1.00 11.65 101 LEU B O 1
ATOM 2894 N N . HIS B 1 105 ? 4.833 230.388 232.690 1.00 9.78 102 HIS B N 1
ATOM 2895 C CA . HIS B 1 105 ? 4.861 231.735 232.161 1.00 10.74 102 HIS B CA 1
ATOM 2896 C C . HIS B 1 105 ? 5.941 231.791 231.089 1.00 13.35 102 HIS B C 1
ATOM 2897 O O . HIS B 1 105 ? 6.775 230.898 230.991 1.00 11.67 102 HIS B O 1
ATOM 2904 N N . GLY B 1 106 ? 5.914 232.828 230.263 1.00 14.84 103 GLY B N 1
ATOM 2905 C CA . GLY B 1 106 ? 6.818 232.885 229.129 1.00 12.32 103 GLY B CA 1
ATOM 2906 C C . GLY B 1 106 ? 6.182 232.191 227.936 1.00 15.11 103 GLY B C 1
ATOM 2907 O O . GLY B 1 106 ? 4.969 232.006 227.916 1.00 16.68 103 GLY B O 1
ATOM 2908 N N . GLY B 1 107 ? 6.982 231.800 226.944 1.00 11.70 104 GLY B N 1
ATOM 2909 C CA . GLY B 1 107 ? 6.433 231.195 225.739 1.00 11.19 104 GLY B CA 1
ATOM 2910 C C . GLY B 1 107 ? 6.436 232.162 224.563 1.00 13.48 104 GLY B C 1
ATOM 2911 O O . GLY B 1 107 ? 6.003 233.310 224.679 1.00 16.75 104 GLY B O 1
ATOM 2912 N N . ASN B 1 108 ? 6.912 231.689 223.420 1.00 12.16 105 ASN B N 1
ATOM 2913 C CA . ASN B 1 108 ? 7.195 232.549 222.279 1.00 13.06 105 ASN B CA 1
ATOM 2914 C C . ASN B 1 108 ? 5.956 233.089 221.560 1.00 14.82 105 ASN B C 1
ATOM 2915 O O . ASN B 1 108 ? 5.993 234.176 220.992 1.00 14.25 105 ASN B O 1
ATOM 2920 N N . SER B 1 109 ? 4.865 232.332 221.578 1.00 13.67 106 SER B N 1
ATOM 2921 C CA . SER B 1 109 ? 3.710 232.674 220.757 1.00 10.67 106 SER B CA 1
ATOM 2922 C C . SER B 1 109 ? 2.413 232.759 221.533 1.00 13.73 106 SER B C 1
ATOM 2923 O O . SER B 1 109 ? 1.340 232.595 220.958 1.00 15.54 106 SER B O 1
ATOM 2926 N N . GLU B 1 110 ? 2.502 233.035 222.826 1.00 12.69 107 GLU B N 1
ATOM 2927 C CA . GLU B 1 110 ? 1.297 233.188 223.627 1.00 9.91 107 GLU B CA 1
ATOM 2928 C C . GLU B 1 110 ? 0.588 234.484 223.242 1.00 10.60 107 GLU B C 1
ATOM 2929 O O . GLU B 1 110 ? 1.209 235.409 222.707 1.00 13.04 107 GLU B O 1
ATOM 2935 N N . LEU B 1 111 ? -0.716 234.536 223.489 1.00 12.09 108 LEU B N 1
ATOM 2936 C CA . LEU B 1 111 ? -1.542 235.632 223.004 1.00 16.80 108 LEU B CA 1
ATOM 2937 C C . LEU B 1 111 ? -1.697 236.754 224.013 1.00 13.86 108 LEU B C 1
ATOM 2938 O O . LEU B 1 111 ? -1.571 236.556 225.216 1.00 13.77 108 LEU B O 1
ATOM 2943 N N . LEU B 1 112 ? -1.992 237.934 223.487 1.00 14.10 109 LEU B N 1
ATOM 2944 C CA . LEU B 1 112 ? -2.367 239.096 224.265 1.00 13.83 109 LEU B CA 1
ATOM 2945 C C . LEU B 1 112 ? -3.477 239.843 223.541 1.00 13.76 109 LEU B C 1
ATOM 2946 O O . LEU B 1 112 ? -3.350 240.167 222.358 1.00 14.31 109 LEU B O 1
ATOM 2951 N N . ASP B 1 113 ? -4.565 240.104 224.250 1.00 17.30 110 ASP B N 1
ATOM 2952 C CA . ASP B 1 113 ? -5.651 240.878 223.679 1.00 17.99 110 ASP B CA 1
ATOM 2953 C C . ASP B 1 113 ? -5.408 242.351 223.960 1.00 17.19 110 ASP B C 1
ATOM 2954 O O . ASP B 1 113 ? -5.249 242.765 225.113 1.00 20.89 110 ASP B O 1
ATOM 2959 N N . LEU B 1 114 ? -5.355 243.147 222.896 1.00 19.35 111 LEU B N 1
ATOM 2960 C CA . LEU B 1 114 ? -5.232 244.594 223.028 1.00 23.34 111 LEU B CA 1
ATOM 2961 C C . LEU B 1 114 ? -6.588 245.249 222.761 1.00 25.49 111 LEU B C 1
ATOM 2962 O O . LEU B 1 114 ? -6.661 246.401 222.334 1.00 34.17 111 LEU B O 1
ATOM 2967 N N . ASP B 1 116 ? -8.344 246.330 220.414 1.00 25.29 113 ASP B N 1
ATOM 2968 C CA . ASP B 1 116 ? -9.023 246.141 219.138 1.00 28.67 113 ASP B CA 1
ATOM 2969 C C . ASP B 1 116 ? -8.409 245.017 218.306 1.00 29.29 113 ASP B C 1
ATOM 2970 O O . ASP B 1 116 ? -8.726 244.864 217.126 1.00 32.04 113 ASP B O 1
ATOM 2975 N N . ARG B 1 117 ? -7.521 244.236 218.917 1.00 22.71 114 ARG B N 1
ATOM 2976 C CA . ARG B 1 117 ? -6.805 243.200 218.196 1.00 20.29 114 ARG B CA 1
ATOM 2977 C C . ARG B 1 117 ? -6.146 242.240 219.159 1.00 20.15 114 ARG B C 1
ATOM 2978 O O . ARG B 1 117 ? -6.009 242.528 220.343 1.00 18.87 114 ARG B O 1
ATOM 2986 N N . GLN B 1 118 ? -5.718 241.106 218.634 1.00 17.49 115 GLN B N 1
ATOM 2987 C CA . GLN B 1 118 ? -5.003 240.115 219.427 1.00 15.47 115 GLN B CA 1
ATOM 2988 C C . GLN B 1 118 ? -3.635 239.904 218.810 1.00 14.99 115 GLN B C 1
ATOM 2989 O O . GLN B 1 118 ? -3.522 239.767 217.591 1.00 17.74 115 GLN B O 1
ATOM 2995 N N . VAL B 1 119 ? -2.592 239.894 219.636 1.00 14.23 116 VAL B N 1
ATOM 2996 C CA . VAL B 1 119 ? -1.241 239.754 219.108 1.00 12.71 116 VAL B CA 1
ATOM 2997 C C . VAL B 1 119 ? -0.563 238.525 219.689 1.00 15.83 116 VAL B C 1
ATOM 2998 O O . VAL B 1 119 ? -0.925 238.053 220.762 1.00 15.03 116 VAL B O 1
ATOM 3002 N N . GLY B 1 120 ? 0.424 238.002 218.976 1.00 12.99 117 GLY B N 1
ATOM 3003 C CA . GLY B 1 120 ? 1.001 236.715 219.314 1.00 13.37 117 GLY B CA 1
ATOM 3004 C C . GLY B 1 120 ? 2.510 236.752 219.307 1.00 13.59 117 GLY B C 1
ATOM 3005 O O . GLY B 1 120 ? 3.158 235.718 219.257 1.00 16.68 117 GLY B O 1
ATOM 3006 N N . ARG B 1 121 ? 3.067 237.958 219.343 1.00 14.55 118 ARG B N 1
ATOM 3007 C CA . ARG B 1 121 ? 4.494 238.152 219.586 1.00 13.03 118 ARG B CA 1
ATOM 3008 C C . ARG B 1 121 ? 4.677 239.151 220.708 1.00 10.48 118 ARG B C 1
ATOM 3009 O O . ARG B 1 121 ? 3.928 240.114 220.783 1.00 10.53 118 ARG B O 1
ATOM 3017 N N . ASP B 1 122 ? 5.617 238.881 221.618 1.00 12.38 119 ASP B N 1
ATOM 3018 C CA . ASP B 1 122 ? 6.021 239.848 222.649 1.00 12.07 119 ASP B CA 1
ATOM 3019 C C . ASP B 1 122 ? 7.442 240.263 222.307 1.00 10.52 119 ASP B C 1
ATOM 3020 O O . ASP B 1 122 ? 8.362 239.448 222.430 1.00 10.59 119 ASP B O 1
ATOM 3025 N N . LEU B 1 123 ? 7.641 241.500 221.859 1.00 10.60 120 LEU B N 1
ATOM 3026 C CA . LEU B 1 123 ? 8.958 241.853 221.330 1.00 10.20 120 LEU B CA 1
ATOM 3027 C C . LEU B 1 123 ? 10.024 241.957 222.434 1.00 10.69 120 LEU B C 1
ATOM 3028 O O . LEU B 1 123 ? 11.214 242.055 222.140 1.00 12.78 120 LEU B O 1
ATOM 3033 N N . SER B 1 124 ? 9.615 241.921 223.699 1.00 8.98 121 SER B N 1
ATOM 3034 C CA . SER B 1 124 ? 10.608 241.928 224.770 1.00 8.05 121 SER B CA 1
ATOM 3035 C C . SER B 1 124 ? 11.349 240.603 224.921 1.00 10.08 121 SER B C 1
ATOM 3036 O O . SER B 1 124 ? 12.407 240.547 225.565 1.00 10.82 121 SER B O 1
ATOM 3039 N N . ILE B 1 125 ? 10.803 239.536 224.341 1.00 8.50 122 ILE B N 1
ATOM 3040 C CA . ILE B 1 125 ? 11.438 238.228 224.435 1.00 9.17 122 ILE B CA 1
ATOM 3041 C C . ILE B 1 125 ? 11.599 237.599 223.052 1.00 11.46 122 ILE B C 1
ATOM 3042 O O . ILE B 1 125 ? 11.988 236.446 222.932 1.00 12.86 122 ILE B O 1
ATOM 3047 N N . THR B 1 126 ? 11.318 238.367 222.014 1.00 9.52 123 THR B N 1
ATOM 3048 C CA . THR B 1 126 ? 11.503 237.872 220.651 1.00 8.21 123 THR B CA 1
ATOM 3049 C C . THR B 1 126 ? 12.978 237.914 220.296 1.00 9.71 123 THR B C 1
ATOM 3050 O O . THR B 1 126 ? 13.625 238.966 220.360 1.00 10.70 123 THR B O 1
ATOM 3054 N N . HIS B 1 127 ? 13.517 236.745 219.966 1.00 12.13 124 HIS B N 1
ATOM 3055 C CA . HIS B 1 127 ? 14.954 236.585 219.831 1.00 12.18 124 HIS B CA 1
ATOM 3056 C C . HIS B 1 127 ? 15.310 236.069 218.464 1.00 13.07 124 HIS B C 1
ATOM 3057 O O . HIS B 1 127 ? 14.458 235.558 217.728 1.00 12.43 124 HIS B O 1
ATOM 3064 N N . THR B 1 128 ? 16.581 236.199 218.125 1.00 8.93 125 THR B N 1
ATOM 3065 C CA . THR B 1 128 ? 16.996 235.805 216.788 1.00 10.75 125 THR B CA 1
ATOM 3066 C C . THR B 1 128 ? 18.447 235.326 216.802 1.00 11.47 125 THR B C 1
ATOM 3067 O O . THR B 1 128 ? 19.070 235.196 217.869 1.00 11.96 125 THR B O 1
ATOM 3071 N N . TYR B 1 129 ? 18.961 235.018 215.613 1.00 12.23 126 TYR B N 1
ATOM 3072 C CA . TYR B 1 129 ? 20.310 234.505 215.429 1.00 13.12 126 TYR B CA 1
ATOM 3073 C C . TYR B 1 129 ? 20.832 235.116 214.145 1.00 13.12 126 TYR B C 1
ATOM 3074 O O . TYR B 1 129 ? 20.079 235.247 213.192 1.00 13.93 126 TYR B O 1
ATOM 3083 N N . HIS B 1 130 ? 22.109 235.478 214.124 1.00 11.61 127 HIS B N 1
ATOM 3084 C CA . HIS B 1 130 ? 22.688 236.100 212.929 1.00 12.14 127 HIS B CA 1
ATOM 3085 C C . HIS B 1 130 ? 24.201 235.957 212.941 1.00 13.48 127 HIS B C 1
ATOM 3086 O O . HIS B 1 130 ? 24.855 236.317 213.918 1.00 12.50 127 HIS B O 1
ATOM 3093 N N . ASP B 1 131 ? 24.749 235.396 211.860 1.00 13.32 128 ASP B N 1
ATOM 3094 C CA . ASP B 1 131 ? 26.202 235.293 211.677 1.00 14.79 128 ASP B CA 1
ATOM 3095 C C . ASP B 1 131 ? 26.957 234.762 212.907 1.00 12.27 128 ASP B C 1
ATOM 3096 O O . ASP B 1 131 ? 27.932 235.370 213.356 1.00 13.55 128 ASP B O 1
ATOM 3101 N N . GLY B 1 132 ? 26.491 233.651 213.467 1.00 15.11 129 GLY B N 1
ATOM 3102 C CA . GLY B 1 132 ? 27.223 232.964 214.525 1.00 14.57 129 GLY B CA 1
ATOM 3103 C C . GLY B 1 132 ? 26.945 233.442 215.937 1.00 13.17 129 GLY B C 1
ATOM 3104 O O . GLY B 1 132 ? 27.603 233.008 216.889 1.00 14.06 129 GLY B O 1
ATOM 3105 N N . LYS B 1 133 ? 25.986 234.351 216.071 1.00 13.75 130 LYS B N 1
ATOM 3106 C CA . LYS B 1 133 ? 25.654 234.931 217.374 1.00 13.03 130 LYS B CA 1
ATOM 3107 C C . LYS B 1 133 ? 24.157 234.894 217.664 1.00 11.03 130 LYS B C 1
ATOM 3108 O O . LYS B 1 133 ? 23.335 235.185 216.800 1.00 10.43 130 LYS B O 1
ATOM 3114 N N . LEU B 1 134 ? 23.823 234.524 218.904 1.00 10.87 131 LEU B N 1
ATOM 3115 C CA . LEU B 1 134 ? 22.465 234.620 219.418 1.00 11.68 131 LEU B CA 1
ATOM 3116 C C . LEU B 1 134 ? 22.169 236.039 219.848 1.00 10.52 131 LEU B C 1
ATOM 3117 O O . LEU B 1 134 ? 23.042 236.729 220.391 1.00 13.27 131 LEU B O 1
ATOM 3122 N N . TYR B 1 135 ? 20.937 236.472 219.615 1.00 10.15 132 TYR B N 1
ATOM 3123 C CA . TYR B 1 135 ? 20.493 237.787 220.056 1.00 10.37 132 TYR B CA 1
ATOM 3124 C C . TYR B 1 135 ? 19.193 237.609 220.807 1.00 9.67 132 TYR B C 1
ATOM 3125 O O . TYR B 1 135 ? 18.130 237.585 220.209 1.00 10.97 132 TYR B O 1
ATOM 3134 N N . CYS B 1 136 ? 19.291 237.432 222.123 1.00 8.06 133 CYS B N 1
ATOM 3135 C CA . CYS B 1 136 ? 18.119 237.270 222.975 1.00 9.27 133 CYS B CA 1
ATOM 3136 C C . CYS B 1 136 ? 17.975 238.544 223.809 1.00 9.82 133 CYS B C 1
ATOM 3137 O O . CYS B 1 136 ? 18.886 238.897 224.564 1.00 13.41 133 CYS B O 1
ATOM 3140 N N . PRO B 1 137 ? 16.846 239.249 223.669 1.00 9.27 134 PRO B N 1
ATOM 3141 C CA . PRO B 1 137 ? 16.750 240.551 224.352 1.00 8.83 134 PRO B CA 1
ATOM 3142 C C . PRO B 1 137 ? 16.500 240.473 225.864 1.00 10.70 134 PRO B C 1
ATOM 3143 O O . PRO B 1 137 ? 16.716 241.452 226.568 1.00 10.01 134 PRO B O 1
ATOM 3147 N N . TYR B 1 138 ? 16.039 239.345 226.371 1.00 7.41 135 TYR B N 1
ATOM 3148 C CA . TYR B 1 138 ? 15.744 239.298 227.794 1.00 9.89 135 TYR B CA 1
ATOM 3149 C C . TYR B 1 138 ? 16.187 237.956 228.330 1.00 10.97 135 TYR B C 1
ATOM 3150 O O . TYR B 1 138 ? 15.592 236.915 228.030 1.00 9.30 135 TYR B O 1
ATOM 3159 N N . VAL B 1 139 ? 17.252 237.971 229.128 1.00 8.50 136 VAL B N 1
ATOM 3160 C CA A VAL B 1 139 ? 17.729 236.721 229.695 0.76 8.40 136 VAL B CA 1
ATOM 3161 C CA B VAL B 1 139 ? 17.849 236.759 229.670 0.24 8.48 136 VAL B CA 1
ATOM 3162 C C . VAL B 1 139 ? 17.951 236.891 231.180 1.00 8.19 136 VAL B C 1
ATOM 3163 O O . VAL B 1 139 ? 18.192 237.988 231.677 1.00 11.20 136 VAL B O 1
ATOM 3170 N N . LYS B 1 140 ? 17.800 235.784 231.882 1.00 10.40 137 LYS B N 1
ATOM 3171 C CA . LYS B 1 140 ? 18.000 235.785 233.314 1.00 9.54 137 LYS B CA 1
ATOM 3172 C C . LYS B 1 140 ? 19.121 234.858 233.690 1.00 10.99 137 LYS B C 1
ATOM 3173 O O . LYS B 1 140 ? 19.321 233.823 233.063 1.00 11.72 137 LYS B O 1
ATOM 3179 N N . ALA B 1 141 ? 19.861 235.247 234.721 1.00 10.98 138 ALA B N 1
ATOM 3180 C CA . ALA B 1 141 ? 20.823 234.343 235.329 1.00 12.48 138 ALA B CA 1
ATOM 3181 C C . ALA B 1 141 ? 20.252 233.974 236.665 1.00 9.78 138 ALA B C 1
ATOM 3182 O O . ALA B 1 141 ? 20.123 234.836 237.529 1.00 14.01 138 ALA B O 1
ATOM 3184 N N . LEU B 1 142 ? 19.884 232.708 236.830 1.00 11.55 139 LEU B N 1
ATOM 3185 C CA . LEU B 1 142 ? 19.371 232.232 238.109 1.00 12.38 139 LEU B CA 1
ATOM 3186 C C . LEU B 1 142 ? 20.504 231.588 238.884 1.00 12.71 139 LEU B C 1
ATOM 3187 O O . LEU B 1 142 ? 21.129 230.630 238.428 1.00 12.97 139 LEU B O 1
ATOM 3192 N N . VAL B 1 143 ? 20.796 232.155 240.051 1.00 12.70 140 VAL B N 1
ATOM 3193 C CA . VAL B 1 143 ? 21.819 231.613 240.929 1.00 13.60 140 VAL B CA 1
ATOM 3194 C C . VAL B 1 143 ? 21.139 230.841 242.057 1.00 10.36 140 VAL B C 1
ATOM 3195 O O . VAL B 1 143 ? 20.505 231.432 242.919 1.00 11.61 140 VAL B O 1
ATOM 3199 N N . TYR B 1 144 ? 21.236 229.519 242.018 1.00 12.07 141 TYR B N 1
ATOM 3200 C CA . TYR B 1 144 ? 20.566 228.706 243.033 1.00 12.28 141 TYR B CA 1
ATOM 3201 C C . TYR B 1 144 ? 21.402 228.579 244.290 1.00 12.83 141 TYR B C 1
ATOM 3202 O O . TYR B 1 144 ? 22.608 228.334 244.238 1.00 13.50 141 TYR B O 1
ATOM 3211 N N . LEU B 1 145 ? 20.740 228.777 245.422 1.00 10.59 142 LEU B N 1
ATOM 3212 C CA . LEU B 1 145 ? 21.410 228.788 246.721 1.00 13.25 142 LEU B CA 1
ATOM 3213 C C . LEU B 1 145 ? 20.956 227.603 247.539 1.00 14.69 142 LEU B C 1
ATOM 3214 O O . LEU B 1 145 ? 21.176 227.549 248.746 1.00 16.88 142 LEU B O 1
ATOM 3219 N N . SER B 1 146 ? 20.340 226.634 246.870 1.00 14.64 143 SER B N 1
ATOM 3220 C CA . SER B 1 146 ? 19.908 225.402 247.516 1.00 15.23 143 SER B CA 1
ATOM 3221 C C . SER B 1 146 ? 19.830 224.278 246.469 1.00 15.09 143 SER B C 1
ATOM 3222 O O . SER B 1 146 ? 19.736 224.535 245.279 1.00 15.60 143 SER B O 1
ATOM 3225 N N . ASP B 1 147 ? 19.897 223.036 246.929 1.00 13.66 144 ASP B N 1
ATOM 3226 C CA . ASP B 1 147 ? 19.860 221.861 246.080 1.00 14.63 144 ASP B CA 1
ATOM 3227 C C . ASP B 1 147 ? 18.429 221.525 245.713 1.00 13.61 144 ASP B C 1
ATOM 3228 O O . ASP B 1 147 ? 17.567 221.451 246.581 1.00 17.74 144 ASP B O 1
ATOM 3233 N N . ILE B 1 148 ? 18.174 221.321 244.430 1.00 13.92 145 ILE B N 1
ATOM 3234 C CA . ILE B 1 148 ? 16.844 220.953 243.978 1.00 15.62 145 ILE B CA 1
ATOM 3235 C C . ILE B 1 148 ? 17.013 219.702 243.135 1.00 14.82 145 ILE B C 1
ATOM 3236 O O . ILE B 1 148 ? 17.417 219.770 241.981 1.00 15.22 145 ILE B O 1
ATOM 3241 N N . GLN B 1 149 ? 16.759 218.541 243.731 1.00 16.76 146 GLN B N 1
ATOM 3242 C CA . GLN B 1 149 ? 17.191 217.294 243.114 1.00 16.94 146 GLN B CA 1
ATOM 3243 C C . GLN B 1 149 ? 16.063 216.319 242.781 1.00 16.82 146 GLN B C 1
ATOM 3244 O O . GLN B 1 149 ? 16.305 215.227 242.266 1.00 23.42 146 GLN B O 1
ATOM 3250 N N . SER B 1 150 ? 14.833 216.734 243.040 1.00 14.09 147 SER B N 1
ATOM 3251 C CA . SER B 1 150 ? 13.666 215.949 242.680 1.00 15.38 147 SER B CA 1
ATOM 3252 C C . SER B 1 150 ? 12.531 216.891 242.362 1.00 15.85 147 SER B C 1
ATOM 3253 O O . SER B 1 150 ? 12.547 218.043 242.770 1.00 15.05 147 SER B O 1
ATOM 3256 N N . PRO B 1 151 ? 11.528 216.402 241.640 1.00 15.01 148 PRO B N 1
ATOM 3257 C CA . PRO B 1 151 ? 10.378 217.263 241.367 1.00 17.46 148 PRO B CA 1
ATOM 3258 C C . PRO B 1 151 ? 9.757 217.848 242.635 1.00 15.40 148 PRO B C 1
ATOM 3259 O O . PRO B 1 151 ? 9.356 219.018 242.650 1.00 15.90 148 PRO B O 1
ATOM 3263 N N . GLU B 1 152 ? 9.739 217.057 243.707 1.00 16.76 149 GLU B N 1
ATOM 3264 C CA . GLU B 1 152 ? 9.128 217.436 244.979 1.00 18.57 149 GLU B CA 1
ATOM 3265 C C . GLU B 1 152 ? 9.864 218.562 245.704 1.00 17.18 149 GLU B C 1
ATOM 3266 O O . GLU B 1 152 ? 9.333 219.161 246.637 1.00 14.76 149 GLU B O 1
ATOM 3272 N N . ASP B 1 153 ? 11.086 218.847 245.263 1.00 15.18 150 ASP B N 1
ATOM 3273 C CA . ASP B 1 153 ? 11.845 219.989 245.769 1.00 14.52 150 ASP B CA 1
ATOM 3274 C C . ASP B 1 153 ? 11.371 221.276 245.104 1.00 11.78 150 ASP B C 1
ATOM 3275 O O . ASP B 1 153 ? 11.897 222.357 245.373 1.00 16.00 150 ASP B O 1
ATOM 3280 N N . GLY B 1 154 ? 10.403 221.139 244.199 1.00 12.44 151 GLY B N 1
ATOM 3281 C CA . GLY B 1 154 ? 9.905 222.278 243.454 1.00 14.13 151 GLY B CA 1
ATOM 3282 C C . GLY B 1 154 ? 10.834 222.562 242.286 1.00 10.94 151 GLY B C 1
ATOM 3283 O O . GLY B 1 154 ? 11.262 223.700 242.091 1.00 13.12 151 GLY B O 1
ATOM 3284 N N . SER B 1 155 ? 11.127 221.536 241.486 1.00 12.74 152 SER B N 1
ATOM 3285 C CA . SER B 1 155 ? 12.095 221.694 240.409 1.00 12.23 152 SER B CA 1
ATOM 3286 C C . SER B 1 155 ? 11.597 222.636 239.318 1.00 12.55 152 SER B C 1
ATOM 3287 O O . SER B 1 155 ? 10.406 222.664 238.991 1.00 11.27 152 SER B O 1
ATOM 3290 N N . PHE B 1 156 ? 12.534 223.422 238.795 1.00 10.36 153 PHE B N 1
ATOM 3291 C CA . PHE B 1 156 ? 12.342 224.181 237.556 1.00 11.18 153 PHE B CA 1
ATOM 3292 C C . PHE B 1 156 ? 11.764 223.227 236.523 1.00 10.78 153 PHE B C 1
ATOM 3293 O O . PHE B 1 156 ? 12.236 222.100 236.384 1.00 11.44 153 PHE B O 1
ATOM 3301 N N . CYS B 1 157 ? 10.737 223.658 235.801 1.00 11.89 154 CYS B N 1
ATOM 3302 C CA . CYS B 1 157 ? 10.235 222.845 234.698 1.00 10.74 154 CYS B CA 1
ATOM 3303 C C . CYS B 1 157 ? 9.964 223.741 233.504 1.00 10.22 154 CYS B C 1
ATOM 3304 O O . CYS B 1 157 ? 9.693 224.942 233.664 1.00 10.80 154 CYS B O 1
ATOM 3307 N N . TYR B 1 158 ? 10.066 223.158 232.316 1.00 12.02 155 TYR B N 1
ATOM 3308 C CA . TYR B 1 158 ? 9.898 223.923 231.089 1.00 9.52 155 TYR B CA 1
ATOM 3309 C C . TYR B 1 158 ? 9.174 223.092 230.052 1.00 11.14 155 TYR B C 1
ATOM 3310 O O . TYR B 1 158 ? 9.250 221.865 230.064 1.00 10.62 155 TYR B O 1
ATOM 3319 N N . VAL B 1 159 ? 8.499 223.784 229.138 1.00 9.01 156 VAL B N 1
ATOM 3320 C CA . VAL B 1 159 ? 7.860 223.132 228.000 1.00 11.12 156 VAL B CA 1
ATOM 3321 C C . VAL B 1 159 ? 8.875 223.101 226.878 1.00 9.14 156 VAL B C 1
ATOM 3322 O O . VAL B 1 159 ? 9.368 224.143 226.428 1.00 10.80 156 VAL B O 1
ATOM 3326 N N . GLN B 1 160 ? 9.198 221.892 226.434 1.00 9.89 157 GLN B N 1
ATOM 3327 C CA A GLN B 1 160 ? 10.264 221.679 225.469 0.51 10.67 157 GLN B CA 1
ATOM 3328 C CA B GLN B 1 160 ? 10.285 221.714 225.483 0.49 10.67 157 GLN B CA 1
ATOM 3329 C C . GLN B 1 160 ? 10.067 222.495 224.197 1.00 12.33 157 GLN B C 1
ATOM 3330 O O . GLN B 1 160 ? 9.015 222.402 223.555 1.00 13.10 157 GLN B O 1
ATOM 3341 N N . GLY B 1 161 ? 11.071 223.279 223.835 1.00 9.51 158 GLY B N 1
ATOM 3342 C CA . GLY B 1 161 ? 11.035 224.029 222.589 1.00 12.45 158 GLY B CA 1
ATOM 3343 C C . GLY B 1 161 ? 10.070 225.206 222.574 1.00 13.81 158 GLY B C 1
ATOM 3344 O O . GLY B 1 161 ? 9.833 225.803 221.514 1.00 10.10 158 GLY B O 1
ATOM 3345 N N . SER B 1 162 ? 9.538 225.568 223.742 1.00 10.02 159 SER B N 1
ATOM 3346 C CA . SER B 1 162 ? 8.505 226.595 223.785 1.00 7.52 159 SER B CA 1
ATOM 3347 C C . SER B 1 162 ? 9.077 227.982 223.495 1.00 10.29 159 SER B C 1
ATOM 3348 O O . SER B 1 162 ? 8.338 228.926 223.226 1.00 9.47 159 SER B O 1
ATOM 3351 N N . HIS B 1 163 ? 10.397 228.116 223.562 1.00 9.01 160 HIS B N 1
ATOM 3352 C CA . HIS B 1 163 ? 11.023 229.404 223.292 1.00 9.49 160 HIS B CA 1
ATOM 3353 C C . HIS B 1 163 ? 11.034 229.728 221.803 1.00 9.94 160 HIS B C 1
ATOM 3354 O O . HIS B 1 163 ? 11.257 230.877 221.426 1.00 9.44 160 HIS B O 1
ATOM 3361 N N . LYS B 1 164 ? 10.773 228.724 220.973 1.00 7.42 161 LYS B N 1
ATOM 3362 C CA . LYS B 1 164 ? 10.670 228.965 219.521 1.00 10.31 161 LYS B CA 1
ATOM 3363 C C . LYS B 1 164 ? 9.300 228.530 218.982 1.00 13.14 161 LYS B C 1
ATOM 3364 O O . LYS B 1 164 ? 9.128 228.321 217.755 1.00 12.99 161 LYS B O 1
ATOM 3370 N N . ALA B 1 165 ? 8.323 228.424 219.881 1.00 10.32 162 ALA B N 1
ATOM 3371 C CA . ALA B 1 165 ? 6.969 228.011 219.498 1.00 10.28 162 ALA B CA 1
ATOM 3372 C C . ALA B 1 165 ? 6.318 228.996 218.539 1.00 10.00 162 ALA B C 1
ATOM 3373 O O . ALA B 1 165 ? 6.463 230.211 218.673 1.00 10.66 162 ALA B O 1
ATOM 3375 N N . ASN B 1 166 ? 5.625 228.447 217.548 1.00 13.31 163 ASN B N 1
ATOM 3376 C CA . ASN B 1 166 ? 4.890 229.263 216.596 1.00 12.50 163 ASN B CA 1
ATOM 3377 C C . ASN B 1 166 ? 3.400 229.277 216.888 1.00 14.06 163 ASN B C 1
ATOM 3378 O O . ASN B 1 166 ? 2.662 230.072 216.316 1.00 14.67 163 ASN B O 1
ATOM 3383 N N . PHE B 1 167 ? 2.956 228.373 217.750 1.00 10.93 164 PHE B N 1
ATOM 3384 C CA . PHE B 1 167 ? 1.549 228.291 218.146 1.00 13.24 164 PHE B CA 1
ATOM 3385 C C . PHE B 1 167 ? 1.393 228.638 219.628 1.00 14.36 164 PHE B C 1
ATOM 3386 O O . PHE B 1 167 ? 2.280 228.325 220.428 1.00 13.49 164 PHE B O 1
ATOM 3394 N N . PRO B 1 168 ? 0.257 229.246 220.003 1.00 12.26 165 PRO B N 1
ATOM 3395 C CA . PRO B 1 168 ? -0.063 229.492 221.416 1.00 12.73 165 PRO B CA 1
ATOM 3396 C C . PRO B 1 168 ? -0.571 228.235 222.100 1.00 15.17 165 PRO B C 1
ATOM 3397 O O . PRO B 1 168 ? -1.282 227.435 221.484 1.00 17.16 165 PRO B O 1
ATOM 3401 N N . LEU B 1 169 ? -0.218 228.076 223.367 1.00 14.07 166 LEU B N 1
ATOM 3402 C CA . LEU B 1 169 ? -0.587 226.882 224.130 1.00 16.26 166 LEU B CA 1
ATOM 3403 C C . LEU B 1 169 ? -1.683 227.150 225.143 1.00 16.22 166 LEU B C 1
ATOM 3404 O O . LEU B 1 169 ? -2.590 226.335 225.318 1.00 18.24 166 LEU B O 1
ATOM 3409 N N . LEU B 1 170 ? -1.611 228.284 225.820 1.00 14.84 167 LEU B N 1
ATOM 3410 C CA . LEU B 1 170 ? -2.410 228.434 227.032 1.00 16.63 167 LEU B CA 1
ATOM 3411 C C . LEU B 1 170 ? -3.835 228.887 226.764 1.00 18.50 167 LEU B C 1
ATOM 3412 O O . LEU B 1 170 ? -4.743 228.513 227.503 1.00 23.28 167 LEU B O 1
ATOM 3417 N N . ARG B 1 171 ? -4.040 229.676 225.710 1.00 17.14 168 ARG B N 1
ATOM 3418 C CA . ARG B 1 171 ? -5.358 230.230 225.451 1.00 21.83 168 ARG B CA 1
ATOM 3419 C C . ARG B 1 171 ? -6.347 229.106 225.153 1.00 23.45 168 ARG B C 1
ATOM 3420 O O . ARG B 1 171 ? -7.484 229.150 225.614 1.00 28.03 168 ARG B O 1
ATOM 3428 N N . GLU B 1 172 ? -5.902 228.090 224.419 1.00 23.36 169 GLU B N 1
ATOM 3429 C CA . GLU B 1 172 ? -6.779 226.983 224.043 1.00 27.93 169 GLU B CA 1
ATOM 3430 C C . GLU B 1 172 ? -7.107 226.083 225.234 1.00 29.85 169 GLU B C 1
ATOM 3431 O O . GLU B 1 172 ? -8.220 225.563 225.331 1.00 30.71 169 GLU B O 1
ATOM 3437 N N . ARG B 1 173 ? -6.145 225.886 226.135 1.00 27.06 170 ARG B N 1
ATOM 3438 C CA A ARG B 1 173 ? -6.398 225.059 227.307 0.50 26.73 170 ARG B CA 1
ATOM 3439 C CA B ARG B 1 173 ? -6.365 225.086 227.342 0.50 26.73 170 ARG B CA 1
ATOM 3440 C C . ARG B 1 173 ? -7.435 225.722 228.205 1.00 26.73 170 ARG B C 1
ATOM 3441 O O . ARG B 1 173 ? -8.250 225.035 228.828 1.00 31.79 170 ARG B O 1
ATOM 3456 N N . ALA B 1 174 ? -7.417 227.048 228.252 1.00 24.20 171 ALA B N 1
ATOM 3457 C CA . ALA B 1 174 ? -8.395 227.797 229.015 1.00 27.95 171 ALA B CA 1
ATOM 3458 C C . ALA B 1 174 ? -9.779 227.677 228.365 1.00 33.06 171 ALA B C 1
ATOM 3459 O O . ALA B 1 174 ? -10.783 227.486 229.054 1.00 34.22 171 ALA B O 1
ATOM 3461 N N . GLU B 1 175 ? -9.819 227.767 227.037 1.00 32.76 172 GLU B N 1
ATOM 3462 C CA . GLU B 1 175 ? -11.066 227.620 226.288 1.00 34.67 172 GLU B CA 1
ATOM 3463 C C . GLU B 1 175 ? -11.686 226.241 226.476 1.00 38.60 172 GLU B C 1
ATOM 3464 O O . GLU B 1 175 ? -12.911 226.099 226.515 1.00 40.03 172 GLU B O 1
ATOM 3470 N N . ARG B 1 176 ? -10.832 225.225 226.569 1.00 33.18 173 ARG B N 1
ATOM 3471 C CA . ARG B 1 176 ? -11.280 223.863 226.821 1.00 32.87 173 ARG B CA 1
ATOM 3472 C C . ARG B 1 176 ? -11.554 223.646 228.308 1.00 36.22 173 ARG B C 1
ATOM 3473 O O . ARG B 1 176 ? -11.786 222.517 228.741 1.00 40.65 173 ARG B O 1
ATOM 3481 N N . GLY B 1 177 ? -11.524 224.730 229.082 1.00 34.00 174 GLY B N 1
ATOM 3482 C CA . GLY B 1 177 ? -11.854 224.691 230.495 1.00 37.17 174 GLY B CA 1
ATOM 3483 C C . GLY B 1 177 ? -10.867 223.944 231.380 1.00 40.74 174 GLY B C 1
ATOM 3484 O O . GLY B 1 177 ? -11.192 223.577 232.514 1.00 36.99 174 GLY B O 1
ATOM 3485 N N . GLU B 1 178 ? -9.661 223.714 230.873 1.00 39.45 175 GLU B N 1
ATOM 3486 C CA . GLU B 1 178 ? -8.636 223.021 231.645 1.00 35.44 175 GLU B CA 1
ATOM 3487 C C . GLU B 1 178 ? -7.967 223.980 232.632 1.00 34.83 175 GLU B C 1
ATOM 3488 O O . GLU B 1 178 ? -6.924 224.560 232.327 1.00 33.75 175 GLU B O 1
ATOM 3494 N N . ASN B 1 179 ? -8.563 224.121 233.817 1.00 32.29 176 ASN B N 1
ATOM 3495 C CA . ASN B 1 179 ? -8.182 225.162 234.776 1.00 27.52 176 ASN B CA 1
ATOM 3496 C C . ASN B 1 179 ? -7.219 224.713 235.890 1.00 25.99 176 ASN B C 1
ATOM 3497 O O . ASN B 1 179 ? -7.248 225.242 236.994 1.00 28.12 176 ASN B O 1
ATOM 3499 N N . THR B 1 180 ? -6.363 223.750 235.588 1.00 24.28 177 THR B N 1
ATOM 3500 C CA . THR B 1 180 ? -5.311 223.364 236.519 1.00 29.07 177 THR B CA 1
ATOM 3501 C C . THR B 1 180 ? -3.977 223.545 235.826 1.00 24.46 177 THR B C 1
ATOM 3502 O O . THR B 1 180 ? -3.875 223.341 234.618 1.00 25.10 177 THR B O 1
ATOM 3506 N N . SER B 1 181 ? -2.958 223.942 236.579 1.00 19.86 178 SER B N 1
ATOM 3507 C CA . SER B 1 181 ? -1.643 224.180 235.980 1.00 14.61 178 SER B CA 1
ATOM 3508 C C . SER B 1 181 ? -0.987 222.906 235.469 1.00 17.45 178 SER B C 1
ATOM 3509 O O . SER B 1 181 ? -1.089 221.841 236.085 1.00 18.91 178 SER B O 1
ATOM 3512 N N . LEU B 1 182 ? -0.282 223.025 234.352 1.00 14.84 179 LEU B N 1
ATOM 3513 C CA . LEU B 1 182 ? 0.444 221.905 233.789 1.00 15.64 179 LEU B CA 1
ATOM 3514 C C . LEU B 1 182 ? 1.550 221.435 234.722 1.00 15.29 179 LEU B C 1
ATOM 3515 O O . LEU B 1 182 ? 2.025 220.311 234.594 1.00 15.42 179 LEU B O 1
ATOM 3520 N N . VAL B 1 183 ? 1.973 222.288 235.649 1.00 12.54 180 VAL B N 1
ATOM 3521 C CA . VAL B 1 183 ? 3.036 221.889 236.562 1.00 11.65 180 VAL B CA 1
ATOM 3522 C C . VAL B 1 183 ? 2.488 220.918 237.592 1.00 14.54 180 VAL B C 1
ATOM 3523 O O . VAL B 1 183 ? 3.245 220.149 238.167 1.00 15.75 180 VAL B O 1
ATOM 3527 N N . ASP B 1 184 ? 1.179 220.967 237.820 1.00 14.37 181 ASP B N 1
ATOM 3528 C CA . ASP B 1 184 ? 0.528 220.022 238.730 1.00 14.88 181 ASP B CA 1
ATOM 3529 C C . ASP B 1 184 ? 0.006 218.819 237.933 1.00 20.27 181 ASP B C 1
ATOM 3530 O O . ASP B 1 184 ? 0.172 217.672 238.345 1.00 23.13 181 ASP B O 1
ATOM 3535 N N . SER B 1 185 ? -0.593 219.085 236.774 1.00 16.94 182 SER B N 1
ATOM 3536 C CA . SER B 1 185 ? -1.244 218.039 235.990 1.00 20.81 182 SER B CA 1
ATOM 3537 C C . SER B 1 185 ? -0.257 217.242 235.151 1.00 22.13 182 SER B C 1
ATOM 3538 O O . SER B 1 185 ? -0.497 216.082 234.815 1.00 22.90 182 SER B O 1
ATOM 3541 N N . GLY B 1 186 ? 0.859 217.869 234.802 1.00 17.33 183 GLY B N 1
ATOM 3542 C CA . GLY B 1 186 ? 1.761 217.285 233.835 1.00 20.95 183 GLY B CA 1
ATOM 3543 C C . GLY B 1 186 ? 1.384 217.641 232.404 1.00 17.50 183 GLY B C 1
ATOM 3544 O O . GLY B 1 186 ? 0.265 218.070 232.115 1.00 19.12 183 GLY B O 1
ATOM 3545 N N . PHE B 1 187 ? 2.346 217.468 231.512 1.00 17.75 184 PHE B N 1
ATOM 3546 C CA . PHE B 1 187 ? 2.167 217.699 230.084 1.00 16.51 184 PHE B CA 1
ATOM 3547 C C . PHE B 1 187 ? 3.219 216.863 229.358 1.00 15.57 184 PHE B C 1
ATOM 3548 O O . PHE B 1 187 ? 4.323 216.694 229.865 1.00 18.43 184 PHE B O 1
ATOM 3556 N N . PRO B 1 188 ? 2.880 216.320 228.173 1.00 19.14 185 PRO B N 1
ATOM 3557 C CA . PRO B 1 188 ? 3.790 215.410 227.468 1.00 15.27 185 PRO B CA 1
ATOM 3558 C C . PRO B 1 188 ? 5.209 215.945 227.275 1.00 19.83 185 PRO B C 1
ATOM 3559 O O . PRO B 1 188 ? 6.161 215.163 227.348 1.00 20.12 185 PRO B O 1
ATOM 3563 N N . THR B 1 189 ? 5.350 217.248 227.053 1.00 14.92 186 THR B N 1
ATOM 3564 C CA . THR B 1 189 ? 6.668 217.822 226.801 1.00 14.90 186 THR B CA 1
ATOM 3565 C C . THR B 1 189 ? 7.145 218.737 227.918 1.00 16.40 186 THR B C 1
ATOM 3566 O O . THR B 1 189 ? 8.039 219.559 227.709 1.00 15.06 186 THR B O 1
ATOM 3570 N N . LEU B 1 190 ? 6.532 218.604 229.086 1.00 14.13 187 LEU B N 1
ATOM 3571 C CA . LEU B 1 190 ? 6.965 219.330 230.273 1.00 12.27 187 LEU B CA 1
ATOM 3572 C C . LEU B 1 190 ? 8.071 218.545 230.957 1.00 15.57 187 LEU B C 1
ATOM 3573 O O . LEU B 1 190 ? 7.859 217.388 231.337 1.00 20.81 187 LEU B O 1
ATOM 3578 N N . SER B 1 191 ? 9.241 219.161 231.110 1.00 13.43 188 SER B N 1
ATOM 3579 C CA . SER B 1 191 ? 10.412 218.470 231.663 1.00 13.02 188 SER B CA 1
ATOM 3580 C C . SER B 1 191 ? 10.992 219.220 232.836 1.00 13.39 188 SER B C 1
ATOM 3581 O O . SER B 1 191 ? 10.870 220.437 232.908 1.00 12.04 188 SER B O 1
ATOM 3584 N N . ASP B 1 192 ? 11.651 218.479 233.723 1.00 13.58 189 ASP B N 1
ATOM 3585 C CA . ASP B 1 192 ? 12.248 219.018 234.936 1.00 13.71 189 ASP B CA 1
ATOM 3586 C C . ASP B 1 192 ? 13.763 219.202 234.851 1.00 12.59 189 ASP B C 1
ATOM 3587 O O . ASP B 1 192 ? 14.464 218.492 234.126 1.00 15.65 189 ASP B O 1
ATOM 3592 N N . VAL B 1 193 ? 14.261 220.180 235.604 1.00 13.18 190 VAL B N 1
ATOM 3593 C CA . VAL B 1 193 ? 15.682 220.473 235.652 1.00 12.86 190 VAL B CA 1
ATOM 3594 C C . VAL B 1 193 ? 16.143 220.479 237.086 1.00 12.33 190 VAL B C 1
ATOM 3595 O O . VAL B 1 193 ? 15.582 221.185 237.916 1.00 13.27 190 VAL B O 1
ATOM 3599 N N . PHE B 1 194 ? 17.170 219.699 237.383 1.00 15.07 191 PHE B N 1
ATOM 3600 C CA . PHE B 1 194 ? 17.659 219.644 238.747 1.00 14.00 191 PHE B CA 1
ATOM 3601 C C . PHE B 1 194 ? 18.960 220.415 238.862 1.00 16.98 191 PHE B C 1
ATOM 3602 O O . PHE B 1 194 ? 19.750 220.455 237.921 1.00 14.19 191 PHE B O 1
ATOM 3610 N N . VAL B 1 195 ? 19.177 221.038 240.017 1.00 13.69 192 VAL B N 1
ATOM 3611 C CA . VAL B 1 195 ? 20.366 221.853 240.210 1.00 15.12 192 VAL B CA 1
ATOM 3612 C C . VAL B 1 195 ? 20.932 221.676 241.611 1.00 15.44 192 VAL B C 1
ATOM 3613 O O . VAL B 1 195 ? 20.258 221.175 242.513 1.00 15.66 192 VAL B O 1
ATOM 3617 N N . ARG B 1 196 ? 22.193 222.059 241.762 1.00 16.28 193 ARG B N 1
ATOM 3618 C CA . ARG B 1 196 ? 22.862 222.095 243.062 1.00 14.48 193 ARG B CA 1
ATOM 3619 C C . ARG B 1 196 ? 23.108 223.538 243.438 1.00 16.99 193 ARG B C 1
ATOM 3620 O O . ARG B 1 196 ? 23.249 224.374 242.542 1.00 15.50 193 ARG B O 1
ATOM 3628 N N . SER B 1 197 ? 23.181 223.833 244.741 1.00 14.28 194 SER B N 1
ATOM 3629 C CA . SER B 1 197 ? 23.507 225.184 245.178 1.00 14.42 194 SER B CA 1
ATOM 3630 C C . SER B 1 197 ? 24.823 225.611 244.543 1.00 15.41 194 SER B C 1
ATOM 3631 O O . SER B 1 197 ? 25.776 224.837 244.476 1.00 17.92 194 SER B O 1
ATOM 3634 N N . GLY B 1 198 ? 24.853 226.838 244.041 1.00 14.76 195 GLY B N 1
ATOM 3635 C CA . GLY B 1 198 ? 26.037 227.333 243.378 1.00 15.33 195 GLY B CA 1
ATOM 3636 C C . GLY B 1 198 ? 25.970 227.219 241.878 1.00 15.04 195 GLY B C 1
ATOM 3637 O O . GLY B 1 198 ? 26.811 227.791 241.177 1.00 16.40 195 GLY B O 1
ATOM 3638 N N . ASP B 1 199 ? 24.991 226.464 241.384 1.00 12.62 196 ASP B N 1
ATOM 3639 C CA . ASP B 1 199 ? 24.760 226.365 239.941 1.00 12.29 196 ASP B CA 1
ATOM 3640 C C . ASP B 1 199 ? 24.125 227.642 239.432 1.00 14.65 196 ASP B C 1
ATOM 3641 O O . ASP B 1 199 ? 23.385 228.309 240.160 1.00 13.04 196 ASP B O 1
ATOM 3646 N N . VAL B 1 200 ? 24.383 227.947 238.166 1.00 14.34 197 VAL B N 1
ATOM 3647 C CA . VAL B 1 200 ? 23.665 229.024 237.496 1.00 11.80 197 VAL B CA 1
ATOM 3648 C C . VAL B 1 200 ? 22.822 228.441 236.377 1.00 10.73 197 VAL B C 1
ATOM 3649 O O . VAL B 1 200 ? 23.288 227.603 235.613 1.00 14.52 197 VAL B O 1
ATOM 3653 N N . LEU B 1 201 ? 21.579 228.883 236.296 1.00 10.26 198 LEU B N 1
ATOM 3654 C CA . LEU B 1 201 ? 20.725 228.533 235.169 1.00 11.01 198 LEU B CA 1
ATOM 3655 C C . LEU B 1 201 ? 20.544 229.805 234.350 1.00 10.71 198 LEU B C 1
ATOM 3656 O O . LEU B 1 201 ? 19.939 230.782 234.812 1.00 11.80 198 LEU B O 1
ATOM 3661 N N . LEU B 1 202 ? 21.106 229.787 233.140 1.00 8.97 199 LEU B N 1
ATOM 3662 C CA . LEU B 1 202 ? 21.031 230.897 232.196 1.00 8.95 199 LEU B CA 1
ATOM 3663 C C . LEU B 1 202 ? 19.789 230.657 231.357 1.00 8.84 199 LEU B C 1
ATOM 3664 O O . LEU B 1 202 ? 19.657 229.599 230.771 1.00 10.04 199 LEU B O 1
ATOM 3669 N N . LEU B 1 203 ? 18.882 231.629 231.313 1.00 8.87 200 LEU B N 1
ATOM 3670 C CA . LEU B 1 203 ? 17.525 231.378 230.822 1.00 8.73 200 LEU B CA 1
ATOM 3671 C C . LEU B 1 203 ? 17.073 232.396 229.783 1.00 7.16 200 LEU B C 1
ATOM 3672 O O . LEU B 1 203 ? 17.059 233.595 230.053 1.00 9.70 200 LEU B O 1
ATOM 3677 N N . ASN B 1 204 ? 16.673 231.926 228.605 1.00 8.08 201 ASN B N 1
ATOM 3678 C CA . ASN B 1 204 ? 15.989 232.766 227.626 1.00 11.11 201 ASN B CA 1
ATOM 3679 C C . ASN B 1 204 ? 14.552 232.949 228.091 1.00 10.35 201 ASN B C 1
ATOM 3680 O O . ASN B 1 204 ? 13.824 231.972 228.222 1.00 10.26 201 ASN B O 1
ATOM 3685 N N . GLU B 1 205 ? 14.138 234.180 228.374 1.00 9.11 202 GLU B N 1
ATOM 3686 C CA . GLU B 1 205 ? 12.799 234.371 228.923 1.00 9.57 202 GLU B CA 1
ATOM 3687 C C . GLU B 1 205 ? 11.685 234.087 227.899 1.00 9.76 202 GLU B C 1
ATOM 3688 O O . GLU B 1 205 ? 10.512 234.078 228.255 1.00 12.82 202 GLU B O 1
ATOM 3694 N N . ALA B 1 206 ? 12.048 233.822 226.646 1.00 8.99 203 ALA B N 1
ATOM 3695 C CA . ALA B 1 206 ? 11.050 233.318 225.696 1.00 9.15 203 ALA B CA 1
ATOM 3696 C C . ALA B 1 206 ? 10.555 231.904 226.034 1.00 11.32 203 ALA B C 1
ATOM 3697 O O . ALA B 1 206 ? 9.469 231.504 225.606 1.00 10.68 203 ALA B O 1
ATOM 3699 N N . LEU B 1 207 ? 11.340 231.152 226.797 1.00 8.63 204 LEU B N 1
ATOM 3700 C CA . LEU B 1 207 ? 10.972 229.793 227.177 1.00 8.29 204 LEU B CA 1
ATOM 3701 C C . LEU B 1 207 ? 9.761 229.794 228.112 1.00 8.22 204 LEU B C 1
ATOM 3702 O O . LEU B 1 207 ? 9.665 230.616 229.020 1.00 9.96 204 LEU B O 1
ATOM 3707 N N . MET B 1 208 ? 8.819 228.886 227.868 1.00 8.03 205 MET B N 1
ATOM 3708 C CA . MET B 1 208 ? 7.704 228.728 228.796 1.00 9.52 205 MET B CA 1
ATOM 3709 C C . MET B 1 208 ? 8.147 227.798 229.913 1.00 10.66 205 MET B C 1
ATOM 3710 O O . MET B 1 208 ? 8.507 226.636 229.672 1.00 9.74 205 MET B O 1
ATOM 3715 N N . HIS B 1 209 ? 8.148 228.336 231.130 1.00 9.40 206 HIS B N 1
ATOM 3716 C CA . HIS B 1 209 ? 8.778 227.691 232.260 1.00 10.34 206 HIS B CA 1
ATOM 3717 C C . HIS B 1 209 ? 8.055 228.028 233.553 1.00 8.96 206 HIS B C 1
ATOM 3718 O O . HIS B 1 209 ? 7.223 228.940 233.624 1.00 8.60 206 HIS B O 1
ATOM 3725 N N . GLY B 1 210 ? 8.405 227.291 234.600 1.00 9.59 207 GLY B N 1
ATOM 3726 C CA . GLY B 1 210 ? 7.844 227.543 235.920 1.00 10.07 207 GLY B CA 1
ATOM 3727 C C . GLY B 1 210 ? 8.530 226.587 236.858 1.00 12.52 207 GLY B C 1
ATOM 3728 O O . GLY B 1 210 ? 9.671 226.218 236.610 1.00 10.11 207 GLY B O 1
ATOM 3729 N N . THR B 1 211 ? 7.859 226.200 237.941 1.00 12.84 208 THR B N 1
ATOM 3730 C CA . THR B 1 211 ? 8.387 225.147 238.800 1.00 9.24 208 THR B CA 1
ATOM 3731 C C . THR B 1 211 ? 7.286 224.222 239.285 1.00 13.75 208 THR B C 1
ATOM 3732 O O . THR B 1 211 ? 6.112 224.608 239.361 1.00 14.72 208 THR B O 1
ATOM 3736 N N . ARG B 1 212 ? 7.676 223.007 239.639 1.00 11.22 209 ARG B N 1
ATOM 3737 C CA . ARG B 1 212 ? 6.753 222.098 240.292 1.00 13.11 209 ARG B CA 1
ATOM 3738 C C . ARG B 1 212 ? 6.397 222.659 241.668 1.00 12.57 209 ARG B C 1
ATOM 3739 O O . ARG B 1 212 ? 7.083 223.535 242.201 1.00 11.39 209 ARG B O 1
ATOM 3747 N N . ARG B 1 213 ? 5.317 222.138 242.232 1.00 14.12 210 ARG B N 1
ATOM 3748 C CA . ARG B 1 213 ? 4.933 222.444 243.600 1.00 14.78 210 ARG B CA 1
ATOM 3749 C C . ARG B 1 213 ? 5.939 221.805 244.559 1.00 15.08 210 ARG B C 1
ATOM 3750 O O . ARG B 1 213 ? 6.359 220.658 244.345 1.00 14.63 210 ARG B O 1
ATOM 3758 N N . LYS B 1 214 ? 6.347 222.547 245.585 1.00 14.18 211 LYS B N 1
ATOM 3759 C CA . LYS B 1 214 ? 7.345 222.037 246.523 1.00 14.25 211 LYS B CA 1
ATOM 3760 C C . LYS B 1 214 ? 6.659 221.317 247.666 1.00 13.22 211 LYS B C 1
ATOM 3761 O O . LYS B 1 214 ? 5.737 221.849 248.256 1.00 15.73 211 LYS B O 1
ATOM 3767 N N . LEU B 1 215 ? 7.113 220.100 247.948 1.00 14.71 212 LEU B N 1
ATOM 3768 C CA . LEU B 1 215 ? 6.512 219.276 249.006 1.00 14.59 212 LEU B CA 1
ATOM 3769 C C . LEU B 1 215 ? 7.484 219.054 250.139 1.00 22.26 212 LEU B C 1
ATOM 3770 O O . LEU B 1 215 ? 7.092 218.671 251.244 1.00 18.14 212 LEU B O 1
ATOM 3775 N N . THR B 1 216 ? 8.760 219.262 249.855 1.00 17.19 213 THR B N 1
ATOM 3776 C CA . THR B 1 216 ? 9.802 218.928 250.814 1.00 18.57 213 THR B CA 1
ATOM 3777 C C . THR B 1 216 ? 10.013 220.026 251.849 1.00 20.80 213 THR B C 1
ATOM 3778 O O . THR B 1 216 ? 9.637 221.178 251.646 1.00 17.30 213 THR B O 1
ATOM 3782 N N . GLU B 1 217 ? 10.607 219.655 252.977 1.00 20.55 214 GLU B N 1
ATOM 3783 C CA . GLU B 1 217 ? 11.012 220.624 253.982 1.00 24.70 214 GLU B CA 1
ATOM 3784 C C . GLU B 1 217 ? 12.235 221.401 253.507 1.00 21.73 214 GLU B C 1
ATOM 3785 O O . GLU B 1 217 ? 12.836 221.066 252.487 1.00 25.45 214 GLU B O 1
ATOM 3791 N N . GLY B 1 218 ? 12.608 222.432 254.258 1.00 23.55 215 GLY B N 1
ATOM 3792 C CA . GLY B 1 218 ? 13.789 223.209 253.942 1.00 19.04 215 GLY B CA 1
ATOM 3793 C C . GLY B 1 218 ? 13.424 224.339 253.002 1.00 22.13 215 GLY B C 1
ATOM 3794 O O . GLY B 1 218 ? 12.475 224.224 252.244 1.00 25.84 215 GLY B O 1
ATOM 3795 N N . ASP B 1 219 ? 14.170 225.431 253.063 1.00 18.82 216 ASP B N 1
ATOM 3796 C CA . ASP B 1 219 ? 13.913 226.583 252.207 1.00 17.52 216 ASP B CA 1
ATOM 3797 C C . ASP B 1 219 ? 14.504 226.397 250.818 1.00 17.30 216 ASP B C 1
ATOM 3798 O O . ASP B 1 219 ? 15.671 226.044 250.679 1.00 17.76 216 ASP B O 1
ATOM 3803 N N . ARG B 1 220 ? 13.683 226.624 249.798 1.00 12.95 217 ARG B N 1
ATOM 3804 C CA . ARG B 1 220 ? 14.146 226.692 248.417 1.00 12.37 217 ARG B CA 1
ATOM 3805 C C . ARG B 1 220 ? 14.551 228.137 248.125 1.00 10.41 217 ARG B C 1
ATOM 3806 O O . ARG B 1 220 ? 13.752 229.057 248.279 1.00 14.38 217 ARG B O 1
ATOM 3814 N N . LEU B 1 221 ? 15.801 228.333 247.711 1.00 13.46 218 LEU B N 1
ATOM 3815 C CA . LEU B 1 221 ? 16.368 229.679 247.661 1.00 11.80 218 LEU B CA 1
ATOM 3816 C C . LEU B 1 221 ? 17.107 229.955 246.356 1.00 13.52 218 LEU B C 1
ATOM 3817 O O . LEU B 1 221 ? 17.920 229.149 245.913 1.00 14.94 218 LEU B O 1
ATOM 3822 N N . LEU B 1 222 ? 16.809 231.084 245.716 1.00 15.17 219 LEU B N 1
ATOM 3823 C CA . LEU B 1 222 ? 17.595 231.510 244.560 1.00 13.51 219 LEU B CA 1
ATOM 3824 C C . LEU B 1 222 ? 17.625 233.025 244.418 1.00 14.09 219 LEU B C 1
ATOM 3825 O O . LEU B 1 222 ? 16.771 233.733 244.950 1.00 12.02 219 LEU B O 1
ATOM 3830 N N . THR B 1 223 ? 18.591 233.515 243.653 1.00 11.90 220 THR B N 1
ATOM 3831 C CA . THR B 1 223 ? 18.584 234.919 243.299 1.00 11.58 220 THR B CA 1
ATOM 3832 C C . THR B 1 223 ? 18.596 235.000 241.797 1.00 12.13 220 THR B C 1
ATOM 3833 O O . THR B 1 223 ? 19.254 234.192 241.163 1.00 16.92 220 THR B O 1
ATOM 3837 N N . ALA B 1 224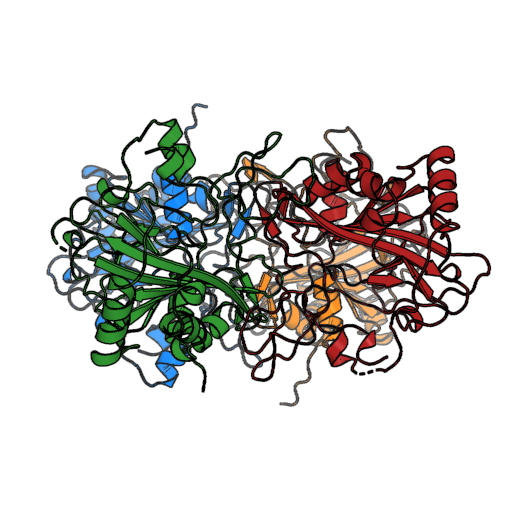 ? 17.840 235.941 241.240 1.00 9.76 221 ALA B N 1
ATOM 3838 C CA . ALA B 1 224 ? 17.666 236.020 239.791 1.00 11.62 221 ALA B CA 1
ATOM 3839 C C . ALA B 1 224 ? 18.022 237.399 239.295 1.00 13.04 221 ALA B C 1
ATOM 3840 O O . ALA B 1 224 ? 17.608 238.398 239.881 1.00 13.56 221 ALA B O 1
ATOM 3842 N N . PHE B 1 225 ? 18.788 237.453 238.207 1.00 10.85 222 PHE B N 1
ATOM 3843 C CA . PHE B 1 225 ? 19.201 238.729 237.648 1.00 11.20 222 PHE B CA 1
ATOM 3844 C C . PHE B 1 225 ? 18.806 238.762 236.201 1.00 10.43 222 PHE B C 1
ATOM 3845 O O . PHE B 1 225 ? 19.109 237.827 235.476 1.00 11.43 222 PHE B O 1
ATOM 3853 N N . GLY B 1 226 ? 18.092 239.810 235.798 1.00 7.48 223 GLY B N 1
ATOM 3854 C CA . GLY B 1 226 ? 17.599 239.914 234.425 1.00 8.76 223 GLY B CA 1
ATOM 3855 C C . GLY B 1 226 ? 18.396 240.959 233.667 1.00 9.59 223 GLY B C 1
ATOM 3856 O O . GLY B 1 226 ? 18.689 242.026 234.195 1.00 10.37 223 GLY B O 1
ATOM 3857 N N . TYR B 1 227 ? 18.740 240.653 232.417 1.00 9.44 224 TYR B N 1
ATOM 3858 C CA . TYR B 1 227 ? 19.552 241.544 231.596 1.00 9.39 224 TYR B CA 1
ATOM 3859 C C . TYR B 1 227 ? 18.925 241.695 230.233 1.00 8.29 224 TYR B C 1
ATOM 3860 O O . TYR B 1 227 ? 18.306 240.766 229.727 1.00 10.14 224 TYR B O 1
ATOM 3869 N N . GLY B 1 228 ? 19.083 242.877 229.654 1.00 8.67 225 GLY B N 1
ATOM 3870 C CA . GLY B 1 228 ? 18.644 243.142 228.306 1.00 9.05 225 GLY B CA 1
ATOM 3871 C C . GLY B 1 228 ? 19.467 244.259 227.714 1.00 11.61 225 GLY B C 1
ATOM 3872 O O . GLY B 1 228 ? 20.435 244.727 228.306 1.00 11.39 225 GLY B O 1
ATOM 3873 N N . PRO B 1 229 ? 19.097 244.686 226.509 1.00 9.77 226 PRO B N 1
ATOM 3874 C CA . PRO B 1 229 ? 19.822 245.790 225.884 1.00 9.93 226 PRO B CA 1
ATOM 3875 C C . PRO B 1 229 ? 19.635 247.093 226.643 1.00 10.95 226 PRO B C 1
ATOM 3876 O O . PRO B 1 229 ? 18.672 247.259 227.394 1.00 9.53 226 PRO B O 1
ATOM 3880 N N . THR B 1 230 ? 20.528 248.038 226.396 1.00 12.66 227 THR B N 1
ATOM 3881 C CA . THR B 1 230 ? 20.454 249.329 227.054 1.00 11.16 227 THR B CA 1
ATOM 3882 C C . THR B 1 230 ? 19.192 250.136 226.793 1.00 11.76 227 THR B C 1
ATOM 3883 O O . THR B 1 230 ? 18.892 251.058 227.563 1.00 12.20 227 THR B O 1
ATOM 3887 N N . PHE B 1 231 ? 18.455 249.817 225.732 1.00 9.42 228 PHE B N 1
ATOM 3888 C CA . PHE B 1 231 ? 17.252 250.585 225.437 1.00 11.46 228 PHE B CA 1
ATOM 3889 C C . PHE B 1 231 ? 16.002 249.954 226.037 1.00 11.46 228 PHE B C 1
ATOM 3890 O O . PHE B 1 231 ? 14.906 250.458 225.829 1.00 14.92 228 PHE B O 1
ATOM 3898 N N . PHE B 1 232 ? 16.163 248.843 226.755 1.00 10.71 229 PHE B N 1
ATOM 3899 C CA . PHE B 1 232 ? 15.061 248.257 227.523 1.00 11.53 229 PHE B CA 1
ATOM 3900 C C . PHE B 1 232 ? 14.936 249.003 228.831 1.00 14.14 229 PHE B C 1
ATOM 3901 O O . PHE B 1 232 ? 15.943 249.353 229.443 1.00 12.12 229 PHE B O 1
ATOM 3909 N N . THR B 1 233 ? 13.703 249.226 229.264 1.00 11.96 230 THR B N 1
ATOM 3910 C CA . THR B 1 233 ? 13.457 249.795 230.590 1.00 10.47 230 THR B CA 1
ATOM 3911 C C . THR B 1 233 ? 13.654 248.765 231.699 1.00 12.08 230 THR B C 1
ATOM 3912 O O . THR B 1 233 ? 13.517 247.568 231.486 1.00 10.82 230 THR B O 1
ATOM 3916 N N . GLU B 1 234 ? 13.975 249.229 232.898 1.00 11.79 231 GLU B N 1
ATOM 3917 C CA . GLU B 1 234 ? 14.071 248.296 234.006 1.00 12.02 231 GLU B CA 1
ATOM 3918 C C . GLU B 1 234 ? 12.706 247.678 234.214 1.00 9.79 231 GLU B C 1
ATOM 3919 O O . GLU B 1 234 ? 11.677 248.297 233.922 1.00 13.81 231 GLU B O 1
ATOM 3925 N N . TRP B 1 235 ? 12.690 246.457 234.719 1.00 9.16 232 TRP B N 1
ATOM 3926 C CA . TRP B 1 235 ? 11.456 245.704 234.726 1.00 13.31 232 TRP B CA 1
ATOM 3927 C C . TRP B 1 235 ? 10.453 246.294 235.689 1.00 12.83 232 TRP B C 1
ATOM 3928 O O . TRP B 1 235 ? 10.758 246.581 236.848 1.00 12.65 232 TRP B O 1
ATOM 3939 N N . ARG B 1 236 ? 9.246 246.438 235.185 1.00 13.12 233 ARG B N 1
ATOM 3940 C CA . ARG B 1 236 ? 8.112 246.876 235.968 1.00 15.26 233 ARG B CA 1
ATOM 3941 C C . ARG B 1 236 ? 6.882 246.255 235.311 1.00 15.46 233 ARG B C 1
ATOM 3942 O O . ARG B 1 236 ? 6.815 246.138 234.087 1.00 14.29 233 ARG B O 1
ATOM 3950 N N . GLU B 1 237 ? 5.934 245.796 236.120 1.00 16.61 234 GLU B N 1
ATOM 3951 C CA . GLU B 1 237 ? 4.688 245.271 235.576 1.00 13.73 234 GLU B CA 1
ATOM 3952 C C . GLU B 1 237 ? 3.819 246.410 235.071 1.00 13.65 234 GLU B C 1
ATOM 3953 O O . GLU B 1 237 ? 3.658 247.413 235.755 1.00 19.76 234 GLU B O 1
ATOM 3959 N N . LEU B 1 238 ? 3.278 246.274 233.865 1.00 14.91 235 LEU B N 1
ATOM 3960 C CA . LEU B 1 238 ? 2.378 247.286 233.317 1.00 17.96 235 LEU B CA 1
ATOM 3961 C C . LEU B 1 238 ? 1.078 246.628 232.874 1.00 19.87 235 LEU B C 1
ATOM 3962 O O . LEU B 1 238 ? 1.100 245.628 232.171 1.00 20.82 235 LEU B O 1
ATOM 3967 N N . ASP B 1 239 ? -0.053 247.177 233.306 1.00 25.10 236 ASP B N 1
ATOM 3968 C CA . ASP B 1 239 ? -1.344 246.546 233.043 1.00 26.73 236 ASP B CA 1
ATOM 3969 C C . ASP B 1 239 ? -1.783 246.744 231.594 1.00 24.80 236 ASP B C 1
ATOM 3970 O O . ASP B 1 239 ? -2.388 245.861 230.986 1.00 24.89 236 ASP B O 1
ATOM 3975 N N . ALA B 1 240 ? -1.437 247.899 231.037 1.00 19.39 237 ALA B N 1
ATOM 3976 C CA . ALA B 1 240 ? -1.829 248.279 229.682 1.00 20.22 237 ALA B CA 1
ATOM 3977 C C . ALA B 1 240 ? -1.096 249.554 229.308 1.00 20.02 237 ALA B C 1
ATOM 3978 O O . ALA B 1 240 ? -0.671 250.305 230.194 1.00 18.36 237 ALA B O 1
ATOM 3980 N N . GLU B 1 241 ? -0.941 249.806 228.011 1.00 17.83 238 GLU B N 1
ATOM 3981 C CA . GLU B 1 241 ? -0.444 251.107 227.581 1.00 19.08 238 GLU B CA 1
ATOM 3982 C C . GLU B 1 241 ? -1.344 252.187 228.176 1.00 17.04 238 GLU B C 1
ATOM 3983 O O . GLU B 1 241 ? -2.541 251.975 228.353 1.00 20.32 238 GLU B O 1
ATOM 3989 N N . THR B 1 242 ? -0.765 253.332 228.502 1.00 17.44 239 THR B N 1
ATOM 3990 C CA . THR B 1 242 ? -1.526 254.382 229.160 1.00 20.40 239 THR B CA 1
ATOM 3991 C C . THR B 1 242 ? -2.121 255.334 228.147 1.00 20.69 239 THR B C 1
ATOM 3992 O O . THR B 1 242 ? -1.761 255.311 226.970 1.00 19.12 239 THR B O 1
ATOM 3996 N N . ALA B 1 243 ? -3.046 256.167 228.614 1.00 25.27 240 ALA B N 1
ATOM 3997 C CA . ALA B 1 243 ? -3.776 257.070 227.737 1.00 26.38 240 ALA B CA 1
ATOM 3998 C C . ALA B 1 243 ? -2.842 258.038 227.037 1.00 20.99 240 ALA B C 1
ATOM 3999 O O . ALA B 1 243 ? -3.070 258.427 225.894 1.00 23.48 240 ALA B O 1
ATOM 4001 N N . ASP B 1 244 ? -1.787 258.438 227.734 1.00 21.18 241 ASP B N 1
ATOM 4002 C CA . ASP B 1 244 ? -0.899 259.450 227.192 1.00 18.94 241 ASP B CA 1
ATOM 4003 C C . ASP B 1 244 ? 0.309 258.850 226.484 1.00 16.33 241 ASP B C 1
ATOM 4004 O O . ASP B 1 244 ? 1.200 259.585 226.064 1.00 17.04 241 ASP B O 1
ATOM 4009 N N . LEU B 1 245 ? 0.324 257.523 226.357 1.00 15.69 242 LEU B N 1
ATOM 4010 C CA . LEU B 1 245 ? 1.464 256.799 225.766 1.00 16.56 242 LEU B CA 1
ATOM 4011 C C . LEU B 1 245 ? 2.806 257.100 226.467 1.00 18.33 242 LEU B C 1
ATOM 4012 O O . LEU B 1 245 ? 3.875 257.068 225.846 1.00 12.71 242 LEU B O 1
ATOM 4017 N N . ARG B 1 246 ? 2.759 257.406 227.762 1.00 14.84 243 ARG B N 1
ATOM 4018 C CA . ARG B 1 246 ? 3.990 257.600 228.517 1.00 17.18 243 ARG B CA 1
ATOM 4019 C C . ARG B 1 246 ? 4.220 256.468 229.520 1.00 14.90 243 ARG B C 1
ATOM 4020 O O . ARG B 1 246 ? 5.251 256.424 230.190 1.00 19.77 243 ARG B O 1
ATOM 4028 N N . GLY B 1 247 ? 3.271 255.549 229.614 1.00 16.68 244 GLY B N 1
ATOM 4029 C CA . GLY B 1 247 ? 3.424 254.407 230.498 1.00 16.50 244 GLY B CA 1
ATOM 4030 C C . GLY B 1 247 ? 4.578 253.522 230.051 1.00 12.74 244 GLY B C 1
ATOM 4031 O O . GLY B 1 247 ? 4.694 253.187 228.872 1.00 16.45 244 GLY B O 1
ATOM 4032 N N . ALA B 1 248 ? 5.452 253.186 230.993 1.00 13.84 245 ALA B N 1
ATOM 4033 C CA . ALA B 1 248 ? 6.579 252.303 230.730 1.00 14.82 245 ALA B CA 1
ATOM 4034 C C . ALA B 1 248 ? 6.423 250.999 231.490 1.00 11.68 245 ALA B C 1
ATOM 4035 O O . ALA B 1 248 ? 5.897 250.979 232.621 1.00 14.32 245 ALA B O 1
ATOM 4037 N N . GLY B 1 249 ? 6.890 249.917 230.886 1.00 9.83 246 GLY B N 1
ATOM 4038 C CA . GLY B 1 249 ? 6.868 248.630 231.551 1.00 13.52 246 GLY B CA 1
ATOM 4039 C C . GLY B 1 249 ? 6.533 247.490 230.611 1.00 12.29 246 GLY B C 1
ATOM 4040 O O . GLY B 1 249 ? 6.461 247.654 229.385 1.00 12.34 246 GLY B O 1
ATOM 4041 N N . TYR B 1 250 ? 6.288 246.329 231.208 1.00 11.34 247 TYR B N 1
ATOM 4042 C CA . TYR B 1 250 ? 6.121 245.084 230.464 1.00 11.89 247 TYR B CA 1
ATOM 4043 C C . TYR B 1 250 ? 4.719 244.534 230.631 1.00 11.48 247 TYR B C 1
ATOM 4044 O O . TYR B 1 250 ? 4.290 244.246 231.753 1.00 14.94 247 TYR B O 1
ATOM 4053 N N . VAL B 1 251 ? 4.008 244.404 229.522 1.00 11.24 248 VAL B N 1
ATOM 4054 C CA . VAL B 1 251 ? 2.685 243.806 229.484 1.00 13.38 248 VAL B CA 1
ATOM 4055 C C . VAL B 1 251 ? 2.799 242.352 229.023 1.00 13.23 248 VAL B C 1
ATOM 4056 O O . VAL B 1 251 ? 3.022 242.075 227.846 1.00 15.20 248 VAL B O 1
ATOM 4060 N N . ASP B 1 252 ? 2.654 241.418 229.953 1.00 12.44 249 ASP B N 1
ATOM 4061 C CA . ASP B 1 252 ? 2.854 240.013 229.654 1.00 13.36 249 ASP B CA 1
ATOM 4062 C C . ASP B 1 252 ? 1.720 239.460 228.828 1.00 12.35 249 ASP B C 1
ATOM 4063 O O . ASP B 1 252 ? 0.574 239.859 228.984 1.00 13.95 249 ASP B O 1
ATOM 4068 N N . HIS B 1 253 ? 2.053 238.506 227.975 1.00 11.36 250 HIS B N 1
ATOM 4069 C CA . HIS B 1 253 ? 1.044 237.726 227.284 1.00 12.75 250 HIS B CA 1
ATOM 4070 C C . HIS B 1 253 ? 0.487 236.668 228.232 1.00 15.03 250 HIS B C 1
ATOM 4071 O O . HIS B 1 253 ? 0.868 236.647 229.404 1.00 14.14 250 HIS B O 1
ATOM 4078 N N . ASP B 1 254 ? -0.425 235.817 227.753 1.00 13.44 251 ASP B N 1
ATOM 4079 C CA . ASP B 1 254 ? -1.040 234.779 228.602 1.00 13.74 251 ASP B CA 1
ATOM 4080 C C . ASP B 1 254 ? -0.034 234.038 229.466 1.00 14.09 251 ASP B C 1
ATOM 4081 O O . ASP B 1 254 ? 0.971 233.542 228.969 1.00 13.24 251 ASP B O 1
ATOM 4086 N N . VAL B 1 255 ? -0.313 233.961 230.766 1.00 14.53 252 VAL B N 1
ATOM 4087 C CA . VAL B 1 255 ? 0.427 233.085 231.667 1.00 12.61 252 VAL B CA 1
ATOM 4088 C C . VAL B 1 255 ? -0.604 232.273 232.429 1.00 12.56 252 VAL B C 1
ATOM 4089 O O . VAL B 1 255 ? -1.762 232.657 232.472 1.00 14.86 252 VAL B O 1
ATOM 4093 N N . GLU B 1 256 ? -0.196 231.166 233.039 1.00 13.04 253 GLU B N 1
ATOM 4094 C CA . GLU B 1 256 ? -1.171 230.279 233.685 1.00 15.62 253 GLU B CA 1
ATOM 4095 C C . GLU B 1 256 ? -1.926 230.978 234.805 1.00 18.23 253 GLU B C 1
ATOM 4096 O O . GLU B 1 256 ? -3.113 230.714 235.006 1.00 18.54 253 GLU B O 1
ATOM 4102 N N . GLU B 1 257 ? -1.245 231.892 235.499 1.00 16.65 254 GLU B N 1
ATOM 4103 C CA . GLU B 1 257 ? -1.848 232.681 236.571 1.00 17.88 254 GLU B CA 1
ATOM 4104 C C . GLU B 1 257 ? -3.130 233.406 236.126 1.00 18.79 254 GLU B C 1
ATOM 4105 O O . GLU B 1 257 ? -4.010 233.685 236.941 1.00 23.06 254 GLU B O 1
ATOM 4111 N N . ASP B 1 258 ? -3.247 233.679 234.831 1.00 19.94 255 ASP B N 1
ATOM 4112 C CA . ASP B 1 258 ? -4.437 234.332 234.291 1.00 20.41 255 ASP B CA 1
ATOM 4113 C C . ASP B 1 258 ? -5.706 233.468 234.331 1.00 24.99 255 ASP B C 1
ATOM 4114 O O . ASP B 1 258 ? -6.806 233.986 234.155 1.00 25.40 255 ASP B O 1
ATOM 4119 N N . PHE B 1 259 ? -5.573 232.162 234.532 1.00 25.35 256 PHE B N 1
ATOM 4120 C CA . PHE B 1 259 ? -6.769 231.322 234.597 1.00 29.73 256 PHE B CA 1
ATOM 4121 C C . PHE B 1 259 ? -6.631 230.001 235.342 1.00 30.60 256 PHE B C 1
ATOM 4122 O O . PHE B 1 259 ? -7.507 229.144 235.227 1.00 32.83 256 PHE B O 1
ATOM 4130 N N . VAL B 1 260 ? -5.544 229.817 236.082 1.00 24.44 257 VAL B N 1
ATOM 4131 C CA . VAL B 1 260 ? -5.435 228.636 236.938 1.00 29.29 257 VAL B CA 1
ATOM 4132 C C . VAL B 1 260 ? -5.710 229.015 238.383 1.00 32.60 257 VAL B C 1
ATOM 4133 O O . VAL B 1 260 ? -6.026 230.164 238.683 1.00 36.11 257 VAL B O 1
ATOM 4137 N N . VAL C 1 4 ? 38.675 233.383 194.184 1.00 47.95 1 VAL C N 1
ATOM 4138 C CA . VAL C 1 4 ? 37.955 234.645 194.023 1.00 42.10 1 VAL C CA 1
ATOM 4139 C C . VAL C 1 4 ? 36.446 234.420 194.000 1.00 43.10 1 VAL C C 1
ATOM 4140 O O . VAL C 1 4 ? 35.948 233.658 193.170 1.00 44.46 1 VAL C O 1
ATOM 4144 N N . PRO C 1 5 ? 35.712 235.072 194.918 1.00 41.85 2 PRO C N 1
ATOM 4145 C CA . PRO C 1 5 ? 34.247 234.983 194.911 1.00 39.56 2 PRO C CA 1
ATOM 4146 C C . PRO C 1 5 ? 33.652 235.447 193.580 1.00 33.17 2 PRO C C 1
ATOM 4147 O O . PRO C 1 5 ? 34.175 236.381 192.973 1.00 40.50 2 PRO C O 1
ATOM 4151 N N . ALA C 1 6 ? 32.583 234.792 193.133 1.00 37.11 3 ALA C N 1
ATOM 4152 C CA . ALA C 1 6 ? 31.915 235.171 191.892 1.00 33.84 3 ALA C CA 1
ATOM 4153 C C . ALA C 1 6 ? 31.248 236.530 192.038 1.00 38.12 3 ALA C C 1
ATOM 4154 O O . ALA C 1 6 ? 31.391 237.404 191.179 1.00 37.46 3 ALA C O 1
ATOM 4156 N N . LEU C 1 7 ? 30.512 236.698 193.130 1.00 28.91 4 LEU C N 1
ATOM 4157 C CA . LEU C 1 7 ? 29.856 237.962 193.423 1.00 31.17 4 LEU C CA 1
ATOM 4158 C C . LEU C 1 7 ? 30.598 238.689 194.526 1.00 29.56 4 LEU C C 1
ATOM 4159 O O . LEU C 1 7 ? 31.037 238.075 195.498 1.00 32.97 4 LEU C O 1
ATOM 4164 N N . THR C 1 8 ? 30.733 240.001 194.377 1.00 25.74 5 THR C N 1
ATOM 4165 C CA . THR C 1 8 ? 31.363 240.830 195.396 1.00 26.26 5 THR C CA 1
ATOM 4166 C C . THR C 1 8 ? 30.450 241.035 196.600 1.00 24.46 5 THR C C 1
ATOM 4167 O O . THR C 1 8 ? 29.329 240.545 196.622 1.00 28.03 5 THR C O 1
ATOM 4171 N N . ARG C 1 9 ? 30.939 241.785 197.581 1.00 24.98 6 ARG C N 1
ATOM 4172 C CA . ARG C 1 9 ? 30.138 242.143 198.754 1.00 29.72 6 ARG C CA 1
ATOM 4173 C C . ARG C 1 9 ? 28.908 242.941 198.335 1.00 28.88 6 ARG C C 1
ATOM 4174 O O . ARG C 1 9 ? 27.780 242.645 198.746 1.00 23.57 6 ARG C O 1
ATOM 4182 N N . GLU C 1 10 ? 29.139 243.964 197.521 1.00 25.10 7 GLU C N 1
ATOM 4183 C CA . GLU C 1 10 ? 28.065 244.825 197.056 1.00 23.39 7 GLU C CA 1
ATOM 4184 C C . GLU C 1 10 ? 27.063 244.044 196.223 1.00 22.45 7 GLU C C 1
ATOM 4185 O O . GLU C 1 10 ? 25.849 244.245 196.329 1.00 20.45 7 GLU C O 1
ATOM 4191 N N . GLN C 1 11 ? 27.560 243.146 195.378 1.00 20.33 8 GLN C N 1
ATOM 4192 C CA . GLN C 1 11 ? 26.667 242.361 194.551 1.00 21.38 8 GLN C CA 1
ATOM 4193 C C . GLN C 1 11 ? 25.723 241.480 195.377 1.00 17.82 8 GLN C C 1
ATOM 4194 O O . GLN C 1 11 ? 24.545 241.364 195.054 1.00 19.14 8 GLN C O 1
ATOM 4200 N N . LEU C 1 12 ? 26.261 240.829 196.404 1.00 20.08 9 LEU C N 1
ATOM 4201 C CA . LEU C 1 12 ? 25.467 239.968 197.274 1.00 19.87 9 LEU C CA 1
ATOM 4202 C C . LEU C 1 12 ? 24.464 240.789 198.064 1.00 17.80 9 LEU C C 1
ATOM 4203 O O . LEU C 1 12 ? 23.320 240.374 198.254 1.00 19.24 9 LEU C O 1
ATOM 4208 N N . TYR C 1 13 ? 24.900 241.962 198.498 1.00 16.87 10 TYR C N 1
ATOM 4209 C CA . TYR C 1 13 ? 24.009 242.889 199.186 1.00 17.80 10 TYR C CA 1
ATOM 4210 C C . TYR C 1 13 ? 22.856 243.260 198.258 1.00 15.95 10 TYR C C 1
ATOM 4211 O O . TYR C 1 13 ? 21.691 243.269 198.651 1.00 16.43 10 TYR C O 1
ATOM 4220 N N . ILE C 1 14 ? 23.176 243.595 197.011 1.00 13.68 11 ILE C N 1
ATOM 4221 C CA . ILE C 1 14 ? 22.126 243.946 196.078 1.00 15.65 11 ILE C CA 1
ATOM 4222 C C . ILE C 1 14 ? 21.188 242.780 195.771 1.00 17.40 11 ILE C C 1
ATOM 4223 O O . ILE C 1 14 ? 19.973 242.967 195.748 1.00 15.87 11 ILE C O 1
ATOM 4228 N N . PHE C 1 15 ? 21.727 241.578 195.542 1.00 14.05 12 PHE C N 1
ATOM 4229 C CA . PHE C 1 15 ? 20.870 240.434 195.275 1.00 14.15 12 PHE C CA 1
ATOM 4230 C C . PHE C 1 15 ? 19.971 240.136 196.474 1.00 14.59 12 PHE C C 1
ATOM 4231 O O . PHE C 1 15 ? 18.791 239.799 196.307 1.00 12.70 12 PHE C O 1
ATOM 4239 N N . ASP C 1 16 ? 20.534 240.259 197.670 1.00 14.84 13 ASP C N 1
ATOM 4240 C CA . ASP C 1 16 ? 19.778 239.985 198.896 1.00 16.61 13 ASP C CA 1
ATOM 4241 C C . ASP C 1 16 ? 18.622 240.973 199.059 1.00 15.12 13 ASP C C 1
ATOM 4242 O O . ASP C 1 16 ? 17.468 240.581 199.247 1.00 14.63 13 ASP C O 1
ATOM 4247 N N . THR C 1 17 ? 18.935 242.257 198.944 1.00 16.33 14 THR C N 1
ATOM 4248 C CA . THR C 1 17 ? 17.948 243.304 199.203 1.00 14.08 14 THR C CA 1
ATOM 4249 C C . THR C 1 17 ? 16.911 243.482 198.094 1.00 19.85 14 THR C C 1
ATOM 4250 O O . THR C 1 17 ? 15.779 243.874 198.369 1.00 16.22 14 THR C O 1
ATOM 4254 N N . THR C 1 18 ? 17.277 243.211 196.842 1.00 14.88 15 THR C N 1
ATOM 4255 C CA . THR C 1 18 ? 16.3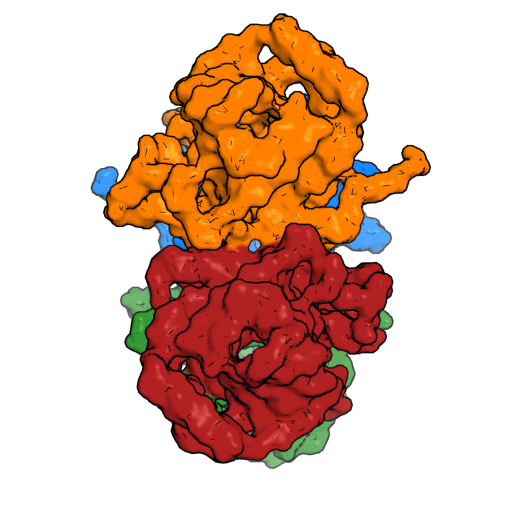37 243.392 195.737 1.00 15.57 15 THR C CA 1
ATOM 4256 C C . THR C 1 18 ? 15.765 242.127 195.082 1.00 14.89 15 THR C C 1
ATOM 4257 O O . THR C 1 18 ? 14.744 242.186 194.387 1.00 14.74 15 THR C O 1
ATOM 4261 N N . GLY C 1 19 ? 16.435 240.991 195.249 1.00 13.25 16 GLY C N 1
ATOM 4262 C CA . GLY C 1 19 ? 15.916 239.743 194.725 1.00 13.85 16 GLY C CA 1
ATOM 4263 C C . GLY C 1 19 ? 16.489 239.422 193.358 1.00 13.53 16 GLY C C 1
ATOM 4264 O O . GLY C 1 19 ? 16.136 238.424 192.746 1.00 12.73 16 GLY C O 1
ATOM 4265 N N . PHE C 1 20 ? 17.376 240.286 192.886 1.00 13.46 17 PHE C N 1
ATOM 4266 C CA . PHE C 1 20 ? 17.961 240.058 191.561 1.00 17.38 17 PHE C CA 1
ATOM 4267 C C . PHE C 1 20 ? 19.240 240.850 191.410 1.00 18.07 17 PHE C C 1
ATOM 4268 O O . PHE C 1 20 ? 19.595 241.681 192.247 1.00 21.03 17 PHE C O 1
ATOM 4276 N N . LEU C 1 21 ? 19.943 240.572 190.318 1.00 20.03 18 LEU C N 1
ATOM 4277 C CA . LEU C 1 21 ? 21.191 241.227 190.054 1.00 16.19 18 LEU C CA 1
ATOM 4278 C C . LEU C 1 21 ? 21.411 241.196 188.554 1.00 17.89 18 LEU C C 1
ATOM 4279 O O . LEU C 1 21 ? 21.367 240.129 187.937 1.00 20.99 18 LEU C O 1
ATOM 4284 N N . VAL C 1 22 ? 21.586 242.371 187.968 1.00 21.55 19 VAL C N 1
ATOM 4285 C CA . VAL C 1 22 ? 22.008 242.450 186.580 1.00 20.03 19 VAL C CA 1
ATOM 4286 C C . VAL C 1 22 ? 23.523 242.452 186.550 1.00 19.63 19 VAL C C 1
ATOM 4287 O O . VAL C 1 22 ? 24.170 243.249 187.226 1.00 21.65 19 VAL C O 1
ATOM 4291 N N . ILE C 1 23 ? 24.092 241.544 185.767 1.00 25.22 20 ILE C N 1
ATOM 4292 C CA . ILE C 1 23 ? 25.527 241.529 185.572 1.00 25.86 20 ILE C CA 1
ATOM 4293 C C . ILE C 1 23 ? 25.786 241.880 184.110 1.00 21.33 20 ILE C C 1
ATOM 4294 O O . ILE C 1 23 ? 25.369 241.147 183.203 1.00 29.23 20 ILE C O 1
ATOM 4299 N N . PRO C 1 24 ? 26.442 243.025 183.885 1.00 29.43 21 PRO C N 1
ATOM 4300 C CA . PRO C 1 24 ? 26.577 243.574 182.531 1.00 29.06 21 PRO C CA 1
ATOM 4301 C C . PRO C 1 24 ? 27.744 242.975 181.764 1.00 32.30 21 PRO C C 1
ATOM 4302 O O . PRO C 1 24 ? 28.790 242.692 182.355 1.00 33.00 21 PRO C O 1
ATOM 4306 N N . GLY C 1 25 ? 27.553 242.793 180.460 1.00 37.83 22 GLY C N 1
ATOM 4307 C CA . GLY C 1 25 ? 28.602 242.318 179.578 1.00 34.00 22 GLY C CA 1
ATOM 4308 C C . GLY C 1 25 ? 29.202 240.996 179.998 1.00 37.97 22 GLY C C 1
ATOM 4309 O O . GLY C 1 25 ? 30.404 240.904 180.249 1.00 41.86 22 GLY C O 1
ATOM 4310 N N . VAL C 1 26 ? 28.365 239.971 180.085 1.00 32.97 23 VAL C N 1
ATOM 4311 C CA . VAL C 1 26 ? 28.845 238.641 180.424 1.00 34.15 23 VAL C CA 1
ATOM 4312 C C . VAL C 1 26 ? 29.161 237.856 179.158 1.00 33.78 23 VAL C C 1
ATOM 4313 O O . VAL C 1 26 ? 30.116 237.079 179.116 1.00 40.33 23 VAL C O 1
ATOM 4317 N N . PHE C 1 27 ? 28.370 238.078 178.117 1.00 35.52 24 PHE C N 1
ATOM 4318 C CA . PHE C 1 27 ? 28.602 237.406 176.843 1.00 35.13 24 PHE C CA 1
ATOM 4319 C C . PHE C 1 27 ? 28.820 238.414 175.714 1.00 39.44 24 PHE C C 1
ATOM 4320 O O . PHE C 1 27 ? 27.998 239.307 175.498 1.00 35.30 24 PHE C O 1
ATOM 4328 N N . GLY C 1 28 ? 29.934 238.255 175.000 1.00 40.35 25 GLY C N 1
ATOM 4329 C CA . GLY C 1 28 ? 30.342 239.202 173.976 1.00 35.65 25 GLY C CA 1
ATOM 4330 C C . GLY C 1 28 ? 29.531 239.127 172.702 1.00 38.42 25 GLY C C 1
ATOM 4331 O O . GLY C 1 28 ? 28.729 238.205 172.512 1.00 37.27 25 GLY C O 1
ATOM 4332 N N . SER C 1 29 ? 29.759 240.111 171.831 1.00 39.19 26 SER C N 1
ATOM 4333 C CA . SER C 1 29 ? 29.066 240.238 170.553 1.00 38.29 26 SER C CA 1
ATOM 4334 C C . SER C 1 29 ? 28.964 238.920 169.801 1.00 36.68 26 SER C C 1
ATOM 4335 O O . SER C 1 29 ? 27.869 238.486 169.448 1.00 32.98 26 SER C O 1
ATOM 4338 N N . GLY C 1 30 ? 30.112 238.287 169.570 1.00 40.74 27 GLY C N 1
ATOM 4339 C CA . GLY C 1 30 ? 30.175 237.048 168.815 1.00 36.49 27 GLY C CA 1
ATOM 4340 C C . GLY C 1 30 ? 29.364 235.937 169.443 1.00 39.33 27 GLY C C 1
ATOM 4341 O O . GLY C 1 30 ? 28.618 235.230 168.751 1.00 35.15 27 GLY C O 1
ATOM 4342 N N . GLU C 1 31 ? 29.511 235.794 170.760 1.00 38.96 28 GLU C N 1
ATOM 4343 C CA . GLU C 1 31 ? 28.762 234.804 171.518 1.00 35.98 28 GLU C CA 1
ATOM 4344 C C . GLU C 1 31 ? 27.270 235.011 171.321 1.00 36.01 28 GLU C C 1
ATOM 4345 O O . GLU C 1 31 ? 26.548 234.076 170.968 1.00 34.36 28 GLU C O 1
ATOM 4351 N N . VAL C 1 32 ? 26.822 236.247 171.531 1.00 36.31 29 VAL C N 1
ATOM 4352 C CA . VAL C 1 32 ? 25.420 236.605 171.348 1.00 36.64 29 VAL C CA 1
ATOM 4353 C C . VAL C 1 32 ? 24.923 236.253 169.945 1.00 36.51 29 VAL C C 1
ATOM 4354 O O . VAL C 1 32 ? 23.894 235.584 169.788 1.00 30.51 29 VAL C O 1
ATOM 4358 N N . GLU C 1 33 ? 25.663 236.697 168.931 1.00 41.56 30 GLU C N 1
ATOM 4359 C CA . GLU C 1 33 ? 25.324 236.393 167.543 1.00 37.84 30 GLU C CA 1
ATOM 4360 C C . GLU C 1 33 ? 25.188 234.896 167.338 1.00 32.55 30 GLU C C 1
ATOM 4361 O O . GLU C 1 33 ? 24.262 234.432 166.672 1.00 32.56 30 GLU C O 1
ATOM 4367 N N . SER C 1 34 ? 26.102 234.143 167.940 1.00 35.87 31 SER C N 1
ATOM 4368 C CA . SER C 1 34 ? 26.023 232.692 167.908 1.00 32.85 31 SER C CA 1
ATOM 4369 C C . SER C 1 34 ? 24.717 232.186 168.513 1.00 35.07 31 SER C C 1
ATOM 4370 O O . SER C 1 34 ? 24.019 231.363 167.910 1.00 35.65 31 SER C O 1
ATOM 4373 N N . PHE C 1 35 ? 24.383 232.691 169.701 1.00 34.22 32 PHE C N 1
ATOM 4374 C CA . PHE C 1 35 ? 23.182 232.262 170.402 1.00 31.61 32 PHE C CA 1
ATOM 4375 C C . PHE C 1 35 ? 21.935 232.564 169.582 1.00 29.42 32 PHE C C 1
ATOM 4376 O O . PHE C 1 35 ? 21.039 231.724 169.476 1.00 34.86 32 PHE C O 1
ATOM 4384 N N . ARG C 1 36 ? 21.885 233.755 168.989 1.00 30.46 33 ARG C N 1
ATOM 4385 C CA . ARG C 1 36 ? 20.779 234.130 168.107 1.00 36.41 33 ARG C CA 1
ATOM 4386 C C . ARG C 1 36 ? 20.670 233.181 166.914 1.00 34.48 33 ARG C C 1
ATOM 4387 O O . ARG C 1 36 ? 19.580 232.707 166.583 1.00 32.37 33 ARG C O 1
ATOM 4395 N N . SER C 1 37 ? 21.811 232.907 166.287 1.00 34.31 34 SER C N 1
ATOM 4396 C CA . SER C 1 37 ? 21.868 232.049 165.107 1.00 37.60 34 SER C CA 1
ATOM 4397 C C . SER C 1 37 ? 21.319 230.667 165.416 1.00 34.63 34 SER C C 1
ATOM 4398 O O . SER C 1 37 ? 20.573 230.084 164.624 1.00 37.05 34 SER C O 1
ATOM 4401 N N . GLU C 1 38 ? 21.687 230.147 166.582 1.00 36.10 35 GLU C N 1
ATOM 4402 C CA . GLU C 1 38 ? 21.225 228.834 166.985 1.00 32.45 35 GLU C CA 1
ATOM 4403 C C . GLU C 1 38 ? 19.724 228.839 167.230 1.00 33.52 35 GLU C C 1
ATOM 4404 O O . GLU C 1 38 ? 19.029 227.896 166.860 1.00 34.19 35 GLU C O 1
ATOM 4410 N N . LEU C 1 39 ? 19.223 229.907 167.846 1.00 33.13 36 LEU C N 1
ATOM 4411 C CA . LEU C 1 39 ? 17.796 230.029 168.117 1.00 33.44 36 LEU C CA 1
ATOM 4412 C C . LEU C 1 39 ? 16.948 229.985 166.842 1.00 36.80 36 LEU C C 1
ATOM 4413 O O . LEU C 1 39 ? 15.924 229.298 166.790 1.00 36.91 36 LEU C O 1
ATOM 4418 N N . GLU C 1 40 ? 17.377 230.710 165.814 1.00 29.68 37 GLU C N 1
ATOM 4419 C CA . GLU C 1 40 ? 16.649 230.741 164.546 1.00 35.09 37 GLU C CA 1
ATOM 4420 C C . GLU C 1 40 ? 16.513 229.354 163.905 1.00 33.88 37 GLU C C 1
ATOM 4421 O O . GLU C 1 40 ? 15.530 229.077 163.210 1.00 31.38 37 GLU C O 1
ATOM 4427 N N . ARG C 1 41 ? 17.497 228.493 164.158 1.00 31.71 38 ARG C N 1
ATOM 4428 C CA . ARG C 1 41 ? 17.462 227.090 163.741 1.00 35.16 38 ARG C CA 1
ATOM 4429 C C . ARG C 1 41 ? 16.303 226.303 164.345 1.00 35.99 38 ARG C C 1
ATOM 4430 O O . ARG C 1 41 ? 15.629 225.526 163.662 1.00 34.98 38 ARG C O 1
ATOM 4438 N N . LEU C 1 42 ? 16.099 226.491 165.645 1.00 32.01 39 LEU C N 1
ATOM 4439 C CA . LEU C 1 42 ? 15.338 225.534 166.433 1.00 29.62 39 LEU C CA 1
ATOM 4440 C C . LEU C 1 42 ? 13.833 225.735 166.358 1.00 30.16 39 LEU C C 1
ATOM 4441 O O . LEU C 1 42 ? 13.349 226.840 166.102 1.00 31.69 39 LEU C O 1
ATOM 4446 N N . ASP C 1 43 ? 13.095 224.654 166.586 1.00 27.49 40 ASP C N 1
ATOM 4447 C CA . ASP C 1 43 ? 11.643 224.712 166.621 1.00 30.53 40 ASP C CA 1
ATOM 4448 C C . ASP C 1 43 ? 11.162 225.489 167.841 1.00 31.23 40 ASP C C 1
ATOM 4449 O O . ASP C 1 43 ? 11.903 225.673 168.803 1.00 33.52 40 ASP C O 1
ATOM 4454 N N . THR C 1 44 ? 9.915 225.943 167.787 1.00 29.75 41 THR C N 1
ATOM 4455 C CA . THR C 1 44 ? 9.290 226.632 168.903 1.00 32.28 41 THR C CA 1
ATOM 4456 C C . THR C 1 44 ? 7.902 226.069 169.114 1.00 33.15 41 THR C C 1
ATOM 4457 O O . THR C 1 44 ? 7.333 225.436 168.219 1.00 29.23 41 THR C O 1
ATOM 4461 N N . VAL C 1 45 ? 7.349 226.302 170.295 1.00 26.55 42 VAL C N 1
ATOM 4462 C CA . VAL C 1 45 ? 5.973 225.912 170.541 1.00 27.89 42 VAL C CA 1
ATOM 4463 C C . VAL C 1 45 ? 5.119 227.134 170.843 1.00 23.98 42 VAL C C 1
ATOM 4464 O O . VAL C 1 45 ? 5.631 228.231 171.019 1.00 24.66 42 VAL C O 1
ATOM 4468 N N . ASP C 1 46 ? 3.810 226.925 170.876 1.00 29.18 43 ASP C N 1
ATOM 4469 C CA . ASP C 1 46 ? 2.867 227.972 171.228 1.00 29.73 43 ASP C CA 1
ATOM 4470 C C . ASP C 1 46 ? 2.713 227.984 172.744 1.00 32.00 43 ASP C C 1
ATOM 4471 O O . ASP C 1 46 ? 1.973 227.170 173.291 1.00 34.24 43 ASP C O 1
ATOM 4476 N N . PRO C 1 47 ? 3.407 228.916 173.421 1.00 33.34 44 PRO C N 1
ATOM 4477 C CA . PRO C 1 47 ? 3.462 228.926 174.884 1.00 34.11 44 PRO C CA 1
ATOM 4478 C C . PRO C 1 47 ? 2.193 229.492 175.498 1.00 41.15 44 PRO C C 1
ATOM 4479 O O . PRO C 1 47 ? 2.083 229.548 176.724 1.00 44.96 44 PRO C O 1
ATOM 4483 N N . GLY C 1 48 ? 1.262 229.930 174.655 1.00 37.70 45 GLY C N 1
ATOM 4484 C CA . GLY C 1 48 ? -0.005 230.458 175.127 1.00 36.43 45 GLY C CA 1
ATOM 4485 C C . GLY C 1 48 ? -0.044 231.973 175.156 1.00 39.02 45 GLY C C 1
ATOM 4486 O O . GLY C 1 48 ? -1.105 232.575 175.318 1.00 41.09 45 GLY C O 1
ATOM 4487 N N . PHE C 1 49 ? 1.116 232.597 174.999 1.00 35.10 46 PHE C N 1
ATOM 4488 C CA . PHE C 1 49 ? 1.181 234.052 175.015 1.00 38.53 46 PHE C CA 1
ATOM 4489 C C . PHE C 1 49 ? 1.408 234.622 173.625 1.00 37.20 46 PHE C C 1
ATOM 4490 O O . PHE C 1 49 ? 2.382 234.274 172.955 1.00 37.06 46 PHE C O 1
ATOM 4498 N N . PRO C 1 50 ? 0.494 235.500 173.191 1.00 37.74 47 PRO C N 1
ATOM 4499 C CA . PRO C 1 50 ? 0.523 236.132 171.868 1.00 37.92 47 PRO C CA 1
ATOM 4500 C C . PRO C 1 50 ? 1.838 236.851 171.585 1.00 36.70 47 PRO C C 1
ATOM 4501 O O . PRO C 1 50 ? 2.412 237.468 172.485 1.00 35.34 47 PRO C O 1
ATOM 4505 N N . ARG C 1 51 ? 2.291 236.763 170.335 1.00 30.39 48 ARG C N 1
ATOM 4506 C CA . ARG C 1 51 ? 3.551 237.356 169.877 1.00 31.11 48 ARG C CA 1
ATOM 4507 C C . ARG C 1 51 ? 4.759 236.809 170.640 1.00 28.56 48 ARG C C 1
ATOM 4508 O O . ARG C 1 51 ? 5.775 237.498 170.790 1.00 30.46 48 ARG C O 1
ATOM 4516 N N . THR C 1 52 ? 4.649 235.564 171.099 1.00 32.45 49 THR C N 1
ATOM 4517 C CA . THR C 1 52 ? 5.752 234.904 171.788 1.00 30.43 49 THR C CA 1
ATOM 4518 C C . THR C 1 52 ? 5.949 233.465 171.316 1.00 20.79 49 THR C C 1
ATOM 4519 O O . THR C 1 52 ? 4.989 232.703 171.200 1.00 25.89 49 THR C O 1
ATOM 4523 N N . ARG C 1 53 ? 7.199 233.104 171.052 1.00 27.42 50 ARG C N 1
ATOM 4524 C CA . ARG C 1 53 ? 7.537 231.722 170.734 1.00 30.28 50 ARG C CA 1
ATOM 4525 C C . ARG C 1 53 ? 8.479 231.157 171.796 1.00 27.03 50 ARG C C 1
ATOM 4526 O O . ARG C 1 53 ? 9.481 231.787 172.147 1.00 25.55 50 ARG C O 1
ATOM 4534 N N . ARG C 1 54 ? 8.159 229.964 172.292 1.00 29.11 51 ARG C N 1
ATOM 4535 C CA . ARG C 1 54 ? 8.972 229.337 173.329 1.00 27.28 51 ARG C CA 1
ATOM 4536 C C . ARG C 1 54 ? 9.792 228.174 172.784 1.00 31.34 51 ARG C C 1
ATOM 4537 O O . ARG C 1 54 ? 9.245 227.231 172.208 1.00 29.96 51 ARG C O 1
ATOM 4545 N N . TYR C 1 55 ? 11.108 228.271 172.966 1.00 31.20 52 TYR C N 1
ATOM 4546 C CA . TYR C 1 55 ? 12.029 227.148 172.798 1.00 28.29 52 TYR C CA 1
ATOM 4547 C C . TYR C 1 55 ? 12.079 226.305 174.073 1.00 34.80 52 TYR C C 1
ATOM 4548 O O . TYR C 1 55 ? 12.813 226.643 174.998 1.00 31.59 52 TYR C O 1
ATOM 4557 N N . PRO C 1 56 ? 11.326 225.195 174.111 1.00 33.21 53 PRO C N 1
ATOM 4558 C CA . PRO C 1 56 ? 11.046 224.443 175.345 1.00 34.13 53 PRO C CA 1
ATOM 4559 C C . PRO C 1 56 ? 12.272 223.935 176.104 1.00 36.39 53 PRO C C 1
ATOM 4560 O O . PRO C 1 56 ? 12.429 224.256 177.285 1.00 37.73 53 PRO C O 1
ATOM 4564 N N . ASP C 1 57 ? 13.114 223.146 175.449 1.00 36.41 54 ASP C N 1
ATOM 4565 C CA . ASP C 1 57 ? 14.226 222.495 176.130 1.00 34.41 54 ASP C CA 1
ATOM 4566 C C . ASP C 1 57 ? 15.515 222.750 175.371 1.00 38.25 54 ASP C C 1
ATOM 4567 O O . ASP C 1 57 ? 15.995 221.886 174.634 1.00 34.67 54 ASP C O 1
ATOM 4572 N N . LEU C 1 58 ? 16.068 223.943 175.551 1.00 32.19 55 LEU C N 1
ATOM 4573 C CA . LEU C 1 58 ? 17.271 224.347 174.828 1.00 32.00 55 LEU C CA 1
ATOM 4574 C C . LEU C 1 58 ? 18.466 223.399 174.991 1.00 35.64 55 LEU C C 1
ATOM 4575 O O . LEU C 1 58 ? 19.122 223.072 174.006 1.00 32.55 55 LEU C O 1
ATOM 4580 N N . PRO C 1 59 ? 18.769 222.960 176.226 1.00 35.85 56 PRO C N 1
ATOM 4581 C CA . PRO C 1 59 ? 19.924 222.060 176.323 1.00 35.99 56 PRO C CA 1
ATOM 4582 C C . PRO C 1 59 ? 19.740 220.742 175.561 1.00 32.50 56 PRO C C 1
ATOM 4583 O O . PRO C 1 59 ? 20.721 220.140 175.120 1.00 36.57 56 PRO C O 1
ATOM 4587 N N . ALA C 1 60 ? 18.494 220.306 175.407 1.00 35.26 57 ALA C N 1
ATOM 4588 C CA . ALA C 1 60 ? 18.205 219.067 174.695 1.00 33.95 57 ALA C CA 1
ATOM 4589 C C . ALA C 1 60 ? 18.264 219.266 173.183 1.00 39.05 57 ALA C C 1
ATOM 4590 O O . ALA C 1 60 ? 18.786 218.420 172.455 1.00 38.12 57 ALA C O 1
ATOM 4592 N N . ALA C 1 61 ? 17.734 220.395 172.721 1.00 37.89 58 ALA C N 1
ATOM 4593 C CA . ALA C 1 61 ? 17.599 220.658 171.291 1.00 38.48 58 ALA C CA 1
ATOM 4594 C C . ALA C 1 61 ? 18.864 221.236 170.652 1.00 37.57 58 ALA C C 1
ATOM 4595 O O . ALA C 1 61 ? 18.953 221.328 169.426 1.00 37.38 58 ALA C O 1
ATOM 4597 N N . SER C 1 62 ? 19.836 221.631 171.468 1.00 31.58 59 SER C N 1
ATOM 4598 C CA . SER C 1 62 ? 21.043 222.252 170.933 1.00 31.55 59 SER C CA 1
ATOM 4599 C C . SER C 1 62 ? 22.256 222.053 171.819 1.00 32.17 59 SER C C 1
ATOM 4600 O O . SER C 1 62 ? 22.181 222.266 173.030 1.00 34.66 59 SER C O 1
ATOM 4603 N N . PRO C 1 63 ? 23.388 221.650 171.221 1.00 30.77 60 PRO C N 1
ATOM 4604 C CA . PRO C 1 63 ? 24.623 221.465 171.988 1.00 31.94 60 PRO C CA 1
ATOM 4605 C C . PRO C 1 63 ? 25.156 222.797 172.479 1.00 32.79 60 PRO C C 1
ATOM 4606 O O . PRO C 1 63 ? 25.832 222.864 173.508 1.00 33.67 60 PRO C O 1
ATOM 4610 N N . VAL C 1 64 ? 24.833 223.850 171.740 1.00 32.08 61 VAL C N 1
ATOM 4611 C CA . VAL C 1 64 ? 25.243 225.203 172.087 1.00 26.89 61 VAL C CA 1
ATOM 4612 C C . VAL C 1 64 ? 24.661 225.626 173.432 1.00 26.67 61 VAL C C 1
ATOM 4613 O O . VAL C 1 64 ? 25.370 226.158 174.279 1.00 24.86 61 VAL C O 1
ATOM 4617 N N . PHE C 1 65 ? 23.366 225.378 173.613 1.00 28.30 62 PHE C N 1
ATOM 4618 C CA . PHE C 1 65 ? 22.677 225.762 174.842 1.00 29.27 62 PHE C CA 1
ATOM 4619 C C . PHE C 1 65 ? 22.790 224.676 175.906 1.00 31.37 62 PHE C C 1
ATOM 4620 O O . PHE C 1 65 ? 22.576 224.937 177.090 1.00 30.15 62 PHE C O 1
ATOM 4628 N N . ALA C 1 66 ? 23.120 223.457 175.491 1.00 29.07 63 ALA C N 1
ATOM 4629 C CA . ALA C 1 66 ? 23.486 222.433 176.460 1.00 27.18 63 ALA C CA 1
ATOM 4630 C C . ALA C 1 66 ? 24.777 222.873 177.143 1.00 31.48 63 ALA C C 1
ATOM 4631 O O . ALA C 1 66 ? 25.001 222.606 178.330 1.00 29.26 63 ALA C O 1
ATOM 4633 N N . ARG C 1 67 ? 25.605 223.581 176.384 1.00 26.98 64 ARG C N 1
ATOM 4634 C CA . ARG C 1 67 ? 26.890 224.056 176.861 1.00 24.34 64 ARG C CA 1
ATOM 4635 C C . ARG C 1 67 ? 26.738 225.362 177.633 1.00 31.54 64 ARG C C 1
ATOM 4636 O O . ARG C 1 67 ? 27.433 225.583 178.628 1.00 30.69 64 ARG C O 1
ATOM 4644 N N . LEU C 1 68 ? 25.829 226.225 177.185 1.00 26.53 65 LEU C N 1
ATOM 4645 C CA . LEU C 1 68 ? 25.609 227.492 177.884 1.00 31.30 65 LEU C CA 1
ATOM 4646 C C . LEU C 1 68 ? 25.085 227.234 179.299 1.00 28.48 65 LEU C C 1
ATOM 4647 O O . LEU C 1 68 ? 25.505 227.889 180.249 1.00 30.37 65 LEU C O 1
ATOM 4652 N N . ALA C 1 69 ? 24.184 226.263 179.434 1.00 27.54 66 ALA C N 1
ATOM 4653 C CA . ALA C 1 69 ? 23.584 225.938 180.735 1.00 25.98 66 ALA C CA 1
ATOM 4654 C C . ALA C 1 69 ? 24.608 225.543 181.793 1.00 32.16 66 ALA C C 1
ATOM 4655 O O . ALA C 1 69 ? 24.335 225.609 182.996 1.00 25.85 66 ALA C O 1
ATOM 4657 N N . LEU C 1 70 ? 25.786 225.126 181.350 1.00 27.15 67 LEU C N 1
ATOM 4658 C CA . LEU C 1 70 ? 26.825 224.688 182.266 1.00 24.03 67 LEU C CA 1
ATOM 4659 C C . LEU C 1 70 ? 27.977 225.680 182.256 1.00 23.78 67 LEU C C 1
ATOM 4660 O O . LEU C 1 70 ? 29.019 225.435 182.857 1.00 28.10 67 LEU C O 1
ATOM 4665 N N . ASP C 1 71 ? 27.792 226.794 181.559 1.00 26.56 68 ASP C N 1
ATOM 4666 C CA . ASP C 1 71 ? 28.850 227.794 181.481 1.00 27.38 68 ASP C CA 1
ATOM 4667 C C . ASP C 1 71 ? 29.170 228.327 182.866 1.00 28.71 68 ASP C C 1
ATOM 4668 O O . ASP C 1 71 ? 28.264 228.629 183.645 1.00 27.42 68 ASP C O 1
ATOM 4673 N N . ASP C 1 72 ? 30.459 228.458 183.158 1.00 30.98 69 ASP C N 1
ATOM 4674 C CA . ASP C 1 72 ? 30.912 228.895 184.473 1.00 33.83 69 ASP C CA 1
ATOM 4675 C C . ASP C 1 72 ? 30.475 230.324 184.786 1.00 31.49 69 ASP C C 1
ATOM 4676 O O . ASP C 1 72 ? 30.358 230.708 185.955 1.00 33.18 69 ASP C O 1
ATOM 4681 N N . ARG C 1 73 ? 30.241 231.116 183.744 1.00 33.85 70 ARG C N 1
ATOM 4682 C CA . ARG C 1 73 ? 29.814 232.493 183.932 1.00 29.67 70 ARG C CA 1
ATOM 4683 C C . ARG C 1 73 ? 28.375 232.554 184.444 1.00 26.01 70 ARG C C 1
ATOM 4684 O O . ARG C 1 73 ? 27.955 233.564 184.997 1.00 28.91 70 ARG C O 1
ATOM 4692 N N . LEU C 1 74 ? 27.629 231.471 184.257 1.00 25.95 71 LEU C N 1
ATOM 4693 C CA . LEU C 1 74 ? 26.292 231.354 184.832 1.00 20.43 71 LEU C CA 1
ATOM 4694 C C . LEU C 1 74 ? 26.351 230.606 186.163 1.00 28.39 71 LEU C C 1
ATOM 4695 O O . LEU C 1 74 ? 25.736 231.021 187.142 1.00 24.11 71 LEU C O 1
ATOM 4700 N N . LEU C 1 75 ? 27.106 229.513 186.201 1.00 21.27 72 LEU C N 1
ATOM 4701 C CA . LEU C 1 75 ? 27.148 228.661 187.389 1.00 26.03 72 LEU C CA 1
ATOM 4702 C C . LEU C 1 75 ? 27.793 229.325 188.602 1.00 30.26 72 LEU C C 1
ATOM 4703 O O . LEU C 1 75 ? 27.368 229.094 189.736 1.00 26.21 72 LEU C O 1
ATOM 4708 N N . ALA C 1 76 ? 28.815 230.143 188.381 1.00 27.94 73 ALA C N 1
ATOM 4709 C CA . ALA C 1 76 ? 29.527 230.747 189.507 1.00 28.47 73 ALA C CA 1
ATOM 4710 C C . ALA C 1 76 ? 28.651 231.708 190.337 1.00 26.51 73 ALA C C 1
ATOM 4711 O O . ALA C 1 76 ? 28.613 231.594 191.560 1.00 26.22 73 ALA C O 1
ATOM 4713 N N . PRO C 1 77 ? 27.944 232.654 189.687 1.00 27.34 74 PRO C N 1
ATOM 4714 C CA . PRO C 1 77 ? 27.055 233.472 190.519 1.00 27.06 74 PRO C CA 1
ATOM 4715 C C . PRO C 1 77 ? 25.873 232.686 191.086 1.00 25.19 74 PRO C C 1
ATOM 4716 O O . PRO C 1 77 ? 25.425 232.976 192.208 1.00 23.19 74 PRO C O 1
ATOM 4720 N N . VAL C 1 78 ? 25.365 231.720 190.327 1.00 23.70 75 VAL C N 1
ATOM 4721 C CA . VAL C 1 78 ? 24.233 230.914 190.769 1.00 24.56 75 VAL C CA 1
ATOM 4722 C C . VAL C 1 78 ? 24.605 230.163 192.048 1.00 23.85 75 VAL C C 1
ATOM 4723 O O . VAL C 1 78 ? 23.807 230.111 192.985 1.00 25.39 75 VAL C O 1
ATOM 4727 N N . ARG C 1 79 ? 25.822 229.621 192.096 1.00 22.52 76 ARG C N 1
ATOM 4728 C CA . ARG C 1 79 ? 26.331 228.967 193.308 1.00 23.22 76 ARG C CA 1
ATOM 4729 C C . ARG C 1 79 ? 26.266 229.893 194.515 1.00 25.09 76 ARG C C 1
ATOM 4730 O O . ARG C 1 79 ? 25.836 229.485 195.592 1.00 21.88 76 ARG C O 1
ATOM 4738 N N . ASP C 1 80 ? 26.710 231.134 194.325 1.00 24.29 77 ASP C N 1
ATOM 4739 C CA . ASP C 1 80 ? 26.795 232.118 195.400 1.00 25.79 77 ASP C CA 1
ATOM 4740 C C . ASP C 1 80 ? 25.451 232.519 195.989 1.00 21.80 77 ASP C C 1
ATOM 4741 O O . ASP C 1 80 ? 25.415 233.162 197.039 1.00 22.41 77 ASP C O 1
ATOM 4746 N N . VAL C 1 81 ? 24.351 232.152 195.340 1.00 19.78 78 VAL C N 1
ATOM 4747 C CA . VAL C 1 81 ? 23.044 232.482 195.908 1.00 17.78 78 VAL C CA 1
ATOM 4748 C C . VAL C 1 81 ? 22.177 231.255 196.212 1.00 23.46 78 VAL C C 1
ATOM 4749 O O . VAL C 1 81 ? 21.184 231.357 196.930 1.00 19.64 78 VAL C O 1
ATOM 4753 N N . VAL C 1 82 ? 22.557 230.098 195.676 1.00 16.53 79 VAL C N 1
ATOM 4754 C CA . VAL C 1 82 ? 21.905 228.834 196.023 1.00 14.96 79 VAL C CA 1
ATOM 4755 C C . VAL C 1 82 ? 22.628 228.119 197.161 1.00 20.44 79 VAL C C 1
ATOM 4756 O O . VAL C 1 82 ? 21.986 227.631 198.103 1.00 18.33 79 VAL C O 1
ATOM 4760 N N . ASN C 1 83 ? 23.959 228.061 197.058 1.00 17.84 80 ASN C N 1
ATOM 4761 C CA . ASN C 1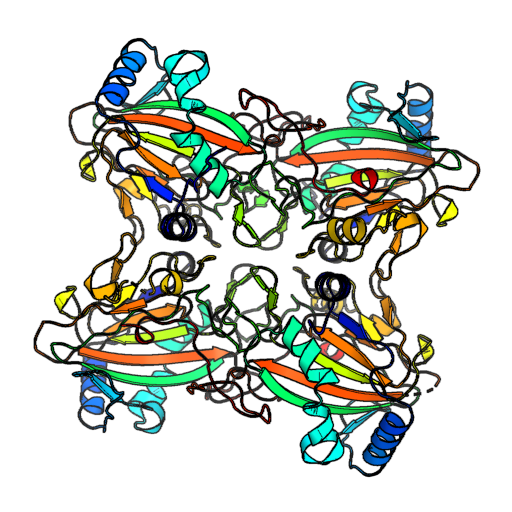 83 ? 24.825 227.451 198.068 1.00 18.61 80 ASN C CA 1
ATOM 4762 C C . ASN C 1 83 ? 24.370 226.051 198.471 1.00 18.65 80 ASN C C 1
ATOM 4763 O O . ASN C 1 83 ? 24.311 225.714 199.659 1.00 18.66 80 ASN C O 1
ATOM 4768 N N . GLN C 1 84 ? 24.066 225.240 197.464 1.00 19.49 81 GLN C N 1
ATOM 4769 C CA . GLN C 1 84 ? 23.662 223.854 197.634 1.00 13.36 81 GLN C CA 1
ATOM 4770 C C . GLN C 1 84 ? 24.292 223.064 196.505 1.00 18.38 81 GLN C C 1
ATOM 4771 O O . GLN C 1 84 ? 24.668 223.652 195.494 1.00 20.20 81 GLN C O 1
ATOM 4777 N N . PRO C 1 85 ? 24.409 221.742 196.675 1.00 17.73 82 PRO C N 1
ATOM 4778 C CA . PRO C 1 85 ? 24.702 220.921 195.488 1.00 20.17 82 PRO C CA 1
ATOM 4779 C C . PRO C 1 85 ? 23.694 221.211 194.369 1.00 21.51 82 PRO C C 1
ATOM 4780 O O . PRO C 1 85 ? 22.490 221.112 194.594 1.00 20.99 82 PRO C O 1
ATOM 4784 N N . LEU C 1 86 ? 24.185 221.518 193.167 1.00 28.65 83 LEU C N 1
ATOM 4785 C CA . LEU C 1 86 ? 23.347 222.087 192.110 1.00 26.56 83 LEU C CA 1
ATOM 4786 C C . LEU C 1 86 ? 22.770 221.105 191.080 1.00 24.90 83 LEU C C 1
ATOM 4787 O O . LEU C 1 86 ? 23.368 220.083 190.757 1.00 24.21 83 LEU C O 1
ATOM 4792 N N . ARG C 1 87 ? 21.592 221.441 190.569 1.00 23.28 84 ARG C N 1
ATOM 4793 C CA . ARG C 1 87 ? 21.003 220.728 189.443 1.00 21.82 84 ARG C CA 1
ATOM 4794 C C . ARG C 1 87 ? 20.491 221.736 188.421 1.00 23.73 84 ARG C C 1
ATOM 4795 O O . ARG C 1 87 ? 20.063 222.828 188.788 1.00 20.85 84 ARG C O 1
ATOM 4803 N N . LEU C 1 88 ? 20.538 221.380 187.140 1.00 21.30 85 LEU C N 1
ATOM 4804 C CA . LEU C 1 88 ? 19.868 222.177 186.109 1.00 17.33 85 LEU C CA 1
ATOM 4805 C C . LEU C 1 88 ? 18.419 221.750 186.036 1.00 22.03 85 LEU C C 1
ATOM 4806 O O . LEU C 1 88 ? 18.126 220.583 185.774 1.00 26.05 85 LEU C O 1
ATOM 4811 N N . LEU C 1 89 ? 17.503 222.683 186.267 1.00 16.61 86 LEU C N 1
ATOM 4812 C CA . LEU C 1 89 ? 16.095 222.329 186.380 1.00 19.33 86 LEU C CA 1
ATOM 4813 C C . LEU C 1 89 ? 15.335 222.565 185.078 1.00 20.10 86 LEU C C 1
ATOM 4814 O O . LEU C 1 89 ? 14.322 221.911 184.799 1.00 20.18 86 LEU C O 1
ATOM 4819 N N . GLU C 1 90 ? 15.826 223.514 184.302 1.00 19.60 87 GLU C N 1
ATOM 4820 C CA . GLU C 1 90 ? 15.191 223.870 183.038 1.00 23.18 87 GLU C CA 1
ATOM 4821 C C . GLU C 1 90 ? 16.079 224.782 182.219 1.00 24.58 87 GLU C C 1
ATOM 4822 O O . GLU C 1 90 ? 17.005 225.400 182.733 1.00 19.13 87 GLU C O 1
ATOM 4828 N N . GLY C 1 91 ? 15.786 224.858 180.925 1.00 21.18 88 GLY C N 1
ATOM 4829 C CA . GLY C 1 91 ? 16.504 225.749 180.036 1.00 23.45 88 GLY C CA 1
ATOM 4830 C C . GLY C 1 91 ? 15.634 226.015 178.827 1.00 28.86 88 GLY C C 1
ATOM 4831 O O . GLY C 1 91 ? 15.355 225.105 178.047 1.00 29.00 88 GLY C O 1
ATOM 4832 N N . TYR C 1 92 ? 15.190 227.258 178.673 1.00 23.28 89 TYR C N 1
ATOM 4833 C CA . TYR C 1 92 ? 14.253 227.586 177.610 1.00 26.13 89 TYR C CA 1
ATOM 4834 C C . TYR C 1 92 ? 14.541 228.952 176.997 1.00 27.52 89 TYR C C 1
ATOM 4835 O O . TYR C 1 92 ? 15.275 229.762 177.556 1.00 21.80 89 TYR C O 1
ATOM 4844 N N . GLY C 1 93 ? 13.987 229.189 175.812 1.00 28.59 90 GLY C N 1
ATOM 4845 C CA . GLY C 1 93 ? 14.162 230.463 175.141 1.00 26.77 90 GLY C CA 1
ATOM 4846 C C . GLY C 1 93 ? 12.832 231.135 174.881 1.00 17.84 90 GLY C C 1
ATOM 4847 O O . GLY C 1 93 ? 11.795 230.477 174.786 1.00 26.28 90 GLY C O 1
ATOM 4848 N N . LEU C 1 94 ? 12.854 232.463 174.819 1.00 22.30 91 LEU C N 1
ATOM 4849 C CA . LEU C 1 94 ? 11.660 233.223 174.515 1.00 23.69 91 LEU C CA 1
ATOM 4850 C C . LEU C 1 94 ? 11.962 234.239 173.420 1.00 26.82 91 LEU C C 1
ATOM 4851 O O . LEU C 1 94 ? 12.896 235.036 173.525 1.00 21.88 91 LEU C O 1
ATOM 4856 N N . ARG C 1 95 ? 11.190 234.181 172.345 1.00 27.87 92 ARG C N 1
ATOM 4857 C CA . ARG C 1 95 ? 11.317 235.183 171.300 1.00 25.25 92 ARG C CA 1
ATOM 4858 C C . ARG C 1 95 ? 10.013 235.971 171.229 1.00 21.01 92 ARG C C 1
ATOM 4859 O O . ARG C 1 95 ? 8.931 235.393 171.147 1.00 28.77 92 ARG C O 1
ATOM 4867 N N . ARG C 1 96 ? 10.124 237.294 171.311 1.00 28.99 93 ARG C N 1
ATOM 4868 C CA . ARG C 1 96 ? 8.947 238.152 171.404 1.00 29.08 93 ARG C CA 1
ATOM 4869 C C . ARG C 1 96 ? 8.940 239.291 170.385 1.00 30.44 93 ARG C C 1
ATOM 4870 O O . ARG C 1 96 ? 9.970 239.920 170.113 1.00 29.41 93 ARG C O 1
ATOM 4878 N N . THR C 1 97 ? 7.753 239.556 169.856 1.00 30.45 94 THR C N 1
ATOM 4879 C CA . THR C 1 97 ? 7.534 240.643 168.913 1.00 32.91 94 THR C CA 1
ATOM 4880 C C . THR C 1 97 ? 6.639 241.679 169.597 1.00 37.04 94 THR C C 1
ATOM 4881 O O . THR C 1 97 ? 6.173 241.459 170.722 1.00 30.72 94 THR C O 1
ATOM 4885 N N . LYS C 1 98 ? 6.436 242.817 168.938 1.00 35.76 95 LYS C N 1
ATOM 4886 C CA . LYS C 1 98 ? 5.536 243.858 169.413 1.00 31.91 95 LYS C CA 1
ATOM 4887 C C . LYS C 1 98 ? 4.161 243.281 169.745 1.00 35.55 95 LYS C C 1
ATOM 4888 O O . LYS C 1 98 ? 3.701 242.350 169.078 1.00 31.61 95 LYS C O 1
ATOM 4894 N N . ASP C 1 99 ? 3.561 243.827 170.810 1.00 34.21 96 ASP C N 1
ATOM 4895 C CA . ASP C 1 99 ? 2.222 243.502 171.322 1.00 34.73 96 ASP C CA 1
ATOM 4896 C C . ASP C 1 99 ? 2.257 242.341 172.322 1.00 35.23 96 ASP C C 1
ATOM 4897 O O . ASP C 1 99 ? 1.216 241.926 172.833 1.00 37.59 96 ASP C O 1
ATOM 4902 N N . SER C 1 100 ? 3.450 241.828 172.606 1.00 31.56 97 SER C N 1
ATOM 4903 C CA . SER C 1 100 ? 3.592 240.755 173.588 1.00 27.67 97 SER C CA 1
ATOM 4904 C C . SER C 1 100 ? 3.801 241.317 174.988 1.00 26.96 97 SER C C 1
ATOM 4905 O O . SER C 1 100 ? 4.259 242.448 175.160 1.00 24.73 97 SER C O 1
ATOM 4908 N N . VAL C 1 101 ? 3.485 240.495 175.979 1.00 20.64 98 VAL C N 1
ATOM 4909 C CA . VAL C 1 101 ? 3.548 240.894 177.376 1.00 26.15 98 VAL C CA 1
ATOM 4910 C C . VAL C 1 101 ? 3.691 239.660 178.273 1.00 22.52 98 VAL C C 1
ATOM 4911 O O . VAL C 1 101 ? 3.193 238.574 177.942 1.00 25.06 98 VAL C O 1
ATOM 4915 N N . LEU C 1 102 ? 4.365 239.828 179.411 1.00 25.28 99 LEU C N 1
ATOM 4916 C CA . LEU C 1 102 ? 4.469 238.761 180.401 1.00 17.63 99 LEU C CA 1
ATOM 4917 C C . LEU C 1 102 ? 3.988 239.284 181.747 1.00 15.97 99 LEU C C 1
ATOM 4918 O O . LEU C 1 102 ? 4.665 240.101 182.351 1.00 19.77 99 LEU C O 1
ATOM 4923 N N . TYR C 1 103 ? 2.818 238.835 182.190 1.00 17.46 100 TYR C N 1
ATOM 4924 C CA . TYR C 1 103 ? 2.197 239.389 183.391 1.00 15.12 100 TYR C CA 1
ATOM 4925 C C . TYR C 1 103 ? 2.992 238.981 184.624 1.00 17.76 100 TYR C C 1
ATOM 4926 O O . TYR C 1 103 ? 3.953 238.215 184.516 1.00 18.56 100 TYR C O 1
ATOM 4935 N N . LEU C 1 104 ? 2.618 239.526 185.777 1.00 16.29 101 LEU C N 1
ATOM 4936 C CA . LEU C 1 104 ? 3.412 239.289 186.981 1.00 15.91 101 LEU C CA 1
ATOM 4937 C C . LEU C 1 104 ? 3.241 237.857 187.491 1.00 14.96 101 LEU C C 1
ATOM 4938 O O . LEU C 1 104 ? 2.156 237.256 187.437 1.00 15.99 101 LEU C O 1
ATOM 4943 N N . HIS C 1 105 ? 4.352 237.311 187.971 1.00 15.39 102 HIS C N 1
ATOM 4944 C CA . HIS C 1 105 ? 4.382 235.970 188.538 1.00 18.63 102 HIS C CA 1
ATOM 4945 C C . HIS C 1 105 ? 5.479 235.934 189.600 1.00 17.56 102 HIS C C 1
ATOM 4946 O O . HIS C 1 105 ? 6.324 236.829 189.657 1.00 13.92 102 HIS C O 1
ATOM 4953 N N . GLY C 1 106 ? 5.469 234.900 190.432 1.00 19.76 103 GLY C N 1
ATOM 4954 C CA . GLY C 1 106 ? 6.344 234.870 191.595 1.00 18.55 103 GLY C CA 1
ATOM 4955 C C . GLY C 1 106 ? 5.703 235.645 192.721 1.00 20.04 103 GLY C C 1
ATOM 4956 O O . GLY C 1 106 ? 4.530 236.003 192.645 1.00 20.61 103 GLY C O 1
ATOM 4957 N N . GLY C 1 107 ? 6.472 235.905 193.774 1.00 16.96 104 GLY C N 1
ATOM 4958 C CA . GLY C 1 107 ? 5.932 236.536 194.971 1.00 13.32 104 GLY C CA 1
ATOM 4959 C C . GLY C 1 107 ? 6.043 235.592 196.144 1.00 18.50 104 GLY C C 1
ATOM 4960 O O . GLY C 1 107 ? 5.572 234.459 196.089 1.00 18.62 104 GLY C O 1
ATOM 4961 N N . ASN C 1 108 ? 6.657 236.074 197.218 1.00 14.87 105 ASN C N 1
ATOM 4962 C CA . ASN C 1 108 ? 6.990 235.224 198.356 1.00 15.63 105 ASN C CA 1
ATOM 4963 C C . ASN C 1 108 ? 5.787 234.660 199.116 1.00 18.57 105 ASN C C 1
ATOM 4964 O O . ASN C 1 108 ? 5.879 233.602 199.742 1.00 20.44 105 ASN C O 1
ATOM 4969 N N . SER C 1 109 ? 4.662 235.363 199.067 1.00 13.87 106 SER C N 1
ATOM 4970 C CA . SER C 1 109 ? 3.538 235.038 199.927 1.00 15.66 106 SER C CA 1
ATOM 4971 C C . SER C 1 109 ? 2.213 234.965 199.194 1.00 17.17 106 SER C C 1
ATOM 4972 O O . SER C 1 109 ? 1.160 235.108 199.812 1.00 16.35 106 SER C O 1
ATOM 4975 N N . GLU C 1 110 ? 2.257 234.751 197.882 1.00 19.08 107 GLU C N 1
ATOM 4976 C CA . GLU C 1 110 ? 1.025 234.582 197.128 1.00 16.93 107 GLU C CA 1
ATOM 4977 C C . GLU C 1 110 ? 0.314 233.300 197.550 1.00 17.67 107 GLU C C 1
ATOM 4978 O O . GLU C 1 110 ? 0.934 232.377 198.085 1.00 21.18 107 GLU C O 1
ATOM 4984 N N . LEU C 1 111 ? -0.993 233.263 197.333 1.00 15.02 108 LEU C N 1
ATOM 4985 C CA . LEU C 1 111 ? -1.840 232.193 197.834 1.00 18.00 108 LEU C CA 1
ATOM 4986 C C . LEU C 1 111 ? -2.038 231.067 196.826 1.00 20.33 108 LEU C C 1
ATOM 4987 O O . LEU C 1 111 ? -1.896 231.249 195.610 1.00 19.62 108 LEU C O 1
ATOM 4992 N N . LEU C 1 112 ? -2.384 229.903 197.358 1.00 16.91 109 LEU C N 1
ATOM 4993 C CA . LEU C 1 112 ? -2.743 228.726 196.568 1.00 20.11 109 LEU C CA 1
ATOM 4994 C C . LEU C 1 112 ? -3.805 227.916 197.313 1.00 25.20 109 LEU C C 1
ATOM 4995 O O . LEU C 1 112 ? -3.644 227.573 198.488 1.00 21.46 109 LEU C O 1
ATOM 5000 N N . ASP C 1 113 ? -4.900 227.618 196.626 1.00 23.36 110 ASP C N 1
ATOM 5001 C CA . ASP C 1 113 ? -5.940 226.787 197.194 1.00 29.19 110 ASP C CA 1
ATOM 5002 C C . ASP C 1 113 ? -5.613 225.326 196.898 1.00 31.56 110 ASP C C 1
ATOM 5003 O O . ASP C 1 113 ? -5.434 224.946 195.738 1.00 33.78 110 ASP C O 1
ATOM 5008 N N . LEU C 1 114 ? -5.508 224.520 197.952 1.00 34.77 111 LEU C N 1
ATOM 5009 C CA . LEU C 1 114 ? -5.116 223.119 197.815 1.00 37.87 111 LEU C CA 1
ATOM 5010 C C . LEU C 1 114 ? -6.303 222.167 197.661 1.00 42.90 111 LEU C C 1
ATOM 5011 O O . LEU C 1 114 ? -6.174 221.097 197.061 1.00 49.85 111 LEU C O 1
ATOM 5016 N N . GLY C 1 115 ? -7.455 222.545 198.205 1.00 42.03 112 GLY C N 1
ATOM 5017 C CA . GLY C 1 115 ? -8.635 221.706 198.111 1.00 43.06 112 GLY C CA 1
ATOM 5018 C C . GLY C 1 115 ? -9.392 221.616 199.418 1.00 44.92 112 GLY C C 1
ATOM 5019 O O . GLY C 1 115 ? -10.620 221.532 199.433 1.00 49.40 112 GLY C O 1
ATOM 5020 N N . ASP C 1 116 ? -8.655 221.625 200.523 1.00 41.43 113 ASP C N 1
ATOM 5021 C CA . ASP C 1 116 ? -9.263 221.616 201.847 1.00 38.59 113 ASP C CA 1
ATOM 5022 C C . ASP C 1 116 ? -8.668 222.727 202.702 1.00 39.82 113 ASP C C 1
ATOM 5023 O O . ASP C 1 116 ? -9.036 222.901 203.866 1.00 37.70 113 ASP C O 1
ATOM 5028 N N . ARG C 1 117 ? -7.750 223.480 202.104 1.00 33.72 114 ARG C N 1
ATOM 5029 C CA . ARG C 1 117 ? -7.020 224.520 202.811 1.00 34.05 114 ARG C CA 1
ATOM 5030 C C . ARG C 1 117 ? -6.360 225.501 201.851 1.00 30.62 114 ARG C C 1
ATOM 5031 O O . ARG C 1 117 ? -6.170 225.216 200.667 1.00 29.27 114 ARG C O 1
ATOM 5039 N N . GLN C 1 118 ? -5.992 226.657 202.383 1.00 26.17 115 GLN C N 1
ATOM 5040 C CA . GLN C 1 118 ? -5.288 227.667 201.613 1.00 26.68 115 GLN C CA 1
ATOM 5041 C C . GLN C 1 118 ? -3.888 227.863 202.177 1.00 24.04 115 GLN C C 1
ATOM 5042 O O . GLN C 1 118 ? -3.730 228.028 203.383 1.00 27.97 115 GLN C O 1
ATOM 5048 N N . VAL C 1 119 ? -2.879 227.815 201.314 1.00 20.05 116 VAL C N 1
ATOM 5049 C CA . VAL C 1 119 ? -1.492 227.949 201.739 1.00 21.40 116 VAL C CA 1
ATOM 5050 C C . VAL C 1 119 ? -0.867 229.207 201.145 1.00 20.04 116 VAL C C 1
ATOM 5051 O O . VAL C 1 119 ? -1.282 229.678 200.074 1.00 22.00 116 VAL C O 1
ATOM 5055 N N . GLY C 1 120 ? 0.123 229.760 201.843 1.00 18.73 117 GLY C N 1
ATOM 5056 C CA . GLY C 1 120 ? 0.744 231.019 201.459 1.00 17.65 117 GLY C CA 1
ATOM 5057 C C . GLY C 1 120 ? 2.265 230.989 201.416 1.00 18.28 117 GLY C C 1
ATOM 5058 O O . GLY C 1 120 ? 2.927 232.024 201.434 1.00 17.31 117 GLY C O 1
ATOM 5059 N N . ARG C 1 121 ? 2.826 229.787 201.382 1.00 18.83 118 ARG C N 1
ATOM 5060 C CA . ARG C 1 121 ? 4.247 229.597 201.133 1.00 14.38 118 ARG C CA 1
ATOM 5061 C C . ARG C 1 121 ? 4.422 228.592 199.996 1.00 14.26 118 ARG C C 1
ATOM 5062 O O . ARG C 1 121 ? 3.700 227.602 199.941 1.00 17.31 118 ARG C O 1
ATOM 5070 N N . ASP C 1 122 ? 5.361 228.865 199.097 1.00 17.34 119 ASP C N 1
ATOM 5071 C CA . ASP C 1 122 ? 5.755 227.900 198.068 1.00 14.94 119 ASP C CA 1
ATOM 5072 C C . ASP C 1 122 ? 7.190 227.516 198.359 1.00 14.05 119 ASP C C 1
ATOM 5073 O O . ASP C 1 122 ? 8.086 228.322 198.169 1.00 15.61 119 ASP C O 1
ATOM 5078 N N . LEU C 1 123 ? 7.409 226.290 198.841 1.00 18.42 120 LEU C N 1
ATOM 5079 C CA . LEU C 1 123 ? 8.734 225.906 199.317 1.00 18.48 120 LEU C CA 1
ATOM 5080 C C . LEU C 1 123 ? 9.758 225.824 198.205 1.00 14.94 120 LEU C C 1
ATOM 5081 O O . LEU C 1 123 ? 10.952 225.815 198.466 1.00 17.69 120 LEU C O 1
ATOM 5086 N N . SER C 1 124 ? 9.301 225.826 196.949 1.00 19.06 121 SER C N 1
ATOM 5087 C CA . SER C 1 124 ? 10.225 225.779 195.836 1.00 16.58 121 SER C CA 1
ATOM 5088 C C . SER C 1 124 ? 10.961 227.099 195.672 1.00 10.88 121 SER C C 1
ATOM 5089 O O . SER C 1 124 ? 12.034 227.150 195.090 1.00 14.70 121 SER C O 1
ATOM 5092 N N . ILE C 1 125 ? 10.399 228.154 196.258 1.00 14.23 122 ILE C N 1
ATOM 5093 C CA . ILE C 1 125 ? 10.979 229.477 196.147 1.00 12.48 122 ILE C CA 1
ATOM 5094 C C . ILE C 1 125 ? 11.211 230.098 197.518 1.00 17.49 122 ILE C C 1
ATOM 5095 O O . ILE C 1 125 ? 11.523 231.278 197.607 1.00 16.40 122 ILE C O 1
ATOM 5100 N N . THR C 1 126 ? 11.066 229.300 198.574 1.00 14.67 123 THR C N 1
ATOM 5101 C CA . THR C 1 126 ? 11.252 229.816 199.931 1.00 15.32 123 THR C CA 1
ATOM 5102 C C . THR C 1 126 ? 12.742 229.790 200.269 1.00 15.92 123 THR C C 1
ATOM 5103 O O . THR C 1 126 ? 13.382 228.726 200.278 1.00 15.75 123 THR C O 1
ATOM 5107 N N . HIS C 1 127 ? 13.285 230.972 200.538 1.00 13.31 124 HIS C N 1
ATOM 5108 C CA . HIS C 1 127 ? 14.721 231.169 200.654 1.00 12.29 124 HIS C CA 1
ATOM 5109 C C . HIS C 1 127 ? 15.080 231.692 202.016 1.00 15.06 124 HIS C C 1
ATOM 5110 O O . HIS C 1 127 ? 14.222 232.197 202.746 1.00 15.77 124 HIS C O 1
ATOM 5117 N N . THR C 1 128 ? 16.358 231.597 202.340 1.00 14.75 125 THR C N 1
ATOM 5118 C CA . THR C 1 128 ? 16.804 231.994 203.662 1.00 15.51 125 THR C CA 1
ATOM 5119 C C . THR C 1 128 ? 18.261 232.443 203.614 1.00 17.55 125 THR C C 1
ATOM 5120 O O . THR C 1 128 ? 18.872 232.544 202.540 1.00 16.26 125 THR C O 1
ATOM 5124 N N . TYR C 1 129 ? 18.799 232.737 204.787 1.00 10.84 126 TYR C N 1
ATOM 5125 C CA . TYR C 1 129 ? 20.144 233.260 204.974 1.00 14.64 126 TYR C CA 1
ATOM 5126 C C . TYR C 1 129 ? 20.715 232.672 206.256 1.00 15.42 126 TYR C C 1
ATOM 5127 O O . TYR C 1 129 ? 20.026 232.649 207.280 1.00 14.53 126 TYR C O 1
ATOM 5136 N N . HIS C 1 130 ? 21.971 232.239 206.216 1.00 14.48 127 HIS C N 1
ATOM 5137 C CA . HIS C 1 130 ? 22.604 231.640 207.395 1.00 12.46 127 HIS C CA 1
ATOM 5138 C C . HIS C 1 130 ? 24.117 231.780 207.341 1.00 14.34 127 HIS C C 1
ATOM 5139 O O . HIS C 1 130 ? 24.750 231.370 206.363 1.00 14.19 127 HIS C O 1
ATOM 5146 N N . ASP C 1 131 ? 24.686 232.375 208.385 1.00 14.84 128 ASP C N 1
ATOM 5147 C CA . ASP C 1 131 ? 26.134 232.509 208.558 1.00 13.77 128 ASP C CA 1
ATOM 5148 C C . ASP C 1 131 ? 26.869 232.978 207.301 1.00 16.95 128 ASP C C 1
ATOM 5149 O O . ASP C 1 131 ? 27.806 232.316 206.845 1.00 18.88 128 ASP C O 1
ATOM 5154 N N . GLY C 1 132 ? 26.438 234.106 206.736 1.00 15.29 129 GLY C N 1
ATOM 5155 C CA . GLY C 1 132 ? 27.170 234.748 205.654 1.00 18.18 129 GLY C CA 1
ATOM 5156 C C . GLY C 1 132 ? 26.834 234.251 204.265 1.00 18.56 129 GLY C C 1
ATOM 5157 O O . GLY C 1 132 ? 27.477 234.665 203.286 1.00 22.39 129 GLY C O 1
ATOM 5158 N N . LYS C 1 133 ? 25.837 233.368 204.170 1.00 15.99 130 LYS C N 1
ATOM 5159 C CA . LYS C 1 133 ? 25.444 232.770 202.890 1.00 16.96 130 LYS C CA 1
ATOM 5160 C C . LYS C 1 133 ? 23.943 232.819 202.608 1.00 18.61 130 LYS C C 1
ATOM 5161 O O . LYS C 1 133 ? 23.096 232.527 203.470 1.00 17.31 130 LYS C O 1
ATOM 5167 N N . LEU C 1 134 ? 23.620 233.201 201.380 1.00 14.78 131 LEU C N 1
ATOM 5168 C CA . LEU C 1 134 ? 22.269 233.113 200.884 1.00 15.22 131 LEU C CA 1
ATOM 5169 C C . LEU C 1 134 ? 21.966 231.685 200.501 1.00 16.90 131 LEU C C 1
ATOM 5170 O O . LEU C 1 134 ? 22.818 230.974 199.957 1.00 19.04 131 LEU C O 1
ATOM 5175 N N . TYR C 1 135 ? 20.731 231.281 200.749 1.00 12.83 132 TYR C N 1
ATOM 5176 C CA . TYR C 1 135 ? 20.251 229.978 200.346 1.00 12.87 132 TYR C CA 1
ATOM 5177 C C . TYR C 1 135 ? 18.935 230.140 199.616 1.00 13.88 132 TYR C C 1
ATOM 5178 O O . TYR C 1 135 ? 17.875 230.114 200.223 1.00 16.55 132 TYR C O 1
ATOM 5187 N N . CYS C 1 136 ? 19.003 230.343 198.299 1.00 14.58 133 CYS C N 1
ATOM 5188 C CA . CYS C 1 136 ? 17.788 230.397 197.492 1.00 15.35 133 CYS C CA 1
ATOM 5189 C C . CYS C 1 136 ? 17.633 229.120 196.660 1.00 15.11 133 CYS C C 1
ATOM 5190 O O . CYS C 1 136 ? 18.526 228.772 195.908 1.00 19.31 133 CYS C O 1
ATOM 5193 N N . PRO C 1 137 ? 16.495 228.429 196.789 1.00 18.43 134 PRO C N 1
ATOM 5194 C CA . PRO C 1 137 ? 16.353 227.115 196.146 1.00 16.56 134 PRO C CA 1
ATOM 5195 C C . PRO C 1 137 ? 16.088 227.182 194.644 1.00 18.67 134 PRO C C 1
ATOM 5196 O O . PRO C 1 137 ? 16.397 226.211 193.953 1.00 17.20 134 PRO C O 1
ATOM 5200 N N . TYR C 1 138 ? 15.529 228.277 194.137 1.00 18.29 135 TYR C N 1
ATOM 5201 C CA . TYR C 1 138 ? 15.183 228.333 192.711 1.00 14.45 135 TYR C CA 1
ATOM 5202 C C . TYR C 1 138 ? 15.605 229.677 192.157 1.00 17.74 135 TYR C C 1
ATOM 5203 O O . TYR C 1 138 ? 15.004 230.704 192.470 1.00 18.51 135 TYR C O 1
ATOM 5212 N N . VAL C 1 139 ? 16.666 229.670 191.363 1.00 16.87 136 VAL C N 1
ATOM 5213 C CA . VAL C 1 139 ? 17.177 230.896 190.769 1.00 12.98 136 VAL C CA 1
ATOM 5214 C C . VAL C 1 139 ? 17.289 230.700 189.269 1.00 15.30 136 VAL C C 1
ATOM 5215 O O . VAL C 1 139 ? 17.522 229.589 188.799 1.00 21.95 136 VAL C O 1
ATOM 5219 N N . LYS C 1 140 ? 17.093 231.789 188.531 1.00 16.02 137 LYS C N 1
ATOM 5220 C CA . LYS C 1 140 ? 17.279 231.773 187.093 1.00 21.99 137 LYS C CA 1
ATOM 5221 C C . LYS C 1 140 ? 18.431 232.662 186.677 1.00 21.42 137 LYS C C 1
ATOM 5222 O O . LYS C 1 140 ? 18.689 233.710 187.274 1.00 20.81 137 LYS C O 1
ATOM 5228 N N . ALA C 1 141 ? 19.138 232.232 185.642 1.00 24.36 138 ALA C N 1
ATOM 5229 C CA . ALA C 1 141 ? 20.097 233.099 184.995 1.00 24.65 138 ALA C CA 1
ATOM 5230 C C . ALA C 1 141 ? 19.484 233.471 183.652 1.00 22.10 138 ALA C C 1
ATOM 5231 O O . ALA C 1 141 ? 19.395 232.637 182.748 1.00 25.13 138 ALA C O 1
ATOM 5233 N N . LEU C 1 142 ? 19.006 234.705 183.549 1.00 22.07 139 LEU C N 1
ATOM 5234 C CA . LEU C 1 142 ? 18.388 235.182 182.314 1.00 26.43 139 LEU C CA 1
ATOM 5235 C C . LEU C 1 142 ? 19.448 235.775 181.409 1.00 25.97 139 LEU C C 1
ATOM 5236 O O . LEU C 1 142 ? 20.092 236.762 181.771 1.00 19.32 139 LEU C O 1
ATOM 5241 N N . VAL C 1 143 ? 19.636 235.176 180.233 1.00 27.48 140 VAL C N 1
ATOM 5242 C CA . VAL C 1 143 ? 20.646 235.674 179.309 1.00 25.41 140 VAL C CA 1
ATOM 5243 C C . VAL C 1 143 ? 19.996 236.398 178.140 1.00 22.02 140 VAL C C 1
ATOM 5244 O O . VAL C 1 143 ? 19.349 235.777 177.292 1.00 27.88 140 VAL C O 1
ATOM 5248 N N . TYR C 1 144 ? 20.167 237.714 178.102 1.00 25.14 141 TYR C N 1
ATOM 5249 C CA . TYR C 1 144 ? 19.480 238.529 177.104 1.00 26.62 141 TYR C CA 1
ATOM 5250 C C . TYR C 1 144 ? 20.252 238.589 175.803 1.00 24.43 141 TYR C C 1
ATOM 5251 O O . TYR C 1 144 ? 21.470 238.781 175.797 1.00 29.02 141 TYR C O 1
ATOM 5260 N N . LEU C 1 145 ? 19.523 238.444 174.703 1.00 30.56 142 LEU C N 1
ATOM 5261 C CA . LEU C 1 145 ? 20.128 238.422 173.377 1.00 30.08 142 LEU C CA 1
ATOM 5262 C C . LEU C 1 145 ? 19.677 239.609 172.533 1.00 36.29 142 LEU C C 1
ATOM 5263 O O . LEU C 1 145 ? 19.827 239.601 171.310 1.00 34.81 142 LEU C O 1
ATOM 5268 N N . SER C 1 146 ? 19.137 240.631 173.193 1.00 32.37 143 SER C N 1
ATOM 5269 C CA . SER C 1 146 ? 18.781 241.887 172.531 1.00 31.01 143 SER C CA 1
ATOM 5270 C C . SER C 1 146 ? 18.758 243.034 173.540 1.00 35.57 143 SER C C 1
ATOM 5271 O O . SER C 1 146 ? 18.579 242.811 174.738 1.00 30.52 143 SER C O 1
ATOM 5274 N N . ASP C 1 147 ? 18.950 244.261 173.069 1.00 31.64 144 ASP C N 1
ATOM 5275 C CA . ASP C 1 147 ? 18.963 245.409 173.969 1.00 35.20 144 ASP C CA 1
ATOM 5276 C C . ASP C 1 147 ? 17.547 245.762 174.417 1.00 30.14 144 ASP C C 1
ATOM 5277 O O . ASP C 1 147 ? 16.606 245.750 173.620 1.00 31.79 144 ASP C O 1
ATOM 5282 N N . ILE C 1 148 ? 17.399 246.048 175.708 1.00 31.77 145 ILE C N 1
ATOM 5283 C CA . ILE C 1 148 ? 16.123 246.483 176.269 1.00 32.33 145 ILE C CA 1
ATOM 5284 C C . ILE C 1 148 ? 16.360 247.744 177.097 1.00 29.92 145 ILE C C 1
ATOM 5285 O O . ILE C 1 148 ? 16.814 247.664 178.237 1.00 31.38 145 ILE C O 1
ATOM 5290 N N . GLN C 1 149 ? 16.064 248.908 176.525 1.00 27.01 146 GLN C N 1
ATOM 5291 C CA . GLN C 1 149 ? 16.478 250.166 177.134 1.00 30.39 146 GLN C CA 1
ATOM 5292 C C . GLN C 1 149 ? 15.330 251.131 177.412 1.00 23.73 146 GLN C C 1
ATOM 5293 O O . GLN C 1 149 ? 15.564 252.248 177.863 1.00 31.16 146 GLN C O 1
ATOM 5299 N N . SER C 1 150 ? 14.102 250.697 177.152 1.00 27.41 147 SER C N 1
ATOM 5300 C CA . SER C 1 150 ? 12.924 251.495 177.484 1.00 29.02 147 SER C CA 1
ATOM 5301 C C . SER C 1 150 ? 11.742 250.589 177.841 1.00 30.05 147 SER C C 1
ATOM 5302 O O . SER C 1 150 ? 11.739 249.408 177.500 1.00 27.12 147 SER C O 1
ATOM 5305 N N . PRO C 1 151 ? 10.739 251.129 178.554 1.00 27.92 148 PRO C N 1
ATOM 5306 C CA . PRO C 1 151 ? 9.558 250.313 178.851 1.00 30.21 148 PRO C CA 1
ATOM 5307 C C . PRO C 1 151 ? 8.863 249.772 177.608 1.00 28.52 148 PRO C C 1
ATOM 5308 O O . PRO C 1 151 ? 8.333 248.665 177.658 1.00 28.90 148 PRO C O 1
ATOM 5312 N N . GLU C 1 152 ? 8.864 250.523 176.508 1.00 26.64 149 GLU C N 1
ATOM 5313 C CA . GLU C 1 152 ? 8.191 250.050 175.305 1.00 27.31 149 GLU C CA 1
ATOM 5314 C C . GLU C 1 152 ? 8.972 248.913 174.633 1.00 30.62 149 GLU C C 1
ATOM 5315 O O . GLU C 1 152 ? 8.440 248.219 173.769 1.00 31.11 149 GLU C O 1
ATOM 5321 N N . ASP C 1 153 ? 10.223 248.713 175.051 1.00 31.43 150 ASP C N 1
ATOM 5322 C CA . ASP C 1 153 ? 11.004 247.551 174.619 1.00 27.77 150 ASP C CA 1
ATOM 5323 C C . ASP C 1 153 ? 10.519 246.275 175.323 1.00 31.61 150 ASP C C 1
ATOM 5324 O O . ASP C 1 153 ? 10.920 245.163 174.974 1.00 27.29 150 ASP C O 1
ATOM 5329 N N . GLY C 1 154 ? 9.655 246.446 176.317 1.00 27.01 151 GLY C N 1
ATOM 5330 C CA . GLY C 1 154 ? 9.111 245.319 177.050 1.00 28.64 151 GLY C CA 1
ATOM 5331 C C . GLY C 1 154 ? 10.035 244.985 178.198 1.00 27.20 151 GLY C C 1
ATOM 5332 O O . GLY C 1 154 ? 10.375 243.824 178.416 1.00 26.28 151 GLY C O 1
ATOM 5333 N N . SER C 1 155 ? 10.442 246.014 178.933 1.00 24.74 152 SER C N 1
ATOM 5334 C CA . SER C 1 155 ? 11.469 245.858 179.950 1.00 20.94 152 SER C CA 1
ATOM 5335 C C . SER C 1 155 ? 11.020 244.921 181.066 1.00 22.83 152 SER C C 1
ATOM 5336 O O . SER C 1 155 ? 9.835 244.786 181.360 1.00 19.46 152 SER C O 1
ATOM 5339 N N . PHE C 1 156 ? 11.994 244.235 181.639 1.00 22.14 153 PHE C N 1
ATOM 5340 C CA . PHE C 1 156 ? 11.770 243.484 182.858 1.00 19.14 153 PHE C CA 1
ATOM 5341 C C . PHE C 1 156 ? 11.301 244.457 183.920 1.00 19.96 153 PHE C C 1
ATOM 5342 O O . PHE C 1 156 ? 11.830 245.572 184.045 1.00 20.50 153 PHE C O 1
ATOM 5350 N N . CYS C 1 157 ? 10.304 244.042 184.685 1.00 19.28 154 CYS C N 1
ATOM 5351 C CA . CYS C 1 157 ? 9.874 244.848 185.813 1.00 16.94 154 CYS C CA 1
ATOM 5352 C C . CYS C 1 157 ? 9.568 243.950 187.000 1.00 18.06 154 CYS C C 1
ATOM 5353 O O . CYS C 1 157 ? 9.301 242.766 186.842 1.00 16.96 154 CYS C O 1
ATOM 5356 N N . TYR C 1 158 ? 9.603 244.533 188.190 1.00 15.99 155 TYR C N 1
ATOM 5357 C CA . TYR C 1 158 ? 9.490 243.767 189.423 1.00 14.51 155 TYR C CA 1
ATOM 5358 C C . TYR C 1 158 ? 8.779 244.603 190.476 1.00 15.15 155 TYR C C 1
ATOM 5359 O O . TYR C 1 158 ? 8.813 245.829 190.426 1.00 15.57 155 TYR C O 1
ATOM 5368 N N . VAL C 1 159 ? 8.151 243.926 191.428 1.00 12.84 156 VAL C N 1
ATOM 5369 C CA . VAL C 1 159 ? 7.516 244.592 192.569 1.00 12.42 156 VAL C CA 1
ATOM 5370 C C . VAL C 1 159 ? 8.567 244.662 193.657 1.00 13.52 156 VAL C C 1
ATOM 5371 O O . VAL C 1 159 ? 9.036 243.638 194.129 1.00 16.63 156 VAL C O 1
ATOM 5375 N N . GLN C 1 160 ? 8.955 245.870 194.050 1.00 11.85 157 GLN C N 1
ATOM 5376 C CA A GLN C 1 160 ? 10.035 246.056 195.012 0.55 13.53 157 GLN C CA 1
ATOM 5377 C CA B GLN C 1 160 ? 10.046 246.042 195.007 0.45 13.55 157 GLN C CA 1
ATOM 5378 C C . GLN C 1 160 ? 9.820 245.265 196.302 1.00 15.65 157 GLN C C 1
ATOM 5379 O O . GLN C 1 160 ? 8.761 245.356 196.905 1.00 14.93 157 GLN C O 1
ATOM 5390 N N . GLY C 1 161 ? 10.827 244.494 196.702 1.00 11.87 158 GLY C N 1
ATOM 5391 C CA . GLY C 1 161 ? 10.782 243.752 197.955 1.00 13.06 158 GLY C CA 1
ATOM 5392 C C . GLY C 1 161 ? 9.871 242.540 197.955 1.00 15.85 158 GLY C C 1
ATOM 5393 O O . GLY C 1 161 ? 9.674 241.902 198.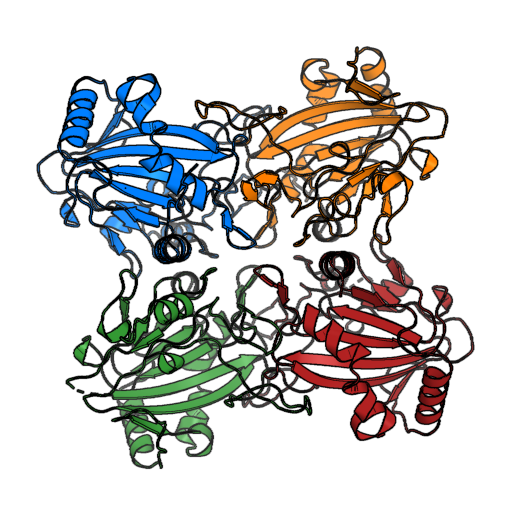985 1.00 13.58 158 GLY C O 1
ATOM 5394 N N . SER C 1 162 ? 9.305 242.211 196.803 1.00 11.31 159 SER C N 1
ATOM 5395 C CA . SER C 1 162 ? 8.267 241.203 196.764 1.00 11.99 159 SER C CA 1
ATOM 5396 C C . SER C 1 162 ? 8.823 239.805 197.046 1.00 11.84 159 SER C C 1
ATOM 5397 O O . SER C 1 162 ? 8.067 238.899 197.342 1.00 12.74 159 SER C O 1
ATOM 5400 N N . HIS C 1 163 ? 10.140 239.649 196.986 1.00 13.15 160 HIS C N 1
ATOM 5401 C CA . HIS C 1 163 ? 10.755 238.351 197.267 1.00 13.64 160 HIS C CA 1
ATOM 5402 C C . HIS C 1 163 ? 10.793 238.072 198.754 1.00 15.09 160 HIS C C 1
ATOM 5403 O O . HIS C 1 163 ? 11.025 236.928 199.154 1.00 11.52 160 HIS C O 1
ATOM 5410 N N . LYS C 1 164 ? 10.570 239.104 199.567 1.00 10.49 161 LYS C N 1
ATOM 5411 C CA . LYS C 1 164 ? 10.517 238.896 201.029 1.00 12.00 161 LYS C CA 1
ATOM 5412 C C . LYS C 1 164 ? 9.170 239.341 201.604 1.00 14.81 161 LYS C C 1
ATOM 5413 O O . LYS C 1 164 ? 9.035 239.591 202.823 1.00 13.31 161 LYS C O 1
ATOM 5419 N N . ALA C 1 165 ? 8.172 239.449 200.734 1.00 13.28 162 ALA C N 1
ATOM 5420 C CA . ALA C 1 165 ? 6.817 239.832 201.133 1.00 15.74 162 ALA C CA 1
ATOM 5421 C C . ALA C 1 165 ? 6.206 238.835 202.111 1.00 12.01 162 ALA C C 1
ATOM 5422 O O . ALA C 1 165 ? 6.357 237.617 201.955 1.00 14.14 162 ALA C O 1
ATOM 5424 N N . ASN C 1 166 ? 5.501 239.365 203.103 1.00 11.72 163 ASN C N 1
ATOM 5425 C CA . ASN C 1 166 ? 4.770 238.551 204.062 1.00 13.19 163 ASN C CA 1
ATOM 5426 C C . ASN C 1 166 ? 3.265 238.506 203.783 1.00 13.37 163 ASN C C 1
ATOM 5427 O O . ASN C 1 166 ? 2.555 237.676 204.340 1.00 14.76 163 ASN C O 1
ATOM 5432 N N . PHE C 1 167 ? 2.787 239.388 202.894 1.00 10.95 164 PHE C N 1
ATOM 5433 C CA . PHE C 1 167 ? 1.367 239.492 202.573 1.00 13.92 164 PHE C CA 1
ATOM 5434 C C . PHE C 1 167 ? 1.164 239.132 201.099 1.00 13.44 164 PHE C C 1
ATOM 5435 O O . PHE C 1 167 ? 2.050 239.390 200.290 1.00 14.50 164 PHE C O 1
ATOM 5443 N N . PRO C 1 168 ? 0.003 238.548 200.763 1.00 14.38 165 PRO C N 1
ATOM 5444 C CA . PRO C 1 168 ? -0.324 238.286 199.352 1.00 17.24 165 PRO C CA 1
ATOM 5445 C C . PRO C 1 168 ? -0.874 239.541 198.672 1.00 17.81 165 PRO C C 1
ATOM 5446 O O . PRO C 1 168 ? -1.595 240.322 199.306 1.00 19.22 165 PRO C O 1
ATOM 5450 N N . LEU C 1 169 ? -0.529 239.734 197.404 1.00 19.00 166 LEU C N 1
ATOM 5451 C CA . LEU C 1 169 ? -0.930 240.940 196.682 1.00 16.43 166 LEU C CA 1
ATOM 5452 C C . LEU C 1 169 ? -2.047 240.683 195.666 1.00 21.16 166 LEU C C 1
ATOM 5453 O O . LEU C 1 169 ? -2.976 241.476 195.551 1.00 21.46 166 LEU C O 1
ATOM 5458 N N . LEU C 1 170 ? -1.972 239.567 194.952 1.00 20.55 167 LEU C N 1
ATOM 5459 C CA . LEU C 1 170 ? -2.817 239.384 193.768 1.00 22.69 167 LEU C CA 1
ATOM 5460 C C . LEU C 1 170 ? -4.258 238.946 194.039 1.00 25.29 167 LEU C C 1
ATOM 5461 O O . LEU C 1 170 ? -5.171 239.340 193.310 1.00 26.81 167 LEU C O 1
ATOM 5466 N N . ARG C 1 171 ? -4.471 238.129 195.064 1.00 21.06 168 ARG C N 1
ATOM 5467 C CA . ARG C 1 171 ? -5.801 237.592 195.342 1.00 24.13 168 ARG C CA 1
ATOM 5468 C C . ARG C 1 171 ? -6.774 238.726 195.658 1.00 29.42 168 ARG C C 1
ATOM 5469 O O . ARG C 1 171 ? -7.909 238.742 195.181 1.00 25.63 168 ARG C O 1
ATOM 5477 N N . GLU C 1 172 ? -6.313 239.677 196.462 1.00 24.10 169 GLU C N 1
ATOM 5478 C CA . GLU C 1 172 ? -7.096 240.856 196.805 1.00 31.35 169 GLU C CA 1
ATOM 5479 C C . GLU C 1 172 ? -7.500 241.642 195.558 1.00 31.07 169 GLU C C 1
ATOM 5480 O O . GLU C 1 172 ? -8.651 242.054 195.422 1.00 34.08 169 GLU C O 1
ATOM 5486 N N . ARG C 1 173 ? -6.551 241.840 194.650 1.00 24.53 170 ARG C N 1
ATOM 5487 C CA . ARG C 1 173 ? -6.816 242.593 193.429 1.00 28.45 170 ARG C CA 1
ATOM 5488 C C . ARG C 1 173 ? -7.907 241.912 192.615 1.00 33.01 170 ARG C C 1
ATOM 5489 O O . ARG C 1 173 ? -8.802 242.572 192.083 1.00 37.81 170 ARG C O 1
ATOM 5497 N N . ALA C 1 174 ? -7.838 240.587 192.537 1.00 31.95 171 ALA C N 1
ATOM 5498 C CA . ALA C 1 174 ? -8.822 239.817 191.789 1.00 36.30 171 ALA C CA 1
ATOM 5499 C C . ALA C 1 174 ? -10.200 239.867 192.454 1.00 37.74 171 ALA C C 1
ATOM 5500 O O . ALA C 1 174 ? -11.221 239.951 191.773 1.00 40.70 171 ALA C O 1
ATOM 5502 N N . GLU C 1 175 ? -10.225 239.828 193.782 1.00 35.06 172 GLU C N 1
ATOM 5503 C CA . GLU C 1 175 ? -11.481 239.872 194.525 1.00 38.14 172 GLU C CA 1
ATOM 5504 C C . GLU C 1 175 ? -12.242 241.177 194.300 1.00 40.53 172 GLU C C 1
ATOM 5505 O O . GLU C 1 175 ? -13.471 241.184 194.278 1.00 43.47 172 GLU C O 1
ATOM 5511 N N . ARG C 1 176 ? -11.511 242.276 194.142 1.00 39.35 173 ARG C N 1
ATOM 5512 C CA . ARG C 1 176 ? -12.122 243.556 193.796 1.00 39.56 173 ARG C CA 1
ATOM 5513 C C . ARG C 1 176 ? -12.519 243.579 192.327 1.00 44.93 173 ARG C C 1
ATOM 5514 O O . ARG C 1 176 ? -13.370 244.369 191.918 1.00 48.31 173 ARG C O 1
ATOM 5522 N N . GLY C 1 177 ? -11.901 242.703 191.541 1.00 39.86 174 GLY C N 1
ATOM 5523 C CA . GLY C 1 177 ? -12.173 242.635 190.119 1.00 42.21 174 GLY C CA 1
ATOM 5524 C C . GLY C 1 177 ? -11.276 243.543 189.299 1.00 43.17 174 GLY C C 1
ATOM 5525 O O . GLY C 1 177 ? -11.725 244.153 188.329 1.00 38.10 174 GLY C O 1
ATOM 5526 N N . GLU C 1 178 ? -10.008 243.644 189.689 1.00 42.06 175 GLU C N 1
ATOM 5527 C CA . GLU C 1 178 ? -9.038 244.384 188.891 1.00 41.62 175 GLU C CA 1
ATOM 5528 C C . GLU C 1 178 ? -8.474 243.493 187.794 1.00 43.26 175 GLU C C 1
ATOM 5529 O O . GLU C 1 178 ? -7.460 242.825 187.986 1.00 46.56 175 GLU C O 1
ATOM 5535 N N . ASN C 1 179 ? -9.143 243.498 186.645 1.00 38.77 176 ASN C N 1
ATOM 5536 C CA . ASN C 1 179 ? -8.802 242.642 185.513 1.00 40.67 176 ASN C CA 1
ATOM 5537 C C . ASN C 1 179 ? -7.531 243.080 184.783 1.00 35.85 176 ASN C C 1
ATOM 5538 O O . ASN C 1 179 ? -7.001 242.348 183.943 1.00 36.86 176 ASN C O 1
ATOM 5543 N N . THR C 1 180 ? -7.041 244.274 185.101 1.00 34.25 177 THR C N 1
ATOM 5544 C CA . THR C 1 180 ? -5.875 244.823 184.414 1.00 33.67 177 THR C CA 1
ATOM 5545 C C . THR C 1 180 ? -4.575 244.440 185.110 1.00 31.06 177 THR C C 1
ATOM 5546 O O . THR C 1 180 ? -4.482 244.481 186.337 1.00 34.28 177 THR C O 1
ATOM 5550 N N . SER C 1 181 ? -3.573 244.068 184.322 1.00 27.74 178 SER C N 1
ATOM 5551 C CA . SER C 1 181 ? -2.262 243.754 184.864 1.00 22.66 178 SER C CA 1
ATOM 5552 C C . SER C 1 181 ? -1.539 244.994 185.353 1.00 26.62 178 SER C C 1
ATOM 5553 O O . SER C 1 181 ? -1.604 246.053 184.732 1.00 24.29 178 SER C O 1
ATOM 5556 N N . LEU C 1 182 ? -0.835 244.858 186.469 1.00 21.43 179 LEU C N 1
ATOM 5557 C CA . LEU C 1 182 ? -0.010 245.946 186.971 1.00 19.37 179 LEU C CA 1
ATOM 5558 C C . LEU C 1 182 ? 1.121 246.347 186.022 1.00 21.77 179 LEU C C 1
ATOM 5559 O O . LEU C 1 182 ? 1.628 247.457 186.120 1.00 22.16 179 LEU C O 1
ATOM 5564 N N . VAL C 1 183 ? 1.519 245.468 185.097 1.00 20.08 180 VAL C N 1
ATOM 5565 C CA . VAL C 1 183 ? 2.594 245.831 184.178 1.00 20.59 180 VAL C CA 1
ATOM 5566 C C . VAL C 1 183 ? 2.050 246.854 183.192 1.00 23.23 180 VAL C C 1
ATOM 5567 O O . VAL C 1 183 ? 2.797 247.682 182.669 1.00 27.10 180 VAL C O 1
ATOM 5571 N N . ASP C 1 184 ? 0.738 246.798 182.980 1.00 19.86 181 ASP C N 1
ATOM 5572 C CA . ASP C 1 184 ? 0.037 247.751 182.124 1.00 25.70 181 ASP C CA 1
ATOM 5573 C C . ASP C 1 184 ? -0.394 249.001 182.909 1.00 28.04 181 ASP C C 1
ATOM 5574 O O . ASP C 1 184 ? -0.106 250.131 182.505 1.00 27.73 181 ASP C O 1
ATOM 5579 N N . SER C 1 185 ? -1.073 248.793 184.035 1.00 24.06 182 SER C N 1
ATOM 5580 C CA . SER C 1 185 ? -1.632 249.894 184.818 1.00 27.32 182 SER C CA 1
ATOM 5581 C C . SER C 1 185 ? -0.585 250.651 185.625 1.00 25.18 182 SER C C 1
ATOM 5582 O O . SER C 1 185 ? -0.734 251.846 185.895 1.00 29.43 182 SER C O 1
ATOM 5585 N N . GLY C 1 186 ? 0.463 249.945 186.039 1.00 23.42 183 GLY C N 1
ATOM 5586 C CA . GLY C 1 186 ? 1.436 250.501 186.961 1.00 22.93 183 GLY C CA 1
ATOM 5587 C C . GLY C 1 186 ? 1.076 250.159 188.400 1.00 23.22 183 GLY C C 1
ATOM 5588 O O . GLY C 1 186 ? -0.036 249.708 188.684 1.00 25.10 183 GLY C O 1
ATOM 5589 N N . PHE C 1 187 ? 2.032 250.371 189.301 1.00 20.48 184 PHE C N 1
ATOM 5590 C CA . PHE C 1 187 ? 1.863 250.112 190.732 1.00 20.13 184 PHE C CA 1
ATOM 5591 C C . PHE C 1 187 ? 2.946 250.921 191.435 1.00 20.06 184 PHE C C 1
ATOM 5592 O O . PHE C 1 187 ? 4.029 251.076 190.884 1.00 19.76 184 PHE C O 1
ATOM 5600 N N . PRO C 1 188 ? 2.663 251.463 192.644 1.00 19.27 185 PRO C N 1
ATOM 5601 C CA . PRO C 1 188 ? 3.600 252.407 193.272 1.00 18.13 185 PRO C CA 1
ATOM 5602 C C . PRO C 1 188 ? 5.013 251.865 193.449 1.00 20.01 185 PRO C C 1
ATOM 5603 O O . PRO C 1 188 ? 5.968 252.641 193.418 1.00 21.18 185 PRO C O 1
ATOM 5607 N N . THR C 1 189 ? 5.148 250.550 193.601 1.00 18.60 186 THR C N 1
ATOM 5608 C CA . THR C 1 189 ? 6.454 249.959 193.842 1.00 15.24 186 THR C CA 1
ATOM 5609 C C . THR C 1 189 ? 6.942 249.077 192.692 1.00 18.00 186 THR C C 1
ATOM 5610 O O . THR C 1 189 ? 7.910 248.329 192.837 1.00 16.37 186 THR C O 1
ATOM 5614 N N . LEU C 1 190 ? 6.271 249.170 191.553 1.00 17.60 187 LEU C N 1
ATOM 5615 C CA . LEU C 1 190 ? 6.688 248.428 190.363 1.00 19.84 187 LEU C CA 1
ATOM 5616 C C . LEU C 1 190 ? 7.724 249.221 189.562 1.00 20.28 187 LEU C C 1
ATOM 5617 O O . LEU C 1 190 ? 7.450 250.333 189.115 1.00 24.63 187 LEU C O 1
ATOM 5622 N N . SER C 1 191 ? 8.916 248.652 189.391 1.00 18.14 188 SER C N 1
ATOM 5623 C CA . SER C 1 191 ? 10.038 249.355 188.760 1.00 18.32 188 SER C CA 1
ATOM 5624 C C . SER C 1 191 ? 10.539 248.574 187.558 1.00 20.62 188 SER C C 1
ATOM 5625 O O . SER C 1 191 ? 10.311 247.380 187.457 1.00 15.65 188 SER C O 1
ATOM 5628 N N . ASP C 1 192 ? 11.228 249.254 186.649 1.00 23.61 189 ASP C N 1
ATOM 5629 C CA . ASP C 1 192 ? 11.724 248.606 185.437 1.00 23.32 189 ASP C CA 1
ATOM 5630 C C . ASP C 1 192 ? 13.222 248.369 185.479 1.00 20.33 189 ASP C C 1
ATOM 5631 O O . ASP C 1 192 ? 13.963 249.076 186.162 1.00 21.83 189 ASP C O 1
ATOM 5636 N N . VAL C 1 193 ? 13.666 247.375 184.715 1.00 19.72 190 VAL C N 1
ATOM 5637 C CA . VAL C 1 193 ? 15.087 247.110 184.584 1.00 22.35 190 VAL C CA 1
ATOM 5638 C C . VAL C 1 193 ? 15.454 247.096 183.104 1.00 17.80 190 VAL C C 1
ATOM 5639 O O . VAL C 1 193 ? 14.808 246.423 182.308 1.00 23.17 190 VAL C O 1
ATOM 5643 N N . PHE C 1 194 ? 16.485 247.857 182.767 1.00 23.94 191 PHE C N 1
ATOM 5644 C CA . PHE C 1 194 ? 16.964 247.948 181.402 1.00 26.13 191 PHE C CA 1
ATOM 5645 C C . PHE C 1 194 ? 18.292 247.216 181.296 1.00 28.94 191 PHE C C 1
ATOM 5646 O O . PHE C 1 194 ? 19.125 247.300 182.203 1.00 29.48 191 PHE C O 1
ATOM 5654 N N . VAL C 1 195 ? 18.475 246.486 180.196 1.00 31.12 192 VAL C N 1
ATOM 5655 C CA . VAL C 1 195 ? 19.698 245.724 179.959 1.00 29.49 192 VAL C CA 1
ATOM 5656 C C . VAL C 1 195 ? 20.171 245.833 178.517 1.00 30.34 192 VAL C C 1
ATOM 5657 O O . VAL C 1 195 ? 19.408 246.194 177.622 1.00 32.44 192 VAL C O 1
ATOM 5661 N N . ARG C 1 196 ? 21.438 245.504 178.303 1.00 30.68 193 ARG C N 1
ATOM 5662 C CA . ARG C 1 196 ? 21.977 245.411 176.954 1.00 32.30 193 ARG C CA 1
ATOM 5663 C C . ARG C 1 196 ? 22.164 243.940 176.631 1.00 34.11 193 ARG C C 1
ATOM 5664 O O . ARG C 1 196 ? 22.329 243.130 177.543 1.00 34.59 193 ARG C O 1
ATOM 5672 N N . SER C 1 197 ? 22.121 243.586 175.349 1.00 35.36 194 SER C N 1
ATOM 5673 C CA . SER C 1 197 ? 22.303 242.195 174.950 1.00 29.16 194 SER C CA 1
ATOM 5674 C C . SER C 1 197 ? 23.631 241.680 175.502 1.00 32.78 194 SER C C 1
ATOM 5675 O O . SER C 1 197 ? 24.607 242.434 175.597 1.00 32.26 194 SER C O 1
ATOM 5678 N N . GLY C 1 198 ? 23.650 240.413 175.910 1.00 28.58 195 GLY C N 1
ATOM 5679 C CA . GLY C 1 198 ? 24.841 239.829 176.490 1.00 31.55 195 GLY C CA 1
ATOM 5680 C C . GLY C 1 198 ? 24.835 239.894 178.006 1.00 31.21 195 GLY C C 1
ATOM 5681 O O . GLY C 1 198 ? 25.634 239.226 178.664 1.00 31.76 195 GLY C O 1
ATOM 5682 N N . ASP C 1 199 ? 23.945 240.708 178.564 1.00 27.10 196 ASP C N 1
ATOM 5683 C CA . ASP C 1 199 ? 23.819 240.797 180.021 1.00 27.62 196 ASP C CA 1
ATOM 5684 C C . ASP C 1 199 ? 23.056 239.616 180.585 1.00 23.91 196 ASP C C 1
ATOM 5685 O O . ASP C 1 199 ? 22.209 239.013 179.916 1.00 26.78 196 ASP C O 1
ATOM 5690 N N . VAL C 1 200 ? 23.357 239.283 181.835 1.00 26.30 197 VAL C N 1
ATOM 5691 C CA . VAL C 1 200 ? 22.596 238.279 182.539 1.00 22.94 197 VAL C CA 1
ATOM 5692 C C . VAL C 1 200 ? 21.871 238.970 183.681 1.00 18.84 197 VAL C C 1
ATOM 5693 O O . VAL C 1 200 ? 22.420 239.850 184.333 1.00 22.76 197 VAL C O 1
ATOM 5697 N N . LEU C 1 201 ? 20.615 238.606 183.861 1.00 21.42 198 LEU C N 1
ATOM 5698 C CA . LEU C 1 201 ? 19.896 239.011 185.047 1.00 22.26 198 LEU C CA 1
ATOM 5699 C C . LEU C 1 201 ? 19.789 237.767 185.916 1.00 18.74 198 LEU C C 1
ATOM 5700 O O . LEU C 1 201 ? 19.117 236.799 185.543 1.00 19.99 198 LEU C O 1
ATOM 5705 N N . LEU C 1 202 ? 20.473 237.796 187.059 1.00 22.26 199 LEU C N 1
ATOM 5706 C CA . LEU C 1 202 ? 20.431 236.712 188.033 1.00 20.84 199 LEU C CA 1
ATOM 5707 C C . LEU C 1 202 ? 19.224 236.919 188.923 1.00 19.57 199 LEU C C 1
ATOM 5708 O O . LEU C 1 202 ? 19.118 237.957 189.556 1.00 19.62 199 LEU C O 1
ATOM 5713 N N . LEU C 1 203 ? 18.325 235.946 188.946 1.00 17.30 200 LEU C N 1
ATOM 5714 C CA . LEU C 1 203 ? 17.002 236.137 189.529 1.00 20.18 200 LEU C CA 1
ATOM 5715 C C . LEU C 1 203 ? 16.603 235.138 190.611 1.00 16.72 200 LEU C C 1
ATOM 5716 O O . LEU C 1 203 ? 16.472 233.943 190.355 1.00 17.32 200 LEU C O 1
ATOM 5721 N N . ASN C 1 204 ? 16.374 235.644 191.822 1.00 14.25 201 ASN C N 1
ATOM 5722 C CA . ASN C 1 204 ? 15.672 234.883 192.831 1.00 15.73 201 ASN C CA 1
ATOM 5723 C C . ASN C 1 204 ? 14.231 234.751 192.384 1.00 13.26 201 ASN C C 1
ATOM 5724 O O . ASN C 1 204 ? 13.534 235.755 192.278 1.00 16.61 201 ASN C O 1
ATOM 5729 N N . GLU C 1 205 ? 13.777 233.536 192.092 1.00 14.53 202 GLU C N 1
ATOM 5730 C CA . GLU C 1 205 ? 12.410 233.328 191.623 1.00 16.86 202 GLU C CA 1
ATOM 5731 C C . GLU C 1 205 ? 11.338 233.680 192.658 1.00 16.88 202 GLU C C 1
ATOM 5732 O O . GLU C 1 205 ? 10.145 233.668 192.370 1.00 14.46 202 GLU C O 1
ATOM 5738 N N . ALA C 1 206 ? 11.743 233.969 193.888 1.00 14.43 203 ALA C N 1
ATOM 5739 C CA . ALA C 1 206 ? 10.745 234.376 194.864 1.00 16.06 203 ALA C CA 1
ATOM 5740 C C . ALA C 1 206 ? 10.166 235.748 194.529 1.00 14.36 203 ALA C C 1
ATOM 5741 O O . ALA C 1 206 ? 9.042 236.095 194.959 1.00 11.54 203 ALA C O 1
ATOM 5743 N N . LEU C 1 207 ? 10.951 236.528 193.788 1.00 13.75 204 LEU C N 1
ATOM 5744 C CA . LEU C 1 207 ? 10.592 237.892 193.391 1.00 12.88 204 LEU C CA 1
ATOM 5745 C C . LEU C 1 207 ? 9.354 237.929 192.495 1.00 18.88 204 LEU C C 1
ATOM 5746 O O . LEU C 1 207 ? 9.204 237.093 191.599 1.00 15.95 204 LEU C O 1
ATOM 5751 N N . MET C 1 208 ? 8.459 238.886 192.730 1.00 17.12 205 MET C N 1
ATOM 5752 C CA . MET C 1 208 ? 7.336 239.065 191.825 1.00 16.81 205 MET C CA 1
ATOM 5753 C C . MET C 1 208 ? 7.774 239.934 190.664 1.00 14.43 205 MET C C 1
ATOM 5754 O O . MET C 1 208 ? 8.251 241.055 190.857 1.00 16.29 205 MET C O 1
ATOM 5759 N N . HIS C 1 209 ? 7.640 239.393 189.455 1.00 16.98 206 HIS C N 1
ATOM 5760 C CA . HIS C 1 209 ? 8.214 240.040 188.287 1.00 17.87 206 HIS C CA 1
ATOM 5761 C C . HIS C 1 209 ? 7.459 239.663 187.028 1.00 12.52 206 HIS C C 1
ATOM 5762 O O . HIS C 1 209 ? 6.640 238.760 187.019 1.00 12.23 206 HIS C O 1
ATOM 5769 N N . GLY C 1 210 ? 7.737 240.405 185.967 1.00 15.90 207 GLY C N 1
ATOM 5770 C CA . GLY C 1 210 ? 7.170 240.142 184.657 1.00 18.56 207 GLY C CA 1
ATOM 5771 C C . GLY C 1 210 ? 7.866 241.056 183.684 1.00 17.02 207 GLY C C 1
ATOM 5772 O O . GLY C 1 210 ? 9.027 241.414 183.880 1.00 16.73 207 GLY C O 1
ATOM 5773 N N . THR C 1 211 ? 7.171 241.422 182.610 1.00 20.63 208 THR C N 1
ATOM 5774 C CA . THR C 1 211 ? 7.691 242.431 181.704 1.00 23.17 208 THR C CA 1
ATOM 5775 C C . THR C 1 211 ? 6.605 243.396 181.309 1.00 19.81 208 THR C C 1
ATOM 5776 O O . THR C 1 211 ? 5.418 243.058 181.333 1.00 18.88 208 THR C O 1
ATOM 5780 N N . ARG C 1 212 ? 7.022 244.599 180.946 1.00 19.10 209 ARG C N 1
ATOM 5781 C CA . ARG C 1 212 ? 6.117 245.537 180.313 1.00 24.09 209 ARG C CA 1
ATOM 5782 C C . ARG C 1 212 ? 5.715 245.010 178.940 1.00 26.71 209 ARG C C 1
ATOM 5783 O O . ARG C 1 212 ? 6.321 244.073 178.412 1.00 23.87 209 ARG C O 1
ATOM 5791 N N . ARG C 1 213 ? 4.683 245.617 178.372 1.00 24.55 210 ARG C N 1
ATOM 5792 C CA . ARG C 1 213 ? 4.248 245.296 177.021 1.00 27.66 210 ARG C CA 1
ATOM 5793 C C . ARG C 1 213 ? 5.260 245.851 176.029 1.00 26.82 210 ARG C C 1
ATOM 5794 O O . ARG C 1 213 ? 5.748 246.979 176.193 1.00 23.20 210 ARG C O 1
ATOM 5802 N N . LYS C 1 214 ? 5.604 245.055 175.020 1.00 27.77 211 LYS C N 1
ATOM 5803 C CA . LYS C 1 214 ? 6.567 245.498 174.021 1.00 32.46 211 LYS C CA 1
ATOM 5804 C C . LYS C 1 214 ? 5.855 246.229 172.895 1.00 28.83 211 LYS C C 1
ATOM 5805 O O . LYS C 1 214 ? 4.809 245.792 172.424 1.00 26.85 211 LYS C O 1
ATOM 5811 N N . LEU C 1 215 ? 6.414 247.361 172.495 1.00 27.63 212 LEU C N 1
ATOM 5812 C CA . LEU C 1 215 ? 5.832 248.141 171.407 1.00 33.00 212 LEU C CA 1
ATOM 5813 C C . LEU C 1 215 ? 6.813 248.284 170.238 1.00 33.03 212 LEU C C 1
ATOM 5814 O O . LEU C 1 215 ? 6.395 248.442 169.092 1.00 35.00 212 LEU C O 1
ATOM 5819 N N . THR C 1 216 ? 8.110 248.220 170.533 1.00 30.94 213 THR C N 1
ATOM 5820 C CA . THR C 1 216 ? 9.149 248.327 169.506 1.00 33.85 213 THR C CA 1
ATOM 5821 C C . THR C 1 216 ? 9.346 247.024 168.724 1.00 31.08 213 THR C C 1
ATOM 5822 O O . THR C 1 216 ? 8.438 246.198 168.627 1.00 35.41 213 THR C O 1
ATOM 5826 N N . ARG C 1 220 ? 12.999 240.880 170.634 1.00 31.71 217 ARG C N 1
ATOM 5827 C CA . ARG C 1 220 ? 13.120 240.615 172.073 1.00 30.66 217 ARG C CA 1
ATOM 5828 C C . ARG C 1 220 ? 13.579 239.176 172.316 1.00 20.40 217 ARG C C 1
ATOM 5829 O O . ARG C 1 220 ? 12.779 238.244 172.257 1.00 25.94 217 ARG C O 1
ATOM 5837 N N . LEU C 1 221 ? 14.871 239.014 172.584 1.00 20.64 218 LEU C N 1
ATOM 5838 C CA . LEU C 1 221 ? 15.484 237.688 172.668 1.00 31.02 218 LEU C CA 1
ATOM 5839 C C . LEU C 1 221 ? 16.197 237.434 173.995 1.00 24.94 218 LEU C C 1
ATOM 5840 O O . LEU C 1 221 ? 17.048 238.223 174.419 1.00 23.87 218 LEU C O 1
ATOM 5845 N N . LEU C 1 222 ? 15.864 236.312 174.629 1.00 28.19 219 LEU C N 1
ATOM 5846 C CA . LEU C 1 222 ? 16.526 235.897 175.861 1.00 24.05 219 LEU C CA 1
ATOM 5847 C C . LEU C 1 222 ? 16.479 234.385 176.019 1.00 21.76 219 LEU C C 1
ATOM 5848 O O . LEU C 1 222 ? 15.566 233.730 175.516 1.00 20.90 219 LEU C O 1
ATOM 5853 N N . THR C 1 223 ? 17.446 233.835 176.747 1.00 25.13 220 THR C N 1
ATOM 5854 C CA . THR C 1 223 ? 17.393 232.433 177.126 1.00 23.72 220 THR C CA 1
ATOM 5855 C C . THR C 1 223 ? 17.439 232.355 178.639 1.00 17.67 220 THR C C 1
ATOM 5856 O O . THR C 1 223 ? 18.139 233.139 179.269 1.00 23.98 220 THR C O 1
ATOM 5860 N N . ALA C 1 224 ? 16.690 231.413 179.198 1.00 21.10 221 ALA C N 1
ATOM 5861 C CA . ALA C 1 224 ? 16.551 231.310 180.641 1.00 24.16 221 ALA C CA 1
ATOM 5862 C C . ALA C 1 224 ? 16.929 229.920 181.133 1.00 20.59 221 ALA C C 1
ATOM 5863 O O . ALA C 1 224 ? 16.453 228.899 180.616 1.00 23.62 221 ALA C O 1
ATOM 5865 N N . PHE C 1 225 ? 17.791 229.891 182.144 1.00 22.74 222 PHE C N 1
ATOM 5866 C CA . PHE C 1 225 ? 18.249 228.642 182.726 1.00 16.87 222 PHE C CA 1
ATOM 5867 C C . PHE C 1 225 ? 17.936 228.639 184.206 1.00 19.15 222 PHE C C 1
ATOM 5868 O O . PHE C 1 225 ? 18.291 229.576 184.907 1.00 25.40 222 PHE C O 1
ATOM 5876 N N . GLY C 1 226 ? 17.243 227.600 184.652 1.00 20.72 223 GLY C N 1
ATOM 5877 C CA . GLY C 1 226 ? 16.792 227.539 186.030 1.00 18.07 223 GLY C CA 1
ATOM 5878 C C . GLY C 1 226 ? 17.551 226.479 186.788 1.00 22.51 223 GLY C C 1
ATOM 5879 O O . GLY C 1 226 ? 17.684 225.347 186.313 1.00 17.89 223 GLY C O 1
ATOM 5880 N N . TYR C 1 227 ? 18.034 226.849 187.974 1.00 21.21 224 TYR C N 1
ATOM 5881 C CA . TYR C 1 227 ? 18.877 225.985 188.785 1.00 15.37 224 TYR C CA 1
ATOM 5882 C C . TYR C 1 227 ? 18.259 225.832 190.160 1.00 19.13 224 TYR C C 1
ATOM 5883 O O . TYR C 1 227 ? 17.568 226.733 190.632 1.00 19.50 224 TYR C O 1
ATOM 5892 N N . GLY C 1 228 ? 18.513 224.690 190.788 1.00 18.87 225 GLY C N 1
ATOM 5893 C CA . GLY C 1 228 ? 18.165 224.479 192.179 1.00 23.33 225 GLY C CA 1
ATOM 5894 C C . GLY C 1 228 ? 19.025 223.387 192.770 1.00 21.73 225 GLY C C 1
ATOM 5895 O O . GLY C 1 228 ? 20.011 222.968 192.165 1.00 22.94 225 GLY C O 1
ATOM 5896 N N . PRO C 1 229 ? 18.673 222.943 193.979 1.00 19.70 226 PRO C N 1
ATOM 5897 C CA . PRO C 1 229 ? 19.347 221.815 194.624 1.00 18.55 226 PRO C CA 1
ATOM 5898 C C . PRO C 1 229 ? 19.177 220.511 193.841 1.00 19.43 226 PRO C C 1
ATOM 5899 O O . PRO C 1 229 ? 18.263 220.395 193.042 1.00 22.41 226 PRO C O 1
ATOM 5903 N N . THR C 1 230 ? 20.030 219.535 194.117 1.00 22.78 227 THR C N 1
ATOM 5904 C CA . THR C 1 230 ? 19.978 218.241 193.445 1.00 18.85 227 THR C CA 1
ATOM 5905 C C . THR C 1 230 ? 18.696 217.448 193.728 1.00 22.54 227 THR C C 1
ATOM 5906 O O . THR C 1 230 ? 18.352 216.536 192.977 1.00 21.16 227 THR C O 1
ATOM 5910 N N . PHE C 1 231 ? 17.986 217.786 194.803 1.00 19.21 228 PHE C N 1
ATOM 5911 C CA . PHE C 1 231 ? 16.772 217.058 195.162 1.00 21.41 228 PHE C CA 1
ATOM 5912 C C . PHE C 1 231 ? 15.500 217.659 194.587 1.00 19.55 228 PHE C C 1
ATOM 5913 O O . PHE C 1 231 ? 14.405 217.164 194.843 1.00 21.96 228 PHE C O 1
ATOM 5921 N N . PHE C 1 232 ? 15.642 218.743 193.831 1.00 22.02 229 PHE C N 1
ATOM 5922 C CA . PHE C 1 232 ? 14.520 219.307 193.089 1.00 19.02 229 PHE C CA 1
ATOM 5923 C C . PHE C 1 232 ? 14.347 218.549 191.776 1.00 16.36 229 PHE C C 1
ATOM 5924 O O . PHE C 1 232 ? 15.336 218.185 191.156 1.00 23.46 229 PHE C O 1
ATOM 5932 N N . THR C 1 233 ? 13.107 218.307 191.375 1.00 15.64 230 THR C N 1
ATOM 5933 C CA . THR C 1 233 ? 12.848 217.752 190.025 1.00 15.17 230 THR C CA 1
ATOM 5934 C C . THR C 1 233 ? 12.964 218.820 188.948 1.00 23.46 230 THR C C 1
ATOM 5935 O O . THR C 1 233 ? 12.695 219.998 189.189 1.00 23.99 230 THR C O 1
ATOM 5939 N N . GLU C 1 234 ? 13.348 218.396 187.745 1.00 18.61 231 GLU C N 1
ATOM 5940 C CA . GLU C 1 234 ? 13.429 219.306 186.608 1.00 20.30 231 GLU C CA 1
ATOM 5941 C C . GLU C 1 234 ? 12.077 219.957 186.407 1.00 19.62 231 GLU C C 1
ATOM 5942 O O . GLU C 1 234 ? 11.048 219.363 186.739 1.00 22.11 231 GLU C O 1
ATOM 5948 N N . TRP C 1 235 ? 12.059 221.178 185.881 1.00 23.95 232 TRP C N 1
ATOM 5949 C CA . TRP C 1 235 ? 10.808 221.921 185.880 1.00 25.28 232 TRP C CA 1
ATOM 5950 C C . TRP C 1 235 ? 9.741 221.309 184.984 1.00 28.51 232 TRP C C 1
ATOM 5951 O O . TRP C 1 235 ? 9.973 221.002 183.807 1.00 26.53 232 TRP C O 1
ATOM 5962 N N . ARG C 1 236 ? 8.564 221.141 185.570 1.00 26.20 233 ARG C N 1
ATOM 5963 C CA . ARG C 1 236 ? 7.368 220.701 184.861 1.00 31.62 233 ARG C CA 1
ATOM 5964 C C . ARG C 1 236 ? 6.159 221.329 185.528 1.00 29.60 233 ARG C C 1
ATOM 5965 O O . ARG C 1 236 ? 6.059 221.350 186.757 1.00 27.65 233 ARG C O 1
ATOM 5973 N N . GLU C 1 237 ? 5.250 221.850 184.720 1.00 26.69 234 GLU C N 1
ATOM 5974 C CA . GLU C 1 237 ? 4.014 222.411 185.226 1.00 27.69 234 GLU C CA 1
ATOM 5975 C C . GLU C 1 237 ? 3.107 221.300 185.735 1.00 28.32 234 GLU C C 1
ATOM 5976 O O . GLU C 1 237 ? 2.894 220.307 185.047 1.00 30.98 234 GLU C O 1
ATOM 5982 N N . LEU C 1 238 ? 2.589 221.448 186.950 1.00 26.04 235 LEU C N 1
ATOM 5983 C CA . LEU C 1 238 ? 1.670 220.462 187.511 1.00 24.66 235 LEU C CA 1
ATOM 5984 C C . LEU C 1 238 ? 0.386 221.141 187.988 1.00 32.88 235 LEU C C 1
ATOM 5985 O O . LEU C 1 238 ? 0.437 222.180 188.646 1.00 35.86 235 LEU C O 1
ATOM 5990 N N . ASP C 1 239 ? -0.760 220.554 187.651 1.00 37.43 236 ASP C N 1
ATOM 5991 C CA . ASP C 1 239 ? -2.057 221.141 187.981 1.00 38.85 236 ASP C CA 1
ATOM 5992 C C . ASP C 1 239 ? -2.381 220.996 189.459 1.00 36.37 236 ASP C C 1
ATOM 5993 O O . ASP C 1 239 ? -2.663 221.975 190.147 1.00 42.38 236 ASP C O 1
ATOM 5998 N N . ALA C 1 240 ? -2.349 219.759 189.936 1.00 38.06 237 ALA C N 1
ATOM 5999 C CA . ALA C 1 240 ? -2.562 219.458 191.342 1.00 34.09 237 ALA C CA 1
ATOM 6000 C C . ALA C 1 240 ? -1.786 218.204 191.691 1.00 33.52 237 ALA C C 1
ATOM 6001 O O . ALA C 1 240 ? -1.264 217.529 190.802 1.00 37.13 237 ALA C O 1
ATOM 6003 N N . GLU C 1 241 ? -1.695 217.889 192.978 1.00 34.79 238 GLU C N 1
ATOM 6004 C CA . GLU C 1 241 ? -1.099 216.620 193.360 1.00 36.70 238 GLU C CA 1
ATOM 6005 C C . GLU C 1 241 ? -1.960 215.491 192.807 1.00 39.01 238 GLU C C 1
ATOM 6006 O O . GLU C 1 241 ? -3.188 215.601 192.754 1.00 39.58 238 GLU C O 1
ATOM 6012 N N . THR C 1 242 ? -1.310 214.421 192.368 1.00 40.96 239 THR C N 1
ATOM 6013 C CA . THR C 1 242 ? -2.020 213.271 191.837 1.00 41.02 239 THR C CA 1
ATOM 6014 C C . THR C 1 242 ? -2.572 212.435 192.982 1.00 43.68 239 THR C C 1
ATOM 6015 O O . THR C 1 242 ? -2.097 212.533 194.113 1.00 43.04 239 THR C O 1
ATOM 6019 N N . ALA C 1 243 ? -3.578 211.613 192.693 1.00 43.97 240 ALA C N 1
ATOM 6020 C CA . ALA C 1 243 ? -4.107 210.687 193.690 1.00 42.26 240 ALA C CA 1
ATOM 6021 C C . ALA C 1 243 ? -3.101 209.566 193.904 1.00 35.47 240 ALA C C 1
ATOM 6022 O O . ALA C 1 243 ? -3.267 208.710 194.765 1.00 42.41 240 ALA C O 1
ATOM 6024 N N . ASP C 1 244 ? -2.043 209.608 193.106 1.00 40.40 241 ASP C N 1
ATOM 6025 C CA . ASP C 1 244 ? -0.983 208.618 193.116 1.00 42.18 241 ASP C CA 1
ATOM 6026 C C . ASP C 1 244 ? 0.176 209.020 194.038 1.00 39.34 241 ASP C C 1
ATOM 6027 O O . ASP C 1 244 ? 0.957 208.169 194.474 1.00 40.20 241 ASP C O 1
ATOM 6032 N N . LEU C 1 245 ? 0.280 210.321 194.314 1.00 38.01 242 LEU C N 1
ATOM 6033 C CA . LEU C 1 245 ? 1.435 210.920 194.997 1.00 29.25 242 LEU C CA 1
ATOM 6034 C C . LEU C 1 245 ? 2.748 210.551 194.308 1.00 33.50 242 LEU C C 1
ATOM 6035 O O . LEU C 1 245 ? 3.816 210.640 194.904 1.00 26.63 242 LEU C O 1
ATOM 6040 N N . ARG C 1 246 ? 2.675 210.137 193.047 1.00 24.36 243 ARG C N 1
ATOM 6041 C CA . ARG C 1 246 ? 3.890 209.927 192.279 1.00 29.75 243 ARG C CA 1
ATOM 6042 C C . ARG C 1 246 ? 4.019 211.098 191.320 1.00 30.07 243 ARG C C 1
ATOM 6043 O O . ARG C 1 246 ? 5.066 211.310 190.713 1.00 28.02 243 ARG C O 1
ATOM 6051 N N . GLY C 1 247 ? 2.936 211.863 191.210 1.00 30.41 244 GLY C N 1
ATOM 6052 C CA . GLY C 1 247 ? 2.907 213.051 190.376 1.00 31.93 244 GLY C CA 1
ATOM 6053 C C . GLY C 1 247 ? 3.973 214.049 190.776 1.00 33.30 244 GLY C C 1
ATOM 6054 O O . GLY C 1 247 ? 4.007 214.524 191.921 1.00 30.80 244 GLY C O 1
ATOM 6055 N N . ALA C 1 248 ? 4.864 214.342 189.838 1.00 28.02 245 ALA C N 1
ATOM 6056 C CA . ALA C 1 248 ? 5.929 215.306 190.060 1.00 28.08 245 ALA C CA 1
ATOM 6057 C C . ALA C 1 248 ? 5.635 216.606 189.325 1.00 33.00 245 ALA C C 1
ATOM 6058 O O . ALA C 1 248 ? 4.899 216.621 188.336 1.00 28.61 245 ALA C O 1
ATOM 6060 N N . GLY C 1 249 ? 6.212 217.697 189.815 1.00 24.70 246 GLY C N 1
ATOM 6061 C CA . GLY C 1 249 ? 6.101 218.974 189.149 1.00 22.60 246 GLY C CA 1
ATOM 6062 C C . GLY C 1 249 ? 5.952 220.136 190.102 1.00 24.53 246 GLY C C 1
ATOM 6063 O O . GLY C 1 249 ? 5.948 219.964 191.320 1.00 23.30 246 GLY C O 1
ATOM 6064 N N . TYR C 1 250 ? 5.829 221.325 189.528 1.00 21.97 247 TYR C N 1
ATOM 6065 C CA . TYR C 1 250 ? 5.715 222.545 190.308 1.00 18.70 247 TYR C CA 1
ATOM 6066 C C . TYR C 1 250 ? 4.302 223.106 190.181 1.00 25.46 247 TYR C C 1
ATOM 6067 O O . TYR C 1 250 ? 3.791 223.290 189.070 1.00 25.18 247 TYR C O 1
ATOM 6076 N N . VAL C 1 251 ? 3.669 223.365 191.318 1.00 22.39 248 VAL C N 1
ATOM 6077 C CA . VAL C 1 251 ? 2.320 223.915 191.330 1.00 21.11 248 VAL C CA 1
ATOM 6078 C C . VAL C 1 251 ? 2.357 225.366 191.789 1.00 23.56 248 VAL C C 1
ATOM 6079 O O . VAL C 1 251 ? 2.563 225.651 192.967 1.00 26.52 248 VAL C O 1
ATOM 6083 N N . ASP C 1 252 ? 2.146 226.282 190.852 1.00 21.15 249 ASP C N 1
ATOM 6084 C CA . ASP C 1 252 ? 2.316 227.701 191.139 1.00 23.14 249 ASP C CA 1
ATOM 6085 C C . ASP C 1 252 ? 1.208 228.268 191.999 1.00 15.78 249 ASP C C 1
ATOM 6086 O O . ASP C 1 252 ? 0.055 227.839 191.944 1.00 19.15 249 ASP C O 1
ATOM 6091 N N . HIS C 1 253 ? 1.568 229.243 192.823 1.00 17.62 250 HIS C N 1
ATOM 6092 C CA . HIS C 1 253 ? 0.554 229.972 193.545 1.00 18.89 250 HIS C CA 1
ATOM 6093 C C . HIS C 1 253 ? -0.002 231.023 192.595 1.00 19.56 250 HIS C C 1
ATOM 6094 O O . HIS C 1 253 ? 0.395 231.046 191.426 1.00 21.44 250 HIS C O 1
ATOM 6101 N N . ASP C 1 254 ? -0.914 231.864 193.083 1.00 17.49 251 ASP C N 1
ATOM 6102 C CA . ASP C 1 254 ? -1.547 232.906 192.258 1.00 24.51 251 ASP C CA 1
ATOM 6103 C C . ASP C 1 254 ? -0.562 233.619 191.346 1.00 21.84 251 ASP C C 1
ATOM 6104 O O . ASP C 1 254 ? 0.500 234.056 191.780 1.00 20.44 251 ASP C O 1
ATOM 6109 N N . VAL C 1 255 ? -0.915 233.730 190.070 1.00 22.97 252 VAL C N 1
ATOM 6110 C CA . VAL C 1 255 ? -0.190 234.602 189.166 1.00 19.73 252 VAL C CA 1
ATOM 6111 C C . VAL C 1 255 ? -1.233 235.466 188.465 1.00 18.32 252 VAL C C 1
ATOM 6112 O O . VAL C 1 255 ? -2.417 235.143 188.504 1.00 19.35 252 VAL C O 1
ATOM 6116 N N . GLU C 1 256 ? -0.802 236.565 187.862 1.00 21.69 253 GLU C N 1
ATOM 6117 C CA . GLU C 1 256 ? -1.742 237.480 187.211 1.00 24.22 253 GLU C CA 1
ATOM 6118 C C . GLU C 1 256 ? -2.524 236.785 186.090 1.00 26.39 253 GLU C C 1
ATOM 6119 O O . GLU C 1 256 ? -3.714 237.056 185.904 1.00 24.25 253 GLU C O 1
ATOM 6125 N N . GLU C 1 257 ? -1.865 235.866 185.386 1.00 27.18 254 GLU C N 1
ATOM 6126 C CA . GLU C 1 257 ? -2.504 235.091 184.313 1.00 26.79 254 GLU C CA 1
ATOM 6127 C C . GLU C 1 257 ? -3.800 234.412 184.754 1.00 28.99 254 GLU C C 1
ATOM 6128 O O . GLU C 1 257 ? -4.728 234.247 183.961 1.00 32.02 254 GLU C O 1
ATOM 6134 N N . ASP C 1 258 ? -3.866 234.021 186.020 1.00 25.13 255 ASP C N 1
ATOM 6135 C CA . ASP C 1 258 ? -5.076 233.428 186.573 1.00 23.93 255 ASP C CA 1
ATOM 6136 C C . ASP C 1 258 ? -6.234 234.417 186.681 1.00 28.17 255 ASP C C 1
ATOM 6137 O O . ASP C 1 258 ? -7.383 234.007 186.827 1.00 29.89 255 ASP C O 1
ATOM 6142 N N . PHE C 1 259 ? -5.931 235.712 186.626 1.00 30.87 256 PHE C N 1
ATOM 6143 C CA . PHE C 1 259 ? -6.928 236.740 186.935 1.00 33.06 256 PHE C CA 1
ATOM 6144 C C . PHE C 1 259 ? -7.100 237.798 185.842 1.00 32.94 256 PHE C C 1
ATOM 6145 O O . PHE C 1 259 ? -8.169 238.392 185.711 1.00 37.01 256 PHE C O 1
ATOM 6153 N N . VAL C 1 260 ? -6.050 238.033 185.064 1.00 30.71 257 VAL C N 1
ATOM 6154 C CA . VAL C 1 260 ? -6.062 239.080 184.047 1.00 31.66 257 VAL C CA 1
ATOM 6155 C C . VAL C 1 260 ? -6.501 238.534 182.698 1.00 33.01 257 VAL C C 1
ATOM 6156 O O . VAL C 1 260 ? -7.689 238.330 182.467 1.00 37.57 257 VAL C O 1
ATOM 6160 N N . LEU D 1 7 ? -4.650 216.937 212.599 1.00 22.48 4 LEU D N 1
ATOM 6161 C CA . LEU D 1 7 ? -3.952 217.062 213.879 1.00 20.18 4 LEU D CA 1
ATOM 6162 C C . LEU D 1 7 ? -4.572 218.176 214.714 1.00 23.79 4 LEU D C 1
ATOM 6163 O O . LEU D 1 7 ? -4.973 219.210 214.180 1.00 25.13 4 LEU D O 1
ATOM 6168 N N . THR D 1 8 ? -4.655 217.965 216.022 1.00 25.88 5 THR D N 1
ATOM 6169 C CA . THR D 1 8 ? -5.218 218.972 216.913 1.00 21.74 5 THR D CA 1
ATOM 6170 C C . THR D 1 8 ? -4.226 220.103 217.154 1.00 22.77 5 THR D C 1
ATOM 6171 O O . THR D 1 8 ? -3.066 220.022 216.746 1.00 21.62 5 THR D O 1
ATOM 6175 N N . ARG D 1 9 ? -4.690 221.153 217.821 1.00 22.40 6 ARG D N 1
ATOM 6176 C CA . ARG D 1 9 ? -3.837 222.306 218.098 1.00 26.53 6 ARG D CA 1
ATOM 6177 C C . ARG D 1 9 ? -2.672 221.897 218.984 1.00 23.38 6 ARG D C 1
ATOM 6178 O O . ARG D 1 9 ? -1.544 222.355 218.787 1.00 21.33 6 ARG D O 1
ATOM 6186 N N . GLU D 1 10 ? -2.948 221.028 219.952 1.00 25.87 7 GLU D N 1
ATOM 6187 C CA . GLU D 1 10 ? -1.909 220.568 220.857 1.00 23.06 7 GLU D CA 1
ATOM 6188 C C . GLU D 1 10 ? -0.908 219.703 220.108 1.00 20.92 7 GLU D C 1
ATOM 6189 O O . GLU D 1 10 ? 0.293 219.811 220.311 1.00 18.00 7 GLU D O 1
ATOM 6195 N N . GLN D 1 11 ? -1.397 218.854 219.212 1.00 17.75 8 GLN D N 1
ATOM 6196 C CA . GLN D 1 11 ? -0.497 218.045 218.415 1.00 16.96 8 GLN D CA 1
ATOM 6197 C C . GLN D 1 11 ? 0.379 218.924 217.525 1.00 16.08 8 GLN D C 1
ATOM 6198 O O . GLN D 1 11 ? 1.572 218.681 217.385 1.00 17.92 8 GLN D O 1
ATOM 6204 N N . LEU D 1 12 ? -0.224 219.933 216.906 1.00 19.85 9 LEU D N 1
ATOM 6205 C CA . LEU D 1 12 ? 0.543 220.854 216.082 1.00 14.93 9 LEU D CA 1
ATOM 6206 C C . LEU D 1 12 ? 1.575 221.596 216.932 1.00 15.01 9 LEU D C 1
ATOM 6207 O O . LEU D 1 12 ? 2.700 221.809 216.493 1.00 13.53 9 LEU D O 1
ATOM 6212 N N . TYR D 1 13 ? 1.189 221.967 218.144 1.00 18.07 10 TYR D N 1
ATOM 6213 C CA . TYR D 1 13 ? 2.121 222.635 219.050 1.00 14.69 10 TYR D CA 1
ATOM 6214 C C . TYR D 1 13 ? 3.305 221.718 219.338 1.00 14.50 10 TYR D C 1
ATOM 6215 O O . TYR D 1 13 ? 4.466 222.139 219.284 1.00 14.05 10 TYR D O 1
ATOM 6224 N N . ILE D 1 14 ? 3.005 220.461 219.650 1.00 13.16 11 ILE D N 1
ATOM 6225 C CA . ILE D 1 14 ? 4.037 219.490 219.986 1.00 14.63 11 ILE D CA 1
ATOM 6226 C C . ILE D 1 14 ? 4.937 219.173 218.782 1.00 14.83 11 ILE D C 1
ATOM 6227 O O . ILE D 1 14 ? 6.166 219.141 218.913 1.00 12.59 11 ILE D O 1
ATOM 6232 N N . PHE D 1 15 ? 4.366 218.983 217.587 1.00 13.60 12 PHE D N 1
ATOM 6233 C CA . PHE D 1 15 ? 5.214 218.764 216.421 1.00 12.18 12 PHE D CA 1
ATOM 6234 C C . PHE D 1 15 ? 6.119 219.969 216.122 1.00 11.94 12 PHE D C 1
ATOM 6235 O O . PHE D 1 15 ? 7.301 219.803 215.793 1.00 11.72 12 PHE D O 1
ATOM 6243 N N . ASP D 1 16 ? 5.568 221.174 216.251 1.00 11.98 13 ASP D N 1
ATOM 6244 C CA . ASP D 1 16 ? 6.335 222.386 216.012 1.00 14.19 13 ASP D CA 1
ATOM 6245 C C . ASP D 1 16 ? 7.473 222.523 217.006 1.00 10.63 13 ASP D C 1
ATOM 6246 O O . ASP D 1 16 ? 8.612 222.762 216.622 1.00 13.23 13 ASP D O 1
ATOM 6251 N N . THR D 1 17 ? 7.158 222.356 218.285 1.00 13.15 14 THR D N 1
ATOM 6252 C CA . THR D 1 17 ? 8.152 222.614 219.319 1.00 11.74 14 THR D CA 1
ATOM 6253 C C . THR D 1 17 ? 9.186 221.502 219.469 1.00 13.47 14 THR D C 1
ATOM 6254 O O . THR D 1 17 ? 10.320 221.794 219.874 1.00 15.85 14 THR D O 1
ATOM 6258 N N . THR D 1 18 ? 8.823 220.249 219.159 1.00 10.65 15 THR D N 1
ATOM 6259 C CA . THR D 1 18 ? 9.752 219.124 219.341 1.00 11.75 15 THR D CA 1
ATOM 6260 C C . THR D 1 18 ? 10.312 218.491 218.057 1.00 15.51 15 THR D C 1
ATOM 6261 O O . THR D 1 18 ? 11.326 217.785 218.093 1.00 14.07 15 THR D O 1
ATOM 6265 N N . GLY D 1 19 ? 9.668 218.735 216.921 1.00 12.15 16 GLY D N 1
ATOM 6266 C CA . GLY D 1 19 ? 10.181 218.203 215.681 1.00 12.92 16 GLY D CA 1
ATOM 6267 C C . GLY D 1 19 ? 9.610 216.843 215.370 1.00 14.93 16 GLY D C 1
ATOM 6268 O O . GLY D 1 19 ? 9.953 216.254 214.340 1.00 13.30 16 GLY D O 1
ATOM 6269 N N . PHE D 1 20 ? 8.740 216.350 216.247 1.00 14.71 17 PHE D N 1
ATOM 6270 C CA . PHE D 1 20 ? 8.073 215.076 215.984 1.00 16.32 17 PHE D CA 1
ATOM 6271 C C . PHE D 1 20 ? 6.767 214.921 216.756 1.00 15.39 17 PHE D C 1
ATOM 6272 O O . PHE D 1 20 ? 6.405 215.758 217.582 1.00 16.75 17 PHE D O 1
ATOM 6280 N N . LEU D 1 21 ? 6.043 213.844 216.460 1.00 14.32 18 LEU D N 1
ATOM 6281 C CA . LEU D 1 21 ? 4.783 213.581 217.127 1.00 16.53 18 LEU D CA 1
ATOM 6282 C C . LEU D 1 21 ? 4.468 212.096 217.122 1.00 20.28 18 LEU D C 1
ATOM 6283 O O . LEU D 1 21 ? 4.414 211.457 216.073 1.00 20.06 18 LEU D O 1
ATOM 6288 N N . VAL D 1 22 ? 4.275 211.535 218.305 1.00 21.06 19 VAL D N 1
ATOM 6289 C CA . VAL D 1 22 ? 3.848 210.149 218.385 1.00 20.45 19 VAL D CA 1
ATOM 6290 C C . VAL D 1 22 ? 2.331 210.090 218.435 1.00 18.89 19 VAL D C 1
ATOM 6291 O O . VAL D 1 22 ? 1.702 210.709 219.296 1.00 20.15 19 VAL D O 1
ATOM 6295 N N . ILE D 1 23 ? 1.755 209.361 217.480 1.00 25.49 20 ILE D N 1
ATOM 6296 C CA . ILE D 1 23 ? 0.323 209.094 217.444 1.00 28.03 20 ILE D CA 1
ATOM 6297 C C . ILE D 1 23 ? 0.078 207.614 217.721 1.00 25.80 20 ILE D C 1
ATOM 6298 O O . ILE D 1 23 ? 0.379 206.760 216.875 1.00 28.85 20 ILE D O 1
ATOM 6303 N N . PRO D 1 24 ? -0.469 207.312 218.905 1.00 30.99 21 PRO D N 1
ATOM 6304 C CA . PRO D 1 24 ? -0.650 205.956 219.429 1.00 31.82 21 PRO D CA 1
ATOM 6305 C C . PRO D 1 24 ? -1.767 205.170 218.744 1.00 32.69 21 PRO D C 1
ATOM 6306 O O . PRO D 1 24 ? -2.860 205.697 218.542 1.00 33.63 21 PRO D O 1
ATOM 6310 N N . GLY D 1 25 ? -1.479 203.919 218.393 1.00 30.15 22 GLY D N 1
ATOM 6311 C CA . GLY D 1 25 ? -2.502 202.991 217.939 1.00 33.59 22 GLY D CA 1
ATOM 6312 C C . GLY D 1 25 ? -3.176 203.369 216.637 1.00 35.08 22 GLY D C 1
ATOM 6313 O O . GLY D 1 25 ? -4.391 203.258 216.494 1.00 38.08 22 GLY D O 1
ATOM 6314 N N . VAL D 1 26 ? -2.378 203.822 215.683 1.00 32.40 23 VAL D N 1
ATOM 6315 C CA . VAL D 1 26 ? -2.892 204.172 214.369 1.00 33.84 23 VAL D CA 1
ATOM 6316 C C . VAL D 1 26 ? -3.374 202.918 213.646 1.00 36.77 23 VAL D C 1
ATOM 6317 O O . VAL D 1 26 ? -4.429 202.912 213.014 1.00 39.47 23 VAL D O 1
ATOM 6321 N N . PHE D 1 27 ? -2.599 201.848 213.758 1.00 39.31 24 PHE D N 1
ATOM 6322 C CA . PHE D 1 27 ? -2.960 200.589 213.132 1.00 38.72 24 PHE D CA 1
ATOM 6323 C C . PHE D 1 27 ? -3.254 199.541 214.197 1.00 43.90 24 PHE D C 1
ATOM 6324 O O . PHE D 1 27 ? -2.513 199.408 215.177 1.00 43.59 24 PHE D O 1
ATOM 6332 N N . GLY D 1 28 ? -4.354 198.816 214.010 1.00 43.32 25 GLY D N 1
ATOM 6333 C CA . GLY D 1 28 ? -4.809 197.849 214.992 1.00 44.60 25 GLY D CA 1
ATOM 6334 C C . GLY D 1 28 ? -4.008 196.568 214.944 1.00 43.21 25 GLY D C 1
ATOM 6335 O O . GLY D 1 28 ? -3.251 196.335 213.998 1.00 44.38 25 GLY D O 1
ATOM 6336 N N . SER D 1 29 ? -4.179 195.743 215.972 1.00 47.15 26 SER D N 1
ATOM 6337 C CA . SER D 1 29 ? -3.466 194.475 216.090 1.00 44.68 26 SER D CA 1
ATOM 6338 C C . SER D 1 29 ? -3.608 193.628 214.833 1.00 45.51 26 SER D C 1
ATOM 6339 O O . SER D 1 29 ? -2.625 193.081 214.330 1.00 44.29 26 SER D O 1
ATOM 6342 N N . GLY D 1 30 ? -4.831 193.538 214.321 1.00 50.20 27 GLY D N 1
ATOM 6343 C CA . GLY D 1 30 ? -5.082 192.826 213.082 1.00 46.12 27 GLY D CA 1
ATOM 6344 C C . GLY D 1 30 ? -4.260 193.397 211.945 1.00 43.81 27 GLY D C 1
ATOM 6345 O O . GLY D 1 30 ? -3.646 192.661 211.173 1.00 45.53 27 GLY D O 1
ATOM 6346 N N . GLU D 1 31 ? -4.236 194.721 211.850 1.00 45.81 28 GLU D N 1
ATOM 6347 C CA . GLU D 1 31 ? -3.487 195.384 210.793 1.00 43.37 28 GLU D CA 1
ATOM 6348 C C . GLU D 1 31 ? -1.992 195.139 210.955 1.00 41.70 28 GLU D C 1
ATOM 6349 O O . GLU D 1 31 ? -1.294 194.857 209.980 1.00 39.50 28 GLU D O 1
ATOM 6355 N N . VAL D 1 32 ? -1.513 195.229 212.193 1.00 45.60 29 VAL D N 1
ATOM 6356 C CA . VAL D 1 32 ? -0.089 195.096 212.479 1.00 44.25 29 VAL D CA 1
ATOM 6357 C C . VAL D 1 32 ? 0.455 193.739 212.046 1.00 40.51 29 VAL D C 1
ATOM 6358 O O . VAL D 1 32 ? 1.457 193.665 211.328 1.00 41.09 29 VAL D O 1
ATOM 6362 N N . GLU D 1 33 ? -0.213 192.672 212.473 1.00 43.88 30 GLU D N 1
ATOM 6363 C CA . GLU D 1 33 ? 0.225 191.316 212.152 1.00 44.15 30 GLU D CA 1
ATOM 6364 C C . GLU D 1 33 ? 0.197 191.066 210.644 1.00 42.32 30 GLU D C 1
ATOM 6365 O O . GLU D 1 33 ? 1.033 190.329 210.112 1.00 39.87 30 GLU D O 1
ATOM 6371 N N . SER D 1 34 ? -0.747 191.699 209.953 1.00 43.78 31 SER D N 1
ATOM 6372 C CA . SER D 1 34 ? -0.796 191.622 208.496 1.00 42.51 31 SER D CA 1
ATOM 6373 C C . SER D 1 34 ? 0.465 192.234 207.880 1.00 41.36 31 SER D C 1
ATOM 6374 O O . SER D 1 34 ? 1.022 191.702 206.916 1.00 37.45 31 SER D O 1
ATOM 6377 N N . PHE D 1 35 ? 0.922 193.343 208.456 1.00 40.05 32 PHE D N 1
ATOM 6378 C CA . PHE D 1 35 ? 2.139 194.003 207.995 1.00 36.58 32 PHE D CA 1
ATOM 6379 C C . PHE D 1 35 ? 3.392 193.180 208.295 1.00 36.53 32 PHE D C 1
ATOM 6380 O O . PHE D 1 35 ? 4.328 193.146 207.489 1.00 39.10 32 PHE D O 1
ATOM 6388 N N . ARG D 1 36 ? 3.413 192.532 209.458 1.00 40.17 33 ARG D N 1
ATOM 6389 C CA . ARG D 1 36 ? 4.521 191.653 209.820 1.00 36.79 33 ARG D CA 1
ATOM 6390 C C . ARG D 1 36 ? 4.628 190.496 208.830 1.00 39.50 33 ARG D C 1
ATOM 6391 O O . ARG D 1 36 ? 5.722 190.156 208.376 1.00 37.24 33 ARG D O 1
ATOM 6399 N N . SER D 1 37 ? 3.484 189.902 208.501 1.00 39.82 34 SER D N 1
ATOM 6400 C CA . SER D 1 37 ? 3.429 188.774 207.570 0.76 43.05 34 SER D CA 1
ATOM 6401 C C . SER D 1 37 ? 4.107 189.077 206.238 1.00 42.52 34 SER D C 1
ATOM 6402 O O . SER D 1 37 ? 4.931 188.292 205.759 1.00 47.32 34 SER D O 1
ATOM 6405 N N . GLU D 1 38 ? 3.757 190.215 205.644 1.00 41.74 35 GLU D N 1
ATOM 6406 C CA . GLU D 1 38 ? 4.281 190.585 204.336 1.00 40.66 35 GLU D CA 1
ATOM 6407 C C . GLU D 1 38 ? 5.793 190.787 204.359 1.00 44.46 35 GLU D C 1
ATOM 6408 O O . GLU D 1 38 ? 6.491 190.382 203.426 1.00 46.89 35 GLU D O 1
ATOM 6414 N N . LEU D 1 39 ? 6.303 191.400 205.425 1.00 38.07 36 LEU D N 1
ATOM 6415 C CA . LEU D 1 39 ? 7.740 191.618 205.541 1.00 39.52 36 LEU D CA 1
ATOM 6416 C C . LEU D 1 39 ? 8.501 190.294 205.617 1.00 41.57 36 LEU D C 1
ATOM 6417 O O . LEU D 1 39 ? 9.574 190.159 205.029 1.00 40.02 36 LEU D O 1
ATOM 6422 N N . GLU D 1 40 ? 7.944 189.324 206.336 1.00 43.45 37 GLU D N 1
ATOM 6423 C CA . GLU D 1 40 ? 8.545 187.995 206.409 1.00 47.30 37 GLU D CA 1
ATOM 6424 C C . GLU D 1 40 ? 8.695 187.421 205.007 1.00 50.02 37 GLU D C 1
ATOM 6425 O O . GLU D 1 40 ? 9.699 186.786 204.680 1.00 51.29 37 GLU D O 1
ATOM 6431 N N . ARG D 1 41 ? 7.685 187.664 204.180 1.00 46.48 38 ARG D N 1
ATOM 6432 C CA . ARG D 1 41 ? 7.710 187.235 202.793 1.00 50.55 38 ARG D CA 1
ATOM 6433 C C . ARG D 1 41 ? 8.127 188.382 201.884 1.00 51.25 38 ARG D C 1
ATOM 6434 O O . ARG D 1 41 ? 7.360 188.813 201.024 1.00 57.17 38 ARG D O 1
ATOM 6442 N N . LEU D 1 42 ? 9.344 188.878 202.091 1.00 47.55 39 LEU D N 1
ATOM 6443 C CA . LEU D 1 42 ? 9.914 189.916 201.243 1.00 42.09 39 LEU D CA 1
ATOM 6444 C C . LEU D 1 42 ? 11.430 189.971 201.418 1.00 44.84 39 LEU D C 1
ATOM 6445 O O . LEU D 1 42 ? 11.944 189.785 202.522 1.00 46.72 39 LEU D O 1
ATOM 6450 N N . ASP D 1 43 ? 12.145 190.225 200.328 1.00 43.63 40 ASP D N 1
ATOM 6451 C CA . ASP D 1 43 ? 13.606 190.203 200.357 1.00 46.84 40 ASP D CA 1
ATOM 6452 C C . ASP D 1 43 ? 14.210 191.467 200.959 1.00 43.19 40 ASP D C 1
ATOM 6453 O O . ASP D 1 43 ? 13.588 192.529 200.958 1.00 42.81 40 ASP D O 1
ATOM 6458 N N . THR D 1 44 ? 15.433 191.335 201.468 1.00 39.06 41 THR D N 1
ATOM 6459 C CA . THR D 1 44 ? 16.133 192.433 202.128 1.00 38.86 41 THR D CA 1
ATOM 6460 C C . THR D 1 44 ? 17.527 192.625 201.542 1.00 36.53 41 THR D C 1
ATOM 6461 O O . THR D 1 44 ? 17.979 191.831 200.721 1.00 37.19 41 THR D O 1
ATOM 6465 N N . VAL D 1 45 ? 18.213 193.679 201.970 1.00 35.51 42 VAL D N 1
ATOM 6466 C CA . VAL D 1 45 ? 19.586 193.916 201.545 1.00 36.50 42 VAL D CA 1
ATOM 6467 C C . VAL D 1 45 ? 20.462 194.293 202.732 1.00 40.99 42 VAL D C 1
ATOM 6468 O O . VAL D 1 45 ? 19.958 194.689 203.779 1.00 38.73 42 VAL D O 1
ATOM 6472 N N . ASP D 1 46 ? 21.774 194.166 202.563 1.00 41.92 43 ASP D N 1
ATOM 6473 C CA . ASP D 1 46 ? 22.723 194.622 203.570 1.00 42.68 43 ASP D CA 1
ATOM 6474 C C . ASP D 1 46 ? 23.073 196.085 203.313 1.00 41.06 43 ASP D C 1
ATOM 6475 O O . ASP D 1 46 ? 23.771 196.396 202.345 1.00 39.46 43 ASP D O 1
ATOM 6480 N N . PRO D 1 47 ? 22.583 196.993 204.179 1.00 42.05 44 PRO D N 1
ATOM 6481 C CA . PRO D 1 47 ? 22.815 198.430 204.008 1.00 39.84 44 PRO D CA 1
ATOM 6482 C C . PRO D 1 47 ? 24.160 198.866 204.569 1.00 41.98 44 PRO D C 1
ATOM 6483 O O . PRO D 1 47 ? 24.445 200.061 204.635 1.00 39.88 44 PRO D O 1
ATOM 6487 N N . GLY D 1 48 ? 24.977 197.900 204.974 1.00 40.71 45 GLY D N 1
ATOM 6488 C CA . GLY D 1 48 ? 26.285 198.204 205.520 1.00 39.82 45 GLY D CA 1
ATOM 6489 C C . GLY D 1 48 ? 26.209 198.586 206.982 1.00 38.58 45 GLY D C 1
ATOM 6490 O O . GLY D 1 48 ? 27.157 199.145 207.533 1.00 43.74 45 GLY D O 1
ATOM 6491 N N . PHE D 1 49 ? 25.072 198.298 207.608 1.00 35.42 46 PHE D N 1
ATOM 6492 C CA . PHE D 1 49 ? 24.916 198.492 209.050 1.00 37.09 46 PHE D CA 1
ATOM 6493 C C . PHE D 1 49 ? 24.814 197.139 209.736 1.00 33.63 46 PHE D C 1
ATOM 6494 O O . PHE D 1 49 ? 23.926 196.347 209.410 1.00 35.44 46 PHE D O 1
ATOM 6502 N N . PRO D 1 50 ? 25.724 196.868 210.686 1.00 33.90 47 PRO D N 1
ATOM 6503 C CA . PRO D 1 50 ? 25.754 195.584 211.398 1.00 31.39 47 PRO D CA 1
ATOM 6504 C C . PRO D 1 50 ? 24.397 195.180 211.976 1.00 30.09 47 PRO D C 1
ATOM 6505 O O . PRO D 1 50 ? 23.698 196.019 212.548 1.00 27.66 47 PRO D O 1
ATOM 6509 N N . ARG D 1 51 ? 24.036 193.910 211.794 1.00 31.26 48 ARG D N 1
ATOM 6510 C CA . ARG D 1 51 ? 22.824 193.320 212.367 1.00 27.89 48 ARG D CA 1
ATOM 6511 C C . ARG D 1 51 ? 21.568 194.074 211.951 1.00 27.39 48 ARG D C 1
ATOM 6512 O O . ARG D 1 51 ? 20.607 194.191 212.722 1.00 22.94 48 ARG D O 1
ATOM 6520 N N . THR D 1 52 ? 21.588 194.571 210.717 1.00 24.20 49 THR D N 1
ATOM 6521 C CA . THR D 1 52 ? 20.496 195.364 210.163 1.00 26.95 49 THR D CA 1
ATOM 6522 C C . THR D 1 52 ? 20.153 194.895 208.749 1.00 24.20 49 THR D C 1
ATOM 6523 O O . THR D 1 52 ? 21.026 194.820 207.883 1.00 26.94 49 THR D O 1
ATOM 6527 N N . ARG D 1 53 ? 18.880 194.580 208.531 1.00 20.76 50 ARG D N 1
ATOM 6528 C CA . ARG D 1 53 ? 18.398 194.192 207.212 1.00 29.58 50 ARG D CA 1
ATOM 6529 C C . ARG D 1 53 ? 17.415 195.253 206.739 1.00 28.69 50 ARG D C 1
ATOM 6530 O O . ARG D 1 53 ? 16.556 195.691 207.503 1.00 28.45 50 ARG D O 1
ATOM 6538 N N . ARG D 1 54 ? 17.543 195.679 205.489 1.00 29.50 51 ARG D N 1
ATOM 6539 C CA . ARG D 1 54 ? 16.687 196.744 204.991 1.00 31.47 51 ARG D CA 1
ATOM 6540 C C . ARG D 1 54 ? 15.821 196.259 203.842 1.00 34.64 51 ARG D C 1
ATOM 6541 O O . ARG D 1 54 ? 16.289 195.520 202.976 1.00 35.98 51 ARG D O 1
ATOM 6549 N N . TYR D 1 55 ? 14.553 196.654 203.867 1.00 29.05 52 TYR D N 1
ATOM 6550 C CA . TYR D 1 55 ? 13.641 196.452 202.746 1.00 32.36 52 TYR D CA 1
ATOM 6551 C C . TYR D 1 55 ? 13.626 197.730 201.901 1.00 32.91 52 TYR D C 1
ATOM 6552 O O . TYR D 1 55 ? 12.909 198.671 202.228 1.00 34.25 52 TYR D O 1
ATOM 6561 N N . PRO D 1 56 ? 14.408 197.759 200.808 1.00 35.27 53 PRO D N 1
ATOM 6562 C CA . PRO D 1 56 ? 14.793 198.987 200.091 1.00 38.68 53 PRO D CA 1
ATOM 6563 C C . PRO D 1 56 ? 13.638 199.811 199.514 1.00 40.29 53 PRO D C 1
ATOM 6564 O O . PRO D 1 56 ? 13.673 201.042 199.604 1.00 39.29 53 PRO D O 1
ATOM 6568 N N . ASP D 1 57 ? 12.641 199.153 198.933 1.00 40.05 54 ASP D N 1
ATOM 6569 C CA . ASP D 1 57 ? 11.568 199.867 198.243 1.00 39.57 54 ASP D CA 1
ATOM 6570 C C . ASP D 1 57 ? 10.246 199.147 198.420 1.00 39.50 54 ASP D C 1
ATOM 6571 O O . ASP D 1 57 ? 9.770 198.468 197.506 1.00 36.60 54 ASP D O 1
ATOM 6576 N N . LEU D 1 58 ? 9.653 199.308 199.595 1.00 31.50 55 LEU D N 1
ATOM 6577 C CA . LEU D 1 58 ? 8.426 198.600 199.942 1.00 35.15 55 LEU D CA 1
ATOM 6578 C C . LEU D 1 58 ? 7.255 198.804 198.971 1.00 37.65 55 LEU D C 1
ATOM 6579 O O . LEU D 1 58 ? 6.578 197.831 198.632 1.00 34.89 55 LEU D O 1
ATOM 6584 N N . PRO D 1 59 ? 6.988 200.052 198.537 1.00 38.75 56 PRO D N 1
ATOM 6585 C CA . PRO D 1 59 ? 5.848 200.190 197.621 1.00 38.85 56 PRO D CA 1
ATOM 6586 C C . PRO D 1 59 ? 6.017 199.407 196.317 1.00 39.75 56 PRO D C 1
ATOM 6587 O O . PRO D 1 59 ? 5.056 198.801 195.838 1.00 42.11 56 PRO D O 1
ATOM 6591 N N . ALA D 1 60 ? 7.228 199.408 195.767 1.00 38.29 57 ALA D N 1
ATOM 6592 C CA . ALA D 1 60 ? 7.515 198.678 194.536 1.00 38.50 57 ALA D CA 1
ATOM 6593 C C . ALA D 1 60 ? 7.882 197.218 194.801 1.00 43.55 57 ALA D C 1
ATOM 6594 O O . ALA D 1 60 ? 8.510 196.570 193.962 1.00 47.23 57 ALA D O 1
ATOM 6596 N N . ALA D 1 61 ? 7.491 196.697 195.960 1.00 35.67 58 ALA D N 1
ATOM 6597 C CA . ALA D 1 61 ? 7.796 195.313 196.295 1.00 39.30 58 ALA D CA 1
ATOM 6598 C C . ALA D 1 61 ? 6.557 194.576 196.790 1.00 42.70 58 ALA D C 1
ATOM 6599 O O . ALA D 1 61 ? 6.515 193.345 196.785 1.00 43.49 58 ALA D O 1
ATOM 6601 N N . SER D 1 62 ? 5.547 195.332 197.206 1.00 34.06 59 SER D N 1
ATOM 6602 C CA . SER D 1 62 ? 4.327 194.741 197.742 1.00 40.75 59 SER D CA 1
ATOM 6603 C C . SER D 1 62 ? 3.173 195.723 197.693 1.00 42.81 59 SER D C 1
ATOM 6604 O O . SER D 1 62 ? 3.322 196.880 198.084 1.00 45.38 59 SER D O 1
ATOM 6607 N N . PRO D 1 63 ? 2.015 195.266 197.201 1.00 47.68 60 PRO D N 1
ATOM 6608 C CA . PRO D 1 63 ? 0.811 196.102 197.173 1.00 47.13 60 PRO D CA 1
ATOM 6609 C C . PRO D 1 63 ? 0.291 196.431 198.572 1.00 42.39 60 PRO D C 1
ATOM 6610 O O . PRO D 1 63 ? -0.479 197.375 198.723 1.00 45.87 60 PRO D O 1
ATOM 6614 N N . VAL D 1 64 ? 0.702 195.670 199.580 1.00 44.59 61 VAL D N 1
ATOM 6615 C CA . VAL D 1 64 ? 0.295 195.969 200.951 1.00 43.22 61 VAL D CA 1
ATOM 6616 C C . VAL D 1 64 ? 0.933 197.280 201.426 1.00 40.03 61 VAL D C 1
ATOM 6617 O O . VAL D 1 64 ? 0.289 198.096 202.090 1.00 32.57 61 VAL D O 1
ATOM 6621 N N . PHE D 1 65 ? 2.198 197.475 201.060 1.00 41.24 62 PHE D N 1
ATOM 6622 C CA . PHE D 1 65 ? 2.963 198.654 201.467 1.00 38.33 62 PHE D CA 1
ATOM 6623 C C . PHE D 1 65 ? 2.883 199.763 200.420 1.00 37.60 62 PHE D C 1
ATOM 6624 O O . PHE D 1 65 ? 3.122 200.931 200.721 1.00 31.94 62 PHE D O 1
ATOM 6632 N N . ALA D 1 66 ? 2.552 199.395 199.189 1.00 38.52 63 ALA D N 1
ATOM 6633 C CA . ALA D 1 66 ? 2.304 200.394 198.164 1.00 35.47 63 ALA D CA 1
ATOM 6634 C C . ALA D 1 66 ? 1.062 201.205 198.528 1.00 36.28 63 ALA D C 1
ATOM 6635 O O . ALA D 1 66 ? 0.978 202.399 198.226 1.00 39.07 63 ALA D O 1
ATOM 6637 N N . ARG D 1 67 ? 0.108 200.561 199.195 1.00 29.15 64 ARG D N 1
ATOM 6638 C CA . ARG D 1 67 ? -1.128 201.233 199.559 1.00 31.50 64 ARG D CA 1
ATOM 6639 C C . ARG D 1 67 ? -1.034 201.833 200.953 1.00 36.48 64 ARG D C 1
ATOM 6640 O O . ARG D 1 67 ? -1.712 202.814 201.252 1.00 35.72 64 ARG D O 1
ATOM 6648 N N . LEU D 1 68 ? -0.196 201.253 201.808 1.00 32.09 65 LEU D N 1
ATOM 6649 C CA . LEU D 1 68 ? 0.034 201.858 203.118 1.00 36.31 65 LEU D CA 1
ATOM 6650 C C . LEU D 1 68 ? 0.669 203.227 202.921 1.00 32.36 65 LEU D C 1
ATOM 6651 O O . LEU D 1 68 ? 0.363 204.180 203.637 1.00 33.40 65 LEU D O 1
ATOM 6656 N N . ALA D 1 69 ? 1.547 203.318 201.929 1.00 29.07 66 ALA D N 1
ATOM 6657 C CA . ALA D 1 69 ? 2.222 204.565 201.606 1.00 29.45 66 ALA D CA 1
ATOM 6658 C C . ALA D 1 69 ? 1.225 205.684 201.291 1.00 31.06 66 ALA D C 1
ATOM 6659 O O . ALA D 1 69 ? 1.490 206.856 201.565 1.00 32.02 66 ALA D O 1
ATOM 6661 N N . LEU D 1 70 ? 0.074 205.318 200.736 1.00 33.60 67 LEU D N 1
ATOM 6662 C CA . LEU D 1 70 ? -0.965 206.295 200.414 1.00 29.63 67 LEU D CA 1
ATOM 6663 C C . LEU D 1 70 ? -2.102 206.262 201.433 1.00 24.98 67 LEU D C 1
ATOM 6664 O O . LEU D 1 70 ? -3.124 206.915 201.252 1.00 26.51 67 LEU D O 1
ATOM 6669 N N . ASP D 1 71 ? -1.923 205.504 202.507 1.00 29.36 68 ASP D N 1
ATOM 6670 C CA . ASP D 1 71 ? -2.967 205.367 203.519 1.00 28.43 68 ASP D CA 1
ATOM 6671 C C . ASP D 1 71 ? -3.286 206.706 204.169 1.00 35.39 68 ASP D C 1
ATOM 6672 O O . ASP D 1 71 ? -2.388 207.508 204.427 1.00 31.88 68 ASP D O 1
ATOM 6677 N N . ASP D 1 72 ? -4.565 206.925 204.461 1.00 35.00 69 ASP D N 1
ATOM 6678 C CA . ASP D 1 72 ? -5.034 208.219 204.956 1.00 35.86 69 ASP D CA 1
ATOM 6679 C C . ASP D 1 72 ? -4.593 208.549 206.383 1.00 36.22 69 ASP D C 1
ATOM 6680 O O . ASP D 1 72 ? -4.503 209.721 206.761 1.00 34.83 69 ASP D O 1
ATOM 6685 N N . ARG D 1 73 ? -4.342 207.525 207.187 1.00 36.61 70 ARG D N 1
ATOM 6686 C CA . ARG D 1 73 ? -3.890 207.753 208.551 1.00 32.72 70 ARG D CA 1
ATOM 6687 C C . ARG D 1 73 ? -2.485 208.330 208.538 1.00 32.10 70 ARG D C 1
ATOM 6688 O O . ARG D 1 73 ? -2.051 208.959 209.498 1.00 34.66 70 ARG D O 1
ATOM 6696 N N . LEU D 1 74 ? -1.772 208.103 207.446 1.00 27.35 71 LEU D N 1
ATOM 6697 C CA . LEU D 1 74 ? -0.446 208.664 207.281 1.00 25.43 71 LEU D CA 1
ATOM 6698 C C . LEU D 1 74 ? -0.515 210.009 206.556 1.00 29.50 71 LEU D C 1
ATOM 6699 O O . LEU D 1 74 ? 0.040 210.996 207.023 1.00 29.52 71 LEU D O 1
ATOM 6704 N N . LEU D 1 75 ? -1.219 210.049 205.428 1.00 23.76 72 LEU D N 1
ATOM 6705 C CA . LEU D 1 75 ? -1.208 211.217 204.548 1.00 24.63 72 LEU D CA 1
ATOM 6706 C C . LEU D 1 75 ? -1.777 212.482 205.193 1.00 25.49 72 LEU D C 1
ATOM 6707 O O . LEU D 1 75 ? -1.275 213.590 204.962 1.00 21.98 72 LEU D O 1
ATOM 6712 N N . ALA D 1 76 ? -2.822 212.318 205.996 1.00 23.88 73 ALA D N 1
ATOM 6713 C CA . ALA D 1 76 ? -3.522 213.464 206.560 1.00 23.52 73 ALA D CA 1
ATOM 6714 C C . ALA D 1 76 ? -2.678 214.234 207.596 1.00 27.42 73 ALA D C 1
ATOM 6715 O O . ALA D 1 76 ? -2.599 215.463 207.521 1.00 27.74 73 ALA D O 1
ATOM 6717 N N . PRO D 1 77 ? -2.053 213.535 208.566 1.00 26.75 74 PRO D N 1
ATOM 6718 C CA . PRO D 1 77 ? -1.190 214.352 209.431 1.00 24.29 74 PRO D CA 1
ATOM 6719 C C . PRO D 1 77 ? 0.043 214.877 208.696 1.00 21.09 74 PRO D C 1
ATOM 6720 O O . PRO D 1 77 ? 0.569 215.934 209.064 1.00 19.12 74 PRO D O 1
ATOM 6724 N N . VAL D 1 78 ? 0.502 214.162 207.672 1.00 20.71 75 VAL D N 1
ATOM 6725 C CA . VAL D 1 78 ? 1.639 214.627 206.884 1.00 19.11 75 VAL D CA 1
ATOM 6726 C C . VAL D 1 78 ? 1.253 215.925 206.189 1.00 22.58 75 VAL D C 1
ATOM 6727 O O . VAL D 1 78 ? 2.036 216.873 206.131 1.00 18.60 75 VAL D O 1
ATOM 6731 N N . ARG D 1 79 ? 0.030 215.969 205.670 1.00 26.61 76 ARG D N 1
ATOM 6732 C CA . ARG D 1 79 ? -0.452 217.170 205.009 1.00 22.11 76 ARG D CA 1
ATOM 6733 C C . ARG D 1 79 ? -0.402 218.366 205.944 1.00 22.89 76 ARG D C 1
ATOM 6734 O O . ARG D 1 79 ? -0.034 219.462 205.526 1.00 22.92 76 ARG D O 1
ATOM 6742 N N . ASP D 1 80 ? -0.767 218.141 207.205 1.00 27.22 77 ASP D N 1
ATOM 6743 C CA . ASP D 1 80 ? -0.862 219.216 208.192 1.00 22.27 77 ASP D CA 1
ATOM 6744 C C . ASP D 1 80 ? 0.501 219.764 208.619 1.00 18.67 77 ASP D C 1
ATOM 6745 O O . ASP D 1 80 ? 0.562 220.802 209.267 1.00 21.20 77 ASP D O 1
ATOM 6750 N N . VAL D 1 81 ? 1.586 219.084 208.266 1.00 18.41 78 VAL D N 1
ATOM 6751 C CA . VAL D 1 81 ? 2.908 219.623 208.587 1.00 18.18 78 VAL D CA 1
ATOM 6752 C C . VAL D 1 81 ? 3.740 219.930 207.347 1.00 21.15 78 VAL D C 1
ATOM 6753 O O . VAL D 1 81 ? 4.775 220.588 207.434 1.00 18.74 78 VAL D O 1
ATOM 6757 N N . VAL D 1 82 ? 3.295 219.470 206.177 1.00 15.94 79 VAL D N 1
ATOM 6758 C CA . VAL D 1 82 ? 3.960 219.858 204.938 1.00 16.04 79 VAL D CA 1
ATOM 6759 C C . VAL D 1 82 ? 3.243 221.037 204.262 1.00 17.00 79 VAL D C 1
ATOM 6760 O O . VAL D 1 82 ? 3.882 221.992 203.797 1.00 16.74 79 VAL D O 1
ATOM 6764 N N . ASN D 1 83 ? 1.916 220.958 204.237 1.00 17.10 80 ASN D N 1
ATOM 6765 C CA . ASN D 1 83 ? 1.064 221.982 203.636 1.00 17.91 80 ASN D CA 1
ATOM 6766 C C . ASN D 1 83 ? 1.549 222.413 202.251 1.00 18.68 80 ASN D C 1
ATOM 6767 O O . ASN D 1 83 ? 1.620 223.606 201.922 1.00 19.02 80 ASN D O 1
ATOM 6772 N N . GLN D 1 84 ? 1.908 221.411 201.456 1.00 22.94 81 GLN D N 1
ATOM 6773 C CA . GLN D 1 84 ? 2.273 221.594 200.062 1.00 18.85 81 GLN D CA 1
ATOM 6774 C C . GLN D 1 84 ? 1.601 220.490 199.257 1.00 19.60 81 GLN D C 1
ATOM 6775 O O . GLN D 1 84 ? 1.240 219.449 199.807 1.00 20.40 81 GLN D O 1
ATOM 6781 N N . PRO D 1 85 ? 1.401 220.722 197.955 1.00 22.17 82 PRO D N 1
ATOM 6782 C CA . PRO D 1 85 ? 1.073 219.569 197.117 1.00 23.77 82 PRO D CA 1
ATOM 6783 C C . PRO D 1 85 ? 2.073 218.453 197.378 1.00 20.57 82 PRO D C 1
ATOM 6784 O O . PRO D 1 85 ? 3.274 218.705 197.356 1.00 21.14 82 PRO D O 1
ATOM 6788 N N . LEU D 1 86 ? 1.566 217.243 197.584 1.00 25.58 83 LEU D N 1
ATOM 6789 C CA . LEU D 1 86 ? 2.329 216.154 198.182 1.00 23.14 83 LEU D CA 1
ATOM 6790 C C . LEU D 1 86 ? 2.846 215.118 197.182 1.00 28.33 83 LEU D C 1
ATOM 6791 O O . LEU D 1 86 ? 2.263 214.905 196.112 1.00 29.46 83 LEU D O 1
ATOM 6796 N N . ARG D 1 87 ? 3.946 214.469 197.547 1.00 24.43 84 ARG D N 1
ATOM 6797 C CA . ARG D 1 87 ? 4.514 213.390 196.748 1.00 21.97 84 ARG D CA 1
ATOM 6798 C C . ARG D 1 87 ? 5.141 212.349 197.679 1.00 25.29 84 ARG D C 1
ATOM 6799 O O . ARG D 1 87 ? 5.504 212.667 198.809 1.00 26.08 84 ARG D O 1
ATOM 6807 N N . LEU D 1 88 ? 5.248 211.114 197.203 1.00 21.23 85 LEU D N 1
ATOM 6808 C CA . LEU D 1 88 ? 6.002 210.051 197.869 1.00 22.62 85 LEU D CA 1
ATOM 6809 C C . LEU D 1 88 ? 7.474 210.083 197.497 1.00 26.88 85 LEU D C 1
ATOM 6810 O O . LEU D 1 88 ? 7.830 209.927 196.326 1.00 27.63 85 LEU D O 1
ATOM 6815 N N . LEU D 1 89 ? 8.345 210.222 198.487 1.00 18.02 86 LEU D N 1
ATOM 6816 C CA . LEU D 1 89 ? 9.762 210.316 198.185 1.00 22.73 86 LEU D CA 1
ATOM 6817 C C . LEU D 1 89 ? 10.473 208.985 198.398 1.00 21.10 86 LEU D C 1
ATOM 6818 O O . LEU D 1 89 ? 11.509 208.728 197.777 1.00 22.11 86 LEU D O 1
ATOM 6823 N N . GLU D 1 90 ? 9.916 208.159 199.283 1.00 26.02 87 GLU D N 1
ATOM 6824 C CA . GLU D 1 90 ? 10.528 206.879 199.631 1.00 26.74 87 GLU D CA 1
ATOM 6825 C C . GLU D 1 90 ? 9.630 206.030 200.524 1.00 24.32 87 GLU D C 1
ATOM 6826 O O . GLU D 1 90 ? 8.693 206.530 201.154 1.00 26.24 87 GLU D O 1
ATOM 6832 N N . GLY D 1 91 ? 9.926 204.733 200.576 1.00 26.28 88 GLY D N 1
ATOM 6833 C CA . GLY D 1 91 ? 9.204 203.821 201.441 1.00 22.90 88 GLY D CA 1
ATOM 6834 C C . GLY D 1 91 ? 10.008 202.552 201.677 1.00 30.97 88 GLY D C 1
ATOM 6835 O O . GLY D 1 91 ? 10.121 201.702 200.791 1.00 33.43 88 GLY D O 1
ATOM 6836 N N . TYR D 1 92 ? 10.574 202.416 202.871 1.00 29.11 89 TYR D N 1
ATOM 6837 C CA . TYR D 1 92 ? 11.431 201.274 203.157 1.00 26.84 89 TYR D CA 1
ATOM 6838 C C . TYR D 1 92 ? 11.086 200.600 204.482 1.00 26.74 89 TYR D C 1
ATOM 6839 O O . TYR D 1 92 ? 10.232 201.066 205.238 1.00 27.42 89 TYR D O 1
ATOM 6848 N N . GLY D 1 93 ? 11.740 199.474 204.738 1.00 24.62 90 GLY D N 1
ATOM 6849 C CA . GLY D 1 93 ? 11.548 198.747 205.981 1.00 24.49 90 GLY D CA 1
ATOM 6850 C C . GLY D 1 93 ? 12.874 198.456 206.639 1.00 26.67 90 GLY D C 1
ATOM 6851 O O . GLY D 1 93 ? 13.886 198.319 205.958 1.00 22.95 90 GLY D O 1
ATOM 6852 N N . LEU D 1 94 ? 12.869 198.386 207.971 1.00 28.28 91 LEU D N 1
ATOM 6853 C CA . LEU D 1 94 ? 14.062 198.038 208.738 1.00 27.49 91 LEU D CA 1
ATOM 6854 C C . LEU D 1 94 ? 13.775 196.888 209.706 1.00 24.46 91 LEU D C 1
ATOM 6855 O O . LEU D 1 94 ? 12.781 196.907 210.433 1.00 23.06 91 LEU D O 1
ATOM 6860 N N . ARG D 1 95 ? 14.644 195.881 209.681 1.00 25.96 92 ARG D N 1
ATOM 6861 C CA . ARG D 1 95 ? 14.593 194.769 210.626 1.00 21.69 92 ARG D CA 1
ATOM 6862 C C . ARG D 1 95 ? 15.934 194.659 211.336 1.00 22.32 92 ARG D C 1
ATOM 6863 O O . ARG D 1 95 ? 16.977 194.466 210.704 1.00 24.12 92 ARG D O 1
ATOM 6871 N N . ARG D 1 96 ? 15.907 194.796 212.658 1.00 23.86 93 ARG D N 1
ATOM 6872 C CA . ARG D 1 96 ? 17.131 194.827 213.432 1.00 22.87 93 ARG D CA 1
ATOM 6873 C C . ARG D 1 96 ? 17.147 193.753 214.507 1.00 21.03 93 ARG D C 1
ATOM 6874 O O . ARG D 1 96 ? 16.112 193.416 215.083 1.00 21.62 93 ARG D O 1
ATOM 6882 N N . THR D 1 97 ? 18.336 193.228 214.767 1.00 25.87 94 THR D N 1
ATOM 6883 C CA . THR D 1 97 ? 18.532 192.313 215.881 1.00 26.43 94 THR D CA 1
ATOM 6884 C C . THR D 1 97 ? 19.531 192.917 216.861 1.00 24.93 94 THR D C 1
ATOM 6885 O O . THR D 1 97 ? 19.993 194.043 216.677 1.00 22.20 94 THR D O 1
ATOM 6889 N N . LYS D 1 98 ? 19.870 192.156 217.896 1.00 25.19 95 LYS D N 1
ATOM 6890 C CA . LYS D 1 98 ? 20.783 192.622 218.923 1.00 26.08 95 LYS D CA 1
ATOM 6891 C C . LYS D 1 98 ? 22.111 193.083 218.332 1.00 27.88 95 LYS D C 1
ATOM 6892 O O . LYS D 1 98 ? 22.592 192.506 217.354 1.00 25.87 95 LYS D O 1
ATOM 6898 N N . ASP D 1 99 ? 22.660 194.142 218.930 1.00 23.87 96 ASP D N 1
ATOM 6899 C CA . ASP D 1 99 ? 23.971 194.724 218.619 1.00 24.98 96 ASP D CA 1
ATOM 6900 C C . ASP D 1 99 ? 23.907 195.664 217.423 1.00 27.22 96 ASP D C 1
ATOM 6901 O O . ASP D 1 99 ? 24.936 196.137 216.942 1.00 29.92 96 ASP D O 1
ATOM 6906 N N . SER D 1 100 ? 22.699 195.944 216.951 1.00 23.06 97 SER D N 1
ATOM 6907 C CA . SER D 1 100 ? 22.529 196.950 215.904 1.00 24.67 97 SER D CA 1
ATOM 6908 C C . SER D 1 100 ? 22.340 198.333 216.517 1.00 22.53 97 SER D C 1
ATOM 6909 O O . SER D 1 100 ? 21.985 198.463 217.681 1.00 21.41 97 SER D O 1
ATOM 6912 N N . VAL D 1 101 ? 22.556 199.366 215.714 1.00 17.94 98 VAL D N 1
ATOM 6913 C CA . VAL D 1 101 ? 22.497 200.721 216.221 1.00 21.86 98 VAL D CA 1
ATOM 6914 C C . VAL D 1 101 ? 22.276 201.646 215.033 1.00 22.16 98 VAL D C 1
ATOM 6915 O O . VAL D 1 101 ? 22.548 201.257 213.904 1.00 22.32 98 VAL D O 1
ATOM 6919 N N . LEU D 1 102 ? 21.757 202.841 215.284 1.00 22.19 99 LEU D N 1
ATOM 6920 C CA . LEU D 1 102 ? 21.570 203.846 214.238 1.00 19.25 99 LEU D CA 1
ATOM 6921 C C . LEU D 1 102 ? 22.080 205.174 214.754 1.00 15.60 99 LEU D C 1
ATOM 6922 O O . LEU D 1 102 ? 21.420 205.826 215.566 1.00 18.58 99 LEU D O 1
ATOM 6927 N N . TYR D 1 103 ? 23.271 205.561 214.311 1.00 16.99 100 TYR D N 1
ATOM 6928 C CA . TYR D 1 103 ? 23.924 206.755 214.833 1.00 14.95 100 TYR D CA 1
ATOM 6929 C C . TYR D 1 103 ? 23.178 208.036 214.453 1.00 17.33 100 TYR D C 1
ATOM 6930 O O . TYR D 1 103 ? 22.352 208.031 213.547 1.00 20.96 100 TYR D O 1
ATOM 6939 N N . LEU D 1 104 ? 23.464 209.131 215.152 1.00 16.42 101 LEU D N 1
ATOM 6940 C CA . LEU D 1 104 ? 22.730 210.373 214.907 1.00 16.21 101 LEU D CA 1
ATOM 6941 C C . LEU D 1 104 ? 22.871 210.869 213.481 1.00 16.59 101 LEU D C 1
ATOM 6942 O O . LEU D 1 104 ? 23.957 210.828 212.886 1.00 17.90 101 LEU D O 1
ATOM 6947 N N . HIS D 1 105 ? 21.753 211.346 212.946 1.00 14.19 102 HIS D N 1
ATOM 6948 C CA . HIS D 1 105 ? 21.710 211.985 211.637 1.00 15.59 102 HIS D CA 1
ATOM 6949 C C . HIS D 1 105 ? 20.617 213.049 211.649 1.00 17.09 102 HIS D C 1
ATOM 6950 O O . HIS D 1 105 ? 19.787 213.091 212.557 1.00 15.56 102 HIS D O 1
ATOM 6957 N N . GLY D 1 106 ? 20.613 213.930 210.654 1.00 17.97 103 GLY D N 1
ATOM 6958 C CA . GLY D 1 106 ? 19.677 215.038 210.678 1.00 18.10 103 GLY D CA 1
ATOM 6959 C C . GLY D 1 106 ? 20.296 216.212 211.411 1.00 17.46 103 GLY D C 1
ATOM 6960 O O . GLY D 1 106 ? 21.510 216.243 211.619 1.00 19.21 103 GLY D O 1
ATOM 6961 N N . GLY D 1 107 ? 19.476 217.184 211.805 1.00 16.11 104 GLY D N 1
ATOM 6962 C CA . GLY D 1 107 ? 20.006 218.384 212.444 1.00 14.80 104 GLY D CA 1
ATOM 6963 C C . GLY D 1 107 ? 19.984 219.583 211.504 1.00 18.05 104 GLY D C 1
ATOM 6964 O O . GLY D 1 107 ? 20.518 219.537 210.398 1.00 19.58 104 GLY D O 1
ATOM 6965 N N . ASN D 1 108 ? 19.379 220.664 211.974 1.00 13.28 105 ASN D N 1
ATOM 6966 C CA . ASN D 1 108 ? 19.089 221.842 211.158 1.00 15.05 105 ASN D CA 1
ATOM 6967 C C . ASN D 1 108 ? 20.311 222.644 210.678 1.00 15.74 105 ASN D C 1
ATOM 6968 O O . ASN D 1 108 ? 20.223 223.343 209.671 1.00 20.05 105 ASN D O 1
ATOM 6973 N N . SER D 1 109 ? 21.446 222.546 211.368 1.00 16.31 106 SER D N 1
ATOM 6974 C CA . SER D 1 109 ? 22.602 223.386 211.038 1.00 14.65 106 SER D CA 1
ATOM 6975 C C . SER D 1 109 ? 23.921 222.629 210.919 1.00 15.26 106 SER D C 1
ATOM 6976 O O . SER D 1 109 ? 24.986 223.217 211.089 1.00 19.77 106 SER D O 1
ATOM 6979 N N . GLU D 1 110 ? 23.858 221.342 210.595 1.00 16.68 107 GLU D N 1
ATOM 6980 C CA . GLU D 1 110 ? 25.082 220.569 210.415 1.00 17.09 107 GLU D CA 1
ATOM 6981 C C . GLU D 1 110 ? 25.751 220.988 209.114 1.00 16.86 107 GLU D C 1
ATOM 6982 O O . GLU D 1 110 ? 25.079 221.469 208.200 1.00 18.62 107 GLU D O 1
ATOM 6988 N N . LEU D 1 111 ? 27.068 220.816 209.055 1.00 17.24 108 LEU D N 1
ATOM 6989 C CA . LEU D 1 111 ? 27.907 221.361 207.995 1.00 18.87 108 LEU D CA 1
ATOM 6990 C C . LEU D 1 111 ? 28.124 220.410 206.820 1.00 20.20 108 LEU D C 1
ATOM 6991 O O . LEU D 1 111 ? 27.979 219.193 206.932 1.00 20.82 108 LEU D O 1
ATOM 6996 N N . LEU D 1 112 ? 28.479 221.000 205.687 1.00 19.33 109 LEU D N 1
ATOM 6997 C CA . LEU D 1 112 ? 28.816 220.249 204.489 1.00 22.48 109 LEU D CA 1
ATOM 6998 C C . LEU D 1 112 ? 29.856 221.018 203.696 1.00 23.54 109 LEU D C 1
ATOM 6999 O O . LEU D 1 112 ? 29.673 222.200 203.391 1.00 23.27 109 LEU D O 1
ATOM 7004 N N . ASP D 1 113 ? 30.960 220.350 203.381 1.00 25.41 110 ASP D N 1
ATOM 7005 C CA . ASP D 1 113 ? 32.026 220.970 202.615 1.00 25.88 110 ASP D CA 1
ATOM 7006 C C . ASP D 1 113 ? 31.736 220.740 201.135 1.00 29.93 110 ASP D C 1
ATOM 7007 O O . ASP D 1 113 ? 31.595 219.597 200.698 1.00 30.70 110 ASP D O 1
ATOM 7012 N N . LEU D 1 114 ? 31.600 221.828 200.381 1.00 27.73 111 LEU D N 1
ATOM 7013 C CA . LEU D 1 114 ? 31.290 221.738 198.957 1.00 34.49 111 LEU D CA 1
ATOM 7014 C C . LEU D 1 114 ? 32.527 221.998 198.106 1.00 36.02 111 LEU D C 1
ATOM 7015 O O . LEU D 1 114 ? 32.429 222.464 196.968 1.00 39.07 111 LEU D O 1
ATOM 7020 N N . GLY D 1 115 ? 33.694 221.695 198.657 1.00 36.53 112 GLY D N 1
ATOM 7021 C CA . GLY D 1 115 ? 34.926 221.844 197.910 1.00 39.00 112 GLY D CA 1
ATOM 7022 C C . GLY D 1 115 ? 35.502 223.240 198.006 1.00 40.86 112 GLY D C 1
ATOM 7023 O O . GLY D 1 115 ? 36.593 223.431 198.546 1.00 47.46 112 GLY D O 1
ATOM 7024 N N . ASP D 1 116 ? 34.777 224.226 197.490 1.00 34.69 113 ASP D N 1
ATOM 7025 C CA . ASP D 1 116 ? 35.291 225.591 197.484 1.00 36.69 113 ASP D CA 1
ATOM 7026 C C . ASP D 1 116 ? 34.695 226.403 198.620 1.00 34.94 113 ASP D C 1
ATOM 7027 O O . ASP D 1 116 ? 35.094 227.544 198.862 1.00 37.99 113 ASP D O 1
ATOM 7032 N N . ARG D 1 117 ? 33.748 225.797 199.328 1.00 30.75 114 ARG D N 1
ATOM 7033 C CA . ARG D 1 117 ? 33.053 226.484 200.404 1.00 29.32 114 ARG D CA 1
ATOM 7034 C C . ARG D 1 117 ? 32.397 225.500 201.365 1.00 27.04 114 ARG D C 1
ATOM 7035 O O . ARG D 1 117 ? 32.190 224.334 201.037 1.00 28.38 114 ARG D O 1
ATOM 7043 N N . GLN D 1 118 ? 32.049 225.996 202.545 1.00 26.79 115 GLN D N 1
ATOM 7044 C CA . GLN D 1 118 ? 31.380 225.193 203.555 1.00 27.46 115 GLN D CA 1
ATOM 7045 C C . GLN D 1 118 ? 29.997 225.775 203.826 1.00 24.02 115 GLN D C 1
ATOM 7046 O O . GLN D 1 118 ? 29.871 226.977 204.066 1.00 26.89 115 GLN D O 1
ATOM 7052 N N . VAL D 1 119 ? 28.965 224.933 203.784 1.00 19.21 116 VAL D N 1
ATOM 7053 C CA . VAL D 1 119 ? 27.596 225.408 203.965 1.00 22.55 116 VAL D CA 1
ATOM 7054 C C . VAL D 1 119 ? 26.941 224.785 205.193 1.00 22.65 116 VAL D C 1
ATOM 7055 O O . VAL D 1 119 ? 27.330 223.705 205.620 1.00 19.09 116 VAL D O 1
ATOM 7059 N N . GLY D 1 120 ? 25.941 225.468 205.750 1.00 19.17 117 GLY D N 1
ATOM 7060 C CA . GLY D 1 120 ? 25.327 225.034 206.998 1.00 19.03 117 GLY D CA 1
ATOM 7061 C C . GLY D 1 120 ? 23.800 224.999 207.005 1.00 19.59 117 GLY D C 1
ATOM 7062 O O . GLY D 1 120 ? 23.176 224.977 208.063 1.00 17.90 117 GLY D O 1
ATOM 7063 N N . ARG D 1 121 ? 23.198 225.010 205.823 1.00 19.92 118 ARG D N 1
ATOM 7064 C CA . ARG D 1 121 ? 21.770 224.761 205.656 1.00 15.28 118 ARG D CA 1
ATOM 7065 C C . ARG D 1 121 ? 21.574 223.651 204.629 1.00 16.50 118 ARG D C 1
ATOM 7066 O O . ARG D 1 121 ? 22.276 223.624 203.626 1.00 20.53 118 ARG D O 1
ATOM 7074 N N . ASP D 1 122 ? 20.644 222.739 204.895 1.00 17.30 119 ASP D N 1
ATOM 7075 C CA . ASP D 1 122 ? 20.239 221.727 203.917 1.00 17.32 119 ASP D CA 1
ATOM 7076 C C . ASP D 1 122 ? 18.815 222.066 203.528 1.00 14.21 119 ASP D C 1
ATOM 7077 O O . ASP D 1 122 ? 17.879 221.866 204.311 1.00 19.21 119 ASP D O 1
ATOM 7082 N N . LEU D 1 123 ? 18.629 222.603 202.318 1.00 15.10 120 LEU D N 1
ATOM 7083 C CA . LEU D 1 123 ? 17.302 223.093 201.957 1.00 14.48 120 LEU D CA 1
ATOM 7084 C C . LEU D 1 123 ? 16.243 221.992 201.852 1.00 16.45 120 LEU D C 1
ATOM 7085 O O . LEU D 1 123 ? 15.048 222.271 201.836 1.00 18.68 120 LEU D O 1
ATOM 7090 N N . SER D 1 124 ? 16.664 220.731 201.810 1.00 15.78 121 SER D N 1
ATOM 7091 C CA . SER D 1 124 ? 15.704 219.639 201.763 1.00 15.86 121 SER D CA 1
ATOM 7092 C C . SER D 1 124 ? 14.985 219.410 203.087 1.00 15.19 121 SER D C 1
ATOM 7093 O O . SER D 1 124 ? 13.935 218.771 203.127 1.00 13.28 121 SER D O 1
ATOM 7096 N N . ILE D 1 125 ? 15.536 219.944 204.175 1.00 16.68 122 ILE D N 1
ATOM 7097 C CA . ILE D 1 125 ? 14.890 219.802 205.470 1.00 15.86 122 ILE D CA 1
ATOM 7098 C C . ILE D 1 125 ? 14.640 221.163 206.125 1.00 15.99 122 ILE D C 1
ATOM 7099 O O . ILE D 1 125 ? 14.174 221.230 207.271 1.00 17.21 122 ILE D O 1
ATOM 7104 N N . THR D 1 126 ? 14.921 222.240 205.395 1.00 12.43 123 THR D N 1
ATOM 7105 C CA . THR D 1 126 ? 14.751 223.584 205.941 1.00 14.43 123 THR D CA 1
ATOM 7106 C C . THR D 1 126 ? 13.277 223.953 205.945 1.00 16.92 123 THR D C 1
ATOM 7107 O O . THR D 1 126 ? 12.627 224.009 204.894 1.00 17.83 123 THR D O 1
ATOM 7111 N N . HIS D 1 127 ? 12.748 224.227 207.134 1.00 14.38 124 HIS D N 1
ATOM 7112 C CA . HIS D 1 127 ? 11.308 224.357 207.299 1.00 13.84 124 HIS D CA 1
ATOM 7113 C C . HIS D 1 127 ? 10.931 225.712 207.868 1.00 15.14 124 HIS D C 1
ATOM 7114 O O . HIS D 1 127 ? 11.773 226.429 208.398 1.00 15.11 124 HIS D O 1
ATOM 7121 N N . THR D 1 128 ? 9.664 226.078 207.720 1.00 11.73 125 THR D N 1
ATOM 7122 C CA . THR D 1 128 ? 9.242 227.385 208.194 1.00 15.34 125 THR D CA 1
ATOM 7123 C C . THR D 1 128 ? 7.799 227.339 208.673 1.00 15.79 125 THR D C 1
ATOM 7124 O O . THR D 1 128 ? 7.209 226.268 208.808 1.00 16.40 125 THR D O 1
ATOM 7128 N N . TYR D 1 129 ? 7.256 228.516 208.970 1.00 12.81 126 TYR D N 1
ATOM 7129 C CA . TYR D 1 129 ? 5.927 228.663 209.519 1.00 11.23 126 TYR D CA 1
ATOM 7130 C C . TYR D 1 129 ? 5.375 229.963 208.985 1.00 13.83 126 TYR D C 1
ATOM 7131 O O . TYR D 1 129 ? 6.099 230.967 208.927 1.00 13.88 126 TYR D O 1
ATOM 7140 N N . HIS D 1 130 ? 4.099 229.960 208.615 1.00 12.27 127 HIS D N 1
ATOM 7141 C CA . HIS D 1 130 ? 3.494 231.155 208.071 1.00 13.42 127 HIS D CA 1
ATOM 7142 C C . HIS D 1 130 ? 1.995 231.100 208.201 1.00 15.61 127 HIS D C 1
ATOM 7143 O O . HIS D 1 130 ? 1.362 230.149 207.728 1.00 15.30 127 HIS D O 1
ATOM 7150 N N . ASP D 1 131 ? 1.445 232.120 208.858 1.00 15.25 128 ASP D N 1
ATOM 7151 C CA . ASP D 1 131 ? 0.003 232.337 208.939 1.00 14.35 128 ASP D CA 1
ATOM 7152 C C . ASP D 1 131 ? -0.738 231.085 209.397 1.00 18.28 128 ASP D C 1
ATOM 7153 O O . ASP D 1 131 ? -1.665 230.618 208.729 1.00 19.07 128 ASP D O 1
ATOM 7158 N N . GLY D 1 132 ? -0.308 230.526 210.523 1.00 14.86 129 GLY D N 1
ATOM 7159 C CA . GLY D 1 132 ? -1.039 229.449 211.161 1.00 17.64 129 GLY D CA 1
ATOM 7160 C C . GLY D 1 132 ? -0.713 228.068 210.634 1.00 17.81 129 GLY D C 1
ATOM 7161 O O . GLY D 1 132 ? -1.342 227.101 211.043 1.00 16.71 129 GLY D O 1
ATOM 7162 N N . LYS D 1 133 ? 0.269 227.976 209.741 1.00 17.33 130 LYS D N 1
ATOM 7163 C CA . LYS D 1 133 ? 0.630 226.698 209.141 1.00 13.86 130 LYS D CA 1
ATOM 7164 C C . LYS D 1 133 ? 2.130 226.399 209.165 1.00 15.39 130 LYS D C 1
ATOM 7165 O O . LYS D 1 133 ? 2.961 227.281 208.919 1.00 14.37 130 LYS D O 1
ATOM 7171 N N . LEU D 1 134 ? 2.461 225.139 209.450 1.00 13.49 131 LEU D N 1
ATOM 7172 C CA . LEU D 1 134 ? 3.813 224.624 209.308 1.00 13.39 131 LEU D CA 1
ATOM 7173 C C . LEU D 1 134 ? 4.121 224.258 207.866 1.00 17.92 131 LEU D C 1
ATOM 7174 O O . LEU D 1 134 ? 3.260 223.746 207.145 1.00 21.86 131 LEU D O 1
ATOM 7179 N N . TYR D 1 135 ? 5.353 224.521 207.449 1.00 14.47 132 TYR D N 1
ATOM 7180 C CA . TYR D 1 135 ? 5.814 224.143 206.118 1.00 12.85 132 TYR D CA 1
ATOM 7181 C C . TYR D 1 135 ? 7.127 223.379 206.245 1.00 13.63 132 TYR D C 1
ATOM 7182 O O . TYR D 1 135 ? 8.207 223.954 206.202 1.00 17.22 132 TYR D O 1
ATOM 7191 N N . CYS D 1 136 ? 7.019 222.068 206.430 1.00 16.64 133 CYS D N 1
ATOM 7192 C CA . CYS D 1 136 ? 8.185 221.208 206.506 1.00 14.96 133 CYS D CA 1
ATOM 7193 C C . CYS D 1 136 ? 8.303 220.429 205.198 1.00 16.40 133 CYS D C 1
ATOM 7194 O O . CYS D 1 136 ? 7.378 219.720 204.833 1.00 21.14 133 CYS D O 1
ATOM 7197 N N . PRO D 1 137 ? 9.434 220.576 204.504 1.00 13.96 134 PRO D N 1
ATOM 7198 C CA . PRO D 1 137 ? 9.588 219.969 203.175 1.00 17.34 134 PRO D CA 1
ATOM 7199 C C . PRO D 1 137 ? 9.852 218.464 203.214 1.00 21.49 134 PRO D C 1
ATOM 7200 O O . PRO D 1 137 ? 9.536 217.784 202.249 1.00 16.76 134 PRO D O 1
ATOM 7204 N N . TYR D 1 138 ? 10.430 217.936 204.283 1.00 19.60 135 TYR D N 1
ATOM 7205 C CA . TYR D 1 138 ? 10.702 216.503 204.308 1.00 17.11 135 TYR D CA 1
ATOM 7206 C C . TYR D 1 138 ? 10.286 215.913 205.649 1.00 20.33 135 TYR D C 1
ATOM 7207 O O . TYR D 1 138 ? 10.886 216.216 206.685 1.00 17.91 135 TYR D O 1
ATOM 7216 N N . VAL D 1 139 ? 9.245 215.088 205.615 1.00 15.95 136 VAL D N 1
ATOM 7217 C CA . VAL D 1 139 ? 8.674 214.460 206.798 1.00 19.08 136 VAL D CA 1
ATOM 7218 C C . VAL D 1 139 ? 8.604 212.957 206.570 1.00 22.56 136 VAL D C 1
ATOM 7219 O O . VAL D 1 139 ? 8.358 212.498 205.448 1.00 21.00 136 VAL D O 1
ATOM 7223 N N . LYS D 1 140 ? 8.858 212.189 207.623 1.00 19.69 137 LYS D N 1
ATOM 7224 C CA . LYS D 1 140 ? 8.660 210.749 207.592 1.00 23.23 137 LYS D CA 1
ATOM 7225 C C . LYS D 1 140 ? 7.537 210.330 208.517 1.00 24.18 137 LYS D C 1
ATOM 7226 O O . LYS D 1 140 ? 7.370 210.867 209.621 1.00 24.65 137 LYS D O 1
ATOM 7232 N N . ALA D 1 141 ? 6.770 209.357 208.055 1.00 23.24 138 ALA D N 1
ATOM 7233 C CA . ALA D 1 141 ? 5.826 208.657 208.894 1.00 23.29 138 ALA D CA 1
ATOM 7234 C C . ALA D 1 141 ? 6.444 207.304 209.230 1.00 25.01 138 ALA D C 1
ATOM 7235 O O . ALA D 1 141 ? 6.579 206.443 208.362 1.00 24.61 138 ALA D O 1
ATOM 7237 N N . LEU D 1 142 ? 6.867 207.127 210.477 1.00 24.62 139 LEU D N 1
ATOM 7238 C CA . LEU D 1 142 ? 7.465 205.862 210.884 1.00 25.74 139 LEU D CA 1
ATOM 7239 C C . LEU D 1 142 ? 6.393 204.975 211.487 1.00 27.01 139 LEU D C 1
ATOM 7240 O O . LEU D 1 142 ? 5.719 205.361 212.439 1.00 26.20 139 LEU D O 1
ATOM 7245 N N . VAL D 1 143 ? 6.222 203.789 210.916 1.00 25.33 140 VAL D N 1
ATOM 7246 C CA . VAL D 1 143 ? 5.220 202.870 211.419 1.00 27.78 140 VAL D CA 1
ATOM 7247 C C . VAL D 1 143 ? 5.890 201.712 212.142 1.00 29.14 140 VAL D C 1
ATOM 7248 O O . VAL D 1 143 ? 6.482 200.830 211.514 1.00 31.22 140 VAL D O 1
ATOM 7252 N N . TYR D 1 144 ? 5.805 201.736 213.466 1.00 32.11 141 TYR D N 1
ATOM 7253 C CA . TYR D 1 144 ? 6.454 200.725 214.292 1.00 29.41 141 TYR D CA 1
ATOM 7254 C C . TYR D 1 144 ? 5.636 199.435 214.345 1.00 30.75 141 TYR D C 1
ATOM 7255 O O . TYR D 1 144 ? 4.436 199.452 214.635 1.00 30.87 141 TYR D O 1
ATOM 7264 N N . LEU D 1 145 ? 6.303 198.316 214.076 1.00 30.16 142 LEU D N 1
ATOM 7265 C CA . LEU D 1 145 ? 5.635 197.019 214.051 1.00 29.31 142 LEU D CA 1
ATOM 7266 C C . LEU D 1 145 ? 6.121 196.110 215.179 1.00 34.55 142 LEU D C 1
ATOM 7267 O O . LEU D 1 145 ? 5.898 194.899 215.154 1.00 30.04 142 LEU D O 1
ATOM 7272 N N . SER D 1 146 ? 6.788 196.705 216.165 1.00 26.58 143 SER D N 1
ATOM 7273 C CA . SER D 1 146 ? 7.196 195.983 217.376 1.00 29.56 143 SER D CA 1
ATOM 7274 C C . SER D 1 146 ? 7.277 196.953 218.545 1.00 31.47 143 SER D C 1
ATOM 7275 O O . SER D 1 146 ? 7.407 198.159 218.339 1.00 30.09 143 SER D O 1
ATOM 7278 N N . ASP D 1 147 ? 7.198 196.427 219.766 1.00 25.51 144 ASP D N 1
ATOM 7279 C CA . ASP D 1 147 ? 7.250 197.258 220.962 1.00 28.65 144 ASP D CA 1
ATOM 7280 C C . ASP D 1 147 ? 8.677 197.637 221.301 1.00 29.98 144 ASP D C 1
ATOM 7281 O O . ASP D 1 147 ? 9.584 196.807 221.254 1.00 28.19 144 ASP D O 1
ATOM 7286 N N . ILE D 1 148 ? 8.861 198.911 221.628 1.00 28.97 145 ILE D N 1
ATOM 7287 C CA . ILE D 1 148 ? 10.161 199.458 221.990 1.00 26.37 145 ILE D CA 1
ATOM 7288 C C . ILE D 1 148 ? 9.967 200.296 223.250 1.00 25.36 145 ILE D C 1
ATOM 7289 O O . ILE D 1 148 ? 9.566 201.456 223.173 1.00 24.99 145 ILE D O 1
ATOM 7294 N N . GLN D 1 149 ? 10.240 199.707 224.413 1.00 24.62 146 GLN D N 1
ATOM 7295 C CA . GLN D 1 149 ? 9.793 200.302 225.671 1.00 25.93 146 GLN D CA 1
ATOM 7296 C C . GLN D 1 149 ? 10.922 200.684 226.630 1.00 20.53 146 GLN D C 1
ATOM 7297 O O . GLN D 1 149 ? 10.674 201.237 227.694 1.00 26.18 146 GLN D O 1
ATOM 7303 N N . SER D 1 150 ? 12.153 200.392 226.237 1.00 24.28 147 SER D N 1
ATOM 7304 C CA . SER D 1 150 ? 13.336 200.724 227.022 1.00 22.70 147 SER D CA 1
ATOM 7305 C C . SER D 1 150 ? 14.448 201.111 226.063 1.00 24.36 147 SER D C 1
ATOM 7306 O O . SER D 1 150 ? 14.372 200.799 224.875 1.00 24.53 147 SER D O 1
ATOM 7309 N N . PRO D 1 151 ? 15.489 201.791 226.561 1.00 20.12 148 PRO D N 1
ATOM 7310 C CA . PRO D 1 151 ? 16.610 202.103 225.673 1.00 21.26 148 PRO D CA 1
ATOM 7311 C C . PRO D 1 151 ? 17.270 200.855 225.090 1.00 20.73 148 PRO D C 1
ATOM 7312 O O . PRO D 1 151 ? 17.742 200.911 223.956 1.00 21.88 148 PRO D O 1
ATOM 7316 N N . GLU D 1 152 ? 17.279 199.751 225.833 1.00 23.48 149 GLU D N 1
ATOM 7317 C CA . GLU D 1 152 ? 17.975 198.556 225.381 1.00 19.79 149 GLU D CA 1
ATOM 7318 C C . GLU D 1 152 ? 17.182 197.819 224.307 1.00 22.22 149 GLU D C 1
ATOM 7319 O O . GLU D 1 152 ? 17.697 196.883 223.696 1.00 22.79 149 GLU D O 1
ATOM 7325 N N . ASP D 1 153 ? 15.942 198.247 224.072 1.00 22.07 150 ASP D N 1
ATOM 7326 C CA . ASP D 1 153 ? 15.187 197.783 222.901 1.00 23.03 150 ASP D CA 1
ATOM 7327 C C . ASP D 1 153 ? 15.614 198.535 221.642 1.00 24.26 150 ASP D C 1
ATOM 7328 O O . ASP D 1 153 ? 15.101 198.267 220.560 1.00 23.12 150 ASP D O 1
ATOM 7333 N N . GLY D 1 154 ? 16.540 199.479 221.779 1.00 18.93 151 GLY D N 1
ATOM 7334 C CA . GLY D 1 154 ? 16.941 200.304 220.655 1.00 19.41 151 GLY D CA 1
ATOM 7335 C C . GLY D 1 154 ? 15.928 201.410 220.431 1.00 18.03 151 GLY D C 1
ATOM 7336 O O . GLY D 1 154 ? 15.430 201.616 219.311 1.00 21.31 151 GLY D O 1
ATOM 7337 N N . SER D 1 155 ? 15.625 202.140 221.500 1.00 20.15 152 SER D N 1
ATOM 7338 C CA . SER D 1 155 ? 14.651 203.216 221.429 1.00 19.39 152 SER D CA 1
ATOM 7339 C C . SER D 1 155 ? 15.107 204.337 220.498 1.00 18.11 152 SER D C 1
ATOM 7340 O O . SER D 1 155 ? 16.295 204.672 220.425 1.00 17.08 152 SER D O 1
ATOM 7343 N N . PHE D 1 156 ? 14.140 204.892 219.779 1.00 21.42 153 PHE D N 1
ATOM 7344 C CA . PHE D 1 156 ? 14.316 206.139 219.045 1.00 16.90 153 PHE D CA 1
ATOM 7345 C C . PHE D 1 156 ? 14.857 207.189 220.012 1.00 17.03 153 PHE D C 1
ATOM 7346 O O . PHE D 1 156 ? 14.399 207.267 221.151 1.00 18.77 153 PHE D O 1
ATOM 7354 N N . CYS D 1 157 ? 15.833 207.970 219.579 1.00 14.43 154 CYS D N 1
ATOM 7355 C CA . CYS D 1 157 ? 16.316 209.067 220.416 1.00 14.88 154 CYS D CA 1
ATOM 7356 C C . CYS D 1 157 ? 16.573 210.294 219.548 1.00 17.47 154 CYS D C 1
ATOM 7357 O O . CYS D 1 157 ? 16.744 210.183 218.340 1.00 16.90 154 CYS D O 1
ATOM 7360 N N . TYR D 1 158 ? 16.578 211.462 220.177 1.00 14.62 155 TYR D N 1
ATOM 7361 C CA . TYR D 1 158 ? 16.649 212.720 219.453 1.00 12.58 155 TYR D CA 1
ATOM 7362 C C . TYR D 1 158 ? 17.325 213.755 220.321 1.00 14.49 155 TYR D C 1
ATOM 7363 O O . TYR D 1 158 ? 17.242 213.688 221.539 1.00 13.45 155 TYR D O 1
ATOM 7372 N N . VAL D 1 159 ? 17.992 214.698 219.670 1.00 12.02 156 VAL D N 1
ATOM 7373 C CA . VAL D 1 159 ? 18.602 215.834 220.347 1.00 12.83 156 VAL D CA 1
ATOM 7374 C C . VAL D 1 159 ? 17.567 216.947 220.425 1.00 12.42 156 VAL D C 1
ATOM 7375 O O . VAL D 1 159 ? 17.082 217.442 219.402 1.00 12.62 156 VAL D O 1
ATOM 7379 N N . GLN D 1 160 ? 17.205 217.325 221.646 1.00 12.13 157 GLN D N 1
ATOM 7380 C CA A GLN D 1 160 ? 16.117 218.266 221.860 0.48 12.50 157 GLN D CA 1
ATOM 7381 C CA B GLN D 1 160 ? 16.109 218.269 221.856 0.52 12.50 157 GLN D CA 1
ATOM 7382 C C . GLN D 1 160 ? 16.321 219.569 221.098 1.00 11.73 157 GLN D C 1
ATOM 7383 O O . GLN D 1 160 ? 17.377 220.184 221.190 1.00 13.44 157 GLN D O 1
ATOM 7394 N N . GLY D 1 161 ? 15.306 219.972 220.335 1.00 10.68 158 GLY D N 1
ATOM 7395 C CA . GLY D 1 161 ? 15.329 221.234 219.622 1.00 11.36 158 GLY D CA 1
ATOM 7396 C C . GLY D 1 161 ? 16.267 221.289 218.433 1.00 11.15 158 GLY D C 1
ATOM 7397 O O . GLY D 1 161 ? 16.488 222.362 217.865 1.00 11.29 158 GLY D O 1
ATOM 7398 N N . SER D 1 162 ? 16.838 220.145 218.060 1.00 10.64 159 SER D N 1
ATOM 7399 C CA . SER D 1 162 ? 17.873 220.135 217.026 1.00 10.62 159 SER D CA 1
ATOM 7400 C C . SER D 1 162 ? 17.306 220.449 215.631 1.00 11.29 159 SER D C 1
ATOM 7401 O O . SER D 1 162 ? 18.053 220.811 214.728 1.00 13.43 159 SER D O 1
ATOM 7404 N N . HIS D 1 163 ? 15.994 220.334 215.487 1.00 10.78 160 HIS D N 1
ATOM 7405 C CA . HIS D 1 163 ? 15.322 220.679 214.227 1.00 11.42 160 HIS D CA 1
ATOM 7406 C C . HIS D 1 163 ? 15.307 222.184 213.983 1.00 14.62 160 HIS D C 1
ATOM 7407 O O . HIS D 1 163 ? 15.063 222.635 212.851 1.00 11.46 160 HIS D O 1
ATOM 7414 N N . LYS D 1 164 ? 15.554 222.972 215.026 1.00 11.52 161 LYS D N 1
ATOM 7415 C CA . LYS D 1 164 ? 15.647 224.415 214.841 1.00 11.71 161 LYS D CA 1
ATOM 7416 C C . LYS D 1 164 ? 16.995 224.977 215.274 1.00 11.96 161 LYS D C 1
ATOM 7417 O O . LYS D 1 164 ? 17.138 226.194 215.484 1.00 14.55 161 LYS D O 1
ATOM 7423 N N . ALA D 1 165 ? 17.998 224.109 215.364 1.00 11.75 162 ALA D N 1
ATOM 7424 C CA . ALA D 1 165 ? 19.332 224.536 215.764 1.00 12.19 162 ALA D CA 1
ATOM 7425 C C . ALA D 1 165 ? 19.962 225.526 214.784 1.00 10.68 162 ALA D C 1
ATOM 7426 O O . ALA D 1 165 ? 19.767 225.439 213.562 1.00 11.67 162 ALA D O 1
ATOM 7428 N N . ASN D 1 166 ? 20.711 226.478 215.333 1.00 11.41 163 ASN D N 1
ATOM 7429 C CA . ASN D 1 166 ? 21.419 227.476 214.534 1.00 11.67 163 ASN D CA 1
ATOM 7430 C C . ASN D 1 166 ? 22.926 227.204 214.486 1.00 15.10 163 ASN D C 1
ATOM 7431 O O . ASN D 1 166 ? 23.642 227.791 213.681 1.00 13.40 163 ASN D O 1
ATOM 7436 N N . PHE D 1 167 ? 23.399 226.326 215.375 1.00 12.32 164 PHE D N 1
ATOM 7437 C CA . PHE D 1 167 ? 24.802 225.924 215.439 1.00 13.54 164 PHE D CA 1
ATOM 7438 C C . PHE D 1 167 ? 24.959 224.470 215.033 1.00 13.79 164 PHE D C 1
ATOM 7439 O O . PHE D 1 167 ? 24.068 223.657 215.283 1.00 12.21 164 PHE D O 1
ATOM 7447 N N . PRO D 1 168 ? 26.103 224.127 214.420 1.00 16.43 165 PRO D N 1
ATOM 7448 C CA . PRO D 1 168 ? 26.412 222.722 214.124 1.00 15.90 165 PRO D CA 1
ATOM 7449 C C . PRO D 1 168 ? 26.968 222.012 215.356 1.00 17.75 165 PRO D C 1
ATOM 7450 O O . PRO D 1 168 ? 27.671 222.617 216.164 1.00 24.08 165 PRO D O 1
ATOM 7454 N N . LEU D 1 169 ? 26.647 220.736 215.490 1.00 14.21 166 LEU D N 1
ATOM 7455 C CA . LEU D 1 169 ? 27.051 219.966 216.660 1.00 16.83 166 LEU D CA 1
ATOM 7456 C C . LEU D 1 169 ? 28.174 218.980 216.370 1.00 20.15 166 LEU D C 1
ATOM 7457 O O . LEU D 1 169 ? 29.123 218.885 217.129 1.00 22.80 166 LEU D O 1
ATOM 7462 N N . LEU D 1 170 ? 28.070 218.246 215.266 1.00 20.14 167 LEU D N 1
ATOM 7463 C CA . LEU D 1 170 ? 28.900 217.054 215.083 1.00 23.12 167 LEU D CA 1
ATOM 7464 C C . LEU D 1 170 ? 30.357 217.314 214.662 1.00 28.01 167 LEU D C 1
ATOM 7465 O O . LEU D 1 170 ? 31.262 216.577 215.056 1.00 24.92 167 LEU D O 1
ATOM 7470 N N . ARG D 1 171 ? 30.582 218.358 213.873 1.00 23.61 168 ARG D N 1
ATOM 7471 C CA . ARG D 1 171 ? 31.917 218.683 213.366 1.00 29.15 168 ARG D CA 1
ATOM 7472 C C . ARG D 1 171 ? 32.909 219.016 214.494 1.00 31.96 168 ARG D C 1
ATOM 7473 O O . ARG D 1 171 ? 34.075 218.627 214.444 1.00 32.04 168 ARG D O 1
ATOM 7481 N N . GLU D 1 172 ? 32.448 219.727 215.515 1.00 27.13 169 GLU D N 1
ATOM 7482 C CA . GLU D 1 172 ? 33.330 220.113 216.608 1.00 32.19 169 GLU D CA 1
ATOM 7483 C C . GLU D 1 172 ? 33.787 218.884 217.385 1.00 35.30 169 GLU D C 1
ATOM 7484 O O . GLU D 1 172 ? 34.937 218.806 217.822 1.00 36.67 169 GLU D O 1
ATOM 7490 N N . ARG D 1 173 ? 32.882 217.924 217.552 1.00 34.18 170 ARG D N 1
ATOM 7491 C CA . ARG D 1 173 ? 33.196 216.710 218.296 1.00 34.04 170 ARG D CA 1
ATOM 7492 C C . ARG D 1 173 ? 34.287 215.922 217.587 1.00 37.92 170 ARG D C 1
ATOM 7493 O O . ARG D 1 173 ? 35.214 215.419 218.222 1.00 38.39 170 ARG D O 1
ATOM 7501 N N . ALA D 1 174 ? 34.182 215.831 216.266 1.00 34.03 171 ALA D N 1
ATOM 7502 C CA . ALA D 1 174 ? 35.201 215.156 215.478 1.00 36.65 171 ALA D CA 1
ATOM 7503 C C . ALA D 1 174 ? 36.435 216.041 215.302 1.00 42.20 171 ALA D C 1
ATOM 7504 O O . ALA D 1 174 ? 36.514 217.140 215.859 1.00 40.08 171 ALA D O 1
ATOM 7506 N N . GLU D 1 178 ? 36.322 213.024 219.585 1.00 40.19 175 GLU D N 1
ATOM 7507 C CA . GLU D 1 178 ? 35.164 212.354 220.169 1.00 43.12 175 GLU D CA 1
ATOM 7508 C C . GLU D 1 178 ? 34.564 211.360 219.181 1.00 42.15 175 GLU D C 1
ATOM 7509 O O . GLU D 1 178 ? 33.574 211.655 218.516 1.00 41.42 175 GLU D O 1
ATOM 7515 N N . ASN D 1 179 ? 35.162 210.176 219.097 1.00 41.85 176 ASN D N 1
ATOM 7516 C CA . ASN D 1 179 ? 34.794 209.202 218.075 1.00 38.53 176 ASN D CA 1
ATOM 7517 C C . ASN D 1 179 ? 33.716 208.219 218.521 1.00 35.93 176 ASN D C 1
ATOM 7518 O O . ASN D 1 179 ? 33.404 207.264 217.810 1.00 38.10 176 ASN D O 1
ATOM 7523 N N . THR D 1 180 ? 33.155 208.458 219.702 1.00 36.43 177 THR D N 1
ATOM 7524 C CA . THR D 1 180 ? 32.055 207.653 220.224 1.00 33.36 177 THR D CA 1
ATOM 7525 C C . THR D 1 180 ? 30.706 208.322 219.961 1.00 29.74 177 THR D C 1
ATOM 7526 O O . THR D 1 180 ? 30.529 209.502 220.270 1.00 35.37 177 THR D O 1
ATOM 7530 N N . SER D 1 181 ? 29.758 207.573 219.402 1.00 23.97 178 SER D N 1
ATOM 7531 C CA . SER D 1 181 ? 28.421 208.102 219.142 1.00 24.86 178 SER D CA 1
ATOM 7532 C C . SER D 1 181 ? 27.738 208.594 220.412 1.00 24.21 178 SER D C 1
ATOM 7533 O O . SER D 1 181 ? 27.916 208.027 221.496 1.00 22.28 178 SER D O 1
ATOM 7536 N N . LEU D 1 182 ? 26.939 209.644 220.265 1.00 19.95 179 LEU D N 1
ATOM 7537 C CA . LEU D 1 182 ? 26.181 210.184 221.378 1.00 20.57 179 LEU D CA 1
ATOM 7538 C C . LEU D 1 182 ? 25.059 209.234 221.786 1.00 20.08 179 LEU D C 1
ATOM 7539 O O . LEU D 1 182 ? 24.565 209.310 222.908 1.00 19.91 179 LEU D O 1
ATOM 7544 N N . VAL D 1 183 ? 24.646 208.327 220.896 1.00 18.09 180 VAL D N 1
ATOM 7545 C CA . VAL D 1 183 ? 23.588 207.388 221.284 1.00 16.67 180 VAL D CA 1
ATOM 7546 C C . VAL D 1 183 ? 24.148 206.351 222.257 1.00 21.35 180 VAL D C 1
ATOM 7547 O O . VAL D 1 183 ? 23.392 205.688 222.959 1.00 22.00 180 VAL D O 1
ATOM 7551 N N . ASP D 1 184 ? 25.473 206.223 222.292 1.00 23.56 181 ASP D N 1
ATOM 7552 C CA . ASP D 1 184 ? 26.129 205.328 223.242 1.00 21.06 181 ASP D CA 1
ATOM 7553 C C . ASP D 1 184 ? 26.620 206.098 224.465 1.00 23.21 181 ASP D C 1
ATOM 7554 O O . ASP D 1 184 ? 26.395 205.680 225.602 1.00 25.07 181 ASP D O 1
ATOM 7559 N N . SER D 1 185 ? 27.297 207.219 224.229 1.00 21.90 182 SER D N 1
ATOM 7560 C CA . SER D 1 185 ? 27.891 207.995 225.314 1.00 23.54 182 SER D CA 1
ATOM 7561 C C . SER D 1 185 ? 26.857 208.793 226.093 1.00 23.47 182 SER D C 1
ATOM 7562 O O . SER D 1 185 ? 27.021 209.050 227.289 1.00 26.84 182 SER D O 1
ATOM 7565 N N . GLY D 1 186 ? 25.799 209.208 225.408 1.00 19.67 183 GLY D N 1
ATOM 7566 C CA . GLY D 1 186 ? 24.806 210.079 226.003 1.00 21.91 183 GLY D CA 1
ATOM 7567 C C . GLY D 1 186 ? 25.128 211.530 225.715 1.00 19.04 183 GLY D C 1
ATOM 7568 O O . GLY D 1 186 ? 26.238 211.859 225.297 1.00 21.26 183 GLY D O 1
ATOM 7569 N N . PHE D 1 187 ? 24.145 212.398 225.935 1.00 17.17 184 PHE D N 1
ATOM 7570 C CA . PHE D 1 187 ? 24.294 213.828 225.711 1.00 16.28 184 PHE D CA 1
ATOM 7571 C C . PHE D 1 187 ? 23.239 214.483 226.590 1.00 13.74 184 PHE D C 1
ATOM 7572 O O . PHE D 1 187 ? 22.183 213.902 226.806 1.00 16.35 184 PHE D O 1
ATOM 7580 N N . PRO D 1 188 ? 23.525 215.680 227.126 1.00 15.55 185 PRO D N 1
ATOM 7581 C CA . PRO D 1 188 ? 22.610 216.289 228.098 1.00 15.13 185 PRO D CA 1
ATOM 7582 C C . PRO D 1 188 ? 21.184 216.496 227.606 1.00 13.27 185 PRO D C 1
ATOM 7583 O O . PRO D 1 188 ? 20.248 216.514 228.406 1.00 15.59 185 PRO D O 1
ATOM 7587 N N . THR D 1 189 ? 21.025 216.646 226.295 1.00 15.09 186 THR D N 1
ATOM 7588 C CA . THR D 1 189 ? 19.723 216.941 225.728 1.00 12.93 186 THR D CA 1
ATOM 7589 C C . THR D 1 189 ? 19.247 215.811 224.810 1.00 13.85 186 THR D C 1
ATOM 7590 O O . THR D 1 189 ? 18.290 215.980 224.043 1.00 14.71 186 THR D O 1
ATOM 7594 N N . LEU D 1 190 ? 19.904 214.659 224.904 1.00 12.44 187 LEU D N 1
ATOM 7595 C CA . LEU D 1 190 ? 19.480 213.470 224.155 1.00 10.89 187 LEU D CA 1
ATOM 7596 C C . LEU D 1 190 ? 18.416 212.677 224.913 1.00 17.86 187 LEU D C 1
ATOM 7597 O O . LEU D 1 190 ? 18.664 212.190 226.021 1.00 17.49 187 LEU D O 1
ATOM 7602 N N . SER D 1 191 ? 17.228 212.573 224.324 1.00 11.78 188 SER D N 1
ATOM 7603 C CA . SER D 1 191 ? 16.058 211.986 224.977 1.00 14.62 188 SER D CA 1
ATOM 7604 C C . SER D 1 191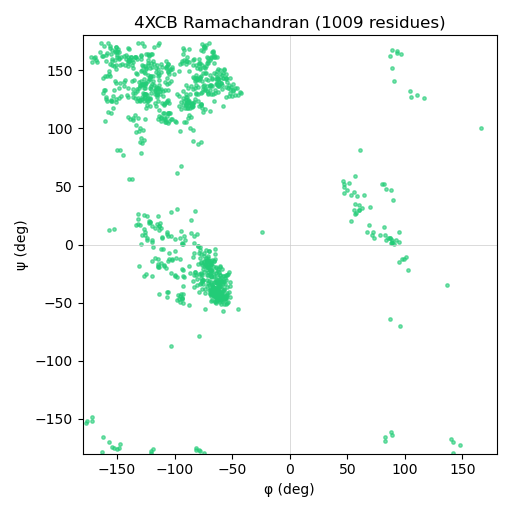 ? 15.542 210.778 224.208 1.00 13.82 188 SER D C 1
ATOM 7605 O O . SER D 1 191 ? 15.716 210.701 223.002 1.00 17.49 188 SER D O 1
ATOM 7608 N N . ASP D 1 192 ? 14.899 209.854 224.917 1.00 17.08 189 ASP D N 1
ATOM 7609 C CA . ASP D 1 192 ? 14.360 208.648 224.291 1.00 19.14 189 ASP D CA 1
ATOM 7610 C C . ASP D 1 192 ? 12.855 208.737 224.122 1.00 17.83 189 ASP D C 1
ATOM 7611 O O . ASP D 1 192 ? 12.166 209.381 224.919 1.00 19.93 189 ASP D O 1
ATOM 7616 N N . VAL D 1 193 ? 12.356 208.062 223.091 1.00 17.47 190 VAL D N 1
ATOM 7617 C CA . VAL D 1 193 ? 10.932 207.949 222.834 1.00 20.69 190 VAL D CA 1
ATOM 7618 C C . VAL D 1 193 ? 10.558 206.477 222.764 1.00 18.83 190 VAL D C 1
ATOM 7619 O O . VAL D 1 193 ? 11.126 205.736 221.969 1.00 21.90 190 VAL D O 1
ATOM 7623 N N . PHE D 1 194 ? 9.613 206.057 223.593 1.00 22.60 191 PHE D N 1
ATOM 7624 C CA . PHE D 1 194 ? 9.182 204.666 223.579 1.00 24.54 191 PHE D CA 1
ATOM 7625 C C . PHE D 1 194 ? 7.843 204.532 222.855 1.00 27.87 191 PHE D C 1
ATOM 7626 O O . PHE D 1 194 ? 6.968 205.384 222.988 1.00 27.49 191 PHE D O 1
ATOM 7634 N N . VAL D 1 195 ? 7.699 203.467 222.072 1.00 29.10 192 VAL D N 1
ATOM 7635 C CA . VAL D 1 195 ? 6.500 203.280 221.260 1.00 24.46 192 VAL D CA 1
ATOM 7636 C C . VAL D 1 195 ? 5.922 201.879 221.380 1.00 31.23 192 VAL D C 1
ATOM 7637 O O . VAL D 1 195 ? 6.616 200.933 221.777 1.00 27.20 192 VAL D O 1
ATOM 7641 N N . ARG D 1 196 ? 4.644 201.764 221.023 1.00 28.23 193 ARG D N 1
ATOM 7642 C CA . ARG D 1 196 ? 3.946 200.486 220.977 1.00 27.90 193 ARG D CA 1
ATOM 7643 C C . ARG D 1 196 ? 3.757 200.060 219.530 1.00 35.24 193 ARG D C 1
ATOM 7644 O O . ARG D 1 196 ? 3.630 200.909 218.648 1.00 33.54 193 ARG D O 1
ATOM 7652 N N . SER D 1 197 ? 3.755 198.751 219.292 1.00 29.86 194 SER D N 1
ATOM 7653 C CA . SER D 1 197 ? 3.437 198.213 217.976 1.00 33.93 194 SER D CA 1
ATOM 7654 C C . SER D 1 197 ? 2.129 198.827 217.481 1.00 31.02 194 SER D C 1
ATOM 7655 O O . SER D 1 197 ? 1.127 198.838 218.195 1.00 30.64 194 SER D O 1
ATOM 7658 N N . GLY D 1 198 ? 2.153 199.372 216.271 1.00 34.75 195 GLY D N 1
ATOM 7659 C CA . GLY D 1 198 ? 0.983 200.030 215.725 1.00 35.99 195 GLY D CA 1
ATOM 7660 C C . GLY D 1 198 ? 1.056 201.544 215.769 1.00 32.51 195 GLY D C 1
ATOM 7661 O O . GLY D 1 198 ? 0.367 202.223 215.010 1.00 30.32 195 GLY D O 1
ATOM 7662 N N . ASP D 1 199 ? 1.888 202.087 216.652 1.00 32.58 196 ASP D N 1
ATOM 7663 C CA . ASP D 1 199 ? 2.006 203.538 216.752 1.00 31.91 196 ASP D CA 1
ATOM 7664 C C . ASP D 1 199 ? 2.734 204.122 215.537 1.00 25.94 196 ASP D C 1
ATOM 7665 O O . ASP D 1 199 ? 3.487 203.427 214.841 1.00 27.34 196 ASP D O 1
ATOM 7670 N N . VAL D 1 200 ? 2.476 205.400 215.272 1.00 27.65 197 VAL D N 1
ATOM 7671 C CA . VAL D 1 200 ? 3.145 206.129 214.200 1.00 25.66 197 VAL D CA 1
ATOM 7672 C C . VAL D 1 200 ? 3.892 207.332 214.758 1.00 21.73 197 VAL D C 1
ATOM 7673 O O . VAL D 1 200 ? 3.336 208.119 215.520 1.00 27.04 197 VAL D O 1
ATOM 7677 N N . LEU D 1 201 ? 5.154 207.457 214.379 1.00 22.91 198 LEU D N 1
ATOM 7678 C CA . LEU D 1 201 ? 5.943 208.617 214.756 1.00 22.76 198 LEU D CA 1
ATOM 7679 C C . LEU D 1 201 ? 6.079 209.501 213.518 1.00 22.73 198 LEU D C 1
ATOM 7680 O O . LEU D 1 201 ? 6.701 209.113 212.527 1.00 22.33 198 LEU D O 1
ATOM 7685 N N . LEU D 1 202 ? 5.459 210.672 213.585 1.00 22.65 199 LEU D N 1
ATOM 7686 C CA . LEU D 1 202 ? 5.547 211.693 212.550 1.00 20.12 199 LEU D CA 1
ATOM 7687 C C . LEU D 1 202 ? 6.792 212.538 212.790 1.00 19.39 199 LEU D C 1
ATOM 7688 O O . LEU D 1 202 ? 6.912 213.153 213.838 1.00 21.60 199 LEU D O 1
ATOM 7693 N N . LEU D 1 203 ? 7.701 212.580 211.826 1.00 18.50 200 LEU D N 1
ATOM 7694 C CA . LEU D 1 203 ? 9.033 213.116 212.059 1.00 18.90 200 LEU D CA 1
ATOM 7695 C C . LEU D 1 203 ? 9.434 214.209 211.074 1.00 18.84 200 LEU D C 1
ATOM 7696 O O . LEU D 1 203 ? 9.411 214.001 209.873 1.00 18.28 200 LEU D O 1
ATOM 7701 N N . ASN D 1 204 ? 9.795 215.375 211.591 1.00 16.77 201 ASN D N 1
ATOM 7702 C CA . ASN D 1 204 ? 10.472 216.395 210.805 1.00 16.21 201 ASN D CA 1
ATOM 7703 C C . ASN D 1 204 ? 11.929 215.962 210.617 1.00 15.74 201 ASN D C 1
ATOM 7704 O O . ASN D 1 204 ? 12.676 215.888 211.589 1.00 16.35 201 ASN D O 1
ATOM 7709 N N . GLU D 1 205 ? 12.347 215.669 209.386 1.00 14.91 202 GLU D N 1
ATOM 7710 C CA . GLU D 1 205 ? 13.710 215.188 209.144 1.00 13.23 202 GLU D CA 1
ATOM 7711 C C . GLU D 1 205 ? 14.799 216.221 209.467 1.00 14.49 202 GLU D C 1
ATOM 7712 O O . GLU D 1 205 ? 15.999 215.924 209.394 1.00 13.32 202 GLU D O 1
ATOM 7718 N N . ALA D 1 206 ? 14.376 217.426 209.848 1.00 14.85 203 ALA D N 1
ATOM 7719 C CA . ALA D 1 206 ? 15.293 218.442 210.357 1.00 16.32 203 ALA D CA 1
ATOM 7720 C C . ALA D 1 206 ? 15.841 218.055 211.733 1.00 13.71 203 ALA D C 1
ATOM 7721 O O . ALA D 1 206 ? 16.935 218.478 212.118 1.00 13.84 203 ALA D O 1
ATOM 7723 N N . LEU D 1 207 ? 15.081 217.240 212.448 1.00 14.02 204 LEU D N 1
ATOM 7724 C CA . LEU D 1 207 ? 15.471 216.793 213.792 1.00 9.54 204 LEU D CA 1
ATOM 7725 C C . LEU D 1 207 ? 16.741 215.945 213.734 1.00 15.39 204 LEU D C 1
ATOM 7726 O O . LEU D 1 207 ? 16.901 215.108 212.853 1.00 13.58 204 LEU D O 1
ATOM 7731 N N . MET D 1 208 ? 17.660 216.160 214.668 1.00 13.56 205 MET D N 1
ATOM 7732 C CA . MET D 1 208 ? 18.804 215.262 214.770 1.00 13.35 205 MET D CA 1
ATOM 7733 C C . MET D 1 208 ? 18.391 214.074 215.619 1.00 14.69 205 MET D C 1
ATOM 7734 O O . MET D 1 208 ? 18.040 214.236 216.787 1.00 15.04 205 MET D O 1
ATOM 7739 N N . HIS D 1 209 ? 18.446 212.883 215.038 1.00 13.13 206 HIS D N 1
ATOM 7740 C CA . HIS D 1 209 ? 17.824 211.731 215.665 1.00 13.59 206 HIS D CA 1
ATOM 7741 C C . HIS D 1 209 ? 18.563 210.455 215.304 1.00 14.02 206 HIS D C 1
ATOM 7742 O O . HIS D 1 209 ? 19.387 210.438 214.387 1.00 14.27 206 HIS D O 1
ATOM 7749 N N . GLY D 1 210 ? 18.263 209.392 216.037 1.00 15.64 207 GLY D N 1
ATOM 7750 C CA . GLY D 1 210 ? 18.785 208.072 215.743 1.00 16.13 207 GLY D CA 1
ATOM 7751 C C . GLY D 1 210 ? 18.113 207.047 216.633 1.00 15.14 207 GLY D C 1
ATOM 7752 O O . GLY D 1 210 ? 16.939 207.191 217.012 1.00 16.12 207 GLY D O 1
ATOM 7753 N N . THR D 1 211 ? 18.850 205.995 216.977 1.00 15.57 208 THR D N 1
ATOM 7754 C CA . THR D 1 211 ? 18.353 205.049 217.972 1.00 17.19 208 THR D CA 1
ATOM 7755 C C . THR D 1 211 ? 19.480 204.603 218.866 1.00 16.35 208 THR D C 1
ATOM 7756 O O . THR D 1 211 ? 20.645 204.598 218.456 1.00 19.60 208 THR D O 1
ATOM 7760 N N . ARG D 1 212 ? 19.116 204.214 220.081 1.00 22.30 209 ARG D N 1
ATOM 7761 C CA . ARG D 1 212 ? 20.029 203.530 220.977 1.00 21.18 209 ARG D CA 1
ATOM 7762 C C . ARG D 1 212 ? 20.425 202.178 220.410 1.00 22.35 209 ARG D C 1
ATOM 7763 O O . ARG D 1 212 ? 19.743 201.637 219.545 1.00 22.46 209 ARG D O 1
ATOM 7771 N N . ARG D 1 213 ? 21.525 201.637 220.926 1.00 23.40 210 ARG D N 1
ATOM 7772 C CA . ARG D 1 213 ? 21.993 200.303 220.570 1.00 21.55 210 ARG D CA 1
ATOM 7773 C C . ARG D 1 213 ? 21.014 199.260 221.115 1.00 21.25 210 ARG D C 1
ATOM 7774 O O . ARG D 1 213 ? 20.644 199.299 222.286 1.00 22.24 210 ARG D O 1
ATOM 7782 N N . LYS D 1 214 ? 20.579 198.334 220.267 1.00 17.80 211 LYS D N 1
ATOM 7783 C CA . LYS D 1 214 ? 19.647 197.303 220.700 1.00 20.76 211 LYS D CA 1
ATOM 7784 C C . LYS D 1 214 ? 20.401 196.172 221.389 1.00 21.38 211 LYS D C 1
ATOM 7785 O O . LYS D 1 214 ? 21.331 195.602 220.817 1.00 24.98 211 LYS D O 1
ATOM 7791 N N . LEU D 1 215 ? 19.996 195.854 222.615 1.00 20.96 212 LEU D N 1
ATOM 7792 C CA . LEU D 1 215 ? 20.663 194.826 223.407 1.00 22.75 212 LEU D CA 1
ATOM 7793 C C . LEU D 1 215 ? 19.772 193.623 223.666 1.00 26.57 212 LEU D C 1
ATOM 7794 O O . LEU D 1 215 ? 20.232 192.584 224.148 1.00 27.46 212 LEU D O 1
ATOM 7799 N N . THR D 1 216 ? 18.490 193.777 223.377 1.00 23.00 213 THR D N 1
ATOM 7800 C CA . THR D 1 216 ? 17.519 192.723 223.617 1.00 24.60 213 THR D CA 1
ATOM 7801 C C . THR D 1 216 ? 17.361 191.804 222.410 1.00 27.63 213 THR D C 1
ATOM 7802 O O . THR D 1 216 ? 17.667 192.189 221.273 1.00 27.50 213 THR D O 1
ATOM 7806 N N . GLU D 1 217 ? 16.881 190.589 222.658 1.00 27.13 214 GLU D N 1
ATOM 7807 C CA . GLU D 1 217 ? 16.634 189.647 221.570 1.00 31.72 214 GLU D CA 1
ATOM 7808 C C . GLU D 1 217 ? 15.232 189.831 220.995 1.00 33.71 214 GLU D C 1
ATOM 7809 O O . GLU D 1 217 ? 14.400 190.536 221.560 1.00 32.62 214 GLU D O 1
ATOM 7815 N N . GLY D 1 218 ? 14.977 189.201 219.857 1.00 32.67 215 GLY D N 1
ATOM 7816 C CA . GLY D 1 218 ? 13.737 189.425 219.144 1.00 34.49 215 GLY D CA 1
ATOM 7817 C C . GLY D 1 218 ? 13.994 190.463 218.074 1.00 35.19 215 GLY D C 1
ATOM 7818 O O . GLY D 1 218 ? 15.007 191.160 218.116 1.00 31.66 215 GLY D O 1
ATOM 7819 N N . ASP D 1 219 ? 13.085 190.568 217.112 1.00 31.12 216 ASP D N 1
ATOM 7820 C CA . ASP D 1 219 ? 13.277 191.488 215.999 1.00 30.72 216 ASP D CA 1
ATOM 7821 C C . ASP D 1 219 ? 12.645 192.855 216.249 1.00 26.83 216 ASP D C 1
ATOM 7822 O O . ASP D 1 219 ? 11.497 192.955 216.683 1.00 29.10 216 ASP D O 1
ATOM 7827 N N . ARG D 1 220 ? 13.420 193.903 215.989 1.00 26.01 217 ARG D N 1
ATOM 7828 C CA . ARG D 1 220 ? 12.914 195.270 215.993 1.00 23.47 217 ARG D CA 1
ATOM 7829 C C . ARG D 1 220 ? 12.497 195.609 214.567 1.00 21.26 217 ARG D C 1
ATOM 7830 O O . ARG D 1 220 ? 13.295 195.473 213.646 1.00 22.77 217 ARG D O 1
ATOM 7838 N N . LEU D 1 221 ? 11.254 196.045 214.402 1.00 21.32 218 LEU D N 1
ATOM 7839 C CA . LEU D 1 221 ? 10.659 196.155 213.073 1.00 25.99 218 LEU D CA 1
ATOM 7840 C C . LEU D 1 221 ? 9.876 197.447 212.860 1.00 23.05 218 LEU D C 1
ATOM 7841 O O . LEU D 1 221 ? 9.024 197.803 213.676 1.00 23.52 218 LEU D O 1
ATOM 7846 N N . LEU D 1 222 ? 10.152 198.137 211.753 1.00 26.84 219 LEU D N 1
ATOM 7847 C CA . LEU D 1 222 ? 9.342 199.291 211.349 1.00 31.94 219 LEU D CA 1
ATOM 7848 C C . LEU D 1 222 ? 9.349 199.492 209.835 1.00 26.08 219 LEU D C 1
ATOM 7849 O O . LEU D 1 222 ? 10.174 198.921 209.113 1.00 25.79 219 LEU D O 1
ATOM 7854 N N . THR D 1 223 ? 8.416 200.319 209.370 1.00 28.66 220 THR D N 1
ATOM 7855 C CA . THR D 1 223 ? 8.329 200.708 207.966 1.00 29.20 220 THR D CA 1
ATOM 7856 C C . THR D 1 223 ? 8.256 202.228 207.844 1.00 28.16 220 THR D C 1
ATOM 7857 O O . THR D 1 223 ? 7.381 202.857 208.439 1.00 34.33 220 THR D O 1
ATOM 7861 N N . ALA D 1 224 ? 9.167 202.809 207.067 1.00 23.50 221 ALA D N 1
ATOM 7862 C CA . ALA D 1 224 ? 9.317 204.260 207.007 1.00 21.93 221 ALA D CA 1
ATOM 7863 C C . ALA D 1 224 ? 8.922 204.826 205.644 1.00 26.04 221 ALA D C 1
ATOM 7864 O O . ALA D 1 224 ? 9.397 204.363 204.603 1.00 28.39 221 ALA D O 1
ATOM 7866 N N . PHE D 1 225 ? 8.076 205.849 205.664 1.00 24.63 222 PHE D N 1
ATOM 7867 C CA . PHE D 1 225 ? 7.587 206.468 204.440 1.00 27.35 222 PHE D CA 1
ATOM 7868 C C . PHE D 1 225 ? 7.941 207.946 204.422 1.00 25.94 222 PHE D C 1
ATOM 7869 O O . PHE D 1 225 ? 7.648 208.679 205.370 1.00 25.88 222 PHE D O 1
ATOM 7877 N N . GLY D 1 226 ? 8.608 208.369 203.356 1.00 23.71 223 GLY D N 1
ATOM 7878 C CA . GLY D 1 226 ? 9.082 209.732 203.255 1.00 25.18 223 GLY D CA 1
ATOM 7879 C C . GLY D 1 226 ? 8.259 210.552 202.291 1.00 26.36 223 GLY D C 1
ATOM 7880 O O . GLY D 1 226 ? 7.970 210.109 201.174 1.00 22.48 223 GLY D O 1
ATOM 7881 N N . TYR D 1 227 ? 7.884 211.750 202.726 1.00 21.93 224 TYR D N 1
ATOM 7882 C CA . TYR D 1 227 ? 7.076 212.647 201.907 1.00 18.07 224 TYR D CA 1
ATOM 7883 C C . TYR D 1 227 ? 7.679 214.028 201.794 1.00 23.49 224 TYR D C 1
ATOM 7884 O O . TYR D 1 227 ? 8.421 214.489 202.670 1.00 21.01 224 TYR D O 1
ATOM 7893 N N . GLY D 1 228 ? 7.324 214.696 200.708 1.00 23.08 225 GLY D N 1
ATOM 7894 C CA . GLY D 1 228 ?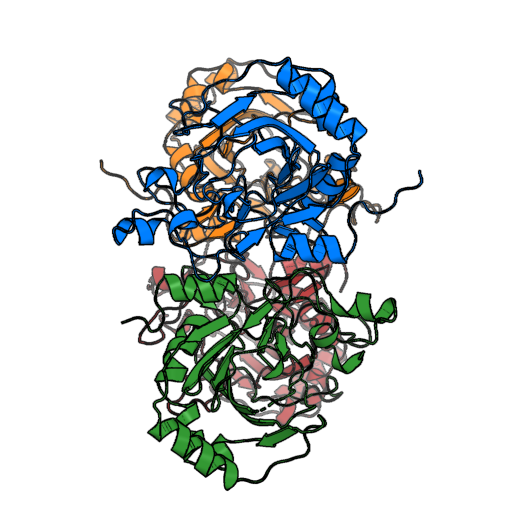 7.780 216.037 200.437 1.00 21.46 225 GLY D CA 1
ATOM 7895 C C . GLY D 1 228 ? 6.893 216.647 199.374 1.00 21.82 225 GLY D C 1
ATOM 7896 O O . GLY D 1 228 ? 5.935 216.017 198.914 1.00 20.35 225 GLY D O 1
ATOM 7897 N N . PRO D 1 229 ? 7.205 217.878 198.982 1.00 20.01 226 PRO D N 1
ATOM 7898 C CA . PRO D 1 229 ? 6.430 218.579 197.957 1.00 15.73 226 PRO D CA 1
ATOM 7899 C C . PRO D 1 229 ? 6.576 217.898 196.598 1.00 21.77 226 PRO D C 1
ATOM 7900 O O . PRO D 1 229 ? 7.481 217.085 196.420 1.00 19.64 226 PRO D O 1
ATOM 7904 N N . THR D 1 230 ? 5.709 218.235 195.648 1.00 20.33 227 THR D N 1
ATOM 7905 C CA . THR D 1 230 ? 5.731 217.547 194.361 1.00 22.32 227 THR D CA 1
ATOM 7906 C C . THR D 1 230 ? 6.978 217.861 193.530 1.00 21.12 227 THR D C 1
ATOM 7907 O O . THR D 1 230 ? 7.304 217.130 192.590 1.00 25.56 227 THR D O 1
ATOM 7911 N N . PHE D 1 231 ? 7.687 218.928 193.866 1.00 18.70 228 PHE D N 1
ATOM 7912 C CA . PHE D 1 231 ? 8.917 219.249 193.164 1.00 17.03 228 PHE D CA 1
ATOM 7913 C C . PHE D 1 231 ? 10.152 218.630 193.814 1.00 18.57 228 PHE D C 1
ATOM 7914 O O . PHE D 1 231 ? 11.276 218.900 193.388 1.00 19.28 228 PHE D O 1
ATOM 7922 N N . PHE D 1 232 ? 9.963 217.826 194.860 1.00 19.83 229 PHE D N 1
ATOM 7923 C CA . PHE D 1 232 ? 11.092 217.059 195.375 1.00 18.68 229 PHE D CA 1
ATOM 7924 C C . PHE D 1 232 ? 11.259 215.780 194.553 1.00 20.47 229 PHE D C 1
ATOM 7925 O O . PHE D 1 232 ? 10.273 215.174 194.135 1.00 27.62 229 PHE D O 1
ATOM 7933 N N . THR D 1 233 ? 12.506 215.381 194.331 1.00 17.77 230 THR D N 1
ATOM 7934 C CA . THR D 1 233 ? 12.788 214.085 193.715 1.00 24.99 230 THR D CA 1
ATOM 7935 C C . THR D 1 233 ? 12.662 212.964 194.728 1.00 27.26 230 THR D C 1
ATOM 7936 O O . THR D 1 233 ? 12.816 213.185 195.932 1.00 25.52 230 THR D O 1
ATOM 7940 N N . GLU D 1 234 ? 12.388 211.758 194.241 1.00 24.91 231 GLU D N 1
ATOM 7941 C CA . GLU D 1 234 ? 12.379 210.576 195.097 1.00 22.77 231 GLU D CA 1
ATOM 7942 C C . GLU D 1 234 ? 13.764 210.399 195.705 1.00 22.11 231 GLU D C 1
ATOM 7943 O O . GLU D 1 234 ? 14.772 210.750 195.076 1.00 23.85 231 GLU D O 1
ATOM 7949 N N . TRP D 1 235 ? 13.819 209.878 196.933 1.00 24.40 232 TRP D N 1
ATOM 7950 C CA . TRP D 1 235 ? 15.079 209.851 197.664 1.00 27.98 232 TRP D CA 1
ATOM 7951 C C . TRP D 1 235 ? 16.154 209.010 196.980 1.00 20.36 232 TRP D C 1
ATOM 7952 O O . TRP D 1 235 ? 15.895 207.903 196.509 1.00 27.55 232 TRP D O 1
ATOM 7963 N N . ARG D 1 236 ? 17.369 209.550 196.961 1.00 24.87 233 ARG D N 1
ATOM 7964 C CA . ARG D 1 236 ? 18.515 208.905 196.348 1.00 27.62 233 ARG D CA 1
ATOM 7965 C C . ARG D 1 236 ? 19.795 209.531 196.893 1.00 30.23 233 ARG D C 1
ATOM 7966 O O . ARG D 1 236 ? 19.910 210.752 196.970 1.00 29.86 233 ARG D O 1
ATOM 7974 N N . GLU D 1 237 ? 20.757 208.700 197.279 1.00 29.35 234 GLU D N 1
ATOM 7975 C CA . GLU D 1 237 ? 22.021 209.206 197.797 1.00 27.52 234 GLU D CA 1
ATOM 7976 C C . GLU D 1 237 ? 22.923 209.736 196.684 1.00 33.67 234 GLU D C 1
ATOM 7977 O O . GLU D 1 237 ? 23.120 209.079 195.663 1.00 31.49 234 GLU D O 1
ATOM 7983 N N . LEU D 1 238 ? 23.454 210.938 196.885 1.00 31.46 235 LEU D N 1
ATOM 7984 C CA . LEU D 1 238 ? 24.424 211.534 195.971 1.00 32.03 235 LEU D CA 1
ATOM 7985 C C . LEU D 1 238 ? 25.687 211.898 196.728 1.00 33.54 235 LEU D C 1
ATOM 7986 O O . LEU D 1 238 ? 25.627 212.632 197.710 1.00 31.44 235 LEU D O 1
ATOM 7991 N N . ASP D 1 239 ? 26.829 211.406 196.269 1.00 38.08 236 ASP D N 1
ATOM 7992 C CA . ASP D 1 239 ? 28.096 211.772 196.885 1.00 41.08 236 ASP D CA 1
ATOM 7993 C C . ASP D 1 239 ? 28.349 213.264 196.695 1.00 38.70 236 ASP D C 1
ATOM 7994 O O . ASP D 1 239 ? 28.832 213.946 197.598 1.00 37.10 236 ASP D O 1
ATOM 7999 N N . ALA D 1 240 ? 27.996 213.769 195.518 1.00 37.52 237 ALA D N 1
ATOM 8000 C CA . ALA D 1 240 ? 28.149 215.184 195.214 1.00 30.33 237 ALA D CA 1
ATOM 8001 C C . ALA D 1 240 ? 27.327 215.543 193.986 1.00 34.73 237 ALA D C 1
ATOM 8002 O O . ALA D 1 240 ? 26.744 214.665 193.342 1.00 34.28 237 ALA D O 1
ATOM 8004 N N . GLU D 1 241 ? 27.270 216.832 193.669 1.00 32.50 238 GLU D N 1
ATOM 8005 C CA . GLU D 1 241 ? 26.640 217.258 192.427 1.00 31.94 238 GLU D CA 1
ATOM 8006 C C . GLU D 1 241 ? 27.466 216.693 191.274 1.00 33.72 238 GLU D C 1
ATOM 8007 O O . GLU D 1 241 ? 28.684 216.547 191.397 1.00 33.86 238 GLU D O 1
ATOM 8013 N N . THR D 1 242 ? 26.801 216.356 190.173 1.00 33.96 239 THR D N 1
ATOM 8014 C CA . THR D 1 242 ? 27.473 215.772 189.013 1.00 35.29 239 THR D CA 1
ATOM 8015 C C . THR D 1 242 ? 28.071 216.842 188.109 1.00 34.84 239 THR D C 1
ATOM 8016 O O . THR D 1 242 ? 27.654 217.997 188.142 1.00 34.61 239 THR D O 1
ATOM 8020 N N . ALA D 1 243 ? 29.052 216.446 187.303 1.00 38.86 240 ALA D N 1
ATOM 8021 C CA . ALA D 1 243 ? 29.775 217.377 186.440 1.00 40.27 240 ALA D CA 1
ATOM 8022 C C . ALA D 1 243 ? 28.879 218.019 185.381 1.00 36.24 240 ALA D C 1
ATOM 8023 O O . ALA D 1 243 ? 29.178 219.105 184.892 1.00 39.08 240 ALA D O 1
ATOM 8025 N N . ASP D 1 244 ? 27.787 217.350 185.024 1.00 37.42 241 ASP D N 1
ATOM 8026 C CA . ASP D 1 244 ? 26.890 217.877 183.999 1.00 36.46 241 ASP D CA 1
ATOM 8027 C C . ASP D 1 244 ? 25.591 218.397 184.610 1.00 36.69 241 ASP D C 1
ATOM 8028 O O . ASP D 1 244 ? 24.625 218.674 183.894 1.00 34.29 241 ASP D O 1
ATOM 8033 N N . LEU D 1 245 ? 25.580 218.502 185.941 1.00 30.77 242 LEU D N 1
ATOM 8034 C CA . LEU D 1 245 ? 24.470 219.090 186.696 1.00 25.06 242 LEU D CA 1
ATOM 8035 C C . LEU D 1 245 ? 23.130 218.425 186.435 1.00 28.26 242 LEU D C 1
ATOM 8036 O O . LEU D 1 245 ? 22.086 219.057 186.578 1.00 23.72 242 LEU D O 1
ATOM 8041 N N . ARG D 1 246 ? 23.137 217.157 186.047 1.00 22.68 243 ARG D N 1
ATOM 8042 C CA . ARG D 1 246 ? 21.866 216.463 185.877 1.00 22.92 243 ARG D CA 1
ATOM 8043 C C . ARG D 1 246 ? 21.686 215.378 186.922 1.00 20.96 243 ARG D C 1
ATOM 8044 O O . ARG D 1 246 ? 20.637 214.747 186.995 1.00 25.99 243 ARG D O 1
ATOM 8052 N N . GLY D 1 247 ? 22.706 215.177 187.748 1.00 29.06 244 GLY D N 1
ATOM 8053 C CA . GLY D 1 247 ? 22.611 214.238 188.850 1.00 29.51 244 GLY D CA 1
ATOM 8054 C C . GLY D 1 247 ? 21.609 214.677 189.903 1.00 28.47 244 GLY D C 1
ATOM 8055 O O . GLY D 1 247 ? 21.704 215.782 190.441 1.00 29.32 244 GLY D O 1
ATOM 8056 N N . ALA D 1 248 ? 20.644 213.807 190.181 1.00 26.99 245 ALA D N 1
ATOM 8057 C CA . ALA D 1 248 ? 19.581 214.073 191.141 1.00 28.43 245 ALA D CA 1
ATOM 8058 C C . ALA D 1 248 ? 19.782 213.268 192.413 1.00 31.44 245 ALA D C 1
ATOM 8059 O O . ALA D 1 248 ? 20.374 212.186 192.380 1.00 34.24 245 ALA D O 1
ATOM 8061 N N . GLY D 1 249 ? 19.281 213.786 193.534 1.00 23.64 246 GLY D N 1
ATOM 8062 C CA . GLY D 1 249 ? 19.432 213.095 194.799 1.00 23.29 246 GLY D CA 1
ATOM 8063 C C . GLY D 1 249 ? 19.737 214.033 195.943 1.00 22.74 246 GLY D C 1
ATOM 8064 O O . GLY D 1 249 ? 19.657 215.256 195.810 1.00 23.57 246 GLY D O 1
ATOM 8065 N N . TYR D 1 250 ? 20.137 213.440 197.064 1.00 20.47 247 TYR D N 1
ATOM 8066 C CA . TYR D 1 250 ? 20.262 214.161 198.329 1.00 23.66 247 TYR D CA 1
ATOM 8067 C C . TYR D 1 250 ? 21.672 214.034 198.877 1.00 22.88 247 TYR D C 1
ATOM 8068 O O . TYR D 1 250 ? 22.176 212.926 199.057 1.00 25.21 247 TYR D O 1
ATOM 8077 N N . VAL D 1 251 ? 22.319 215.168 199.119 1.00 24.32 248 VAL D N 1
ATOM 8078 C CA . VAL D 1 251 ? 23.668 215.153 199.651 1.00 24.03 248 VAL D CA 1
ATOM 8079 C C . VAL D 1 251 ? 23.616 215.551 201.121 1.00 23.91 248 VAL D C 1
ATOM 8080 O O . VAL D 1 251 ? 23.434 216.724 201.450 1.00 25.70 248 VAL D O 1
ATOM 8084 N N . ASP D 1 252 ? 23.766 214.565 201.997 1.00 25.69 249 ASP D N 1
ATOM 8085 C CA . ASP D 1 252 ? 23.642 214.804 203.431 1.00 21.75 249 ASP D CA 1
ATOM 8086 C C . ASP D 1 252 ? 24.773 215.641 204.004 1.00 23.73 249 ASP D C 1
ATOM 8087 O O . ASP D 1 252 ? 25.923 215.549 203.581 1.00 21.10 249 ASP D O 1
ATOM 8092 N N . HIS D 1 253 ? 24.435 216.452 204.997 1.00 18.09 250 HIS D N 1
ATOM 8093 C CA . HIS D 1 253 ? 25.447 217.163 205.752 1.00 19.08 250 HIS D CA 1
ATOM 8094 C C . HIS D 1 253 ? 26.004 216.197 206.786 1.00 18.56 250 HIS D C 1
ATOM 8095 O O . HIS D 1 253 ? 25.634 215.024 206.769 1.00 20.00 250 HIS D O 1
ATOM 8102 N N . ASP D 1 254 ? 26.886 216.687 207.653 1.00 20.03 251 ASP D N 1
ATOM 8103 C CA . ASP D 1 254 ? 27.533 215.858 208.677 1.00 20.07 251 ASP D CA 1
ATOM 8104 C C . ASP D 1 254 ? 26.558 214.907 209.371 1.00 20.58 251 ASP D C 1
ATOM 8105 O O . ASP D 1 254 ? 25.490 215.319 209.816 1.00 19.27 251 ASP D O 1
ATOM 8110 N N . VAL D 1 255 ? 26.930 213.634 209.468 1.00 19.99 252 VAL D N 1
ATOM 8111 C CA . VAL D 1 255 ? 26.177 212.674 210.275 1.00 18.43 252 VAL D CA 1
ATOM 8112 C C . VAL D 1 255 ? 27.201 211.882 211.092 1.00 19.66 252 VAL D C 1
ATOM 8113 O O . VAL D 1 255 ? 28.390 211.901 210.763 1.00 20.29 252 VAL D O 1
ATOM 8117 N N . GLU D 1 256 ? 26.766 211.230 212.166 1.00 21.46 253 GLU D N 1
ATOM 8118 C CA . GLU D 1 256 ? 27.725 210.548 213.040 1.00 19.16 253 GLU D CA 1
ATOM 8119 C C . GLU D 1 256 ? 28.471 209.421 212.320 1.00 23.75 253 GLU D C 1
ATOM 8120 O O . GLU D 1 256 ? 29.647 209.181 212.596 1.00 22.70 253 GLU D O 1
ATOM 8126 N N . GLU D 1 257 ? 27.798 208.766 211.378 1.00 21.60 254 GLU D N 1
ATOM 8127 C CA . GLU D 1 257 ? 28.420 207.738 210.537 1.00 24.61 254 GLU D CA 1
ATOM 8128 C C . GLU D 1 257 ? 29.708 208.229 209.859 1.00 23.93 254 GLU D C 1
ATOM 8129 O O . GLU D 1 257 ? 30.585 207.441 209.519 1.00 23.02 254 GLU D O 1
ATOM 8135 N N . ASP D 1 258 ? 29.842 209.538 209.696 1.00 25.24 255 ASP D N 1
ATOM 8136 C CA . ASP D 1 258 ? 31.014 210.106 209.037 1.00 25.22 255 ASP D CA 1
ATOM 8137 C C . ASP D 1 258 ? 32.292 210.036 209.866 1.00 28.73 255 ASP D C 1
ATOM 8138 O O . ASP D 1 258 ? 33.384 210.255 209.339 1.00 31.39 255 ASP D O 1
ATOM 8143 N N . PHE D 1 259 ? 32.171 209.761 211.163 1.00 26.77 256 PHE D N 1
ATOM 8144 C CA . PHE D 1 259 ? 33.362 209.675 212.006 1.00 34.35 256 PHE D CA 1
ATOM 8145 C C . PHE D 1 259 ? 33.211 208.769 213.219 1.00 30.02 256 PHE D C 1
ATOM 8146 O O . PHE D 1 259 ? 34.043 208.802 214.119 1.00 38.56 256 PHE D O 1
ATOM 8154 N N . VAL D 1 260 ? 32.160 207.965 213.251 1.00 34.61 257 VAL D N 1
ATOM 8155 C CA . VAL D 1 260 ? 32.050 206.956 214.297 1.00 35.83 257 VAL D CA 1
ATOM 8156 C C . VAL D 1 260 ? 32.184 205.561 213.697 1.00 36.88 257 VAL D C 1
ATOM 8157 O O . VAL D 1 260 ? 33.237 204.932 213.805 1.00 46.18 257 VAL D O 1
#

Secondary structure (DSSP, 8-state):
-----SS-HHHHHHHHHHSEEEETT-S-HHHHHHHHHHHHTS--B--SSTTEEEE--HHHH-HHHHHHHT-HHHHHHHHHHH-S-EEEEEEEEEEE-TT--EEEE--TT--EE-SS-EE---TTS--EEETTEEE-S-EEEEEE-S-B-SGGGT-EEEETTGGG-SS--HHHHHHTT--S-HHHH--TTEEEE-B-TT-EEEEETTS-EEEPPP-SSS-EEEEEEEEEETTBPPP-B-SS--TTS---SB-----GGGT-/-----SS-HHHHHHHHHHSEEEETTSS-HHHHHHHHHHHHTS--B--SSTTEEEE--HHHH-HHHHHHHT-HHHHHHHHHHH-SSEEEEEEEEEEE-TT--EEEE--TT--EE---EE---TTT--EEETTEEE-S-EEEEEE-S-B-STTBT-EEEETTGGG-SS--HHHHHHTT--S-HHHH--TTEEEE-B-TT-EEEEETTS-EEEPPB-SSS-EEEEEEEEEETTBPPP-B-SS--TTS---SB-----GGGT-/--SS-HHHHHHHHHHSEEEE-S-S-HHHHHHHHHHHHHS--B--SSTTEEEETTHHHH-HHHHHHTT-HHHHHHHHHHH-S-EEEEEEEEEEE-TT--EEEE--TT--EE-SS-EE---TTS--EEETTEEE-S-EEEEEE-S-B-STTBT-EEEETTGGG-SS--HHHHHHHT--S-HHHH--TTEEEE-B-TT-EEEEETTS-EEEPPB---EEEEEEEEETTBPPP-B-SS--TTS---SB-----GGGT-/--HHHHHHHHHHSEEEETTSS-HHHHHHHHHHHHTS--B--SSTTEEEETTSTTT-HHHHHHTT-HHHHHHHHHHH-S-EEEEEEEEEEE-TT--EEEE--TT--EE-SS-EE---TTT--EEETTEEE-S-EEEEEE-S-B-STTBT-EEEETTGGG-SS--HHHH---S-HHHH--TTEEEE-B-TT-EEEEETTS-EEEPPB-SSS-EEEEEEEEEETTBPPP-B-SS--TTS---SB-----GGGT-